Protein AF-A0A812ISH4-F1 (afdb_monomer_lite)

Structure (mmCIF, N/CA/C/O backbone):
data_AF-A0A812ISH4-F1
#
_entry.id   AF-A0A812ISH4-F1
#
loop_
_atom_site.group_PDB
_atom_site.id
_atom_site.type_symbol
_atom_site.label_atom_id
_atom_site.label_alt_id
_atom_site.label_comp_id
_atom_site.label_asym_id
_atom_site.label_entity_id
_atom_site.label_seq_id
_atom_site.pdbx_PDB_ins_code
_atom_site.Cartn_x
_atom_site.Cartn_y
_atom_site.Cartn_z
_atom_site.occupancy
_atom_site.B_iso_or_equiv
_atom_site.auth_seq_id
_atom_site.auth_comp_id
_atom_site.auth_asym_id
_atom_site.auth_atom_id
_atom_site.pdbx_PDB_model_num
ATOM 1 N N . MET A 1 1 ? -38.908 -12.352 -0.208 1.00 70.19 1 MET A N 1
ATOM 2 C CA . MET A 1 1 ? -39.431 -11.485 0.867 1.00 70.19 1 MET A CA 1
ATOM 3 C C . MET A 1 1 ? -39.712 -12.285 2.130 1.00 70.19 1 MET A C 1
ATOM 5 O O . MET A 1 1 ? -39.219 -11.888 3.171 1.00 70.19 1 MET A O 1
ATOM 9 N N . ASP A 1 2 ? -40.358 -13.449 2.044 1.00 84.75 2 ASP A N 1
ATOM 10 C CA . ASP A 1 2 ? -40.706 -14.278 3.217 1.00 84.75 2 ASP A CA 1
ATOM 11 C C . ASP A 1 2 ? -39.523 -14.641 4.129 1.00 84.75 2 ASP A C 1
ATOM 13 O O . ASP A 1 2 ? -39.636 -14.555 5.345 1.00 84.75 2 ASP A O 1
ATOM 17 N N . TYR A 1 3 ? -38.356 -14.968 3.561 1.00 87.12 3 TYR A N 1
ATOM 18 C CA . TYR A 1 3 ? -37.147 -15.206 4.359 1.00 87.12 3 TYR A CA 1
ATOM 19 C C . TYR A 1 3 ? -36.672 -13.967 5.126 1.00 87.12 3 TYR A C 1
ATOM 21 O O . TYR A 1 3 ? -36.190 -14.094 6.243 1.00 87.12 3 TYR A O 1
ATOM 29 N N . ALA A 1 4 ? -36.808 -12.778 4.535 1.00 86.12 4 ALA A N 1
ATOM 30 C CA . ALA A 1 4 ? -36.408 -11.531 5.174 1.00 86.12 4 ALA A CA 1
ATOM 31 C C . ALA A 1 4 ? -37.375 -11.179 6.317 1.00 86.12 4 ALA A C 1
ATOM 33 O O . ALA A 1 4 ? -36.918 -10.831 7.400 1.00 86.12 4 ALA A O 1
ATOM 34 N N . LEU A 1 5 ? -38.685 -11.398 6.123 1.00 87.31 5 LEU A N 1
ATOM 35 C CA . LEU A 1 5 ? -39.696 -11.296 7.187 1.00 87.31 5 LEU A CA 1
ATOM 36 C C . LEU A 1 5 ? -39.401 -12.268 8.343 1.00 87.31 5 LEU A C 1
ATOM 38 O O . LEU A 1 5 ? -39.458 -11.888 9.507 1.00 87.31 5 LEU A O 1
ATOM 42 N N . ALA A 1 6 ? -39.042 -13.518 8.033 1.00 89.06 6 ALA A N 1
ATOM 43 C CA . ALA A 1 6 ? -38.718 -14.530 9.042 1.00 89.06 6 ALA A CA 1
ATOM 44 C C . ALA A 1 6 ? -37.464 -14.194 9.873 1.00 89.06 6 ALA A C 1
ATOM 46 O O . ALA A 1 6 ? -37.307 -14.709 10.977 1.00 89.06 6 ALA A O 1
ATOM 47 N N . LEU A 1 7 ? -36.583 -13.342 9.343 1.00 88.56 7 LEU A N 1
ATOM 48 C CA . LEU A 1 7 ? -35.367 -12.859 10.000 1.00 88.56 7 LEU A CA 1
ATOM 49 C C . LEU A 1 7 ? -35.536 -11.455 10.610 1.00 88.56 7 LEU A C 1
ATOM 51 O O . LEU A 1 7 ? -34.552 -10.874 11.057 1.00 88.56 7 LEU A O 1
ATOM 55 N N . ASP A 1 8 ? -36.758 -10.904 10.613 1.00 88.06 8 ASP A N 1
ATOM 56 C CA . ASP A 1 8 ? -37.062 -9.531 11.050 1.00 88.06 8 ASP A CA 1
ATOM 57 C C . ASP A 1 8 ? -36.256 -8.448 10.290 1.00 88.06 8 ASP A C 1
ATOM 59 O O . ASP A 1 8 ? -35.988 -7.353 10.784 1.00 88.06 8 ASP A O 1
ATOM 63 N N . CYS A 1 9 ? -35.888 -8.750 9.042 1.00 90.62 9 CYS A N 1
ATOM 64 C CA . CYS A 1 9 ? -35.295 -7.841 8.061 1.00 90.62 9 CYS A CA 1
ATOM 65 C C . CYS A 1 9 ? -36.368 -7.393 7.056 1.00 90.62 9 CYS A C 1
ATOM 67 O O . CYS A 1 9 ? -36.231 -7.606 5.849 1.00 90.62 9 CYS A O 1
ATOM 69 N N . ASP A 1 10 ? -37.473 -6.831 7.547 1.00 89.88 10 ASP A N 1
ATOM 70 C CA . ASP A 1 10 ? -38.578 -6.383 6.699 1.00 89.88 10 ASP A CA 1
ATOM 71 C C . ASP A 1 10 ? -38.098 -5.456 5.574 1.00 89.88 10 ASP A C 1
ATOM 73 O O . ASP A 1 10 ? -37.384 -4.483 5.819 1.00 89.88 10 ASP A O 1
ATOM 77 N N . LEU A 1 11 ? -38.563 -5.713 4.351 1.00 92.19 11 LEU A N 1
ATOM 78 C CA . LEU A 1 11 ? -38.274 -4.872 3.193 1.00 92.19 11 LEU A CA 1
ATOM 79 C C . LEU A 1 11 ? -39.463 -3.956 2.880 1.00 92.19 11 LEU A C 1
ATOM 81 O O . LEU A 1 11 ? -40.605 -4.413 2.809 1.00 92.19 11 LEU A O 1
ATOM 85 N N . GLU A 1 12 ? -39.192 -2.671 2.666 1.00 90.38 12 GLU A N 1
ATOM 86 C CA . GLU A 1 12 ? -40.113 -1.710 2.043 1.00 90.38 12 GLU A CA 1
ATOM 87 C C . GLU A 1 12 ? -40.184 -1.911 0.529 1.00 90.38 12 GLU A C 1
ATOM 89 O O . GLU A 1 12 ? -41.236 -1.718 -0.080 1.00 90.38 12 GLU A O 1
ATOM 94 N N . GLY A 1 13 ? -39.077 -2.345 -0.074 1.00 90.06 13 GLY A N 1
ATOM 95 C CA . GLY A 1 13 ? -38.970 -2.575 -1.506 1.00 90.06 13 GLY A CA 1
ATOM 96 C C . GLY A 1 13 ? -37.834 -3.530 -1.852 1.00 90.06 13 GLY A C 1
ATOM 97 O O . GLY A 1 13 ? -36.856 -3.657 -1.118 1.00 90.06 13 GLY A O 1
ATOM 98 N N . LEU A 1 14 ? -37.992 -4.216 -2.982 1.00 91.19 14 LEU A N 1
ATOM 99 C CA . LEU A 1 14 ? -36.947 -5.005 -3.622 1.00 91.19 14 LEU A CA 1
ATOM 100 C C . LEU A 1 14 ? -37.067 -4.793 -5.130 1.00 91.19 14 LEU A C 1
ATOM 102 O O . LEU A 1 14 ? -38.088 -5.167 -5.713 1.00 91.19 14 LEU A O 1
ATOM 106 N N . HIS A 1 15 ? -36.059 -4.196 -5.756 1.00 90.25 15 HIS A N 1
ATOM 107 C CA . HIS A 1 15 ? -36.064 -3.931 -7.195 1.00 90.25 15 HIS A CA 1
ATOM 108 C C . HIS A 1 15 ? -34.671 -4.076 -7.805 1.00 90.25 15 HIS A C 1
ATOM 110 O O . HIS A 1 15 ? -33.660 -4.061 -7.104 1.00 90.25 15 HIS A O 1
ATOM 116 N N . CYS A 1 16 ? -34.628 -4.236 -9.127 1.00 89.56 16 CYS A N 1
ATOM 117 C CA . CYS A 1 16 ? -33.382 -4.136 -9.873 1.00 89.56 16 CYS A CA 1
ATOM 118 C C . CYS A 1 16 ? -32.899 -2.685 -9.881 1.00 89.56 16 CYS A C 1
ATOM 120 O O . CYS A 1 16 ? -33.706 -1.751 -9.856 1.00 89.56 16 CYS A O 1
ATOM 122 N N . GLU A 1 17 ? -31.589 -2.518 -9.954 1.00 85.25 17 GLU A N 1
ATOM 123 C CA . GLU A 1 17 ? -30.930 -1.219 -10.011 1.00 85.25 17 GLU A CA 1
ATOM 124 C C . GLU A 1 17 ? -30.167 -1.033 -11.329 1.00 85.25 17 GLU A C 1
ATOM 126 O O . GLU A 1 17 ? -30.232 -1.859 -12.246 1.00 85.25 17 GLU A O 1
ATOM 131 N N . THR A 1 18 ? -29.483 0.100 -11.452 1.00 74.56 18 THR A N 1
ATOM 132 C CA . THR A 1 18 ? -28.705 0.473 -12.637 1.00 74.56 18 THR A CA 1
ATOM 133 C C . THR A 1 18 ? -27.489 -0.444 -12.846 1.00 74.56 18 THR A C 1
ATOM 135 O O . THR A 1 18 ? -26.385 -0.182 -12.386 1.00 74.56 18 THR A O 1
ATOM 138 N N . GLY A 1 19 ? -27.694 -1.543 -13.574 1.00 73.50 19 GLY A N 1
ATOM 139 C CA . GLY A 1 19 ? -26.637 -2.456 -14.018 1.00 73.50 19 GLY A CA 1
ATOM 140 C C . GLY A 1 19 ? -27.094 -3.921 -14.038 1.00 73.50 19 GLY A C 1
ATOM 141 O O . GLY A 1 19 ? -27.955 -4.311 -13.244 1.00 73.50 19 GLY A O 1
ATOM 142 N N . PRO A 1 20 ? -26.543 -4.773 -14.920 1.00 80.25 20 PRO A N 1
ATOM 143 C CA . PRO A 1 20 ? -26.855 -6.197 -14.930 1.00 80.25 20 PRO A CA 1
ATOM 144 C C . PRO A 1 20 ? -26.544 -6.849 -13.578 1.00 80.25 20 PRO A C 1
ATOM 146 O O . PRO A 1 20 ? -25.428 -6.762 -13.076 1.00 80.25 20 PRO A O 1
ATOM 149 N N . GLY A 1 21 ? -27.543 -7.511 -12.991 1.00 84.75 21 GLY A N 1
ATOM 150 C CA . GLY A 1 21 ? -27.385 -8.250 -11.735 1.00 84.75 21 GLY A CA 1
ATOM 151 C C . GLY A 1 21 ? -27.406 -7.405 -10.455 1.00 84.75 21 GLY A C 1
ATOM 152 O O . GLY A 1 21 ? -27.272 -7.984 -9.377 1.00 84.75 21 GLY A O 1
ATOM 153 N N . VAL A 1 22 ? -27.615 -6.084 -10.532 1.00 89.19 22 VAL A N 1
ATOM 154 C CA . VAL A 1 22 ? -27.708 -5.213 -9.347 1.00 89.19 22 VAL A CA 1
ATOM 155 C C . VAL A 1 22 ? -29.133 -5.222 -8.785 1.00 89.19 22 VAL A C 1
ATOM 157 O O . VAL A 1 22 ? -30.101 -5.000 -9.514 1.00 89.19 22 VAL A O 1
ATOM 160 N N . TRP A 1 23 ? -29.255 -5.462 -7.479 1.00 91.38 23 TRP A N 1
ATOM 161 C CA . TRP A 1 23 ? -30.519 -5.462 -6.740 1.00 91.38 23 TRP A CA 1
ATOM 162 C C . TRP A 1 23 ? -30.419 -4.567 -5.509 1.00 91.38 23 TRP A C 1
ATOM 164 O O . TRP A 1 23 ? -29.436 -4.640 -4.771 1.00 91.38 23 TRP A O 1
ATOM 174 N N . GLU A 1 24 ? -31.467 -3.788 -5.254 1.00 92.25 24 GLU A N 1
ATOM 175 C CA . GLU A 1 24 ? -31.625 -2.994 -4.038 1.00 92.25 24 GLU A CA 1
ATOM 176 C C . GLU A 1 24 ? -32.735 -3.586 -3.169 1.00 92.25 24 GLU A C 1
ATOM 178 O O . GLU A 1 24 ? -33.855 -3.808 -3.635 1.00 92.25 24 GLU A O 1
ATOM 183 N N . GLY A 1 25 ? -32.414 -3.840 -1.899 1.00 92.56 25 GLY A N 1
ATOM 184 C CA . GLY A 1 25 ? -33.380 -4.173 -0.857 1.00 92.56 25 GLY A CA 1
ATOM 185 C C . GLY A 1 25 ? -33.468 -3.036 0.154 1.00 92.56 25 GLY A C 1
ATOM 186 O O . GLY A 1 25 ? -32.564 -2.877 0.973 1.00 92.56 25 GLY A O 1
ATOM 187 N N . ALA A 1 26 ? -34.558 -2.273 0.118 1.00 93.69 26 ALA A N 1
ATOM 188 C CA . ALA A 1 26 ? -34.806 -1.195 1.069 1.00 93.69 26 ALA A CA 1
ATOM 189 C C . ALA A 1 26 ? -35.372 -1.783 2.366 1.00 93.69 26 ALA A C 1
ATOM 191 O O . ALA A 1 26 ? -36.490 -2.298 2.372 1.00 93.69 26 ALA A O 1
ATOM 192 N N . LEU A 1 27 ? -34.605 -1.738 3.454 1.00 94.31 27 LEU A N 1
ATOM 193 C CA . LEU A 1 27 ? -35.039 -2.216 4.769 1.00 94.31 27 LEU A CA 1
ATOM 194 C C . LEU A 1 27 ? -35.957 -1.192 5.445 1.00 94.31 27 LEU A C 1
ATOM 196 O O . LEU A 1 27 ? -35.718 0.013 5.360 1.00 94.31 27 LEU A O 1
ATOM 200 N N . LYS A 1 28 ? -36.977 -1.668 6.167 1.00 93.25 28 LYS A N 1
ATOM 201 C CA . LYS A 1 28 ? -37.798 -0.805 7.028 1.00 93.25 28 LYS A CA 1
ATOM 202 C C . LYS A 1 28 ? -36.953 -0.172 8.127 1.00 93.25 28 LYS A C 1
ATOM 204 O O . LYS A 1 28 ? -36.081 -0.817 8.709 1.00 93.25 28 LYS A O 1
ATOM 209 N N . SER A 1 29 ? -37.275 1.073 8.471 1.00 92.12 29 SER A N 1
ATOM 210 C CA . SER A 1 29 ? -36.623 1.780 9.576 1.00 92.12 29 SER A CA 1
ATOM 211 C C . SER A 1 29 ? -36.840 1.072 10.920 1.00 92.12 29 SER A C 1
ATOM 213 O O . SER A 1 29 ? -37.962 0.666 11.234 1.00 92.12 29 SER A O 1
ATOM 215 N N . LYS A 1 30 ? -35.790 1.010 11.743 1.00 93.44 30 LYS A N 1
ATOM 216 C CA . LYS A 1 30 ? -35.813 0.505 13.125 1.00 93.44 30 LYS A CA 1
ATOM 217 C C . LYS A 1 30 ? -35.207 1.539 14.080 1.00 93.44 30 LYS A C 1
ATOM 219 O O . LYS A 1 30 ? -34.561 2.488 13.640 1.00 93.44 30 LYS A O 1
ATOM 224 N N . LEU A 1 31 ? -35.448 1.377 15.381 1.00 91.19 31 LEU A N 1
ATOM 225 C CA . LEU A 1 31 ? -34.980 2.315 16.402 1.00 91.19 31 LEU A CA 1
ATOM 226 C C . LEU A 1 31 ? -33.543 1.986 16.835 1.00 91.19 31 LEU A C 1
ATOM 228 O O . LEU A 1 31 ? -33.242 0.856 17.208 1.00 91.19 31 LEU A O 1
ATOM 232 N N . GLY A 1 32 ? -32.673 2.998 16.847 1.00 90.81 32 GLY A N 1
ATOM 233 C CA . GLY A 1 32 ? -31.313 2.881 17.375 1.00 90.81 32 GLY A CA 1
ATOM 234 C C . GLY A 1 32 ? -30.460 1.840 16.644 1.00 90.81 32 GLY A C 1
ATOM 235 O O . GLY A 1 32 ? -30.475 1.754 15.417 1.00 90.81 32 GLY A O 1
ATOM 236 N N . VAL A 1 33 ? -29.706 1.052 17.415 1.00 95.50 33 VAL A N 1
ATOM 237 C CA . VAL A 1 33 ? -28.732 0.071 16.902 1.00 95.50 33 VAL A CA 1
ATOM 238 C C . VAL A 1 33 ? -29.372 -1.076 16.109 1.00 95.50 33 VAL A C 1
ATOM 240 O O . VAL A 1 33 ? -28.730 -1.636 15.222 1.00 95.50 33 VAL A O 1
ATOM 243 N N . GLU A 1 34 ? -30.661 -1.367 16.334 1.00 95.25 34 GLU A N 1
ATOM 244 C CA . GLU A 1 34 ? -31.373 -2.456 15.649 1.00 95.25 34 GLU A CA 1
ATOM 245 C C . GLU A 1 34 ? -31.363 -2.272 14.121 1.00 95.25 34 GLU A C 1
ATOM 247 O O . GLU A 1 34 ? -31.295 -3.248 13.375 1.00 95.25 34 GLU A O 1
ATOM 252 N N . ALA A 1 35 ? -31.363 -1.027 13.629 1.00 94.12 35 ALA A N 1
ATOM 253 C CA . ALA A 1 35 ? -31.258 -0.756 12.195 1.00 94.12 35 ALA A CA 1
ATOM 254 C C . ALA A 1 35 ? -29.943 -1.298 11.599 1.00 94.12 35 ALA A C 1
ATOM 256 O O . ALA A 1 35 ? -29.950 -1.905 10.525 1.00 94.12 35 ALA A O 1
ATOM 257 N N . ALA A 1 36 ? -28.826 -1.133 12.313 1.00 95.62 36 ALA A N 1
ATOM 258 C CA . ALA A 1 36 ? -27.525 -1.641 11.893 1.00 95.62 36 ALA A CA 1
ATOM 259 C C . ALA A 1 36 ? -27.430 -3.172 12.035 1.00 95.62 36 ALA A C 1
ATOM 261 O O . ALA A 1 36 ? -26.902 -3.828 11.131 1.00 95.62 36 ALA A O 1
ATOM 262 N N . ASP A 1 37 ? -28.021 -3.753 13.090 1.00 96.00 37 ASP A N 1
ATOM 263 C CA . ASP A 1 37 ? -28.128 -5.213 13.258 1.00 96.00 37 ASP A CA 1
ATOM 264 C C . ASP A 1 37 ? -28.833 -5.859 12.061 1.00 96.00 37 ASP A C 1
ATOM 266 O O . ASP A 1 37 ? -28.333 -6.817 11.465 1.00 96.00 37 ASP A O 1
ATOM 270 N N . ARG A 1 38 ? -29.999 -5.320 11.675 1.00 95.00 38 ARG A N 1
ATOM 271 C CA . ARG A 1 38 ? -30.792 -5.855 10.559 1.00 95.00 38 ARG A CA 1
ATOM 272 C C . ARG A 1 38 ? -30.108 -5.652 9.214 1.00 95.00 38 ARG A C 1
ATOM 274 O O . ARG A 1 38 ? -30.203 -6.538 8.368 1.00 95.00 38 ARG A O 1
ATOM 281 N N . ALA A 1 39 ? -29.383 -4.550 9.020 1.00 94.62 39 ALA A N 1
ATOM 282 C CA . ALA A 1 39 ? -28.589 -4.340 7.813 1.00 94.62 39 ALA A CA 1
ATOM 283 C C . ALA A 1 39 ? -27.466 -5.381 7.677 1.00 94.62 39 ALA A C 1
ATOM 285 O O . ALA A 1 39 ? -27.297 -5.972 6.607 1.00 94.62 39 ALA A O 1
ATOM 286 N N . ASN A 1 40 ? -26.738 -5.670 8.760 1.00 94.94 40 ASN A N 1
ATOM 287 C CA . ASN A 1 40 ? -25.705 -6.709 8.753 1.00 94.94 40 ASN A CA 1
ATOM 288 C C . ASN A 1 40 ? -26.288 -8.111 8.563 1.00 94.94 40 ASN A C 1
ATOM 290 O O . ASN A 1 40 ? -25.788 -8.878 7.735 1.00 94.94 40 ASN A O 1
ATOM 294 N N . LEU A 1 41 ? -27.383 -8.429 9.258 1.00 95.31 41 LEU A N 1
ATOM 295 C CA . LEU A 1 41 ? -28.081 -9.700 9.086 1.00 95.31 41 LEU A CA 1
ATOM 296 C C . LEU A 1 41 ? -28.567 -9.878 7.642 1.00 95.31 41 LEU A C 1
ATOM 298 O O . LEU A 1 41 ? -28.379 -10.948 7.065 1.00 95.31 41 LEU A O 1
ATOM 302 N N . PHE A 1 42 ? -29.109 -8.824 7.025 1.00 94.81 42 PHE A N 1
ATOM 303 C CA . PHE A 1 42 ? -29.539 -8.838 5.628 1.00 94.81 42 PHE A CA 1
ATOM 304 C C . PHE A 1 42 ? -28.375 -9.087 4.658 1.00 94.81 42 PHE A C 1
ATOM 306 O O . PHE A 1 42 ? -28.515 -9.908 3.745 1.00 94.81 42 PHE A O 1
ATOM 313 N N . LYS A 1 43 ? -27.212 -8.447 4.864 1.00 95.06 43 LYS A N 1
ATOM 314 C CA . LYS A 1 43 ? -26.006 -8.693 4.049 1.00 95.06 43 LYS A CA 1
ATOM 315 C C . LYS A 1 43 ? -25.570 -10.156 4.127 1.00 95.06 43 LYS A C 1
ATOM 317 O O . LYS A 1 43 ? -25.384 -10.802 3.093 1.00 95.06 43 LYS A O 1
ATOM 322 N N . THR A 1 44 ? -25.457 -10.696 5.339 1.00 94.62 44 THR A N 1
ATOM 323 C CA . THR A 1 44 ? -25.063 -12.094 5.577 1.00 94.62 44 THR A CA 1
ATOM 324 C C . THR A 1 44 ? -26.075 -13.069 4.982 1.00 94.62 44 THR A C 1
ATOM 326 O O . THR A 1 44 ? -25.701 -13.969 4.227 1.00 94.62 44 THR A O 1
ATOM 329 N N . PHE A 1 45 ? -27.367 -12.852 5.241 1.00 94.31 45 PHE A N 1
ATOM 330 C CA . PHE A 1 45 ? -28.452 -13.644 4.667 1.00 94.31 45 PHE A CA 1
ATOM 331 C C . PHE A 1 45 ? -28.395 -13.655 3.137 1.00 94.31 45 PHE A C 1
ATOM 333 O O . PHE A 1 45 ? -28.471 -14.724 2.534 1.00 94.31 45 PHE A O 1
ATOM 340 N N . THR A 1 46 ? -28.215 -12.493 2.506 1.00 94.00 46 THR A N 1
ATOM 341 C CA . THR A 1 46 ? -28.179 -12.362 1.043 1.00 94.00 46 THR A CA 1
ATOM 342 C C . THR A 1 46 ? -27.024 -13.157 0.436 1.00 94.00 46 THR A C 1
ATOM 344 O O . THR A 1 46 ? -27.240 -13.909 -0.518 1.00 94.00 46 THR A O 1
ATOM 347 N N . LYS A 1 47 ? -25.819 -13.068 1.023 1.00 95.38 47 LYS A N 1
ATOM 348 C CA . LYS A 1 47 ? -24.650 -13.853 0.584 1.00 95.38 47 LYS A CA 1
ATOM 349 C C . LYS A 1 47 ? -24.930 -15.356 0.653 1.00 95.38 47 LYS A C 1
ATOM 351 O O . LYS A 1 47 ? -24.763 -16.054 -0.344 1.00 95.38 47 LYS A O 1
ATOM 356 N N . VAL A 1 48 ? -25.438 -15.841 1.789 1.00 94.56 48 VAL A N 1
ATOM 357 C CA . VAL A 1 48 ? -25.758 -17.268 1.991 1.00 94.56 48 VAL A CA 1
ATOM 358 C C . VAL A 1 48 ? -26.887 -17.731 1.063 1.00 94.56 48 VAL A C 1
ATOM 360 O O . VAL A 1 48 ? -26.835 -18.826 0.499 1.00 94.56 48 VAL A O 1
ATOM 363 N N . TYR A 1 49 ? -27.918 -16.906 0.878 1.00 93.06 49 TYR A N 1
ATOM 364 C CA . TYR A 1 49 ? -29.061 -17.213 0.019 1.00 93.06 49 TYR A CA 1
ATOM 365 C C . TYR A 1 49 ? -28.649 -17.405 -1.448 1.00 93.06 49 TYR A C 1
ATOM 367 O O . TYR A 1 49 ? -29.146 -18.329 -2.105 1.00 93.06 49 TYR A O 1
ATOM 375 N N . LEU A 1 50 ? -27.750 -16.551 -1.947 1.00 94.25 50 LEU A N 1
ATOM 376 C CA . LEU A 1 50 ? -27.204 -16.628 -3.303 1.00 94.25 50 LEU A CA 1
ATOM 377 C C . LEU A 1 50 ? -26.210 -17.786 -3.447 1.00 94.25 50 LEU A C 1
ATOM 379 O O . LEU A 1 50 ? -26.319 -18.552 -4.405 1.00 94.25 50 LEU A O 1
ATOM 383 N N . GLN A 1 51 ? -25.341 -18.001 -2.454 1.00 96.44 51 GLN A N 1
ATOM 384 C CA . GLN A 1 51 ? -24.384 -19.113 -2.448 1.00 96.44 51 GLN A CA 1
ATOM 385 C C . GLN A 1 51 ? -25.086 -20.473 -2.569 1.00 96.44 51 GLN A C 1
ATOM 387 O O . GLN A 1 51 ? -24.686 -21.309 -3.377 1.00 96.44 51 GLN A O 1
ATOM 392 N N . LYS A 1 52 ? -26.206 -20.674 -1.856 1.00 95.56 52 LYS A N 1
ATOM 393 C CA . LYS A 1 52 ? -27.033 -21.897 -1.955 1.00 95.56 52 LYS A CA 1
ATOM 394 C C . LYS A 1 52 ? -27.636 -22.144 -3.345 1.00 95.56 52 LYS A C 1
ATOM 396 O O . LYS A 1 52 ? -28.214 -23.203 -3.573 1.00 95.56 52 LYS A O 1
ATOM 401 N N . ARG A 1 53 ? -27.535 -21.179 -4.261 1.00 96.06 53 ARG A N 1
ATOM 402 C CA . ARG A 1 53 ? -28.012 -21.253 -5.650 1.00 96.06 53 ARG A CA 1
ATOM 403 C C . ARG A 1 53 ? -26.870 -21.242 -6.668 1.00 96.06 53 ARG A C 1
ATOM 405 O O . ARG A 1 53 ? -27.133 -21.068 -7.851 1.00 96.06 53 ARG A O 1
ATOM 412 N N . GLY A 1 54 ? -25.623 -21.412 -6.221 1.00 96.56 54 GLY A N 1
ATOM 413 C CA . GLY A 1 54 ? -24.449 -21.349 -7.093 1.00 96.56 54 GLY A CA 1
ATOM 414 C C . GLY A 1 54 ? -24.146 -19.939 -7.608 1.00 96.56 54 GLY A C 1
ATOM 415 O O . GLY A 1 54 ? -23.487 -19.800 -8.631 1.00 96.56 54 GLY A O 1
ATOM 416 N N . LEU A 1 55 ? -24.642 -18.900 -6.928 1.00 95.81 55 LEU A N 1
ATOM 417 C CA . LEU A 1 55 ? -24.400 -17.496 -7.262 1.00 95.81 55 LEU A CA 1
ATOM 418 C C . LEU A 1 55 ? -23.510 -16.843 -6.199 1.00 95.81 55 LEU A C 1
ATOM 420 O O . LEU A 1 55 ? -23.560 -17.209 -5.025 1.00 95.81 55 LEU A O 1
ATOM 424 N N . MET A 1 56 ? -22.741 -15.828 -6.592 1.00 93.56 56 MET A N 1
ATOM 425 C CA . MET A 1 56 ? -21.932 -15.027 -5.673 1.00 93.56 56 MET A CA 1
ATOM 426 C C . MET A 1 56 ? -22.580 -13.657 -5.464 1.00 93.56 56 MET A C 1
ATOM 428 O O . MET A 1 56 ? -22.643 -12.843 -6.380 1.00 93.56 56 MET A O 1
ATOM 432 N N . GLY A 1 57 ? -23.078 -13.406 -4.252 1.00 92.75 57 GLY A N 1
ATOM 433 C CA . GLY A 1 57 ? -23.544 -12.080 -3.850 1.00 92.75 57 GLY A CA 1
ATOM 434 C C . GLY A 1 57 ? -22.391 -11.219 -3.351 1.00 92.75 57 GLY A C 1
ATOM 435 O O . GLY A 1 57 ? -21.707 -11.617 -2.408 1.00 92.75 57 GLY A O 1
ATOM 436 N N . THR A 1 58 ? -22.211 -10.033 -3.931 1.00 93.56 58 THR A N 1
ATOM 437 C CA . THR A 1 58 ? -21.204 -9.059 -3.493 1.00 93.56 58 THR A CA 1
ATOM 438 C C . THR A 1 58 ? -21.842 -7.735 -3.077 1.00 93.56 58 THR A C 1
ATOM 440 O O . THR A 1 58 ? -22.879 -7.328 -3.600 1.00 93.56 58 THR A O 1
ATOM 443 N N . PHE A 1 59 ? -21.210 -7.098 -2.095 1.00 95.06 59 PHE A N 1
ATOM 444 C CA . PHE A 1 59 ? -21.548 -5.771 -1.581 1.00 95.06 59 PHE A CA 1
ATOM 445 C C . PHE A 1 59 ? -20.358 -4.813 -1.742 1.00 95.06 59 PHE A C 1
ATOM 447 O O . PHE A 1 59 ? -20.264 -3.835 -1.016 1.00 95.06 59 PHE A O 1
ATOM 454 N N . MET A 1 60 ? -19.413 -5.111 -2.638 1.00 94.88 60 MET A N 1
ATOM 455 C CA . MET A 1 60 ? -18.325 -4.183 -2.958 1.00 94.88 60 MET A CA 1
ATOM 456 C C . MET A 1 60 ? -18.899 -2.845 -3.435 1.00 94.88 60 MET A C 1
ATOM 458 O O . MET A 1 60 ? -19.892 -2.820 -4.157 1.00 94.88 60 MET A O 1
ATOM 462 N N . ALA A 1 61 ? -18.275 -1.720 -3.082 1.00 93.44 61 ALA A N 1
ATOM 463 C CA . ALA A 1 61 ? -18.729 -0.417 -3.570 1.00 93.44 61 ALA A CA 1
ATOM 464 C C . ALA A 1 61 ? -18.712 -0.338 -5.102 1.00 93.44 61 ALA A C 1
ATOM 466 O O . ALA A 1 61 ? -19.561 0.321 -5.704 1.00 93.44 61 ALA A O 1
ATOM 467 N N . LYS A 1 62 ? -17.756 -1.017 -5.740 1.00 91.44 62 LYS A N 1
ATOM 468 C CA . LYS A 1 62 ? -17.595 -1.068 -7.190 1.00 91.44 62 LYS A CA 1
ATOM 469 C C . LYS A 1 62 ? -17.041 -2.431 -7.596 1.00 91.44 62 LYS A C 1
ATOM 471 O O . LYS A 1 62 ? -15.885 -2.743 -7.335 1.00 91.44 62 LYS A O 1
ATOM 476 N N . TRP A 1 63 ? -17.861 -3.250 -8.244 1.00 88.12 63 TRP A N 1
ATOM 477 C CA . TRP A 1 63 ? -17.439 -4.583 -8.693 1.00 88.12 63 TRP A CA 1
ATOM 478 C C . TRP A 1 63 ? -17.028 -4.618 -10.177 1.00 88.12 63 TRP A C 1
ATOM 480 O O . TRP A 1 63 ? -16.316 -5.526 -10.590 1.00 88.12 63 TRP A O 1
ATOM 490 N N . SER A 1 64 ? -17.470 -3.640 -10.977 1.00 85.25 64 SER A N 1
ATOM 491 C CA . SER A 1 64 ? -17.168 -3.520 -12.407 1.00 85.25 64 SER A CA 1
ATOM 492 C C . SER A 1 64 ? -16.943 -2.059 -12.786 1.00 85.25 64 SER A C 1
ATOM 494 O O . SER A 1 64 ? -17.624 -1.164 -12.275 1.00 85.25 64 SER A O 1
ATOM 496 N N . MET A 1 65 ? -15.998 -1.823 -13.697 1.00 82.00 65 MET A N 1
ATOM 497 C CA . MET A 1 65 ? -15.745 -0.497 -14.266 1.00 82.00 65 MET A CA 1
ATOM 498 C C . MET A 1 65 ? -16.817 -0.083 -15.282 1.00 82.00 65 MET A C 1
ATOM 500 O O . MET A 1 65 ? -17.087 1.109 -15.409 1.00 82.00 65 MET A O 1
ATOM 504 N N . ASP A 1 66 ? -17.496 -1.050 -15.905 1.00 81.06 66 ASP A N 1
ATOM 505 C CA . ASP A 1 66 ? -18.515 -0.818 -16.938 1.00 81.06 66 ASP A CA 1
ATOM 506 C C . ASP A 1 66 ? -19.877 -0.402 -16.360 1.00 81.06 66 ASP A C 1
ATOM 508 O O . ASP A 1 66 ? -20.695 0.207 -17.051 1.00 81.06 66 ASP A O 1
ATOM 512 N N . TYR A 1 67 ? -20.142 -0.725 -15.088 1.00 82.69 67 TYR A N 1
ATOM 513 C CA . TYR A 1 67 ? -21.452 -0.530 -14.455 1.00 82.69 67 TYR A CA 1
ATOM 514 C C . TYR A 1 67 ? -21.384 0.373 -13.219 1.00 82.69 67 TYR A C 1
ATOM 516 O O . TYR A 1 67 ? -20.348 0.416 -12.558 1.00 82.69 67 TYR A O 1
ATOM 524 N N . PRO A 1 68 ? -22.463 1.097 -12.862 1.00 82.31 68 PRO A N 1
ATOM 525 C CA . PRO A 1 68 ? -22.534 1.900 -11.639 1.00 82.31 68 PRO A CA 1
ATOM 526 C C . PRO A 1 68 ? -22.148 1.141 -10.358 1.00 82.31 68 PRO A C 1
ATOM 528 O O . PRO A 1 68 ? -22.253 -0.082 -10.270 1.00 82.31 68 PRO A O 1
ATOM 531 N N . GLY A 1 69 ? -21.667 1.884 -9.357 1.00 87.19 69 GLY A N 1
ATOM 532 C CA . GLY A 1 69 ? -21.289 1.316 -8.059 1.00 87.19 69 GLY A CA 1
ATOM 533 C C . GLY A 1 69 ? -22.497 0.944 -7.192 1.00 87.19 69 GLY A C 1
ATOM 534 O O . GLY A 1 69 ? -23.592 1.472 -7.372 1.00 87.19 69 GLY A O 1
ATOM 535 N N . GLN A 1 70 ? -22.285 0.071 -6.208 1.00 91.06 70 GLN A N 1
ATOM 536 C CA . GLN A 1 70 ? -23.306 -0.365 -5.256 1.00 91.06 70 GLN A CA 1
ATOM 537 C C . GLN A 1 70 ? -23.341 0.587 -4.051 1.00 91.06 70 GLN A C 1
ATOM 539 O O . GLN A 1 70 ? -22.335 0.789 -3.363 1.00 91.06 70 GLN A O 1
ATOM 544 N N . SER A 1 71 ? -24.498 1.194 -3.792 1.00 89.44 71 SER A N 1
ATOM 545 C CA . SER A 1 71 ? -24.688 2.149 -2.701 1.00 89.44 71 SER A CA 1
ATOM 546 C C . SER A 1 71 ? -25.210 1.498 -1.415 1.00 89.44 71 SER A C 1
ATOM 548 O O . SER A 1 71 ? -25.788 0.413 -1.424 1.00 89.44 71 SER A O 1
ATOM 550 N N . GLY A 1 72 ? -24.995 2.182 -0.291 1.00 92.69 72 GLY A N 1
ATOM 551 C CA . GLY A 1 72 ? -25.544 1.840 1.019 1.00 92.69 72 GLY A CA 1
ATOM 552 C C . GLY A 1 72 ? -26.078 3.096 1.701 1.00 92.69 72 GLY A C 1
ATOM 553 O O . GLY A 1 72 ? -25.477 3.582 2.655 1.00 92.69 72 GLY A O 1
ATOM 554 N N . HIS A 1 73 ? -27.162 3.672 1.168 1.00 95.25 73 HIS A N 1
ATOM 555 C CA . HIS A 1 73 ? -27.703 4.932 1.685 1.00 95.25 73 HIS A CA 1
ATOM 556 C C . HIS A 1 73 ? -28.262 4.757 3.098 1.00 95.25 73 HIS A C 1
ATOM 558 O O . HIS A 1 73 ? -29.009 3.819 3.379 1.00 95.25 73 HIS A O 1
ATOM 564 N N . PHE A 1 74 ? -27.934 5.699 3.981 1.00 97.00 74 PHE A N 1
ATOM 565 C CA . PHE A 1 74 ? -28.405 5.689 5.359 1.00 97.00 74 PHE A CA 1
ATOM 566 C C . PHE A 1 74 ? -29.481 6.754 5.558 1.00 97.00 74 PHE A C 1
ATOM 568 O O . PHE A 1 74 ? -29.219 7.953 5.443 1.00 97.00 74 PHE A O 1
ATOM 575 N N . HIS A 1 75 ? -30.699 6.309 5.856 1.00 96.94 75 HIS A N 1
ATOM 576 C CA . HIS A 1 75 ? -31.825 7.181 6.170 1.00 96.94 75 HIS A CA 1
ATOM 577 C C . HIS A 1 75 ? -32.029 7.248 7.680 1.00 96.94 75 HIS A C 1
ATOM 579 O O . HIS A 1 75 ? -32.117 6.209 8.332 1.00 96.94 75 HIS A O 1
ATOM 585 N N . PHE A 1 76 ? -32.184 8.453 8.229 1.00 97.38 76 PHE A N 1
ATOM 586 C CA . PHE A 1 76 ? -32.487 8.615 9.648 1.00 97.38 76 PHE A CA 1
ATOM 587 C C . PHE A 1 76 ? -33.432 9.783 9.936 1.00 97.38 76 PHE A C 1
ATOM 589 O O . PHE A 1 76 ? -33.510 10.781 9.214 1.00 97.38 76 PHE A O 1
ATOM 596 N N . SER A 1 77 ? -34.146 9.632 11.044 1.00 96.19 77 SER A N 1
ATOM 597 C CA . SER A 1 77 ? -34.952 10.649 11.710 1.00 96.19 77 SER A CA 1
ATOM 598 C C . SER A 1 77 ? -34.782 10.479 13.215 1.00 96.19 77 SER A C 1
ATOM 600 O O . SER A 1 77 ? -34.363 9.417 13.676 1.00 96.19 77 SER A O 1
ATOM 602 N N . VAL A 1 78 ? -35.156 11.489 13.986 1.00 94.31 78 VAL A N 1
ATOM 603 C CA . VAL A 1 78 ? -35.140 11.432 15.453 1.00 94.31 78 VAL A CA 1
ATOM 604 C C . VAL A 1 78 ? -36.561 11.349 16.000 1.00 94.31 78 VAL A C 1
ATOM 606 O O . VAL A 1 78 ? -37.519 11.712 15.318 1.00 94.31 78 VAL A O 1
ATOM 609 N N . GLN A 1 79 ? -36.700 10.866 17.233 1.00 93.38 79 GLN A N 1
ATOM 610 C CA . GLN A 1 79 ? -37.961 10.882 17.970 1.00 93.38 79 GLN A CA 1
ATOM 611 C C . GLN A 1 79 ? -37.750 11.509 19.346 1.00 93.38 79 GLN A C 1
ATOM 613 O O . GLN A 1 79 ? -36.731 11.266 19.995 1.00 93.38 79 GLN A O 1
ATOM 618 N N . ASP A 1 80 ? -38.707 12.323 19.786 1.00 93.00 80 ASP A N 1
ATOM 619 C CA . ASP A 1 80 ? -38.759 12.793 21.168 1.00 93.00 80 ASP A CA 1
ATOM 620 C C . ASP A 1 80 ? -39.268 11.684 22.114 1.00 93.00 80 ASP A C 1
ATOM 622 O O . ASP A 1 80 ? -39.659 10.591 21.697 1.00 93.00 80 ASP A O 1
ATOM 626 N N . LYS A 1 81 ? -39.293 11.965 23.422 1.00 92.94 81 LYS A N 1
ATOM 627 C CA . LYS A 1 81 ? -39.778 11.007 24.435 1.00 92.94 81 LYS A CA 1
ATOM 628 C C . LYS A 1 81 ? -41.272 10.678 24.299 1.00 92.94 81 LYS A C 1
ATOM 630 O O . LYS A 1 81 ? -41.744 9.745 24.944 1.00 92.94 81 LYS A O 1
ATOM 635 N N . GLN A 1 82 ? -42.016 11.454 23.517 1.00 92.38 82 GLN A N 1
ATOM 636 C CA . GLN A 1 82 ? -43.435 11.274 23.229 1.00 92.38 82 GLN A CA 1
ATOM 637 C C . GLN A 1 82 ? -43.665 10.544 21.891 1.00 92.38 82 GLN A C 1
ATOM 639 O O . GLN A 1 82 ? -44.812 10.254 21.552 1.00 92.38 82 GLN A O 1
ATOM 644 N N . GLY A 1 83 ? -42.597 10.213 21.155 1.00 90.31 83 GLY A N 1
ATOM 645 C CA . GLY A 1 83 ? -42.649 9.547 19.855 1.00 90.31 83 GLY A CA 1
ATOM 646 C C . GLY A 1 83 ? -42.944 10.479 18.674 1.00 90.31 83 GLY A C 1
ATOM 647 O O . GLY A 1 83 ? -43.218 9.988 17.577 1.00 90.31 83 GLY A O 1
ATOM 648 N N . ASN A 1 84 ? -42.906 11.804 18.858 1.00 94.25 84 ASN A N 1
ATOM 649 C CA . ASN A 1 84 ? -43.019 12.752 17.745 1.00 94.25 84 ASN A CA 1
ATOM 650 C C . ASN A 1 84 ? -41.666 12.907 17.048 1.00 94.25 84 ASN A C 1
ATOM 652 O O . ASN A 1 84 ? -40.624 12.745 17.674 1.00 94.25 84 ASN A O 1
ATOM 656 N N . ASN A 1 85 ? -41.678 13.270 15.765 1.00 96.19 85 ASN A N 1
ATOM 657 C CA . ASN A 1 85 ? -40.466 13.539 14.997 1.00 96.19 85 ASN A CA 1
ATOM 658 C C . ASN A 1 85 ? -40.128 15.043 15.023 1.00 96.19 85 ASN A C 1
ATOM 660 O O . ASN A 1 85 ? -40.744 15.806 14.273 1.00 96.19 85 ASN A O 1
ATOM 664 N N . PRO A 1 86 ? -39.155 15.495 15.838 1.00 96.56 86 PRO A N 1
ATOM 665 C CA . PRO A 1 86 ? -38.822 16.911 15.943 1.00 96.56 86 PRO A CA 1
ATOM 666 C C . PRO A 1 86 ? -38.068 17.466 14.726 1.00 96.56 86 PRO A C 1
ATOM 668 O O . PRO A 1 86 ? -37.772 18.657 14.711 1.00 96.56 86 PRO A O 1
ATOM 671 N N . PHE A 1 87 ? -37.758 16.664 13.699 1.00 97.69 87 PHE A N 1
ATOM 672 C CA . PHE A 1 87 ? -37.278 17.203 12.420 1.00 97.69 87 PHE A CA 1
ATOM 673 C C . PHE A 1 87 ? -38.383 17.870 11.595 1.00 97.69 87 PHE A C 1
ATOM 675 O O . PHE A 1 87 ? -38.066 18.668 10.719 1.00 97.69 87 PHE A O 1
ATOM 682 N N . TYR A 1 88 ? -39.658 17.576 11.864 1.00 97.75 88 TYR A N 1
ATOM 683 C CA . TYR A 1 88 ? -40.776 18.151 11.119 1.00 97.75 88 TYR A CA 1
ATOM 684 C C . TYR A 1 88 ? -41.269 19.468 11.731 1.00 97.75 88 TYR A C 1
ATOM 686 O O . TYR A 1 88 ? -41.609 19.520 12.913 1.00 97.75 88 TYR A O 1
ATOM 694 N N . ASP A 1 89 ? -41.402 20.497 10.896 1.00 96.44 89 ASP A N 1
ATOM 695 C CA . ASP A 1 89 ? -42.141 21.726 11.196 1.00 96.44 89 ASP A CA 1
ATOM 696 C C . ASP A 1 89 ? -43.044 22.087 10.010 1.00 96.44 89 ASP A C 1
ATOM 698 O O . ASP A 1 89 ? -42.571 22.290 8.895 1.00 96.44 89 ASP A O 1
ATOM 702 N N . SER A 1 90 ? -44.354 22.207 10.243 1.00 95.12 90 SER A N 1
ATOM 703 C CA . SER A 1 90 ? -45.321 22.563 9.196 1.00 95.12 90 SER A CA 1
ATOM 704 C C . SER A 1 90 ? -45.146 23.976 8.632 1.00 95.12 90 SER A C 1
ATOM 706 O O . SER A 1 90 ? -45.723 24.274 7.589 1.00 95.12 90 SER A O 1
ATOM 708 N N . HIS A 1 91 ? -44.418 24.850 9.331 1.00 94.25 91 HIS A N 1
ATOM 709 C CA . HIS A 1 91 ? -44.140 26.224 8.899 1.00 94.25 91 HIS A CA 1
ATOM 710 C C . HIS A 1 91 ? -42.725 26.391 8.332 1.00 94.25 91 HIS A C 1
ATOM 712 O O . HIS A 1 91 ? -42.417 27.451 7.790 1.00 94.25 91 HIS A O 1
ATOM 718 N N . GLY A 1 92 ? -41.878 25.365 8.457 1.00 90.75 92 GLY A N 1
ATOM 719 C CA . GLY A 1 92 ? -40.523 25.362 7.925 1.00 90.75 92 GLY A CA 1
ATOM 720 C C . GLY A 1 92 ? -40.501 25.151 6.415 1.00 90.75 92 GLY A C 1
ATOM 721 O O . GLY A 1 92 ? -41.326 24.422 5.852 1.00 90.75 92 GLY A O 1
ATOM 722 N N . GLU A 1 93 ? -39.532 25.764 5.740 1.00 90.31 93 GLU A N 1
ATOM 723 C CA . GLU A 1 93 ? -39.290 25.492 4.326 1.00 90.31 93 GLU A CA 1
ATOM 724 C C . GLU A 1 93 ? -38.967 24.002 4.130 1.00 90.31 93 GLU A C 1
ATOM 726 O O . GLU A 1 93 ? -38.240 23.400 4.919 1.00 90.31 93 GLU A O 1
ATOM 731 N N . ALA A 1 94 ? -39.586 23.373 3.124 1.00 91.50 94 ALA A N 1
ATOM 732 C CA . ALA A 1 94 ? -39.510 21.925 2.897 1.00 91.50 94 ALA A CA 1
ATOM 733 C C . ALA A 1 94 ? -39.894 21.052 4.124 1.00 91.50 94 ALA A C 1
ATOM 735 O O . ALA A 1 94 ? -39.498 19.886 4.218 1.00 91.50 94 ALA A O 1
ATOM 736 N N . GLY A 1 95 ? -40.677 21.602 5.062 1.00 94.38 95 GLY A N 1
ATOM 737 C CA . GLY A 1 95 ? -41.094 20.924 6.292 1.00 94.38 95 GLY A CA 1
ATOM 738 C C . GLY A 1 95 ? -39.987 20.781 7.343 1.00 94.38 95 GLY A C 1
ATOM 739 O O . GLY A 1 95 ? -40.145 19.989 8.274 1.00 94.38 95 GLY A O 1
ATOM 740 N N . MET A 1 96 ? -38.858 21.479 7.178 1.00 96.88 96 MET A N 1
ATOM 741 C CA . MET A 1 96 ? -37.683 21.353 8.042 1.00 96.88 96 MET A CA 1
ATOM 742 C C . MET A 1 96 ? -37.822 22.196 9.309 1.00 96.88 96 MET A C 1
ATOM 744 O O . MET A 1 96 ? -38.023 23.407 9.245 1.00 96.88 96 MET A O 1
ATOM 748 N N . SER A 1 97 ? -37.642 21.572 10.471 1.00 97.38 97 SER A N 1
ATOM 749 C CA . SER A 1 97 ? -37.438 22.307 11.719 1.00 97.38 97 SER A CA 1
ATOM 750 C C . SER A 1 97 ? -36.004 22.839 11.829 1.00 97.38 97 SER A C 1
ATOM 752 O O . SER A 1 97 ? -35.086 22.336 11.176 1.00 97.38 97 SER A O 1
ATOM 754 N N . ALA A 1 98 ? -35.774 23.789 12.743 1.00 97.25 98 ALA A N 1
ATOM 755 C CA . ALA A 1 98 ? -34.423 24.259 13.073 1.00 97.25 98 ALA A CA 1
ATOM 756 C C . ALA A 1 98 ? -33.480 23.107 13.476 1.00 97.25 98 ALA A C 1
ATOM 758 O O . ALA A 1 98 ? -32.308 23.092 13.109 1.00 97.25 98 ALA A O 1
ATOM 759 N N . LEU A 1 99 ? -34.008 22.091 14.170 1.00 98.00 99 LEU A N 1
ATOM 760 C CA . LEU A 1 99 ? -33.238 20.911 14.558 1.00 98.00 99 LEU A CA 1
ATOM 761 C C . LEU A 1 99 ? -32.742 20.128 13.332 1.00 98.00 99 LEU A C 1
ATOM 763 O O . LEU A 1 99 ? -31.597 19.678 13.312 1.00 98.00 99 LEU A O 1
ATOM 767 N N . GLN A 1 100 ? -33.583 19.980 12.303 1.00 98.25 100 GLN A N 1
ATOM 768 C CA . GLN A 1 100 ? -33.183 19.313 11.065 1.00 98.25 100 GLN A CA 1
ATOM 769 C C . GLN A 1 100 ? -32.165 20.147 10.279 1.00 98.25 100 GLN A C 1
ATOM 771 O O . GLN A 1 100 ? -31.217 19.577 9.740 1.00 98.25 100 GLN A O 1
ATOM 776 N N . CYS A 1 101 ? -32.316 21.477 10.246 1.00 98.12 101 CYS A N 1
ATOM 777 C CA . CYS A 1 101 ? -31.339 22.376 9.623 1.00 98.12 101 CYS A CA 1
ATOM 778 C C . CYS A 1 101 ? -29.947 22.205 10.244 1.00 98.12 101 CYS A C 1
ATOM 780 O O . CYS A 1 101 ? -28.975 21.986 9.518 1.00 98.12 101 CYS A O 1
ATOM 782 N N . HIS A 1 102 ? -29.861 22.203 11.577 1.00 98.69 102 HIS A N 1
ATOM 783 C CA . HIS A 1 102 ? -28.599 22.007 12.288 1.00 98.69 102 HIS A CA 1
ATOM 784 C C . HIS A 1 102 ? -27.982 20.623 12.044 1.00 98.69 102 HIS A C 1
ATOM 786 O O . HIS A 1 102 ? -26.773 20.512 11.834 1.00 98.69 102 HIS A O 1
ATOM 792 N N . ALA A 1 103 ? -28.806 19.571 11.982 1.00 98.62 103 ALA A N 1
ATOM 793 C CA . ALA A 1 103 ? -28.342 18.230 11.631 1.00 98.62 103 ALA A CA 1
ATOM 794 C C . ALA A 1 103 ? -27.735 18.180 10.216 1.00 98.62 103 ALA A C 1
ATOM 796 O O . ALA A 1 103 ? -26.644 17.644 10.024 1.00 98.62 103 ALA A O 1
ATOM 797 N N . VAL A 1 104 ? -28.408 18.775 9.224 1.00 98.50 104 VAL A N 1
ATOM 798 C CA . VAL A 1 104 ? -27.911 18.857 7.838 1.00 98.50 104 VAL A CA 1
ATOM 799 C C . VAL A 1 104 ? -26.605 19.650 7.765 1.00 98.50 104 VAL A C 1
ATOM 801 O O . VAL A 1 104 ? -25.681 19.252 7.052 1.00 98.50 104 VAL A O 1
ATOM 804 N N . ALA A 1 105 ? -26.498 20.739 8.525 1.00 98.38 105 ALA A N 1
ATOM 805 C CA . ALA A 1 105 ? -25.294 21.558 8.589 1.00 98.38 105 ALA A CA 1
ATOM 806 C C . ALA A 1 105 ? -24.098 20.791 9.172 1.00 98.38 105 ALA A C 1
ATOM 808 O O . ALA A 1 105 ? -22.997 20.861 8.623 1.00 98.38 105 ALA A O 1
ATOM 809 N N . GLY A 1 106 ? -24.331 20.008 10.230 1.00 98.25 106 GLY A N 1
ATOM 810 C CA . GLY A 1 106 ? -23.334 19.111 10.810 1.00 98.25 106 GLY A CA 1
ATOM 811 C C . GLY A 1 106 ? -22.822 18.083 9.806 1.00 98.25 106 GLY A C 1
ATOM 812 O O . GLY A 1 106 ? -21.616 17.969 9.602 1.00 98.25 106 GLY A O 1
ATOM 813 N N . LEU A 1 107 ? -23.725 17.415 9.082 1.00 98.31 107 LEU A N 1
ATOM 814 C CA . LEU A 1 107 ? -23.350 16.474 8.019 1.00 98.31 107 LEU A CA 1
ATOM 815 C C . LEU A 1 107 ? -22.501 17.138 6.928 1.00 98.31 107 LEU A C 1
ATOM 817 O O . LEU A 1 107 ? -21.462 16.612 6.538 1.00 98.31 107 LEU A O 1
ATOM 821 N N . LYS A 1 108 ? -22.909 18.318 6.455 1.00 96.69 108 LYS A N 1
ATOM 822 C CA . LYS A 1 108 ? -22.172 19.070 5.431 1.00 96.69 108 LYS A CA 1
ATOM 823 C C . LYS A 1 108 ? -20.748 19.429 5.881 1.00 96.69 108 LYS A C 1
ATOM 825 O O . LYS A 1 108 ? -19.835 19.411 5.063 1.00 96.69 108 LYS A O 1
ATOM 830 N N . LYS A 1 109 ? -20.562 19.765 7.161 1.00 97.12 109 LYS A N 1
ATOM 831 C CA . LYS A 1 109 ? -19.262 20.155 7.726 1.00 97.12 109 LYS A CA 1
ATOM 832 C C . LYS A 1 109 ? -18.353 18.954 7.986 1.00 97.12 109 LYS A C 1
ATOM 834 O O . LYS A 1 109 ? -17.177 19.012 7.659 1.00 97.12 109 LYS A O 1
ATOM 839 N N . TYR A 1 110 ? -18.903 17.884 8.555 1.00 98.12 110 TYR A N 1
ATOM 840 C CA . TYR A 1 110 ? -18.113 16.846 9.217 1.00 98.12 110 TYR A CA 1
ATOM 841 C C . TYR A 1 110 ? -17.999 15.523 8.452 1.00 98.12 110 TYR A C 1
ATOM 843 O O . TYR A 1 110 ? -17.107 14.726 8.738 1.00 98.12 110 TYR A O 1
ATOM 851 N N . LEU A 1 111 ? -18.843 15.275 7.442 1.00 97.56 111 LEU A N 1
ATOM 852 C CA . LEU A 1 111 ? -18.703 14.077 6.602 1.00 97.56 111 LEU A CA 1
ATOM 853 C C . LEU A 1 111 ? -17.328 13.953 5.907 1.00 97.56 111 LEU A C 1
ATOM 855 O O . LEU A 1 111 ? -16.858 12.822 5.803 1.00 97.56 111 LEU A O 1
ATOM 859 N N . PRO A 1 112 ? -16.660 15.036 5.446 1.00 96.81 112 PRO A N 1
ATOM 860 C CA . PRO A 1 112 ? -15.307 14.939 4.887 1.00 96.81 112 PRO A CA 1
ATOM 861 C C . PRO A 1 112 ? -14.251 14.416 5.867 1.00 96.81 112 PRO A C 1
ATOM 863 O O . PRO A 1 112 ? -13.324 13.728 5.443 1.00 96.81 112 PRO A O 1
ATOM 866 N N . GLU A 1 113 ? -14.398 14.716 7.160 1.00 97.44 113 GLU A N 1
ATOM 867 C CA . GLU A 1 113 ? -13.501 14.243 8.223 1.00 97.44 113 GLU A CA 1
ATOM 868 C C . GLU A 1 113 ? -13.774 12.777 8.583 1.00 97.44 113 GLU A C 1
ATOM 870 O O . GLU A 1 113 ? -12.852 11.994 8.784 1.00 97.44 113 GLU A O 1
ATOM 875 N N . LEU A 1 114 ? -15.051 12.380 8.610 1.00 98.12 114 LEU A N 1
ATOM 876 C CA . LEU A 1 114 ? -15.475 11.029 8.992 1.00 98.12 114 LEU A CA 1
ATOM 877 C C . LEU A 1 114 ? -15.563 10.047 7.813 1.00 98.12 114 LEU A C 1
ATOM 879 O O . LEU A 1 114 ? -16.059 8.928 7.975 1.00 98.12 114 LEU A O 1
ATOM 883 N N . LEU A 1 115 ? -15.114 10.442 6.617 1.00 97.88 115 LEU A N 1
ATOM 884 C CA . LEU A 1 115 ? -15.353 9.681 5.390 1.00 97.88 115 LEU A CA 1
ATOM 885 C C . LEU A 1 115 ? -14.797 8.254 5.461 1.00 97.88 115 LEU A C 1
ATOM 887 O O . LEU A 1 115 ? -15.462 7.337 4.988 1.00 97.88 115 LEU A O 1
ATOM 891 N N . ALA A 1 116 ? -13.646 8.037 6.103 1.00 97.75 116 ALA A N 1
ATOM 892 C CA . ALA A 1 116 ? -13.041 6.708 6.234 1.00 97.75 116 ALA A CA 1
ATOM 893 C C . ALA A 1 116 ? -13.916 5.700 7.010 1.00 97.75 116 ALA A C 1
ATOM 895 O O . ALA A 1 116 ? -13.790 4.496 6.805 1.00 97.75 116 ALA A O 1
ATOM 896 N N . LEU A 1 117 ? -14.840 6.163 7.862 1.00 98.12 117 LEU A N 1
ATOM 897 C CA . LEU A 1 117 ? -15.812 5.297 8.549 1.00 98.12 117 LEU A CA 1
ATOM 898 C C . LEU A 1 117 ? -16.998 4.913 7.644 1.00 98.12 117 LEU A C 1
ATOM 900 O O . LEU A 1 117 ? -17.669 3.908 7.882 1.00 98.12 117 LEU A O 1
ATOM 904 N N . ILE A 1 118 ? -17.258 5.716 6.608 1.00 97.31 118 ILE A N 1
ATOM 905 C CA . ILE A 1 118 ? -18.404 5.596 5.694 1.00 97.31 118 ILE A CA 1
ATOM 906 C C . ILE A 1 118 ? -18.011 4.892 4.383 1.00 97.31 118 ILE A C 1
ATOM 908 O O . ILE A 1 118 ? -18.803 4.132 3.823 1.00 97.31 118 ILE A O 1
ATOM 912 N N . ALA A 1 119 ? -16.788 5.138 3.914 1.00 96.75 119 ALA A N 1
ATOM 913 C CA . ALA A 1 119 ? -16.146 4.596 2.721 1.00 96.75 119 ALA A CA 1
ATOM 914 C C . ALA A 1 119 ? -14.808 3.940 3.136 1.00 96.75 119 ALA A C 1
ATOM 916 O O . ALA A 1 119 ? -13.749 4.567 3.026 1.00 96.75 119 ALA A O 1
ATOM 917 N N . PRO A 1 120 ? -14.855 2.717 3.702 1.00 96.12 120 PRO A N 1
ATOM 918 C CA . PRO A 1 120 ? -13.745 2.180 4.483 1.00 96.12 120 PRO A CA 1
ATOM 919 C C . PRO A 1 120 ? -12.710 1.394 3.678 1.00 96.12 120 PRO A C 1
ATOM 921 O O . PRO A 1 120 ? -11.750 0.927 4.278 1.00 96.12 120 PRO A O 1
ATOM 924 N N . THR A 1 121 ? -12.889 1.208 2.369 1.00 96.62 121 THR A N 1
ATOM 925 C CA . THR A 1 121 ? -11.973 0.403 1.544 1.00 96.62 121 THR A CA 1
ATOM 926 C C . THR A 1 121 ? -11.415 1.214 0.387 1.00 96.62 121 THR A C 1
ATOM 928 O O . THR A 1 121 ? -12.018 2.200 -0.041 1.00 96.62 121 THR A O 1
ATOM 931 N N . ILE A 1 122 ? -10.302 0.768 -0.195 1.00 95.38 122 ILE A N 1
ATOM 932 C CA . ILE A 1 122 ? -9.764 1.366 -1.434 1.00 95.38 122 ILE A CA 1
ATOM 933 C C . ILE A 1 122 ? -10.810 1.319 -2.557 1.00 95.38 122 ILE A C 1
ATOM 935 O O . ILE A 1 122 ? -10.994 2.285 -3.302 1.00 95.38 122 ILE A O 1
ATOM 939 N N . ASN A 1 123 ? -11.576 0.225 -2.622 1.00 94.44 123 ASN A N 1
ATOM 940 C CA . ASN A 1 123 ? -12.655 0.055 -3.586 1.00 94.44 123 ASN A CA 1
ATOM 941 C C . ASN A 1 123 ? -13.767 1.108 -3.426 1.00 94.44 123 ASN A C 1
ATOM 943 O O . ASN A 1 123 ? -14.326 1.540 -4.437 1.00 94.44 123 ASN A O 1
ATOM 947 N N . SER A 1 124 ? -14.045 1.593 -2.208 1.00 95.31 124 SER A N 1
ATOM 948 C CA . SER A 1 124 ? -15.049 2.641 -1.969 1.00 95.31 124 SER A CA 1
ATOM 949 C C . SER A 1 124 ? -14.807 3.891 -2.823 1.00 95.31 124 SER A C 1
ATOM 951 O O . SER A 1 124 ? -15.750 4.470 -3.365 1.00 95.31 124 SER A O 1
ATOM 953 N N . TYR A 1 125 ? -13.545 4.279 -3.015 1.00 93.44 125 TYR A N 1
ATOM 954 C CA . TYR A 1 125 ? -13.166 5.509 -3.720 1.00 93.44 125 TYR A CA 1
ATOM 955 C C . TYR A 1 125 ? -13.262 5.379 -5.242 1.00 93.44 125 TYR A C 1
ATOM 957 O O . TYR A 1 125 ? -13.480 6.372 -5.928 1.00 93.44 125 TYR A O 1
ATOM 965 N N . THR A 1 126 ? -13.245 4.156 -5.779 1.00 89.75 126 THR A N 1
ATOM 966 C CA . THR A 1 126 ? -13.545 3.917 -7.205 1.00 89.75 126 THR A CA 1
ATOM 967 C C . THR A 1 126 ? -15.026 4.138 -7.547 1.00 89.75 126 THR A C 1
ATOM 969 O O . THR A 1 126 ? -15.376 4.345 -8.711 1.00 89.75 126 THR A O 1
ATOM 972 N N . ARG A 1 127 ? -15.913 4.142 -6.536 1.00 89.31 127 ARG A N 1
ATOM 973 C CA . ARG A 1 127 ? -17.314 4.576 -6.669 1.00 89.31 127 ARG A CA 1
ATOM 974 C C . ARG A 1 127 ? -17.457 6.097 -6.541 1.00 89.31 127 ARG A C 1
ATOM 976 O O . ARG A 1 127 ? -18.312 6.662 -7.218 1.00 89.31 127 ARG A O 1
ATOM 983 N N . LEU A 1 128 ? -16.660 6.755 -5.695 1.00 86.12 128 LEU A N 1
ATOM 984 C CA . LEU A 1 128 ? -16.727 8.202 -5.423 1.00 86.12 128 LEU A CA 1
ATOM 985 C C . LEU A 1 128 ? -16.060 9.037 -6.533 1.00 86.12 128 LEU A C 1
ATOM 987 O O . LEU A 1 128 ? -15.173 9.850 -6.285 1.00 86.12 128 LEU A O 1
ATOM 991 N N . VAL A 1 129 ? -16.511 8.851 -7.773 1.00 75.62 129 VAL A N 1
ATOM 992 C CA . VAL A 1 129 ? -16.038 9.578 -8.958 1.00 75.62 129 VAL A CA 1
ATOM 993 C C . VAL A 1 129 ? -17.191 10.321 -9.633 1.00 75.62 129 VAL A C 1
ATOM 995 O O . VAL A 1 129 ? -18.355 9.916 -9.551 1.00 75.62 129 VAL A O 1
ATOM 998 N N . LYS A 1 130 ? -16.881 11.434 -10.309 1.00 68.44 130 LYS A N 1
ATOM 999 C CA . LYS A 1 130 ? -17.892 12.237 -11.014 1.00 68.44 130 LYS A CA 1
ATOM 1000 C C . LYS A 1 130 ? -18.645 11.382 -12.041 1.00 68.44 130 LYS A C 1
ATOM 1002 O O . LYS A 1 130 ? -18.053 10.556 -12.727 1.00 68.44 130 LYS A O 1
ATOM 1007 N N . GLY A 1 131 ? -19.956 11.599 -12.156 1.00 62.28 131 GLY A N 1
ATOM 1008 C CA . GLY A 1 131 ? -20.803 10.915 -13.144 1.00 62.28 131 GLY A CA 1
ATOM 1009 C C . GLY A 1 131 ? -21.245 9.493 -12.770 1.00 62.28 131 GLY A C 1
ATOM 1010 O O . GLY A 1 131 ? -22.043 8.909 -13.497 1.00 62.28 131 GLY A O 1
ATOM 1011 N N . ALA A 1 132 ? -20.812 8.948 -11.627 1.00 61.03 132 ALA A N 1
ATOM 1012 C CA . ALA A 1 132 ? -21.180 7.602 -11.170 1.00 61.03 132 ALA A CA 1
ATOM 1013 C C . ALA A 1 132 ? -22.386 7.564 -10.202 1.00 61.03 132 ALA A C 1
ATOM 1015 O O . ALA A 1 132 ? -22.526 6.610 -9.438 1.00 61.03 132 ALA A O 1
ATOM 1016 N N . TRP A 1 133 ? -23.236 8.603 -10.191 1.00 65.81 133 TRP A N 1
ATOM 1017 C CA . TRP A 1 133 ? -24.374 8.777 -9.261 1.00 65.81 133 TRP A CA 1
ATOM 1018 C C . TRP A 1 133 ? -24.019 8.738 -7.759 1.00 65.81 133 TRP A C 1
ATOM 1020 O O . TRP A 1 133 ? -24.910 8.710 -6.907 1.00 65.81 133 TRP A O 1
ATOM 1030 N N . ALA A 1 134 ? -22.726 8.781 -7.425 1.00 77.69 134 ALA A N 1
ATOM 1031 C CA . ALA A 1 134 ? -22.204 8.900 -6.072 1.00 77.69 134 ALA A CA 1
ATOM 1032 C C . ALA A 1 134 ? -21.758 10.346 -5.791 1.00 77.69 134 ALA A C 1
ATOM 1034 O O . ALA A 1 134 ? -21.233 11.007 -6.694 1.00 77.69 134 ALA A O 1
ATOM 1035 N N . PRO A 1 135 ? -21.967 10.864 -4.573 1.00 81.94 135 PRO A N 1
ATOM 1036 C CA . PRO A 1 135 ? -21.571 12.221 -4.232 1.00 81.94 135 PRO A CA 1
ATOM 1037 C C . PRO A 1 135 ? -20.055 12.318 -4.025 1.00 81.94 135 PRO A C 1
ATOM 1039 O O . PRO A 1 135 ? -19.456 11.493 -3.345 1.00 81.94 135 PRO A O 1
ATOM 1042 N N . THR A 1 136 ? -19.449 13.365 -4.572 1.00 85.81 136 THR A N 1
ATOM 1043 C CA . THR A 1 136 ? -17.998 13.631 -4.539 1.00 85.81 136 THR A CA 1
ATOM 1044 C C . THR A 1 136 ? -17.631 14.849 -3.682 1.00 85.81 136 THR A C 1
ATOM 1046 O O . THR A 1 136 ? -16.457 15.142 -3.473 1.00 85.81 136 THR A O 1
ATOM 1049 N N . ALA A 1 137 ? -18.636 15.549 -3.155 1.00 91.31 137 ALA A N 1
ATOM 1050 C CA . ALA A 1 137 ? -18.482 16.671 -2.240 1.00 91.31 137 ALA A CA 1
ATOM 1051 C C . ALA A 1 137 ? -19.632 16.706 -1.228 1.00 91.31 137 ALA A C 1
ATOM 1053 O O . ALA A 1 137 ? -20.761 16.307 -1.542 1.00 91.31 137 ALA A O 1
ATOM 1054 N N . ALA A 1 138 ? -19.356 17.236 -0.038 1.00 94.06 138 ALA A N 1
ATOM 1055 C CA . ALA A 1 138 ? -20.299 17.423 1.058 1.00 94.06 138 ALA A CA 1
ATOM 1056 C C . ALA A 1 138 ? -21.301 18.545 0.739 1.00 94.06 138 ALA A C 1
ATOM 1058 O O . ALA A 1 138 ? -21.222 19.678 1.212 1.00 94.06 138 ALA A O 1
ATOM 1059 N N . THR A 1 139 ? -22.258 18.214 -0.120 1.00 95.38 139 THR A N 1
ATOM 1060 C CA . THR A 1 139 ? -23.353 19.079 -0.565 1.00 95.38 139 THR A CA 1
ATOM 1061 C C . THR A 1 139 ? -24.678 18.592 -0.004 1.00 95.38 139 THR A C 1
ATOM 1063 O O . THR A 1 139 ? -24.839 17.406 0.294 1.00 95.38 139 THR A O 1
ATOM 1066 N N . TRP A 1 140 ? -25.655 19.491 0.098 1.00 97.00 140 TRP A N 1
ATOM 1067 C CA . TRP A 1 140 ? -27.000 19.135 0.528 1.00 97.00 140 TRP A CA 1
ATOM 1068 C C . TRP A 1 140 ? -28.064 19.737 -0.388 1.00 97.00 140 TRP A C 1
ATOM 1070 O O . TRP A 1 140 ? -27.828 20.766 -1.019 1.00 97.00 140 TRP A O 1
ATOM 1080 N N . GLY A 1 141 ? -29.233 19.107 -0.455 1.00 96.25 141 GLY A N 1
ATOM 1081 C CA . GLY A 1 141 ? -30.373 19.632 -1.199 1.00 96.25 141 GLY A CA 1
ATOM 1082 C C . GLY A 1 141 ? -31.686 18.945 -0.836 1.00 96.25 141 GLY A C 1
ATOM 1083 O O . GLY A 1 141 ? -31.709 17.841 -0.284 1.00 96.25 141 GLY A O 1
ATOM 1084 N N . VAL A 1 142 ? -32.796 19.604 -1.161 1.00 96.62 142 VAL A N 1
ATOM 1085 C CA . VAL A 1 142 ? -34.149 19.065 -0.978 1.00 96.62 142 VAL A CA 1
ATOM 1086 C C . VAL A 1 142 ? -34.499 18.204 -2.185 1.00 96.62 142 VAL A C 1
ATOM 1088 O O . VAL A 1 142 ? -34.431 18.673 -3.317 1.00 96.62 142 VAL A O 1
ATOM 1091 N N . GLU A 1 143 ? -34.829 16.930 -1.958 1.00 94.38 143 GLU A N 1
ATOM 1092 C CA . GLU A 1 143 ? -35.111 15.951 -3.020 1.00 94.38 143 GLU A CA 1
ATOM 1093 C C . GLU A 1 143 ? -33.998 15.803 -4.085 1.00 94.38 143 GLU A C 1
ATOM 1095 O O . GLU A 1 143 ? -34.212 15.224 -5.152 1.00 94.38 143 GLU A O 1
ATOM 1100 N N . ASN A 1 144 ? -32.775 16.260 -3.793 1.00 92.12 144 ASN A N 1
ATOM 1101 C CA . ASN A 1 144 ? -31.677 16.269 -4.755 1.00 92.12 144 ASN A CA 1
ATOM 1102 C C . ASN A 1 144 ? -30.829 14.990 -4.667 1.00 92.12 144 ASN A C 1
ATOM 1104 O O . ASN A 1 144 ? -30.065 14.790 -3.724 1.00 92.12 144 ASN A O 1
ATOM 1108 N N . ARG A 1 145 ? -30.940 14.118 -5.677 1.00 89.06 145 ARG A N 1
ATOM 1109 C CA . ARG A 1 145 ? -30.211 12.834 -5.745 1.00 89.06 145 ARG A CA 1
ATOM 1110 C C . ARG A 1 145 ? -28.728 12.969 -6.116 1.00 89.06 145 ARG A C 1
ATOM 1112 O O . ARG A 1 145 ? -28.000 11.983 -6.013 1.00 89.06 145 ARG A O 1
ATOM 1119 N N . THR A 1 146 ? -28.288 14.151 -6.546 1.00 88.94 146 THR A N 1
ATOM 1120 C CA . THR A 1 146 ? -26.875 14.430 -6.863 1.00 88.94 146 THR A CA 1
ATOM 1121 C C . THR A 1 146 ? -26.093 14.944 -5.651 1.00 88.94 146 THR A C 1
ATOM 1123 O O . THR A 1 146 ? -24.866 14.910 -5.655 1.00 88.94 146 THR A O 1
ATOM 1126 N N . SER A 1 147 ? -26.787 15.377 -4.591 1.00 93.31 147 SER A N 1
ATOM 1127 C CA . SER A 1 147 ? -26.174 15.851 -3.347 1.00 93.31 147 SER A CA 1
ATOM 1128 C C . SER A 1 147 ? -25.766 14.703 -2.417 1.00 93.31 147 SER A C 1
ATOM 1130 O O . SER A 1 147 ? -26.359 13.624 -2.445 1.00 93.31 147 SER A O 1
ATOM 1132 N N . ALA A 1 148 ? -24.780 14.945 -1.547 1.00 95.19 148 ALA A N 1
ATOM 1133 C CA . ALA A 1 148 ? -24.367 13.977 -0.523 1.00 95.19 148 ALA A CA 1
ATOM 1134 C C . ALA A 1 148 ? -25.442 13.757 0.547 1.00 95.19 148 ALA A C 1
ATOM 1136 O O . ALA A 1 148 ? -25.698 12.623 0.959 1.00 95.19 148 ALA A O 1
ATOM 1137 N N . VAL A 1 149 ? -26.071 14.852 0.971 1.00 97.81 149 VAL A N 1
ATOM 1138 C CA . VAL A 1 149 ? -27.135 14.880 1.972 1.00 97.81 149 VAL A CA 1
ATOM 1139 C C . VAL A 1 149 ? -28.436 15.280 1.285 1.00 97.81 149 VAL A C 1
ATOM 1141 O O . VAL A 1 149 ? -28.586 16.405 0.809 1.00 97.81 149 VAL A O 1
ATOM 1144 N N . ARG A 1 150 ? -29.397 14.362 1.233 1.00 97.38 150 ARG A N 1
ATOM 1145 C CA . ARG A 1 150 ? -30.718 14.618 0.657 1.00 97.38 150 ARG A CA 1
ATOM 1146 C C . ARG A 1 150 ? -31.748 14.733 1.770 1.00 97.38 150 ARG A C 1
ATOM 1148 O O . ARG A 1 150 ? -31.972 13.793 2.529 1.00 97.38 150 ARG A O 1
ATOM 1155 N N . VAL A 1 151 ? -32.394 15.890 1.856 1.00 97.81 151 VAL A N 1
ATOM 1156 C CA . VAL A 1 151 ? -33.577 16.064 2.705 1.00 97.81 151 VAL A CA 1
ATOM 1157 C C . VAL A 1 151 ? -34.787 15.554 1.933 1.00 97.81 151 VAL A C 1
ATOM 1159 O O . VAL A 1 151 ? -34.967 15.923 0.771 1.00 97.81 151 VAL A O 1
ATOM 1162 N N . ILE A 1 152 ? -35.593 14.704 2.573 1.00 96.56 152 ILE A N 1
ATOM 1163 C CA . ILE A 1 152 ? -36.814 14.129 1.995 1.00 96.56 152 ILE A CA 1
ATOM 1164 C C . ILE A 1 152 ? -38.017 14.712 2.744 1.00 96.56 152 ILE A C 1
ATOM 1166 O O . ILE A 1 152 ? -38.326 14.232 3.845 1.00 96.56 152 ILE A O 1
ATOM 1170 N N . PRO A 1 153 ? -38.683 15.741 2.183 1.00 92.75 153 PRO A N 1
ATOM 1171 C CA . PRO A 1 153 ? -39.865 16.342 2.774 1.00 92.75 153 PRO A CA 1
ATOM 1172 C C . PRO A 1 153 ? -41.001 15.334 2.855 1.00 92.75 153 PRO A C 1
ATOM 1174 O O . PRO A 1 153 ? -41.381 14.701 1.867 1.00 92.75 153 PRO A O 1
ATOM 1177 N N . ALA A 1 154 ? -41.577 15.200 4.036 1.00 90.81 154 ALA A N 1
ATOM 1178 C CA . ALA A 1 154 ? -42.751 14.382 4.256 1.00 90.81 154 ALA A CA 1
ATOM 1179 C C . ALA A 1 154 ? -43.560 14.922 5.440 1.00 90.81 154 ALA A C 1
ATOM 1181 O O . ALA A 1 154 ? -43.255 15.958 6.021 1.00 90.81 154 ALA A O 1
ATOM 1182 N N . GLY A 1 155 ? -44.633 14.218 5.795 1.00 91.69 155 GLY A N 1
ATOM 1183 C CA . GLY A 1 155 ? -45.434 14.566 6.964 1.00 91.69 155 GLY A CA 1
ATOM 1184 C C . GLY A 1 155 ? -44.722 14.285 8.299 1.00 91.69 155 GLY A C 1
ATOM 1185 O O . GLY A 1 155 ? -43.636 13.696 8.327 1.00 91.69 155 GLY A O 1
ATOM 1186 N N . PRO A 1 156 ? -45.393 14.570 9.430 1.00 91.94 156 PRO A N 1
ATOM 1187 C CA . PRO A 1 156 ? -44.828 14.487 10.784 1.00 91.94 156 PRO A CA 1
ATOM 1188 C C . PRO A 1 156 ? -44.312 13.101 11.198 1.00 91.94 156 PRO A C 1
ATOM 1190 O O . PRO A 1 156 ? -43.650 12.979 12.219 1.00 91.94 156 PRO A O 1
ATOM 1193 N N . LYS A 1 157 ? -44.607 12.041 10.436 1.00 90.31 157 LYS A N 1
ATOM 1194 C CA . LYS A 1 157 ? -44.110 10.681 10.697 1.00 90.31 157 LYS A CA 1
ATOM 1195 C C . LYS A 1 157 ? -42.908 10.268 9.843 1.00 90.31 157 LYS A C 1
ATOM 1197 O O . LYS A 1 157 ? -42.276 9.278 10.177 1.00 90.31 157 LYS A O 1
ATOM 1202 N N . ALA A 1 158 ? -42.617 10.970 8.747 1.00 92.81 158 ALA A N 1
ATOM 1203 C CA . ALA A 1 158 ? -41.687 10.488 7.717 1.00 92.81 158 ALA A CA 1
ATOM 1204 C C . ALA A 1 158 ? -40.609 11.506 7.297 1.00 92.81 158 ALA A C 1
ATOM 1206 O O . ALA A 1 158 ? -39.786 11.177 6.436 1.00 92.81 158 ALA A O 1
ATOM 1207 N N . GLN A 1 159 ? -40.605 12.713 7.885 1.00 96.94 159 GLN A N 1
ATOM 1208 C CA . GLN A 1 159 ? -39.558 13.718 7.671 1.00 96.94 159 GLN A CA 1
ATOM 1209 C C . GLN A 1 159 ? -38.192 13.140 8.057 1.00 96.94 159 GLN A C 1
ATOM 1211 O O . GLN A 1 159 ? -38.001 12.704 9.195 1.00 96.94 159 GLN A O 1
ATOM 1216 N N . ARG A 1 160 ? -37.248 13.098 7.114 1.00 97.38 160 ARG A N 1
ATOM 1217 C CA . ARG A 1 160 ? -35.964 12.410 7.322 1.00 97.38 160 ARG A CA 1
ATOM 1218 C C . ARG A 1 160 ? -34.843 12.968 6.459 1.00 97.38 160 ARG A C 1
ATOM 1220 O O . ARG A 1 160 ? -35.078 13.712 5.505 1.00 97.38 160 ARG A O 1
ATOM 1227 N N . ILE A 1 161 ? -33.627 12.569 6.808 1.00 98.44 161 ILE A N 1
ATOM 1228 C CA . ILE A 1 161 ? -32.402 12.854 6.064 1.00 98.44 161 ILE A CA 1
ATOM 1229 C C . ILE A 1 161 ? -31.891 11.542 5.458 1.00 98.44 161 ILE A C 1
ATOM 1231 O O . ILE A 1 161 ? -31.928 10.500 6.111 1.00 98.44 161 ILE A O 1
ATOM 1235 N N . GLU A 1 162 ? -31.429 11.593 4.212 1.00 98.06 162 GLU A N 1
ATOM 1236 C CA . GLU A 1 162 ? -30.719 10.521 3.510 1.00 98.06 162 GLU A CA 1
ATOM 1237 C C . GLU A 1 162 ? -29.247 10.926 3.323 1.00 98.06 162 GLU A C 1
ATOM 1239 O O . GLU A 1 162 ? -28.948 11.911 2.645 1.00 98.06 162 GLU A O 1
ATOM 1244 N N . CYS A 1 163 ? -28.321 10.154 3.894 1.00 97.69 163 CYS A N 1
ATOM 1245 C CA . CYS A 1 163 ? -26.892 10.242 3.597 1.00 97.69 163 CYS A CA 1
ATOM 1246 C C . CYS A 1 163 ? -26.539 9.250 2.479 1.00 97.69 163 CYS A C 1
ATOM 1248 O O . CYS A 1 163 ? -26.648 8.035 2.656 1.00 97.69 163 CYS A O 1
ATOM 1250 N N . ARG A 1 164 ? -26.112 9.771 1.322 1.00 95.12 164 ARG A N 1
ATOM 1251 C CA . ARG A 1 164 ? -25.893 9.006 0.073 1.00 95.12 164 ARG A CA 1
ATOM 1252 C C . ARG A 1 164 ? -24.434 8.590 -0.149 1.00 95.12 164 ARG A C 1
ATOM 1254 O O . ARG A 1 164 ? -24.099 7.946 -1.145 1.00 95.12 164 ARG A O 1
ATOM 1261 N N . VAL A 1 165 ? -23.555 8.989 0.770 1.00 93.88 165 VAL A N 1
ATOM 1262 C CA . VAL A 1 165 ? -22.099 8.846 0.638 1.00 93.88 165 VAL A CA 1
ATOM 1263 C C . VAL A 1 165 ? -21.671 7.381 0.720 1.00 93.88 165 VAL A C 1
ATOM 1265 O O . VAL A 1 165 ? -20.903 6.932 -0.128 1.00 93.88 165 VAL A O 1
ATOM 1268 N N . GLY A 1 166 ? -22.214 6.624 1.679 1.00 90.12 166 GLY A N 1
ATOM 1269 C CA . GLY A 1 166 ? -21.832 5.235 1.946 1.00 90.12 166 GLY A CA 1
ATOM 1270 C C . GLY A 1 166 ? -22.029 4.286 0.763 1.00 90.12 166 GLY A C 1
ATOM 1271 O O . GLY A 1 166 ? -23.036 4.341 0.046 1.00 90.12 166 GLY A O 1
ATOM 1272 N N . GLY A 1 167 ? -21.047 3.407 0.563 1.00 92.81 167 GLY A N 1
ATOM 1273 C CA . GLY A 1 167 ? -21.151 2.254 -0.326 1.00 92.81 167 GLY A CA 1
ATOM 1274 C C . GLY A 1 167 ? -21.790 1.053 0.373 1.00 92.81 167 GLY A C 1
ATOM 1275 O O . GLY A 1 167 ? -21.957 1.020 1.595 1.00 92.81 167 GLY A O 1
ATOM 1276 N N . ALA A 1 168 ? -22.148 0.039 -0.413 1.00 93.56 168 ALA A N 1
ATOM 1277 C CA . ALA A 1 168 ? -22.662 -1.226 0.110 1.00 93.56 168 ALA A CA 1
ATOM 1278 C C . ALA A 1 168 ? -21.628 -1.993 0.967 1.00 93.56 168 ALA A C 1
ATOM 1280 O O . ALA A 1 168 ? -21.995 -2.887 1.731 1.00 93.56 168 ALA A O 1
ATOM 1281 N N . ASP A 1 169 ? -20.354 -1.622 0.886 1.00 95.31 169 ASP A N 1
ATOM 1282 C CA . ASP A 1 169 ? -19.206 -2.197 1.587 1.00 95.31 169 ASP A CA 1
ATOM 1283 C C . ASP A 1 169 ? -19.034 -1.654 3.012 1.00 95.31 169 ASP A C 1
ATOM 1285 O O . ASP A 1 169 ? -18.409 -2.307 3.845 1.00 95.31 169 ASP A O 1
ATOM 1289 N N . GLY A 1 170 ? -19.646 -0.507 3.324 1.00 95.50 170 GLY A N 1
ATOM 1290 C CA . GLY A 1 170 ? -19.582 0.112 4.646 1.00 95.50 170 GLY A CA 1
ATOM 1291 C C . GLY A 1 170 ? -20.130 -0.786 5.761 1.00 95.50 170 GLY A C 1
ATOM 1292 O O . GLY A 1 170 ? -21.139 -1.482 5.587 1.00 95.50 170 GLY A O 1
ATOM 1293 N N . ASN A 1 171 ? -19.495 -0.749 6.935 1.00 97.00 171 ASN A N 1
ATOM 1294 C CA . ASN A 1 171 ? -20.037 -1.380 8.138 1.00 97.00 171 ASN A CA 1
ATOM 1295 C C . ASN A 1 171 ? -21.251 -0.560 8.628 1.00 97.00 171 ASN A C 1
ATOM 1297 O O . ASN A 1 171 ? -21.061 0.596 9.008 1.00 97.00 171 ASN A O 1
ATOM 1301 N N . PRO A 1 172 ? -22.479 -1.119 8.658 1.00 96.56 172 PRO A N 1
ATOM 1302 C CA . PRO A 1 172 ? -23.683 -0.384 9.047 1.00 96.56 172 PRO A CA 1
ATOM 1303 C C . PRO A 1 172 ? -23.599 0.306 10.411 1.00 96.56 172 PRO A C 1
ATOM 1305 O O . PRO A 1 172 ? -24.167 1.385 10.561 1.00 96.56 172 PRO A O 1
ATOM 1308 N N . TYR A 1 173 ? -22.877 -0.267 11.383 1.00 97.94 173 TYR A N 1
ATOM 1309 C CA . TYR A 1 173 ? -22.679 0.370 12.689 1.00 97.94 173 TYR A CA 1
ATOM 1310 C C . TYR A 1 173 ? -21.824 1.629 12.563 1.00 97.94 173 TYR A C 1
ATOM 1312 O O . TYR A 1 173 ? -22.208 2.681 13.057 1.00 97.94 173 TYR A O 1
ATOM 1320 N N . LEU A 1 174 ? -20.693 1.541 11.858 1.00 97.69 174 LEU A N 1
ATOM 1321 C CA . LEU A 1 174 ? -19.775 2.670 11.691 1.00 97.69 174 LEU A CA 1
ATOM 1322 C C . LEU A 1 174 ? -20.387 3.775 10.829 1.00 97.69 174 LEU A C 1
ATOM 1324 O O . LEU A 1 174 ? -20.272 4.946 11.177 1.00 97.69 174 LEU A O 1
ATOM 1328 N N . VAL A 1 175 ? -21.103 3.408 9.761 1.00 97.75 175 VAL A N 1
ATOM 1329 C CA . VAL A 1 175 ? -21.843 4.361 8.921 1.00 97.75 175 VAL A CA 1
ATOM 1330 C C . VAL A 1 175 ? -22.893 5.097 9.754 1.00 97.75 175 VAL A C 1
ATOM 1332 O O . VAL A 1 175 ? -22.938 6.326 9.725 1.00 97.75 175 VAL A O 1
ATOM 1335 N N . ALA A 1 176 ? -23.716 4.369 10.517 1.00 97.38 176 ALA A N 1
ATOM 1336 C CA . ALA A 1 176 ? -24.738 4.980 11.362 1.00 97.38 176 ALA A CA 1
ATOM 1337 C C . ALA A 1 176 ? -24.110 5.903 12.415 1.00 97.38 176 ALA A C 1
ATOM 1339 O O . ALA A 1 176 ? -24.523 7.054 12.531 1.00 97.38 176 ALA A O 1
ATOM 1340 N N . SER A 1 177 ? -23.080 5.439 13.128 1.00 97.50 177 SER A N 1
ATOM 1341 C CA . SER A 1 177 ? -22.395 6.234 14.150 1.00 97.50 177 SER A CA 1
ATOM 1342 C C . SER A 1 177 ? -21.741 7.490 13.570 1.00 97.50 177 SER A C 1
ATOM 1344 O O . SER A 1 177 ? -21.922 8.563 14.131 1.00 97.50 177 SER A O 1
ATOM 1346 N N . ALA A 1 178 ? -21.051 7.405 12.427 1.00 98.06 178 ALA A N 1
ATOM 1347 C CA . ALA A 1 178 ? -20.413 8.557 11.778 1.00 98.06 178 ALA A CA 1
ATOM 1348 C C . ALA A 1 178 ? -21.428 9.612 11.330 1.00 98.06 178 ALA A C 1
ATOM 1350 O O . ALA A 1 178 ? -21.265 10.802 11.604 1.00 98.06 178 ALA A O 1
ATOM 1351 N N . VAL A 1 179 ? -22.512 9.179 10.683 1.00 98.25 179 VAL A N 1
ATOM 1352 C CA . VAL A 1 179 ? -23.568 10.088 10.224 1.00 98.25 179 VAL A CA 1
ATOM 1353 C C . VAL A 1 179 ? -24.286 10.731 11.413 1.00 98.25 179 VAL A C 1
ATOM 1355 O O . VAL A 1 179 ? -24.523 11.939 11.409 1.00 98.25 179 VAL A O 1
ATOM 1358 N N . LEU A 1 180 ? -24.608 9.955 12.450 1.00 97.75 180 LEU A N 1
ATOM 1359 C CA . LEU A 1 180 ? -25.289 10.475 13.635 1.00 97.75 180 LEU A CA 1
ATOM 1360 C C . LEU A 1 180 ? -24.389 11.392 14.473 1.00 97.75 180 LEU A C 1
ATOM 1362 O O . LEU A 1 180 ? -24.886 12.411 14.940 1.00 97.75 180 LEU A O 1
ATOM 1366 N N . ALA A 1 181 ? -23.092 11.098 14.609 1.00 98.25 181 ALA A N 1
ATOM 1367 C CA . ALA A 1 181 ? -22.128 11.964 15.294 1.00 98.25 181 ALA A CA 1
ATOM 1368 C C . ALA A 1 181 ? -22.001 13.324 14.592 1.00 98.25 181 ALA A C 1
ATOM 1370 O O . ALA A 1 181 ? -22.144 14.366 15.227 1.00 98.25 181 ALA A O 1
ATOM 1371 N N . ALA A 1 182 ? -21.843 13.329 13.263 1.00 98.44 182 ALA A N 1
ATOM 1372 C CA . ALA A 1 182 ? -21.806 14.564 12.481 1.00 98.44 182 ALA A CA 1
ATOM 1373 C C . ALA A 1 182 ? -23.108 15.377 12.609 1.00 98.44 182 ALA A C 1
ATOM 1375 O O . ALA A 1 182 ? -23.066 16.597 12.780 1.00 98.44 182 ALA A O 1
ATOM 1376 N N . ALA A 1 183 ? -24.269 14.715 12.559 1.00 98.44 183 ALA A N 1
ATOM 1377 C CA . ALA A 1 183 ? -25.563 15.372 12.737 1.00 98.44 183 ALA A CA 1
ATOM 1378 C C . ALA A 1 183 ? -25.739 15.943 14.156 1.00 98.44 183 ALA A C 1
ATOM 1380 O O . ALA A 1 183 ? -26.198 17.076 14.308 1.00 98.44 183 ALA A O 1
ATOM 1381 N N . LEU A 1 184 ? -25.358 15.179 15.184 1.00 98.19 184 LEU A N 1
ATOM 1382 C CA . LEU A 1 184 ? -25.419 15.594 16.585 1.00 98.19 184 LEU A CA 1
ATOM 1383 C C . LEU A 1 184 ? -24.523 16.807 16.837 1.00 98.19 184 LEU A C 1
ATOM 1385 O O . LEU A 1 184 ? -24.994 17.798 17.387 1.00 98.19 184 LEU A O 1
ATOM 1389 N N . GLN A 1 185 ? -23.283 16.774 16.349 1.00 98.44 185 GLN A N 1
ATOM 1390 C CA . GLN A 1 185 ? -22.350 17.889 16.485 1.00 98.44 185 GLN A CA 1
ATOM 1391 C C . GLN A 1 185 ? -22.911 19.174 15.856 1.00 98.44 185 GLN A C 1
ATOM 1393 O O . GLN A 1 185 ? -22.810 20.255 16.433 1.00 98.44 185 GLN A O 1
ATOM 1398 N N . GLY A 1 186 ? -23.567 19.064 14.695 1.00 98.38 186 GLY A N 1
ATOM 1399 C CA . GLY A 1 186 ? -24.245 20.199 14.065 1.00 98.38 186 GLY A CA 1
ATOM 1400 C C . GLY A 1 186 ? -25.391 20.767 14.902 1.00 98.38 186 GLY A C 1
ATOM 1401 O O . GLY A 1 186 ? -25.527 21.987 14.991 1.00 98.38 186 GLY A O 1
ATOM 1402 N N . ILE A 1 187 ? -26.182 19.896 15.542 1.00 98.44 187 ILE A N 1
ATOM 1403 C CA . ILE A 1 187 ? -27.257 20.272 16.476 1.00 98.44 187 ILE A CA 1
ATOM 1404 C C . ILE A 1 187 ? -26.697 21.007 17.698 1.00 98.44 187 ILE A C 1
ATOM 1406 O O . ILE A 1 187 ? -27.238 22.045 18.084 1.00 98.44 187 ILE A O 1
ATOM 1410 N N . GLU A 1 188 ? -25.625 20.493 18.296 1.00 97.94 188 GLU A N 1
ATOM 1411 C CA . GLU A 1 188 ? -25.005 21.070 19.493 1.00 97.94 188 GLU A CA 1
ATOM 1412 C C . GLU A 1 188 ? -24.374 22.439 19.211 1.00 97.94 188 GLU A C 1
ATOM 1414 O O . GLU A 1 188 ? -24.571 23.388 19.974 1.00 97.94 188 GLU A O 1
ATOM 1419 N N . GLU A 1 189 ? -23.693 22.570 18.071 1.00 98.25 189 GLU A N 1
ATOM 1420 C CA . GLU A 1 189 ? -23.094 23.826 17.605 1.00 98.25 189 GLU A CA 1
ATOM 1421 C C . GLU A 1 189 ? -24.109 24.802 16.989 1.00 98.25 189 GLU A C 1
ATOM 1423 O O . GLU A 1 189 ? -23.764 25.957 16.735 1.00 98.25 189 GLU A O 1
ATOM 1428 N N . LYS A 1 190 ? -25.354 24.360 16.756 1.00 98.25 190 LYS A N 1
ATOM 1429 C CA . LYS A 1 190 ? -26.414 25.124 16.072 1.00 98.25 190 LYS A CA 1
ATOM 1430 C C . LYS A 1 190 ? -25.960 25.665 14.714 1.00 98.25 190 LYS A C 1
ATOM 1432 O O . LYS A 1 190 ? -26.132 26.844 14.405 1.00 98.25 190 LYS A O 1
ATOM 1437 N N . LEU A 1 191 ? -25.341 24.800 13.913 1.00 98.25 191 LEU A N 1
ATOM 1438 C CA . LEU A 1 191 ? -24.793 25.175 12.610 1.00 98.25 191 LEU A CA 1
ATOM 1439 C C . LEU A 1 191 ? -25.892 25.449 11.581 1.00 98.25 191 LEU A C 1
ATOM 1441 O O . LEU A 1 191 ? -26.940 24.813 11.591 1.00 98.25 191 LEU A O 1
ATOM 1445 N N . GLU A 1 192 ? -25.620 26.338 10.631 1.00 97.38 192 GLU A N 1
ATOM 1446 C CA . GLU A 1 192 ? -26.530 26.617 9.517 1.00 97.38 192 GLU A CA 1
ATOM 1447 C C . GLU A 1 192 ? -26.027 25.957 8.221 1.00 97.38 192 GLU A C 1
ATOM 1449 O O . GLU A 1 192 ? -24.843 26.083 7.889 1.00 97.38 192 GLU A O 1
ATOM 1454 N N . PRO A 1 193 ? -26.886 25.253 7.456 1.00 94.44 193 PRO A N 1
ATOM 1455 C CA . PRO A 1 193 ? -26.443 24.468 6.300 1.00 94.44 193 PRO A CA 1
ATOM 1456 C C . PRO A 1 193 ? -26.114 25.337 5.068 1.00 94.44 193 PRO A C 1
ATOM 1458 O O . PRO A 1 193 ? -25.472 24.863 4.118 1.00 94.44 193 PRO A O 1
ATOM 1461 N N . GLY A 1 194 ? -26.484 26.623 5.093 1.00 92.56 194 GLY A N 1
ATOM 1462 C CA . GLY A 1 194 ? -26.422 27.535 3.946 1.00 92.56 194 GLY A CA 1
ATOM 1463 C C . GLY A 1 194 ? -27.461 27.174 2.885 1.00 92.56 194 GLY A C 1
ATOM 1464 O O . GLY A 1 194 ? -28.367 26.406 3.168 1.00 92.56 194 GLY A O 1
ATOM 1465 N N . GLU A 1 195 ? -27.324 27.687 1.665 1.00 92.94 195 GLU A N 1
ATOM 1466 C CA . GLU A 1 195 ? -28.290 27.419 0.589 1.00 92.94 195 GLU A CA 1
ATOM 1467 C C . GLU A 1 195 ? -28.259 25.951 0.112 1.00 92.94 195 GLU A C 1
ATOM 1469 O O . GLU A 1 195 ? -27.169 25.369 -0.004 1.00 92.94 195 GLU A O 1
ATOM 1474 N N . PRO A 1 196 ? -29.424 25.342 -0.195 1.00 94.94 196 PRO A N 1
ATOM 1475 C CA . PRO A 1 196 ? -29.488 24.021 -0.805 1.00 94.94 196 PRO A CA 1
ATOM 1476 C C . PRO A 1 196 ? -29.012 24.059 -2.258 1.00 94.94 196 PRO A C 1
ATOM 1478 O O . PRO A 1 196 ? -29.256 25.008 -3.006 1.00 94.94 196 PRO A O 1
ATOM 1481 N N . VAL A 1 197 ? -28.397 22.968 -2.705 1.00 94.12 197 VAL A N 1
ATOM 1482 C CA . VAL A 1 197 ? -28.050 22.790 -4.114 1.00 94.12 197 VAL A CA 1
ATOM 1483 C C . VAL A 1 197 ? -29.315 22.622 -4.955 1.00 94.12 197 VAL A C 1
ATOM 1485 O O . VAL A 1 197 ? -30.066 21.653 -4.792 1.00 94.12 197 VAL A O 1
ATOM 1488 N N . THR A 1 198 ? -29.503 23.533 -5.909 1.00 90.69 198 THR A N 1
ATOM 1489 C CA . THR A 1 198 ? -30.508 23.430 -6.972 1.00 90.69 198 THR A CA 1
ATOM 1490 C C . THR A 1 198 ? -29.852 22.913 -8.256 1.00 90.69 198 THR A C 1
ATOM 1492 O O . THR A 1 198 ? -28.721 23.269 -8.572 1.00 90.69 198 THR A O 1
ATOM 1495 N N . GLY A 1 199 ? -30.532 22.024 -8.986 1.00 87.69 199 GLY A N 1
ATOM 1496 C CA . GLY A 1 199 ? -29.958 21.388 -10.176 1.00 87.69 199 GLY A CA 1
ATOM 1497 C C . GLY A 1 199 ? -28.915 20.311 -9.847 1.00 87.69 199 GLY A C 1
ATOM 1498 O O . GLY A 1 199 ? -29.106 19.510 -8.929 1.00 87.69 199 GLY A O 1
ATOM 1499 N N . ASN A 1 200 ? -27.840 20.257 -10.633 1.00 86.75 200 ASN A N 1
ATOM 1500 C CA . ASN A 1 200 ? -26.842 19.192 -10.587 1.00 86.75 200 ASN A CA 1
ATOM 1501 C C . ASN A 1 200 ? -25.644 19.564 -9.694 1.00 86.75 200 ASN A C 1
ATOM 1503 O O . ASN A 1 200 ? -24.850 20.441 -10.030 1.00 86.75 200 ASN A O 1
ATOM 1507 N N . ALA A 1 201 ? -25.460 18.853 -8.581 1.00 86.56 201 ALA A N 1
ATOM 1508 C CA . ALA A 1 201 ? -24.361 19.106 -7.648 1.00 86.56 201 ALA A CA 1
ATOM 1509 C C . ALA A 1 201 ? -22.967 18.895 -8.266 1.00 86.56 201 ALA A C 1
ATOM 1511 O O . ALA A 1 201 ? -22.013 19.537 -7.825 1.00 86.56 201 ALA A O 1
ATOM 1512 N N . TYR A 1 202 ? -22.841 18.056 -9.303 1.00 82.44 202 TYR A N 1
ATOM 1513 C CA . TYR A 1 202 ? -21.560 17.823 -9.980 1.00 82.44 202 TYR A CA 1
ATOM 1514 C C . TYR A 1 202 ? -21.040 19.066 -10.710 1.00 82.44 202 TYR A C 1
ATOM 1516 O O . TYR A 1 202 ? -19.830 19.257 -10.790 1.00 82.44 202 TYR A O 1
ATOM 1524 N N . GLU A 1 203 ? -21.934 19.925 -11.206 1.00 85.62 203 GLU A N 1
ATOM 1525 C CA . GLU A 1 203 ? -21.571 21.145 -11.945 1.00 85.62 203 GLU A CA 1
ATOM 1526 C C . GLU A 1 203 ? -21.021 22.236 -11.026 1.00 85.62 203 GLU A C 1
ATOM 1528 O O . GLU A 1 203 ? -20.239 23.080 -11.455 1.00 85.62 203 GLU A O 1
ATOM 1533 N N . MET A 1 204 ? -21.395 22.205 -9.745 1.00 83.88 204 MET A N 1
ATOM 1534 C CA . MET A 1 204 ? -20.923 23.179 -8.762 1.00 83.88 204 MET A CA 1
ATOM 1535 C C . MET A 1 204 ? -19.699 22.693 -7.990 1.00 83.88 204 MET A C 1
ATOM 1537 O O . MET A 1 204 ? -19.042 23.507 -7.344 1.00 83.88 204 MET A O 1
ATOM 1541 N N . GLN A 1 205 ? -19.372 21.396 -8.058 1.00 81.50 205 GLN A N 1
ATOM 1542 C CA . GLN A 1 205 ? -18.306 20.790 -7.262 1.00 81.50 205 GLN A CA 1
ATOM 1543 C C . GLN A 1 205 ? -16.978 21.540 -7.394 1.00 81.50 205 GLN A C 1
ATOM 1545 O O . GLN A 1 205 ? -16.357 21.831 -6.379 1.00 81.50 205 GLN A O 1
ATOM 1550 N N . ASP A 1 206 ? -16.557 21.885 -8.611 1.00 83.06 206 ASP A N 1
ATOM 1551 C CA . ASP A 1 206 ? -15.247 22.514 -8.854 1.00 83.06 206 ASP A CA 1
ATOM 1552 C C . ASP A 1 206 ? -15.140 23.936 -8.280 1.00 83.06 206 ASP A C 1
ATOM 1554 O O . ASP A 1 206 ? -14.043 24.465 -8.123 1.00 83.06 206 ASP A O 1
ATOM 1558 N N . SER A 1 207 ? -16.275 24.545 -7.927 1.00 85.38 207 SER A N 1
ATOM 1559 C CA . SER A 1 207 ? -16.338 25.855 -7.271 1.00 85.38 207 SER A CA 1
ATOM 1560 C C . SER A 1 207 ? -16.386 25.781 -5.739 1.00 85.38 207 SER A C 1
ATOM 1562 O O . SER A 1 207 ? -16.279 26.811 -5.071 1.00 85.38 207 SER A O 1
ATOM 1564 N N . LEU A 1 208 ? -16.558 24.584 -5.165 1.00 87.44 208 LEU A N 1
ATOM 1565 C CA . LEU A 1 208 ? -16.643 24.398 -3.718 1.00 87.44 208 LEU A CA 1
ATOM 1566 C C . LEU A 1 208 ? -15.251 24.446 -3.066 1.00 87.44 208 LEU A C 1
ATOM 1568 O O . LEU A 1 208 ? -14.278 23.960 -3.648 1.00 87.44 208 LEU A O 1
ATOM 1572 N N . PRO A 1 209 ? -15.144 24.968 -1.830 1.00 89.12 209 PRO A N 1
ATOM 1573 C CA . PRO A 1 209 ? -13.879 25.003 -1.104 1.00 89.12 209 PRO A CA 1
ATOM 1574 C C . PRO A 1 209 ? -13.349 23.590 -0.833 1.00 89.12 209 PRO A C 1
ATOM 1576 O O . PRO A 1 209 ? -14.126 22.645 -0.706 1.00 89.12 209 PRO A O 1
ATOM 1579 N N . ALA A 1 210 ? -12.031 23.461 -0.657 1.00 86.00 210 ALA A N 1
ATOM 1580 C CA . ALA A 1 210 ? -11.373 22.178 -0.389 1.00 86.00 210 ALA A CA 1
ATOM 1581 C C . ALA A 1 210 ? -11.987 21.423 0.806 1.00 86.00 210 ALA A C 1
ATOM 1583 O O . ALA A 1 210 ? -12.182 20.218 0.727 1.00 86.00 210 ALA A O 1
ATOM 1584 N N . ALA A 1 211 ? -12.387 22.139 1.863 1.00 88.00 211 ALA A N 1
ATOM 1585 C CA . ALA A 1 211 ? -13.035 21.557 3.042 1.00 88.00 211 ALA A CA 1
ATOM 1586 C C . ALA A 1 211 ? -14.397 20.893 2.754 1.00 88.00 211 ALA A C 1
ATOM 1588 O O . ALA A 1 211 ? -14.869 20.100 3.558 1.00 88.00 211 ALA A O 1
ATOM 1589 N N . ALA A 1 212 ? -15.043 21.218 1.630 1.00 89.69 212 ALA A N 1
ATOM 1590 C CA . ALA A 1 212 ? -16.291 20.589 1.204 1.00 89.69 212 ALA A CA 1
ATOM 1591 C C . ALA A 1 212 ? -16.066 19.430 0.216 1.00 89.69 212 ALA A C 1
ATOM 1593 O O . ALA A 1 212 ? -17.024 18.741 -0.129 1.00 89.69 212 ALA A O 1
ATOM 1594 N N . GLN A 1 213 ? -14.838 19.207 -0.262 1.00 92.19 213 GLN A N 1
ATOM 1595 C CA . GLN A 1 213 ? -14.521 18.087 -1.149 1.00 92.19 213 GLN A CA 1
ATOM 1596 C C . GLN A 1 213 ? -14.342 16.815 -0.324 1.00 92.19 213 GLN A C 1
ATOM 1598 O O . GLN A 1 213 ? -13.710 16.836 0.732 1.00 92.19 213 GLN A O 1
ATOM 1603 N N . PHE A 1 214 ? -14.868 15.693 -0.814 1.00 95.00 214 PHE A N 1
ATOM 1604 C CA . PHE A 1 214 ? -14.521 14.410 -0.219 1.00 95.00 214 PHE A CA 1
ATOM 1605 C C . PHE A 1 214 ? -13.100 14.005 -0.631 1.00 95.00 214 PHE A C 1
ATOM 1607 O O . PHE A 1 214 ? -12.732 14.204 -1.793 1.00 95.00 214 PHE A O 1
ATOM 1614 N N . PRO A 1 215 ? -12.305 13.424 0.287 1.00 93.12 215 PRO A N 1
ATOM 1615 C CA . PRO A 1 215 ? -11.065 12.745 -0.067 1.00 93.12 215 PRO A CA 1
ATOM 1616 C C . PRO A 1 215 ? -11.243 11.805 -1.263 1.00 93.12 215 PRO A C 1
ATOM 1618 O O . PRO A 1 215 ? -12.202 11.037 -1.329 1.00 93.12 215 PRO A O 1
ATOM 1621 N N . SER A 1 216 ? -10.304 11.859 -2.207 1.00 90.56 216 SER A N 1
ATOM 1622 C CA . SER A 1 216 ? -10.349 11.070 -3.445 1.00 90.56 216 SER A CA 1
ATOM 1623 C C . SER A 1 216 ? -9.796 9.651 -3.295 1.00 90.56 216 SER A C 1
ATOM 1625 O O . SER A 1 216 ? -9.873 8.864 -4.234 1.00 90.56 216 SER A O 1
ATOM 1627 N N . ASN A 1 217 ? -9.222 9.319 -2.138 1.00 94.69 217 ASN A N 1
ATOM 1628 C CA . ASN A 1 217 ? -8.632 8.019 -1.845 1.00 94.69 217 ASN A CA 1
ATOM 1629 C C . ASN A 1 217 ? -8.694 7.713 -0.337 1.00 94.69 217 ASN A C 1
ATOM 1631 O O . ASN A 1 217 ? -8.884 8.616 0.486 1.00 94.69 217 ASN A O 1
ATOM 1635 N N . LEU A 1 218 ? -8.499 6.436 0.010 1.00 97.38 218 LEU A N 1
ATOM 1636 C CA . LEU A 1 218 ? -8.589 5.950 1.387 1.00 97.38 218 LEU A CA 1
ATOM 1637 C C . LEU A 1 218 ? -7.512 6.539 2.305 1.00 97.38 218 LEU A C 1
ATOM 1639 O O . LEU A 1 218 ? -7.813 6.850 3.455 1.00 97.38 218 LEU A O 1
ATOM 1643 N N . ARG A 1 219 ? -6.287 6.732 1.802 1.00 97.56 219 ARG A N 1
ATOM 1644 C CA . ARG A 1 219 ? -5.160 7.266 2.580 1.00 97.56 219 ARG A CA 1
ATOM 1645 C C . ARG A 1 219 ? -5.478 8.660 3.117 1.00 97.56 219 ARG A C 1
ATOM 1647 O O . ARG A 1 219 ? -5.462 8.863 4.326 1.00 97.56 219 ARG A O 1
ATOM 1654 N N . THR A 1 220 ? -5.887 9.576 2.241 1.00 96.81 220 THR A N 1
ATOM 1655 C CA . THR A 1 220 ? -6.277 10.939 2.631 1.00 96.81 220 THR A CA 1
ATOM 1656 C C . THR A 1 220 ? -7.500 10.946 3.552 1.00 96.81 220 THR A C 1
ATOM 1658 O O . THR A 1 220 ? -7.575 11.750 4.475 1.00 96.81 220 THR A O 1
ATOM 1661 N N . ALA A 1 221 ? -8.466 10.044 3.348 1.00 97.88 221 ALA A N 1
ATOM 1662 C CA . ALA A 1 221 ? -9.608 9.937 4.255 1.00 97.88 221 ALA A CA 1
ATOM 1663 C C . ALA A 1 221 ? -9.207 9.459 5.660 1.00 97.88 221 ALA A C 1
ATOM 1665 O O . ALA A 1 221 ? -9.758 9.944 6.647 1.00 97.88 221 ALA A O 1
ATOM 1666 N N . ALA A 1 222 ? -8.257 8.525 5.758 1.00 98.19 222 ALA A N 1
ATOM 1667 C CA . ALA A 1 222 ? -7.727 8.046 7.030 1.00 98.19 222 ALA A CA 1
ATOM 1668 C C . ALA A 1 222 ? -6.905 9.131 7.746 1.00 98.19 222 ALA A C 1
ATOM 1670 O O . ALA A 1 222 ? -7.068 9.320 8.946 1.00 98.19 222 ALA A O 1
ATOM 1671 N N . GLU A 1 223 ? -6.090 9.893 7.015 1.00 97.44 223 GLU A N 1
ATOM 1672 C CA . GLU A 1 223 ? -5.344 11.044 7.551 1.00 97.44 223 GLU A CA 1
ATOM 1673 C C . GLU A 1 223 ? -6.285 12.139 8.076 1.00 97.44 223 GLU A C 1
ATOM 1675 O O . GLU A 1 223 ? -6.082 12.664 9.172 1.00 97.44 223 GLU A O 1
ATOM 1680 N N . ASN A 1 224 ? -7.365 12.435 7.345 1.00 97.62 224 ASN A N 1
ATOM 1681 C CA . ASN A 1 224 ? -8.398 13.363 7.807 1.00 97.62 224 ASN A CA 1
ATOM 1682 C C . ASN A 1 224 ? -9.088 12.868 9.084 1.00 97.62 224 ASN A C 1
ATOM 1684 O O . ASN A 1 224 ? -9.327 13.665 9.989 1.00 97.62 224 ASN A O 1
ATOM 1688 N N . LEU A 1 225 ? -9.390 11.567 9.168 1.00 98.38 225 LEU A N 1
ATOM 1689 C CA . LEU A 1 225 ? -9.981 10.966 10.363 1.00 98.38 225 LEU A CA 1
ATOM 1690 C C . LEU A 1 225 ? -9.025 11.067 11.562 1.00 98.38 225 LEU A C 1
ATOM 1692 O O . LEU A 1 225 ? -9.466 11.405 12.657 1.00 98.38 225 LEU A O 1
ATOM 1696 N N . ALA A 1 226 ? -7.725 10.839 11.348 1.00 97.81 226 ALA A N 1
ATOM 1697 C CA . ALA A 1 226 ? -6.692 10.958 12.378 1.00 97.81 226 ALA A CA 1
ATOM 1698 C C . ALA A 1 226 ? -6.575 12.386 12.932 1.00 97.81 226 ALA A C 1
ATOM 1700 O O . ALA A 1 226 ? -6.389 12.582 14.129 1.00 97.81 226 ALA A O 1
ATOM 1701 N N . ALA A 1 227 ? -6.717 13.392 12.065 1.00 97.25 227 ALA A N 1
ATOM 1702 C CA . ALA A 1 227 ? -6.683 14.802 12.447 1.00 97.25 227 ALA A CA 1
ATOM 1703 C C . ALA A 1 227 ? -8.025 15.326 13.001 1.00 97.25 227 ALA A C 1
ATOM 1705 O O . ALA A 1 227 ? -8.112 16.484 13.422 1.00 97.25 227 ALA A O 1
ATOM 1706 N N . SER A 1 228 ? -9.086 14.513 12.982 1.00 97.50 228 SER A N 1
ATOM 1707 C CA . SER A 1 228 ? -10.436 14.963 13.304 1.00 97.50 228 SER A CA 1
ATOM 1708 C C . SER A 1 228 ? -10.695 14.975 14.806 1.00 97.50 228 SER A C 1
ATOM 1710 O O . SER A 1 228 ? -10.822 13.938 15.462 1.00 97.50 228 SER A O 1
ATOM 1712 N N . LYS A 1 229 ? -10.891 16.179 15.352 1.00 96.94 229 LYS A N 1
ATOM 1713 C CA . LYS A 1 229 ? -11.289 16.347 16.754 1.00 96.94 229 LYS A CA 1
ATOM 1714 C C . LYS A 1 229 ? -12.628 15.670 17.057 1.00 96.94 229 LYS A C 1
ATOM 1716 O O . LYS A 1 229 ? -12.767 15.040 18.101 1.00 96.94 229 LYS A O 1
ATOM 1721 N N . ILE A 1 230 ? -13.604 15.779 16.155 1.00 97.25 230 ILE A N 1
ATOM 1722 C CA . ILE A 1 230 ? -14.920 15.177 16.385 1.00 97.25 230 ILE A CA 1
ATOM 1723 C C . ILE A 1 230 ? -14.861 13.645 16.353 1.00 97.25 230 ILE A C 1
ATOM 1725 O O . ILE A 1 230 ? -15.655 12.994 17.027 1.00 97.25 230 ILE A O 1
ATOM 1729 N N . ALA A 1 231 ? -13.918 13.059 15.606 1.00 97.56 231 ALA A N 1
ATOM 1730 C CA . ALA A 1 231 ? -13.716 11.619 15.613 1.00 97.56 231 ALA A CA 1
ATOM 1731 C C . ALA A 1 231 ? -13.248 11.167 17.002 1.00 97.56 231 ALA A C 1
ATOM 1733 O O . ALA A 1 231 ? -13.825 10.248 17.577 1.00 97.56 231 ALA A O 1
ATOM 1734 N N . VAL A 1 232 ? -12.274 11.866 17.588 1.00 97.44 232 VAL A N 1
ATOM 1735 C CA . VAL A 1 232 ? -11.795 11.574 18.947 1.00 97.44 232 VAL A CA 1
ATOM 1736 C C . VAL A 1 232 ? -12.897 11.791 19.987 1.00 97.44 232 VAL A C 1
ATOM 1738 O O . VAL A 1 232 ? -13.115 10.919 20.826 1.00 97.44 232 VAL A O 1
ATOM 1741 N N . ASP A 1 233 ? -13.633 12.903 19.906 1.00 97.25 233 ASP A N 1
ATOM 1742 C CA . ASP A 1 233 ? -14.667 13.252 20.889 1.00 97.25 233 ASP A CA 1
ATOM 1743 C C . ASP A 1 233 ? -15.842 12.247 20.902 1.00 97.25 233 ASP A C 1
ATOM 1745 O O . ASP A 1 233 ? -16.372 11.942 21.971 1.00 97.25 233 ASP A O 1
ATOM 1749 N N . HIS A 1 234 ? -16.248 11.711 19.739 1.00 97.44 234 HIS A N 1
ATOM 1750 C CA . HIS A 1 234 ? -17.408 10.805 19.630 1.00 97.44 234 HIS A CA 1
ATOM 1751 C C . HIS A 1 234 ? -17.055 9.312 19.629 1.00 97.44 234 HIS A C 1
ATOM 1753 O O . HIS A 1 234 ? -17.890 8.499 20.028 1.00 97.44 234 HIS A O 1
ATOM 1759 N N . PHE A 1 235 ? -15.856 8.931 19.179 1.00 97.38 235 PHE A N 1
ATOM 1760 C CA . PHE A 1 235 ? -15.460 7.522 19.030 1.00 97.38 235 PHE A CA 1
ATOM 1761 C C . PHE A 1 235 ? -14.347 7.089 19.989 1.00 97.38 235 PHE A C 1
ATOM 1763 O O . PHE A 1 235 ? -14.174 5.890 20.210 1.00 97.38 235 PHE A O 1
ATOM 1770 N N . GLY A 1 236 ? -13.629 8.041 20.587 1.00 97.69 236 GLY A N 1
ATOM 1771 C CA . GLY A 1 236 ? -12.485 7.789 21.454 1.00 97.69 236 GLY A CA 1
ATOM 1772 C C . GLY A 1 236 ? -11.175 7.630 20.680 1.00 97.69 236 GLY A C 1
ATOM 1773 O O . GLY A 1 236 ? -11.124 7.019 19.614 1.00 97.69 236 GLY A O 1
ATOM 1774 N N . GLU A 1 237 ? -10.100 8.162 21.259 1.00 97.12 237 GLU A N 1
ATOM 1775 C CA . GLU A 1 237 ? -8.750 8.188 20.678 1.00 97.12 237 GLU A CA 1
ATOM 1776 C C . GLU A 1 237 ? -8.259 6.791 20.278 1.00 97.12 237 GLU A C 1
ATOM 1778 O O . GLU A 1 237 ? -7.920 6.571 19.120 1.00 97.12 237 GLU A O 1
ATOM 1783 N N . VAL A 1 238 ? -8.364 5.814 21.185 1.00 97.81 238 VAL A N 1
ATOM 1784 C CA . VAL A 1 238 ? -7.925 4.425 20.954 1.00 97.81 238 VAL A CA 1
ATOM 1785 C C . VAL A 1 238 ? -8.588 3.801 19.722 1.00 97.81 238 VAL A C 1
ATOM 1787 O O . VAL A 1 238 ? -7.938 3.113 18.935 1.00 97.81 238 VAL A O 1
ATOM 1790 N N . PHE A 1 239 ? -9.892 4.033 19.532 1.00 98.31 239 PHE A N 1
ATOM 1791 C CA . PHE A 1 239 ? -10.596 3.514 18.362 1.00 98.31 239 PHE A CA 1
ATOM 1792 C C . PHE A 1 239 ? -10.130 4.213 17.084 1.00 98.31 239 PHE A C 1
ATOM 1794 O O . PHE A 1 239 ? -9.884 3.540 16.082 1.00 98.31 239 PHE A O 1
ATOM 1801 N N . VAL A 1 240 ? -10.026 5.546 17.112 1.00 98.38 240 VAL A N 1
ATOM 1802 C CA . VAL A 1 240 ? -9.620 6.342 15.947 1.00 98.38 240 VAL A CA 1
ATOM 1803 C C . VAL A 1 240 ? -8.218 5.946 15.499 1.00 98.38 240 VAL A C 1
ATOM 1805 O O . VAL A 1 240 ? -8.041 5.629 14.324 1.00 98.38 240 VAL A O 1
ATOM 1808 N N . GLU A 1 241 ? -7.258 5.876 16.420 1.00 97.50 241 GLU A N 1
ATOM 1809 C CA . GLU A 1 241 ? -5.883 5.460 16.132 1.00 97.50 241 GLU A CA 1
ATOM 1810 C C . GLU A 1 241 ? -5.842 4.070 15.492 1.00 97.50 241 GLU A C 1
ATOM 1812 O O . GLU A 1 241 ? -5.309 3.904 14.392 1.00 97.50 241 GLU A O 1
ATOM 1817 N N . HIS A 1 242 ? -6.478 3.078 16.122 1.00 98.00 242 HIS A N 1
ATOM 1818 C CA . HIS A 1 242 ? -6.470 1.709 15.613 1.00 98.00 242 HIS A CA 1
ATOM 1819 C C . HIS A 1 242 ? -7.156 1.592 14.242 1.00 98.00 242 HIS A C 1
ATOM 1821 O O . HIS A 1 242 ? -6.656 0.921 13.332 1.00 98.00 242 HIS A O 1
ATOM 1827 N N . PHE A 1 243 ? -8.293 2.269 14.058 1.00 98.25 243 PHE A N 1
ATOM 1828 C CA . PHE A 1 243 ? -9.002 2.253 12.783 1.00 98.25 243 PHE A CA 1
ATOM 1829 C C . PHE A 1 243 ? -8.165 2.907 11.677 1.00 98.25 243 PHE A C 1
ATOM 1831 O O . PHE A 1 243 ? -8.033 2.321 10.600 1.00 98.25 243 PHE A O 1
ATOM 1838 N N . VAL A 1 244 ? -7.553 4.066 11.941 1.00 98.44 244 VAL A N 1
ATOM 1839 C CA . VAL A 1 244 ? -6.654 4.753 10.999 1.00 98.44 244 VAL A CA 1
ATOM 1840 C C . VAL A 1 244 ? -5.476 3.859 10.623 1.00 98.44 244 VAL A C 1
ATOM 1842 O O . VAL A 1 244 ? -5.222 3.682 9.430 1.00 98.44 244 VAL A O 1
ATOM 1845 N N . MET A 1 245 ? -4.812 3.232 11.601 1.00 98.00 245 MET A N 1
ATOM 1846 C CA . MET A 1 245 ? -3.708 2.298 11.346 1.00 98.00 245 MET A CA 1
ATOM 1847 C C . MET A 1 245 ? -4.123 1.182 10.382 1.00 98.00 245 MET A C 1
ATOM 1849 O O . MET A 1 245 ? -3.418 0.918 9.408 1.00 98.00 245 MET A O 1
ATOM 1853 N N . SER A 1 246 ? -5.300 0.581 10.586 1.00 97.56 246 SER A N 1
ATOM 1854 C CA . SER A 1 246 ? -5.798 -0.487 9.707 1.00 97.56 246 SER A CA 1
ATOM 1855 C C . SER A 1 246 ? -6.029 -0.026 8.258 1.00 97.56 246 SER A C 1
ATOM 1857 O O . SER A 1 246 ? -5.793 -0.785 7.318 1.00 97.56 246 SER A O 1
ATOM 1859 N N . ARG A 1 247 ? -6.459 1.228 8.056 1.00 98.12 247 ARG A N 1
ATOM 1860 C CA . ARG A 1 247 ? -6.701 1.804 6.722 1.00 98.12 247 ARG A CA 1
ATOM 1861 C C . ARG A 1 247 ? -5.406 2.205 6.026 1.00 98.12 247 ARG A C 1
ATOM 1863 O O . ARG A 1 247 ? -5.270 1.983 4.824 1.00 98.12 247 ARG A O 1
ATOM 1870 N N . LEU A 1 248 ? -4.447 2.757 6.768 1.00 96.56 248 LEU A N 1
ATOM 1871 C CA . LEU A 1 248 ? -3.120 3.072 6.239 1.00 96.56 248 LEU A CA 1
ATOM 1872 C C . LEU A 1 248 ? -2.348 1.802 5.861 1.00 96.56 248 LEU A C 1
ATOM 1874 O O . LEU A 1 248 ? -1.668 1.807 4.835 1.00 96.56 248 LEU A O 1
ATOM 1878 N N . TRP A 1 249 ? -2.504 0.718 6.629 1.00 97.31 249 TRP A N 1
ATOM 1879 C CA . TRP A 1 249 ? -1.957 -0.595 6.282 1.00 97.31 249 TRP A CA 1
ATOM 1880 C C . TRP A 1 249 ? -2.555 -1.138 4.976 1.00 97.31 249 TRP A C 1
ATOM 1882 O O . TRP A 1 249 ? -1.803 -1.507 4.081 1.00 97.31 249 TRP A O 1
ATOM 1892 N N . GLU A 1 250 ? -3.883 -1.091 4.804 1.00 96.00 250 GLU A N 1
ATOM 1893 C CA . GLU A 1 250 ? -4.536 -1.503 3.547 1.00 96.00 250 GLU A CA 1
ATOM 1894 C C . GLU A 1 250 ? -4.007 -0.707 2.342 1.00 96.00 250 GLU A C 1
ATOM 1896 O O . GLU A 1 250 ? -3.742 -1.278 1.284 1.00 96.00 250 GLU A O 1
ATOM 1901 N N . CYS A 1 251 ? -3.796 0.603 2.511 1.00 94.06 251 CYS A N 1
ATOM 1902 C CA . CYS A 1 251 ? -3.194 1.440 1.473 1.00 94.06 251 CYS A CA 1
ATOM 1903 C C . CYS A 1 251 ? -1.753 1.015 1.162 1.00 94.06 251 CYS A C 1
ATOM 1905 O O . CYS A 1 251 ? -1.397 0.907 -0.005 1.00 94.06 251 CYS A O 1
ATOM 1907 N N . ALA A 1 252 ? -0.936 0.751 2.187 1.00 91.19 252 ALA A N 1
ATOM 1908 C CA . ALA A 1 252 ? 0.442 0.296 2.002 1.00 91.19 252 ALA A CA 1
ATOM 1909 C C . ALA A 1 252 ? 0.515 -1.052 1.268 1.00 91.19 252 ALA A C 1
ATOM 1911 O O . ALA A 1 252 ? 1.374 -1.229 0.407 1.00 91.19 252 ALA A O 1
ATOM 1912 N N . GLU A 1 253 ? -0.401 -1.975 1.559 1.00 91.88 253 GLU A N 1
ATOM 1913 C CA . GLU A 1 253 ? -0.481 -3.249 0.846 1.00 91.88 253 GLU A CA 1
ATOM 1914 C C . GLU A 1 253 ? -0.924 -3.066 -0.608 1.00 91.88 253 GLU A C 1
ATOM 1916 O O . GLU A 1 253 ? -0.318 -3.639 -1.510 1.00 91.88 253 GLU A O 1
ATOM 1921 N N . TYR A 1 254 ? -1.920 -2.222 -0.881 1.00 89.25 254 TYR A N 1
ATOM 1922 C CA . TYR A 1 254 ? -2.320 -1.924 -2.259 1.00 89.25 254 TYR A CA 1
ATOM 1923 C C . TYR A 1 254 ? -1.201 -1.272 -3.075 1.00 89.25 254 TYR A C 1
ATOM 1925 O O . TYR A 1 254 ? -0.978 -1.673 -4.215 1.00 89.25 254 TYR A O 1
ATOM 1933 N N . ASP A 1 255 ? -0.461 -0.330 -2.486 1.00 83.31 255 ASP A N 1
ATOM 1934 C CA . ASP A 1 255 ? 0.631 0.384 -3.159 1.00 83.31 255 ASP A CA 1
ATOM 1935 C C . ASP A 1 255 ? 1.790 -0.554 -3.564 1.00 83.31 255 ASP A C 1
ATOM 1937 O O . ASP A 1 255 ? 2.526 -0.261 -4.505 1.00 83.31 255 ASP A O 1
ATOM 1941 N N . ARG A 1 256 ? 1.935 -1.711 -2.899 1.00 80.94 256 ARG A N 1
ATOM 1942 C CA . ARG A 1 256 ? 2.933 -2.751 -3.224 1.00 80.94 256 ARG A CA 1
ATOM 1943 C C . ARG A 1 256 ? 2.514 -3.680 -4.368 1.00 80.94 256 ARG A C 1
ATOM 1945 O O . ARG A 1 256 ? 3.323 -4.493 -4.813 1.00 80.94 256 ARG A O 1
ATOM 1952 N N . ASN A 1 257 ? 1.266 -3.601 -4.829 1.00 74.38 257 ASN A N 1
ATOM 1953 C CA . ASN A 1 257 ? 0.721 -4.491 -5.850 1.00 74.38 257 ASN A CA 1
ATOM 1954 C C . ASN A 1 257 ? 0.650 -3.806 -7.222 1.00 74.38 257 ASN A C 1
ATOM 1956 O O . ASN A 1 257 ? 0.263 -2.646 -7.342 1.00 74.38 257 ASN A O 1
ATOM 1960 N N . ILE A 1 258 ? 0.970 -4.559 -8.279 1.00 74.19 258 ILE A N 1
ATOM 1961 C CA . ILE A 1 258 ? 0.793 -4.124 -9.672 1.00 74.19 258 ILE A CA 1
ATOM 1962 C C . ILE A 1 258 ? -0.537 -4.677 -10.187 1.00 74.19 258 ILE A C 1
ATOM 1964 O O . ILE A 1 258 ? -0.762 -5.889 -10.161 1.00 74.19 258 ILE A O 1
ATOM 1968 N N . ASN A 1 259 ? -1.418 -3.803 -10.673 1.00 75.81 259 ASN A N 1
ATOM 1969 C CA . ASN A 1 259 ? -2.692 -4.202 -11.271 1.00 75.81 259 ASN A CA 1
ATOM 1970 C C . ASN A 1 259 ? -2.601 -4.364 -12.801 1.00 75.81 259 ASN A C 1
ATOM 1972 O O . ASN A 1 259 ? -1.665 -3.894 -13.444 1.00 75.81 259 ASN A O 1
ATOM 1976 N N . SER A 1 260 ? -3.589 -5.039 -13.396 1.00 69.62 260 SER A N 1
ATOM 1977 C CA . SER A 1 260 ? -3.622 -5.308 -14.842 1.00 69.62 260 SER A CA 1
ATOM 1978 C C . SER A 1 260 ? -3.565 -4.040 -15.689 1.00 69.62 260 SER A C 1
ATOM 1980 O O . SER A 1 260 ? -2.843 -4.013 -16.675 1.00 69.62 260 SER A O 1
ATOM 1982 N N . TRP A 1 261 ? -4.236 -2.965 -15.266 1.00 71.38 261 TRP A N 1
ATOM 1983 C CA . TRP A 1 261 ? -4.168 -1.687 -15.973 1.00 71.38 261 TRP A CA 1
ATOM 1984 C C . TRP A 1 261 ? -2.734 -1.151 -16.051 1.00 71.38 261 TRP A C 1
ATOM 1986 O O . TRP A 1 261 ? -2.337 -0.674 -17.104 1.00 71.38 261 TRP A O 1
ATOM 1996 N N . GLN A 1 262 ? -1.939 -1.272 -14.981 1.00 61.91 262 GLN A N 1
ATOM 1997 C CA . GLN A 1 262 ? -0.524 -0.882 -14.988 1.00 61.91 262 GLN A CA 1
ATOM 1998 C C . GLN A 1 262 ? 0.334 -1.778 -15.892 1.00 61.91 262 GLN A C 1
ATOM 2000 O O . GLN A 1 262 ? 1.298 -1.293 -16.478 1.00 61.91 262 GLN A O 1
ATOM 2005 N N . LEU A 1 263 ? -0.006 -3.065 -16.015 1.00 59.00 263 LEU A N 1
ATOM 2006 C CA . LEU A 1 263 ? 0.682 -3.998 -16.917 1.00 59.00 263 LEU A CA 1
ATOM 2007 C C . LEU A 1 263 ? 0.373 -3.704 -18.391 1.00 59.00 263 LEU A C 1
ATOM 2009 O O . LEU A 1 263 ? 1.264 -3.802 -19.233 1.00 59.00 263 LEU A O 1
ATOM 2013 N N . ASP A 1 264 ? -0.856 -3.279 -18.681 1.00 55.28 264 ASP A N 1
ATOM 2014 C CA . ASP A 1 264 ? -1.320 -2.924 -20.025 1.00 55.28 264 ASP A CA 1
ATOM 2015 C C . ASP A 1 264 ? -0.756 -1.574 -20.524 1.00 55.28 264 ASP A C 1
ATOM 2017 O O . ASP A 1 264 ? -0.996 -1.186 -21.667 1.00 55.28 264 ASP A O 1
ATOM 2021 N N . LEU A 1 265 ? 0.011 -0.844 -19.701 1.00 59.88 265 LEU A N 1
ATOM 2022 C CA . LEU A 1 265 ? 0.657 0.418 -20.095 1.00 59.88 265 LEU A CA 1
ATOM 2023 C C . LEU A 1 265 ? 1.916 0.234 -20.965 1.00 59.88 265 LEU A C 1
ATOM 2025 O O . LEU A 1 265 ? 2.405 1.221 -21.518 1.00 59.88 265 LEU A O 1
ATOM 2029 N N . ASN A 1 266 ? 2.453 -0.982 -21.106 1.00 67.12 266 ASN A N 1
ATOM 2030 C CA . ASN A 1 266 ? 3.661 -1.222 -21.903 1.00 67.12 266 ASN A CA 1
ATOM 2031 C C . ASN A 1 266 ? 3.330 -1.327 -23.401 1.00 67.12 266 ASN A C 1
ATOM 2033 O O . ASN A 1 266 ? 2.859 -2.359 -23.872 1.00 67.12 266 ASN A O 1
ATOM 2037 N N . VAL A 1 267 ? 3.615 -0.263 -24.158 1.00 76.50 267 VAL A N 1
ATOM 2038 C CA . VAL A 1 267 ? 3.415 -0.218 -25.616 1.00 76.50 267 VAL A CA 1
ATOM 2039 C C . VAL A 1 267 ? 4.436 -1.109 -26.323 1.00 76.50 267 VAL A C 1
ATOM 2041 O O . VAL A 1 267 ? 5.647 -0.899 -26.193 1.00 76.50 267 VAL A O 1
ATOM 2044 N N . ARG A 1 268 ? 3.948 -2.053 -27.138 1.00 89.56 268 ARG A N 1
ATOM 2045 C CA . ARG A 1 268 ? 4.793 -2.923 -27.964 1.00 89.56 268 ARG A CA 1
ATOM 2046 C C . ARG A 1 268 ? 4.818 -2.475 -29.424 1.00 89.56 268 ARG A C 1
ATOM 2048 O O . ARG A 1 268 ? 3.773 -2.421 -30.076 1.00 89.56 268 ARG A O 1
ATOM 2055 N N . ILE A 1 269 ? 6.007 -2.220 -29.974 1.00 93.81 269 ILE A N 1
ATOM 2056 C CA . ILE A 1 269 ? 6.192 -1.790 -31.372 1.00 93.81 269 ILE A CA 1
ATOM 2057 C C . ILE A 1 269 ? 6.950 -2.856 -32.172 1.00 93.81 269 ILE A C 1
ATOM 2059 O O . ILE A 1 269 ? 8.053 -3.265 -31.807 1.00 93.81 269 ILE A O 1
ATOM 2063 N N . GLY A 1 270 ? 6.368 -3.279 -33.295 1.00 96.31 270 GLY A N 1
ATOM 2064 C CA . GLY A 1 270 ? 7.007 -4.176 -34.257 1.00 96.31 270 GLY A CA 1
ATOM 2065 C C . GLY A 1 270 ? 7.755 -3.412 -35.350 1.00 96.31 270 GLY A C 1
ATOM 2066 O O . GLY A 1 270 ? 7.129 -2.733 -36.159 1.00 96.31 270 GLY A O 1
ATOM 2067 N N . ILE A 1 271 ? 9.078 -3.538 -35.418 1.00 97.12 271 ILE A N 1
ATOM 2068 C CA . ILE A 1 271 ? 9.911 -2.975 -36.489 1.00 97.12 271 ILE A CA 1
ATOM 2069 C C . ILE A 1 271 ? 9.968 -3.986 -37.639 1.00 97.12 271 ILE A C 1
ATOM 2071 O O . ILE A 1 271 ? 10.594 -5.035 -37.523 1.00 97.12 271 ILE A O 1
ATOM 2075 N N . LEU A 1 272 ? 9.300 -3.672 -38.744 1.00 97.38 272 LEU A N 1
ATOM 2076 C CA . LEU A 1 272 ? 9.292 -4.432 -39.990 1.00 97.38 272 LEU A CA 1
ATOM 2077 C C . LEU A 1 272 ? 10.503 -4.009 -40.831 1.00 97.38 272 LEU A C 1
ATOM 2079 O O . LEU A 1 272 ? 10.478 -2.978 -41.510 1.00 97.38 272 LEU A O 1
ATOM 2083 N N . LEU A 1 273 ? 11.572 -4.794 -40.732 1.00 95.94 273 LEU A N 1
ATOM 2084 C CA . LEU A 1 273 ? 12.856 -4.566 -41.379 1.00 95.94 273 LEU A CA 1
ATOM 2085 C C . LEU A 1 273 ? 12.783 -4.978 -42.856 1.00 95.94 273 LEU A C 1
ATOM 2087 O O . LEU A 1 273 ? 12.652 -6.158 -43.175 1.00 95.94 273 LEU A O 1
ATOM 2091 N N . THR A 1 274 ? 12.824 -3.989 -43.746 1.00 94.56 274 THR A N 1
ATOM 2092 C CA . THR A 1 274 ? 12.621 -4.143 -45.199 1.00 94.56 274 THR A CA 1
ATOM 2093 C C . THR A 1 274 ? 13.913 -4.195 -46.008 1.00 94.56 274 THR A C 1
ATOM 2095 O O . THR A 1 274 ? 13.854 -4.449 -47.210 1.00 94.56 274 THR A O 1
ATOM 2098 N N . ASP A 1 275 ? 15.068 -3.952 -45.388 1.00 91.88 275 ASP A N 1
ATOM 2099 C CA . ASP A 1 275 ? 16.411 -4.116 -45.955 1.00 91.88 275 ASP A CA 1
ATOM 2100 C C . ASP A 1 275 ? 17.450 -4.127 -44.831 1.00 91.88 275 ASP A C 1
ATOM 2102 O O . ASP A 1 275 ? 17.128 -3.822 -43.683 1.00 91.88 275 ASP A O 1
ATOM 2106 N N . HIS A 1 276 ? 18.693 -4.458 -45.171 1.00 89.94 276 HIS A N 1
ATOM 2107 C CA . HIS A 1 276 ? 19.802 -4.500 -44.221 1.00 89.94 276 HIS A CA 1
ATOM 2108 C C . HIS A 1 276 ? 20.903 -3.517 -44.595 1.00 89.94 276 HIS A C 1
ATOM 2110 O O . HIS A 1 276 ? 21.230 -3.313 -45.774 1.00 89.94 276 HIS A O 1
ATOM 2116 N N . VAL A 1 277 ? 21.568 -2.980 -43.576 1.00 87.38 277 VAL A N 1
ATOM 2117 C CA . VAL A 1 277 ? 22.837 -2.278 -43.754 1.00 87.38 277 VAL A CA 1
ATOM 2118 C C . VAL A 1 277 ? 23.848 -3.228 -44.407 1.00 87.38 277 VAL A C 1
ATOM 2120 O O . VAL A 1 277 ? 23.959 -4.406 -44.065 1.00 87.38 277 VAL A O 1
ATOM 2123 N N . ARG A 1 278 ? 24.618 -2.728 -45.384 1.00 81.50 278 ARG A N 1
ATOM 2124 C CA . ARG A 1 278 ? 25.645 -3.550 -46.044 1.00 81.50 278 ARG A CA 1
ATOM 2125 C C . ARG A 1 278 ? 26.639 -4.075 -45.013 1.00 81.50 278 ARG A C 1
ATOM 2127 O O . ARG A 1 278 ? 27.134 -3.306 -44.197 1.00 81.50 278 ARG A O 1
ATOM 2134 N N . THR A 1 279 ? 27.008 -5.349 -45.128 1.00 79.31 279 THR A N 1
ATOM 2135 C CA . THR A 1 279 ? 27.876 -6.077 -44.181 1.00 79.31 279 THR A CA 1
ATOM 2136 C C . THR A 1 279 ? 29.141 -5.324 -43.758 1.00 79.31 279 THR A C 1
ATOM 2138 O O . THR A 1 279 ? 29.524 -5.381 -42.595 1.00 79.31 279 THR A O 1
ATOM 2141 N N . GLN A 1 280 ? 29.761 -4.571 -44.669 1.00 80.88 280 GLN A N 1
ATOM 2142 C CA . GLN A 1 280 ? 30.949 -3.750 -44.398 1.00 80.88 280 GLN A CA 1
ATOM 2143 C C . GLN A 1 280 ? 30.722 -2.575 -43.423 1.00 80.88 280 GLN A C 1
ATOM 2145 O O . GLN A 1 280 ? 31.684 -2.080 -42.847 1.00 80.88 280 GLN A O 1
ATOM 2150 N N . PHE A 1 281 ? 29.477 -2.132 -43.237 1.00 82.12 281 PHE A N 1
ATOM 2151 C CA . PHE A 1 281 ? 29.093 -1.001 -42.386 1.00 82.12 281 PHE A CA 1
ATOM 2152 C C . PHE A 1 281 ? 28.370 -1.428 -41.099 1.00 82.12 281 PHE A C 1
ATOM 2154 O O . PHE A 1 281 ? 28.330 -0.649 -40.149 1.00 82.12 281 PHE A O 1
ATOM 2161 N N . VAL A 1 282 ? 27.863 -2.667 -41.026 1.00 76.94 282 VAL A N 1
ATOM 2162 C CA . VAL A 1 282 ? 27.127 -3.191 -39.855 1.00 76.94 282 VAL A CA 1
ATOM 2163 C C . VAL A 1 282 ? 27.967 -3.114 -38.578 1.00 76.94 282 VAL A C 1
ATOM 2165 O O . VAL A 1 282 ? 27.471 -2.692 -37.541 1.00 76.94 282 VAL A O 1
ATOM 2168 N N . ALA A 1 283 ? 29.258 -3.453 -38.648 1.00 73.25 283 ALA A N 1
ATOM 2169 C CA . ALA A 1 283 ? 30.141 -3.424 -37.479 1.00 73.25 283 ALA A CA 1
ATOM 2170 C C . ALA A 1 283 ? 30.334 -2.014 -36.887 1.00 73.25 283 ALA A C 1
ATOM 2172 O O . ALA A 1 283 ? 30.641 -1.887 -35.706 1.00 73.25 283 ALA A O 1
ATOM 2173 N N . GLN A 1 284 ? 30.179 -0.968 -37.705 1.00 73.50 284 GLN A N 1
ATOM 2174 C CA . GLN A 1 284 ? 30.390 0.421 -37.300 1.00 73.50 284 GLN A CA 1
ATOM 2175 C C . GLN A 1 284 ? 29.085 1.121 -36.909 1.00 73.50 284 GLN A C 1
ATOM 2177 O O . GLN A 1 284 ? 29.095 1.946 -36.000 1.00 73.50 284 GLN A O 1
ATOM 2182 N N . HIS A 1 285 ? 27.979 0.808 -37.589 1.00 79.31 285 HIS A N 1
ATOM 2183 C CA . HIS A 1 285 ? 26.731 1.574 -37.483 1.00 79.31 285 HIS A CA 1
ATOM 2184 C C . HIS A 1 285 ? 25.529 0.762 -36.975 1.00 79.31 285 HIS A C 1
ATOM 2186 O O . HIS A 1 285 ? 24.491 1.353 -36.691 1.00 79.31 285 HIS A O 1
ATOM 2192 N N . GLY A 1 286 ? 25.658 -0.561 -36.831 1.00 85.56 286 GLY A N 1
ATOM 2193 C CA . GLY A 1 286 ? 24.526 -1.462 -36.587 1.00 85.56 286 GLY A CA 1
ATOM 2194 C C . GLY A 1 286 ? 23.664 -1.671 -37.836 1.00 85.56 286 GLY A C 1
ATOM 2195 O O . GLY A 1 286 ? 23.990 -1.175 -38.920 1.00 85.56 286 GLY A O 1
ATOM 2196 N N . ASP A 1 287 ? 22.578 -2.430 -37.694 1.00 87.50 287 ASP A N 1
ATOM 2197 C CA . ASP A 1 287 ? 21.555 -2.577 -38.737 1.00 87.50 287 ASP A CA 1
ATOM 2198 C C . ASP A 1 287 ? 20.399 -1.573 -38.540 1.00 87.50 287 ASP A C 1
ATOM 2200 O O . ASP A 1 287 ? 20.298 -0.930 -37.492 1.00 87.50 287 ASP A O 1
ATOM 2204 N N . TYR A 1 288 ? 19.486 -1.423 -39.508 1.00 84.94 288 TYR A N 1
ATOM 2205 C CA . TYR A 1 288 ? 18.382 -0.451 -39.388 1.00 84.94 288 TYR A CA 1
ATOM 2206 C C . TYR A 1 288 ? 17.498 -0.713 -38.161 1.00 84.94 288 TYR A C 1
ATOM 2208 O O . TYR A 1 288 ? 17.066 0.231 -37.498 1.00 84.94 288 TYR A O 1
ATOM 2216 N N . GLY A 1 289 ? 17.276 -1.984 -37.808 1.00 87.75 289 GLY A N 1
ATOM 2217 C CA . GLY A 1 289 ? 16.562 -2.355 -36.585 1.00 87.75 289 GLY A CA 1
ATOM 2218 C C . GLY A 1 289 ? 17.245 -1.840 -35.312 1.00 87.75 289 GLY A C 1
ATOM 2219 O O . GLY A 1 289 ? 16.563 -1.349 -34.408 1.00 87.75 289 GLY A O 1
ATOM 2220 N N . ASP A 1 290 ? 18.580 -1.867 -35.262 1.00 86.88 290 ASP A N 1
ATOM 2221 C CA . ASP A 1 290 ? 19.360 -1.335 -34.139 1.00 86.88 290 ASP A CA 1
ATOM 2222 C C . ASP A 1 290 ? 19.270 0.191 -34.079 1.00 86.88 290 ASP A C 1
ATOM 2224 O O . ASP A 1 290 ? 19.067 0.755 -33.003 1.00 86.88 290 ASP A O 1
ATOM 2228 N N . MET A 1 291 ? 19.361 0.863 -35.233 1.00 88.62 291 MET A N 1
ATOM 2229 C CA . MET A 1 291 ? 19.257 2.324 -35.326 1.00 88.62 291 MET A CA 1
ATOM 2230 C C . MET A 1 291 ? 17.895 2.823 -34.821 1.00 88.62 291 MET A C 1
ATOM 2232 O O . MET A 1 291 ? 17.835 3.737 -33.996 1.00 88.62 291 MET A O 1
ATOM 2236 N N . PHE A 1 292 ? 16.793 2.184 -35.235 1.00 89.00 292 PHE A N 1
ATOM 2237 C CA . PHE A 1 292 ? 15.457 2.512 -34.724 1.00 89.00 292 PHE A CA 1
ATOM 2238 C C . PHE A 1 292 ? 15.280 2.146 -33.253 1.00 89.00 292 PHE A C 1
ATOM 2240 O O . PHE A 1 292 ? 14.675 2.915 -32.506 1.00 89.00 292 PHE A O 1
ATOM 2247 N N . THR A 1 293 ? 15.834 1.014 -32.812 1.00 86.06 293 THR A N 1
ATOM 2248 C CA . THR A 1 293 ? 15.822 0.630 -31.394 1.00 86.06 293 THR A CA 1
ATOM 2249 C C . THR A 1 293 ? 16.504 1.695 -30.544 1.00 86.06 293 THR A C 1
ATOM 2251 O O . THR A 1 293 ? 15.947 2.122 -29.534 1.00 86.06 293 THR A O 1
ATOM 2254 N N . GLN A 1 294 ? 17.672 2.179 -30.967 1.00 84.00 294 GLN A N 1
ATOM 2255 C CA . GLN A 1 294 ? 18.388 3.257 -30.287 1.00 84.00 294 GLN A CA 1
ATOM 2256 C C . GLN A 1 294 ? 17.595 4.568 -30.306 1.00 84.00 294 GLN A C 1
ATOM 2258 O O . GLN A 1 294 ? 17.452 5.200 -29.260 1.00 84.00 294 GLN A O 1
ATOM 2263 N 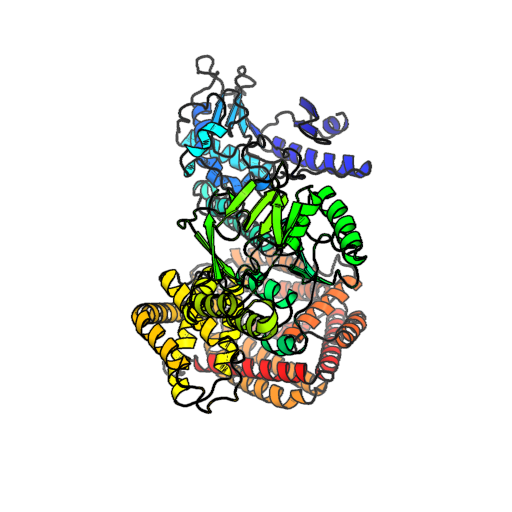N . LEU A 1 295 ? 17.041 4.958 -31.460 1.00 83.44 295 LEU A N 1
ATOM 2264 C CA . LEU A 1 295 ? 16.244 6.180 -31.610 1.00 83.44 295 LEU A CA 1
ATOM 2265 C C . LEU A 1 295 ? 15.022 6.186 -30.679 1.00 83.44 295 LEU A C 1
ATOM 2267 O O . LEU A 1 295 ? 14.795 7.165 -29.966 1.00 83.44 295 LEU A O 1
ATOM 2271 N N . LEU A 1 296 ? 14.248 5.098 -30.675 1.00 81.56 296 LEU A N 1
ATOM 2272 C CA . LEU A 1 296 ? 13.022 4.978 -29.886 1.00 81.56 296 LEU A CA 1
ATOM 2273 C C . LEU A 1 296 ? 13.334 4.844 -28.391 1.00 81.56 296 LEU A C 1
ATOM 2275 O O . LEU A 1 296 ? 12.764 5.583 -27.588 1.00 81.56 296 LEU A O 1
ATOM 2279 N N . LYS A 1 297 ? 14.312 4.008 -28.011 1.00 80.38 297 LYS A N 1
ATOM 2280 C CA . LYS A 1 297 ? 14.721 3.856 -26.602 1.00 80.38 297 LYS A CA 1
ATOM 2281 C C . LYS A 1 297 ? 15.408 5.088 -26.020 1.00 80.38 297 LYS A C 1
ATOM 2283 O O . LYS A 1 297 ? 15.412 5.272 -24.804 1.00 80.38 297 LYS A O 1
ATOM 2288 N N . ALA A 1 298 ? 15.968 5.960 -26.860 1.00 73.12 298 ALA A N 1
ATOM 2289 C CA . ALA A 1 298 ? 16.461 7.260 -26.415 1.00 73.12 298 ALA A CA 1
ATOM 2290 C C . ALA A 1 298 ? 15.325 8.187 -25.946 1.00 73.12 298 ALA A C 1
ATOM 2292 O O . ALA A 1 298 ? 15.556 9.027 -25.073 1.00 73.12 298 ALA A O 1
ATOM 2293 N N . GLN A 1 299 ? 14.115 8.033 -26.497 1.00 72.25 299 GLN A N 1
ATOM 2294 C CA . GLN A 1 299 ? 12.931 8.776 -26.056 1.00 72.25 299 GLN A CA 1
ATOM 2295 C C . GLN A 1 299 ? 12.242 8.083 -24.878 1.00 72.25 299 GLN A C 1
ATOM 2297 O O . GLN A 1 299 ? 11.931 8.740 -23.877 1.00 72.25 299 GLN A O 1
ATOM 2302 N N . ASP A 1 300 ? 12.071 6.765 -24.978 1.00 70.50 300 ASP A N 1
ATOM 2303 C CA . ASP A 1 300 ? 11.443 5.936 -23.955 1.00 70.50 300 ASP A CA 1
ATOM 2304 C C . ASP A 1 300 ? 12.163 4.577 -23.802 1.00 70.50 300 ASP A C 1
ATOM 2306 O O . ASP A 1 300 ? 11.979 3.676 -24.626 1.00 70.50 300 ASP A O 1
ATOM 2310 N N . PRO A 1 301 ? 13.001 4.416 -22.756 1.00 73.75 301 PRO A N 1
ATOM 2311 C CA . PRO A 1 301 ? 13.759 3.188 -22.514 1.00 73.75 301 PRO A CA 1
ATOM 2312 C C . PRO A 1 301 ? 12.901 1.950 -22.239 1.00 73.75 301 PRO A C 1
ATOM 2314 O O . PRO A 1 301 ? 13.401 0.837 -22.419 1.00 73.75 301 PRO A O 1
ATOM 2317 N N . ASP A 1 302 ? 11.657 2.149 -21.791 1.00 74.94 302 ASP A N 1
ATOM 2318 C CA . ASP A 1 302 ? 10.760 1.092 -21.320 1.00 74.94 302 ASP A CA 1
ATOM 2319 C C . ASP A 1 302 ? 9.896 0.510 -22.471 1.00 74.94 302 ASP A C 1
ATOM 2321 O O . ASP A 1 302 ? 9.149 -0.442 -22.258 1.00 74.94 302 ASP A O 1
ATOM 2325 N N . LEU A 1 303 ? 10.041 1.014 -23.711 1.00 77.25 303 LEU A N 1
ATOM 2326 C CA . LEU A 1 303 ? 9.372 0.462 -24.900 1.00 77.25 303 LEU A CA 1
ATOM 2327 C C . LEU A 1 303 ? 9.781 -0.992 -25.182 1.00 77.25 303 LEU A C 1
ATOM 2329 O O . LEU A 1 303 ? 10.972 -1.305 -25.336 1.00 77.25 303 LEU A O 1
ATOM 2333 N N . ASP A 1 304 ? 8.777 -1.857 -25.358 1.00 87.00 304 ASP A N 1
ATOM 2334 C CA . ASP A 1 304 ? 8.968 -3.215 -25.868 1.00 87.00 304 ASP A CA 1
ATOM 2335 C C . ASP A 1 304 ? 9.057 -3.176 -27.400 1.00 87.00 304 ASP A C 1
ATOM 2337 O O . ASP A 1 304 ? 8.098 -2.841 -28.100 1.00 87.00 304 ASP A O 1
ATOM 2341 N N . LEU A 1 305 ? 10.238 -3.488 -27.933 1.00 91.75 305 LEU A N 1
ATOM 2342 C CA . LEU A 1 305 ? 10.530 -3.435 -29.362 1.00 91.75 305 LEU A CA 1
ATOM 2343 C C . LEU A 1 305 ? 10.865 -4.836 -29.862 1.00 91.75 305 LEU A C 1
ATOM 2345 O O . LEU A 1 305 ? 11.746 -5.505 -29.322 1.00 91.75 305 LEU A O 1
ATOM 2349 N N . VAL A 1 306 ? 10.196 -5.257 -30.930 1.00 94.19 306 VAL A N 1
ATOM 2350 C CA . VAL A 1 306 ? 10.461 -6.530 -31.608 1.00 94.19 306 VAL A CA 1
ATOM 2351 C C . VAL A 1 306 ? 10.758 -6.273 -33.079 1.00 94.19 306 VAL A C 1
ATOM 2353 O O . VAL A 1 306 ? 10.054 -5.508 -33.731 1.00 94.19 306 VAL A O 1
ATOM 2356 N N . ILE A 1 307 ? 11.813 -6.893 -33.603 1.00 94.81 307 ILE A N 1
ATOM 2357 C CA . ILE A 1 307 ? 12.242 -6.730 -34.996 1.00 94.81 307 ILE A CA 1
ATOM 2358 C C . ILE A 1 307 ? 11.795 -7.956 -35.793 1.00 94.81 307 ILE A C 1
ATOM 2360 O O . ILE A 1 307 ? 12.056 -9.090 -35.391 1.00 94.81 307 ILE A O 1
ATOM 2364 N N . TYR A 1 308 ? 11.149 -7.718 -36.930 1.00 95.31 308 TYR A N 1
ATOM 2365 C CA . TYR A 1 308 ? 10.742 -8.732 -37.893 1.00 95.31 308 TYR A CA 1
ATOM 2366 C C . TYR A 1 308 ? 11.418 -8.451 -39.231 1.00 95.31 308 TYR A C 1
ATOM 2368 O O . TYR A 1 308 ? 11.153 -7.424 -39.853 1.00 95.31 308 TYR A O 1
ATOM 2376 N N . ASP A 1 309 ? 12.273 -9.365 -39.678 1.00 95.19 309 ASP A N 1
ATOM 2377 C CA . ASP A 1 309 ? 12.849 -9.330 -41.021 1.00 95.19 309 ASP A CA 1
ATOM 2378 C C . ASP A 1 309 ? 11.807 -9.799 -42.042 1.00 95.19 309 ASP A C 1
ATOM 2380 O O . ASP A 1 309 ? 11.570 -10.997 -42.225 1.00 95.19 309 ASP A O 1
ATOM 2384 N N . VAL A 1 310 ? 11.160 -8.832 -42.695 1.00 94.69 310 VAL A N 1
ATOM 2385 C CA . VAL A 1 310 ? 10.059 -9.111 -43.622 1.00 94.69 310 VAL A CA 1
ATOM 2386 C C . VAL A 1 310 ? 10.536 -9.542 -45.005 1.00 94.69 310 VAL A C 1
ATOM 2388 O O . VAL A 1 310 ? 9.703 -9.979 -45.796 1.00 94.69 310 VAL A O 1
ATOM 2391 N N . GLN A 1 311 ? 11.843 -9.479 -45.300 1.00 91.38 311 GLN A N 1
ATOM 2392 C CA . GLN A 1 311 ? 12.390 -10.142 -46.489 1.00 91.38 311 GLN A CA 1
ATOM 2393 C C . GLN A 1 311 ? 12.445 -11.662 -46.309 1.00 91.38 311 GLN A C 1
ATOM 2395 O O . GLN A 1 311 ? 12.380 -12.397 -47.297 1.00 91.38 311 GLN A O 1
ATOM 2400 N N . VAL A 1 312 ? 12.555 -12.129 -45.061 1.00 92.00 312 VAL A N 1
ATOM 2401 C CA . VAL A 1 312 ? 12.522 -13.554 -44.717 1.00 92.00 312 VAL A CA 1
ATOM 2402 C C . VAL A 1 312 ? 11.087 -14.030 -44.511 1.00 92.00 312 VAL A C 1
ATOM 2404 O O . VAL A 1 312 ? 10.673 -14.986 -45.166 1.00 92.00 312 VAL A O 1
ATOM 2407 N N . ALA A 1 313 ? 10.342 -13.396 -43.600 1.00 90.94 313 ALA A N 1
ATOM 2408 C CA . ALA A 1 313 ? 8.944 -13.730 -43.332 1.00 90.94 313 ALA A CA 1
ATOM 2409 C C . ALA A 1 313 ? 8.216 -12.601 -42.585 1.00 90.94 313 ALA A C 1
ATOM 2411 O O . ALA A 1 313 ? 8.722 -12.039 -41.613 1.00 90.94 313 ALA A O 1
ATOM 2412 N N . CYS A 1 314 ? 6.975 -12.318 -42.986 1.00 91.25 314 CYS A N 1
ATOM 2413 C CA . CYS A 1 314 ? 6.093 -11.445 -42.210 1.00 91.25 314 CYS A CA 1
ATOM 2414 C C . CYS A 1 314 ? 5.540 -12.150 -40.954 1.00 91.25 314 CYS A C 1
ATOM 2416 O O . CYS A 1 314 ? 5.385 -13.373 -40.957 1.00 91.25 314 CYS A O 1
ATOM 2418 N N . PRO A 1 315 ? 5.158 -11.401 -39.899 1.00 92.69 315 PRO A N 1
ATOM 2419 C CA . PRO A 1 315 ? 4.540 -11.984 -38.710 1.00 92.69 315 PRO A CA 1
ATOM 2420 C C . PRO A 1 315 ? 3.234 -12.729 -39.023 1.00 92.69 315 PRO A C 1
ATOM 2422 O O . PRO A 1 315 ? 2.353 -12.232 -39.738 1.00 92.69 315 PRO A O 1
ATOM 2425 N N . GLU A 1 316 ? 3.072 -13.914 -38.434 1.00 88.19 316 GLU A N 1
ATOM 2426 C CA . GLU A 1 316 ? 1.838 -14.695 -38.563 1.00 88.19 316 GLU A CA 1
ATOM 2427 C C . GLU A 1 316 ? 0.682 -14.046 -37.788 1.00 88.19 316 GLU A C 1
ATOM 2429 O O . GLU A 1 316 ? -0.427 -13.933 -38.316 1.00 88.19 316 GLU A O 1
ATOM 2434 N N . GLU A 1 317 ? 0.952 -13.526 -36.588 1.00 88.94 317 GLU A N 1
ATOM 2435 C CA . GLU A 1 317 ? -0.031 -12.921 -35.681 1.00 88.94 317 GLU A CA 1
ATOM 2436 C C . GLU A 1 317 ? 0.217 -11.422 -35.446 1.00 88.94 317 GLU A C 1
ATOM 2438 O O . GLU A 1 317 ? 1.336 -10.921 -35.570 1.00 88.94 317 GLU A O 1
ATOM 2443 N N . ILE A 1 318 ? -0.846 -10.697 -35.084 1.00 93.62 318 ILE A N 1
ATOM 2444 C CA . ILE A 1 318 ? -0.782 -9.276 -34.717 1.00 93.62 318 ILE A CA 1
ATOM 2445 C C . ILE A 1 318 ? -0.604 -9.183 -33.200 1.00 93.62 318 ILE A C 1
ATOM 2447 O O . ILE A 1 318 ? -1.578 -9.229 -32.452 1.00 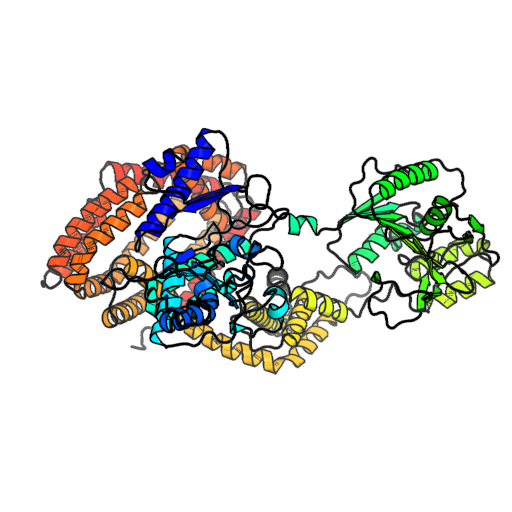93.62 318 ILE A O 1
ATOM 2451 N N . THR A 1 319 ? 0.645 -9.075 -32.756 1.00 89.25 319 THR A N 1
ATOM 2452 C CA . THR A 1 319 ? 1.034 -9.074 -31.333 1.00 89.25 319 THR A CA 1
ATOM 2453 C C . THR A 1 319 ? 1.509 -7.712 -30.824 1.00 89.25 319 THR A C 1
ATOM 2455 O O . THR A 1 319 ? 1.802 -7.579 -29.639 1.00 89.25 319 THR A O 1
ATOM 2458 N N . CYS A 1 320 ? 1.607 -6.710 -31.703 1.00 93.12 320 CYS A N 1
ATOM 2459 C CA . CYS A 1 320 ? 2.085 -5.367 -31.373 1.00 93.12 320 CYS A CA 1
ATOM 2460 C C . CYS A 1 320 ? 0.949 -4.333 -31.434 1.00 93.12 320 CYS A C 1
ATOM 2462 O O . CYS A 1 320 ? -0.053 -4.510 -32.138 1.00 93.12 320 CYS A O 1
ATOM 2464 N N . ASP A 1 321 ? 1.130 -3.223 -30.723 1.00 91.19 321 ASP A N 1
ATOM 2465 C CA . ASP A 1 321 ? 0.205 -2.084 -30.703 1.00 91.19 321 ASP A CA 1
ATOM 2466 C C . ASP A 1 321 ? 0.415 -1.154 -31.902 1.00 91.19 321 ASP A C 1
ATOM 2468 O O . ASP A 1 321 ? -0.534 -0.551 -32.414 1.00 91.19 321 ASP A O 1
ATOM 2472 N N . ALA A 1 322 ? 1.655 -1.090 -32.390 1.00 94.50 322 ALA A N 1
ATOM 2473 C CA . ALA A 1 322 ? 2.038 -0.357 -33.586 1.00 94.50 322 ALA A CA 1
ATOM 2474 C C . ALA A 1 322 ? 3.120 -1.097 -34.384 1.00 94.5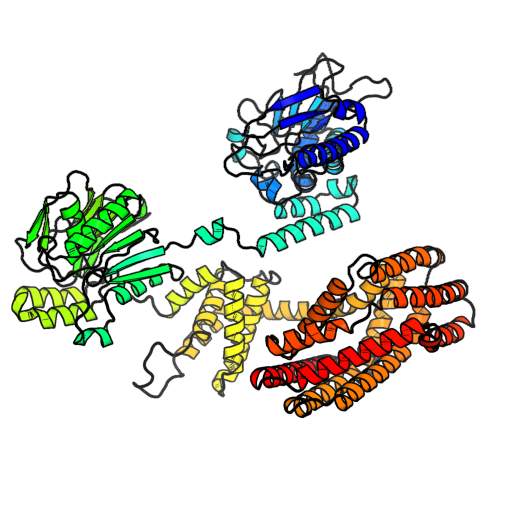0 322 ALA A C 1
ATOM 2476 O O . ALA A 1 322 ? 3.873 -1.905 -33.837 1.00 94.50 322 ALA A O 1
ATOM 2477 N N . TYR A 1 323 ? 3.222 -0.783 -35.676 1.00 97.25 323 TYR A N 1
ATOM 2478 C CA . TYR A 1 323 ? 4.250 -1.314 -36.569 1.00 97.25 323 TYR A CA 1
ATOM 2479 C C . TYR A 1 323 ? 5.002 -0.191 -37.286 1.00 97.25 323 TYR A C 1
ATOM 2481 O O . TYR A 1 323 ? 4.384 0.724 -37.825 1.00 97.25 323 TYR A O 1
ATOM 2489 N N . LEU A 1 324 ? 6.332 -0.271 -37.316 1.00 97.50 324 LEU A N 1
ATOM 2490 C CA . LEU A 1 324 ? 7.213 0.653 -38.033 1.00 97.50 324 LEU A CA 1
ATOM 2491 C C . LEU A 1 324 ? 7.832 -0.060 -39.233 1.00 97.50 324 LEU A C 1
ATOM 2493 O O . LEU A 1 324 ? 8.441 -1.107 -39.067 1.00 97.50 324 LEU A O 1
ATOM 2497 N N . ILE A 1 325 ? 7.712 0.510 -40.427 1.00 97.81 325 ILE A N 1
ATOM 2498 C CA . ILE A 1 325 ? 8.268 -0.025 -41.673 1.00 97.81 325 ILE A CA 1
ATOM 2499 C C . ILE A 1 325 ? 9.530 0.764 -42.023 1.00 97.81 325 ILE A C 1
ATOM 2501 O O . ILE A 1 325 ? 9.458 1.984 -42.204 1.00 97.81 325 ILE A O 1
ATOM 2505 N N . THR A 1 326 ? 10.671 0.080 -42.127 1.00 96.00 326 THR A N 1
ATOM 2506 C CA . THR A 1 326 ? 11.964 0.719 -42.425 1.00 96.00 326 THR A CA 1
ATOM 2507 C C . THR A 1 326 ? 12.126 1.062 -43.913 1.00 96.00 326 THR A C 1
ATOM 2509 O O . THR A 1 326 ? 11.311 0.681 -44.761 1.00 96.00 326 THR A O 1
ATOM 2512 N N . GLY A 1 327 ? 13.213 1.769 -44.241 1.00 92.00 327 GLY A N 1
ATOM 2513 C CA . GLY A 1 327 ? 13.631 2.025 -45.619 1.00 92.00 327 GLY A CA 1
ATOM 2514 C C . GLY A 1 327 ? 14.203 0.790 -46.328 1.00 92.00 327 GLY A C 1
ATOM 2515 O O . GLY A 1 327 ? 14.725 -0.109 -45.676 1.00 92.00 327 GLY A O 1
ATOM 2516 N N . SER A 1 328 ? 14.148 0.788 -47.663 1.00 92.12 328 SER A N 1
ATOM 2517 C CA . SER A 1 328 ? 14.695 -0.262 -48.530 1.00 92.12 328 SER A CA 1
ATOM 2518 C C . SER A 1 328 ? 15.347 0.333 -49.778 1.00 92.12 328 SER A C 1
ATOM 2520 O O . SER A 1 328 ? 15.024 1.451 -50.187 1.00 92.12 328 SER A O 1
ATOM 2522 N N . LYS A 1 329 ? 16.291 -0.404 -50.374 1.00 89.25 329 LYS A N 1
ATOM 2523 C CA . LYS A 1 329 ? 16.869 -0.096 -51.692 1.00 89.25 329 LYS A CA 1
ATOM 2524 C C . LYS A 1 329 ? 15.930 -0.408 -52.864 1.00 89.25 329 LYS A C 1
ATOM 2526 O O . LYS A 1 329 ? 16.176 0.117 -53.949 1.00 89.25 329 LYS A O 1
ATOM 2531 N N . ASP A 1 330 ? 14.949 -1.285 -52.658 1.00 91.69 330 ASP A N 1
ATOM 2532 C CA . ASP A 1 330 ? 13.986 -1.698 -53.679 1.00 91.69 330 ASP A CA 1
ATOM 2533 C C . ASP A 1 330 ? 12.870 -0.650 -53.808 1.00 91.69 330 ASP A C 1
ATOM 2535 O O . ASP A 1 330 ? 12.593 0.108 -52.873 1.00 91.69 330 ASP A O 1
ATOM 2539 N N . SER A 1 331 ? 12.214 -0.598 -54.962 1.00 92.56 331 SER A N 1
ATOM 2540 C CA . SER A 1 331 ? 11.073 0.287 -55.189 1.00 92.56 331 SER A CA 1
ATOM 2541 C C . SER A 1 331 ? 9.769 -0.400 -54.781 1.00 92.56 331 SER A C 1
ATOM 2543 O O . SER A 1 331 ? 9.576 -1.597 -54.972 1.00 92.56 331 SER A O 1
ATOM 2545 N N . VAL A 1 332 ? 8.806 0.366 -54.262 1.00 92.38 332 VAL A N 1
ATOM 2546 C CA . VAL A 1 332 ? 7.502 -0.173 -53.803 1.00 92.38 332 VAL A CA 1
ATOM 2547 C C . VAL A 1 332 ? 6.656 -0.798 -54.916 1.00 92.38 332 VAL A C 1
ATOM 2549 O O . VAL A 1 332 ? 5.722 -1.543 -54.642 1.00 92.38 332 VAL A O 1
ATOM 2552 N N . TYR A 1 333 ? 6.973 -0.470 -56.166 1.00 90.19 333 TYR A N 1
ATOM 2553 C CA . TYR A 1 333 ? 6.348 -1.006 -57.372 1.00 90.19 333 TYR A CA 1
ATOM 2554 C C . TYR A 1 333 ? 7.169 -2.138 -58.013 1.00 90.19 333 TYR A C 1
ATOM 2556 O O . TYR A 1 333 ? 6.807 -2.623 -59.089 1.00 90.19 333 TYR A O 1
ATOM 2564 N N . ASP A 1 334 ? 8.251 -2.583 -57.368 1.00 88.38 334 ASP A N 1
ATOM 2565 C CA . ASP A 1 334 ? 8.937 -3.809 -57.756 1.00 88.38 334 ASP A CA 1
ATOM 2566 C C . ASP A 1 334 ? 8.063 -5.010 -57.381 1.00 88.38 334 ASP A C 1
ATOM 2568 O O . ASP A 1 334 ? 7.560 -5.132 -56.265 1.00 88.38 334 ASP A O 1
ATOM 2572 N N . ASN A 1 335 ? 7.864 -5.932 -58.323 1.00 84.81 335 ASN A N 1
ATOM 2573 C CA . ASN A 1 335 ? 7.015 -7.104 -58.105 1.00 84.81 335 ASN A CA 1
ATOM 2574 C C . ASN A 1 335 ? 7.771 -8.216 -57.351 1.00 84.81 335 ASN A C 1
ATOM 2576 O O . ASN A 1 335 ? 7.989 -9.307 -57.887 1.00 84.81 335 ASN A O 1
ATOM 2580 N N . LEU A 1 336 ? 8.221 -7.918 -56.130 1.00 92.62 336 LEU A N 1
ATOM 2581 C CA . LEU A 1 336 ? 8.953 -8.848 -55.270 1.00 92.62 336 LEU A CA 1
ATOM 2582 C C . LEU A 1 336 ? 7.990 -9.612 -54.338 1.00 92.62 336 LEU A C 1
ATOM 2584 O O . LEU A 1 336 ? 7.069 -9.009 -53.782 1.00 92.62 336 LEU A O 1
ATOM 2588 N N . PRO A 1 337 ? 8.188 -10.929 -54.121 1.00 92.06 337 PRO A N 1
ATOM 2589 C CA . PRO A 1 337 ? 7.306 -11.731 -53.267 1.00 92.06 337 PRO A CA 1
ATOM 2590 C C . PRO A 1 337 ? 7.131 -11.179 -51.846 1.00 92.06 337 PRO A C 1
ATOM 2592 O O . PRO A 1 337 ? 6.002 -11.078 -51.372 1.00 92.06 337 PRO A O 1
ATOM 2595 N N . TRP A 1 338 ? 8.219 -10.742 -51.207 1.00 93.81 338 TRP A N 1
ATOM 2596 C CA . TRP A 1 338 ? 8.193 -10.231 -49.833 1.00 93.81 338 TRP A CA 1
ATOM 2597 C C . TRP A 1 338 ? 7.389 -8.925 -49.695 1.00 93.81 338 TRP A C 1
ATOM 2599 O O . TRP A 1 338 ? 6.722 -8.716 -48.684 1.00 93.81 338 TRP A O 1
ATOM 2609 N N . ILE A 1 339 ? 7.366 -8.076 -50.733 1.00 94.62 339 ILE A N 1
ATOM 2610 C CA . ILE A 1 339 ? 6.551 -6.849 -50.756 1.00 94.62 339 ILE A CA 1
ATOM 2611 C C . ILE A 1 339 ? 5.063 -7.213 -50.772 1.00 94.62 339 ILE A C 1
ATOM 2613 O O . ILE A 1 339 ? 4.268 -6.634 -50.031 1.00 94.62 339 ILE A O 1
ATOM 2617 N N . ASN A 1 340 ? 4.679 -8.207 -51.578 1.00 92.25 340 ASN A N 1
ATOM 2618 C CA . ASN A 1 340 ? 3.296 -8.682 -51.640 1.00 92.25 340 ASN A CA 1
ATOM 2619 C C . ASN A 1 340 ? 2.837 -9.285 -50.299 1.00 92.25 340 ASN A C 1
ATOM 2621 O O . ASN A 1 340 ? 1.705 -9.043 -49.870 1.00 92.25 340 ASN A O 1
ATOM 2625 N N . GLU A 1 341 ? 3.711 -10.030 -49.617 1.00 93.69 341 GLU A N 1
ATOM 2626 C CA . GLU A 1 341 ? 3.443 -10.566 -48.276 1.00 93.69 341 GLU A CA 1
ATOM 2627 C C . GLU A 1 341 ? 3.313 -9.459 -47.224 1.00 93.69 341 GLU A C 1
ATOM 2629 O O . GLU A 1 341 ? 2.361 -9.468 -46.438 1.00 93.69 341 GLU A O 1
ATOM 2634 N N . LEU A 1 342 ? 4.195 -8.456 -47.265 1.00 96.12 342 LEU A N 1
ATOM 2635 C CA . LEU A 1 342 ? 4.121 -7.283 -46.398 1.00 96.12 342 LEU A CA 1
ATOM 2636 C C . LEU A 1 342 ? 2.806 -6.519 -46.598 1.00 96.12 342 LEU A C 1
ATOM 2638 O O . LEU A 1 342 ? 2.127 -6.197 -45.626 1.00 96.12 342 LEU A O 1
ATOM 2642 N N . VAL A 1 343 ? 2.382 -6.294 -47.844 1.00 95.44 343 VAL A N 1
ATOM 2643 C CA . VAL A 1 343 ? 1.082 -5.671 -48.154 1.00 95.44 343 VAL A CA 1
ATOM 2644 C C . VAL A 1 343 ? -0.078 -6.500 -47.594 1.00 95.44 343 VAL A C 1
ATOM 2646 O O . VAL A 1 343 ? -1.022 -5.937 -47.032 1.00 95.44 343 VAL A O 1
ATOM 2649 N N . ALA A 1 344 ? -0.028 -7.830 -47.711 1.00 94.25 344 ALA A N 1
ATOM 2650 C CA . ALA A 1 344 ? -1.050 -8.710 -47.143 1.00 94.25 344 ALA A CA 1
ATOM 2651 C C . ALA A 1 344 ? -1.087 -8.640 -45.605 1.00 94.25 344 ALA A C 1
ATOM 2653 O O . ALA A 1 344 ? -2.172 -8.620 -45.019 1.00 94.25 344 ALA A O 1
ATOM 2654 N N . PHE A 1 345 ? 0.073 -8.550 -44.949 1.00 96.75 345 PHE A N 1
ATOM 2655 C CA . PHE A 1 345 ? 0.173 -8.332 -43.507 1.00 96.75 345 PHE A CA 1
ATOM 2656 C C . PHE A 1 345 ? -0.409 -6.973 -43.095 1.00 96.75 345 PHE A C 1
ATOM 2658 O O . PHE A 1 345 ? -1.275 -6.924 -42.222 1.00 96.75 345 PHE A O 1
ATOM 2665 N N . LEU A 1 346 ? -0.030 -5.887 -43.776 1.00 96.25 346 LEU A N 1
ATOM 2666 C CA . LEU A 1 346 ? -0.510 -4.533 -43.476 1.00 96.25 346 LEU A CA 1
ATOM 2667 C C . LEU A 1 346 ? -2.031 -4.400 -43.620 1.00 96.25 346 LEU A C 1
ATOM 2669 O O . LEU A 1 346 ? -2.660 -3.736 -42.799 1.00 96.25 346 LEU A O 1
ATOM 2673 N N . ARG A 1 347 ? -2.656 -5.099 -44.583 1.00 95.62 347 ARG A N 1
ATOM 2674 C CA . ARG A 1 347 ? -4.130 -5.178 -44.663 1.00 95.62 347 ARG A CA 1
ATOM 2675 C C . ARG A 1 347 ? -4.748 -5.707 -43.368 1.00 95.62 347 ARG A C 1
ATOM 2677 O O . ARG A 1 347 ? -5.780 -5.193 -42.948 1.00 95.62 347 ARG A O 1
ATOM 2684 N N . ARG A 1 348 ? -4.132 -6.713 -42.735 1.00 96.50 348 ARG A N 1
ATOM 2685 C CA . ARG A 1 348 ? -4.608 -7.270 -41.457 1.00 96.50 348 ARG A CA 1
ATOM 2686 C C . ARG A 1 348 ? -4.352 -6.311 -40.294 1.00 96.50 348 ARG A C 1
ATOM 2688 O O . ARG A 1 348 ? -5.244 -6.123 -39.476 1.00 96.50 348 ARG A O 1
ATOM 2695 N N . VAL A 1 349 ? -3.174 -5.686 -40.250 1.00 96.31 349 VAL A N 1
ATOM 2696 C CA . VAL A 1 349 ? -2.786 -4.704 -39.219 1.00 96.31 349 VAL A CA 1
ATOM 2697 C C . VAL A 1 349 ? -3.757 -3.520 -39.182 1.00 96.31 349 VAL A C 1
ATOM 2699 O O . VAL A 1 349 ? -4.303 -3.210 -38.126 1.00 96.31 349 VAL A O 1
ATOM 2702 N N . LEU A 1 350 ? -4.039 -2.914 -40.338 1.00 93.25 350 LEU A N 1
ATOM 2703 C CA . LEU A 1 350 ? -4.957 -1.774 -40.444 1.00 93.25 350 LEU A CA 1
ATOM 2704 C C . LEU A 1 350 ? -6.409 -2.180 -40.133 1.00 93.25 350 LEU A C 1
ATOM 2706 O O . LEU A 1 350 ? -7.129 -1.447 -39.457 1.00 93.25 350 LEU A O 1
ATOM 2710 N N . ALA A 1 351 ? -6.836 -3.378 -40.559 1.00 93.38 351 ALA A N 1
ATOM 2711 C CA . ALA A 1 351 ? -8.158 -3.917 -40.223 1.00 93.38 351 ALA A CA 1
ATOM 2712 C C . ALA A 1 351 ? -8.334 -4.207 -38.719 1.00 93.38 351 ALA A C 1
ATOM 2714 O O . ALA A 1 351 ? -9.458 -4.183 -38.224 1.00 93.38 351 ALA A O 1
ATOM 2715 N N . ALA A 1 352 ? -7.239 -4.461 -37.996 1.00 91.62 352 ALA A N 1
ATOM 2716 C CA . ALA A 1 352 ? -7.210 -4.643 -36.544 1.00 91.62 352 ALA A CA 1
ATOM 2717 C C . ALA A 1 352 ? -7.041 -3.322 -35.761 1.00 91.62 352 ALA A C 1
ATOM 2719 O O . ALA A 1 352 ? -6.737 -3.352 -34.569 1.00 91.62 352 ALA A O 1
ATOM 2720 N N . ASP A 1 353 ? -7.205 -2.180 -36.432 1.00 91.44 353 ASP A N 1
ATOM 2721 C CA . ASP A 1 353 ? -7.053 -0.825 -35.890 1.00 91.44 353 ASP A CA 1
ATOM 2722 C C . ASP A 1 353 ? -5.682 -0.522 -35.249 1.00 91.44 353 ASP A C 1
ATOM 2724 O O . ASP A 1 353 ? -5.554 0.277 -34.319 1.00 91.44 353 ASP A O 1
ATOM 2728 N N . LYS A 1 354 ? -4.620 -1.171 -35.743 1.00 94.00 354 LYS A N 1
ATOM 2729 C CA . LYS A 1 354 ? -3.248 -0.944 -35.267 1.00 94.00 354 LYS A CA 1
ATOM 2730 C C . LYS A 1 354 ? -2.583 0.216 -36.000 1.00 94.00 354 LYS A C 1
ATOM 2732 O O . LYS A 1 354 ? -2.871 0.481 -37.166 1.00 94.00 354 LYS A O 1
ATOM 2737 N N . LYS A 1 355 ? -1.671 0.908 -35.313 1.00 94.81 355 LYS A N 1
ATOM 2738 C CA . LYS A 1 355 ? -0.970 2.080 -35.861 1.00 94.81 355 LYS A CA 1
ATOM 2739 C C . LYS A 1 355 ? 0.200 1.666 -36.751 1.00 94.81 355 LYS A C 1
ATOM 2741 O O . LYS A 1 355 ? 0.884 0.687 -36.456 1.00 94.81 355 LYS A O 1
ATOM 2746 N N . VAL A 1 356 ? 0.453 2.430 -37.813 1.00 96.88 356 VAL A N 1
ATOM 2747 C CA . VAL A 1 356 ? 1.547 2.167 -38.758 1.00 96.88 356 VAL A CA 1
ATOM 2748 C C . VAL A 1 356 ? 2.401 3.414 -38.970 1.00 96.88 356 VAL A C 1
ATOM 2750 O O . VAL A 1 356 ? 1.882 4.496 -39.247 1.00 96.88 356 VAL A O 1
ATOM 2753 N N . ILE A 1 357 ? 3.718 3.248 -38.868 1.00 96.81 357 ILE A N 1
ATOM 2754 C CA . ILE A 1 357 ? 4.718 4.276 -39.158 1.00 96.81 357 ILE A CA 1
ATOM 2755 C C . ILE A 1 357 ? 5.512 3.848 -40.393 1.00 96.81 357 ILE A C 1
ATOM 2757 O O . ILE A 1 357 ? 6.108 2.777 -40.395 1.00 96.81 357 ILE A O 1
ATOM 2761 N N . GLY A 1 358 ? 5.539 4.667 -41.442 1.00 96.44 358 GLY A N 1
ATOM 2762 C CA . GLY A 1 358 ? 6.304 4.386 -42.661 1.00 96.44 358 GLY A CA 1
ATOM 2763 C C . GLY A 1 358 ? 7.517 5.300 -42.810 1.00 96.44 358 GLY A C 1
ATOM 2764 O O . GLY A 1 358 ? 7.336 6.514 -42.870 1.00 96.44 358 GLY A O 1
ATOM 2765 N N . ILE A 1 359 ? 8.725 4.738 -42.930 1.00 96.25 359 ILE A N 1
ATOM 2766 C CA . ILE A 1 359 ? 9.967 5.501 -43.141 1.00 96.25 359 ILE A CA 1
ATOM 2767 C C . ILE A 1 359 ? 10.566 5.208 -44.519 1.00 96.25 359 ILE A C 1
ATOM 2769 O O . ILE A 1 359 ? 10.787 4.049 -44.864 1.00 96.25 359 ILE A O 1
ATOM 2773 N N . CYS A 1 360 ? 10.849 6.251 -45.305 1.00 95.44 360 CYS A N 1
ATOM 2774 C CA . CYS A 1 360 ? 11.429 6.168 -46.651 1.00 95.44 360 CYS A CA 1
ATOM 2775 C C . CYS A 1 360 ? 10.649 5.202 -47.571 1.00 95.44 360 CYS A C 1
ATOM 2777 O O . CYS A 1 360 ? 9.571 5.564 -48.041 1.00 95.44 360 CYS A O 1
ATOM 2779 N N . PHE A 1 361 ? 11.116 3.964 -47.779 1.00 96.56 361 PHE A N 1
ATOM 2780 C CA . PHE A 1 361 ? 10.342 2.917 -48.465 1.00 96.56 361 PHE A CA 1
ATOM 2781 C C . PHE A 1 361 ? 8.988 2.677 -47.791 1.00 96.56 361 PHE A C 1
ATOM 2783 O O . PHE A 1 361 ? 7.977 2.586 -48.475 1.00 96.56 361 PHE A O 1
ATOM 2790 N N . GLY A 1 362 ? 8.927 2.638 -46.456 1.00 96.44 362 GLY A N 1
ATOM 2791 C CA . GLY A 1 362 ? 7.668 2.519 -45.724 1.00 96.44 362 GLY A CA 1
ATOM 2792 C C . GLY A 1 362 ? 6.708 3.675 -46.013 1.00 96.44 362 GLY A C 1
ATOM 2793 O O . GLY A 1 362 ? 5.516 3.453 -46.195 1.00 96.44 362 GLY A O 1
ATOM 2794 N N . HIS A 1 363 ? 7.214 4.905 -46.125 1.00 96.75 363 HIS A N 1
ATOM 2795 C CA . HIS A 1 363 ? 6.408 6.072 -46.498 1.00 96.75 363 HIS A CA 1
ATOM 2796 C C . HIS A 1 363 ? 5.844 5.940 -47.919 1.00 96.75 363 HIS A C 1
ATOM 2798 O O . HIS A 1 363 ? 4.645 6.121 -48.142 1.00 96.75 363 HIS A O 1
ATOM 2804 N N . GLN A 1 364 ? 6.693 5.534 -48.862 1.00 96.56 364 GLN A N 1
ATOM 2805 C CA . GLN A 1 364 ? 6.301 5.252 -50.240 1.00 96.56 364 GLN A CA 1
ATOM 2806 C C . GLN A 1 364 ? 5.287 4.101 -50.313 1.00 96.56 364 GLN A C 1
ATOM 2808 O O . GLN A 1 364 ? 4.329 4.167 -51.082 1.00 96.56 364 GLN A O 1
ATOM 2813 N N . LEU A 1 365 ? 5.464 3.061 -49.494 1.00 96.31 365 LEU A N 1
ATOM 2814 C CA . LEU A 1 365 ? 4.609 1.881 -49.484 1.00 96.31 365 LEU A CA 1
ATOM 2815 C C . LEU A 1 365 ? 3.222 2.244 -48.978 1.00 96.31 365 LEU A C 1
ATOM 2817 O O . LEU A 1 365 ? 2.244 1.841 -49.596 1.00 96.31 365 LEU A O 1
ATOM 2821 N N . MET A 1 366 ? 3.123 3.039 -47.909 1.00 96.25 366 MET A N 1
ATOM 2822 C CA . MET A 1 366 ? 1.828 3.512 -47.423 1.00 96.25 366 MET A CA 1
ATOM 2823 C C . MET A 1 366 ? 1.122 4.372 -48.475 1.00 96.25 366 MET A C 1
ATOM 2825 O O . MET A 1 366 ? -0.065 4.173 -48.718 1.00 96.25 366 MET A O 1
ATOM 2829 N N . ALA A 1 367 ? 1.839 5.260 -49.170 1.00 95.44 367 ALA A N 1
ATOM 2830 C CA . ALA A 1 367 ? 1.244 6.035 -50.257 1.00 95.44 367 ALA A CA 1
ATOM 2831 C C . ALA A 1 367 ? 0.734 5.126 -51.388 1.00 95.44 367 ALA A C 1
ATOM 2833 O O . ALA A 1 367 ? -0.412 5.253 -51.814 1.00 95.44 367 ALA A O 1
ATOM 2834 N N . HIS A 1 368 ? 1.549 4.167 -51.834 1.00 93.88 368 HIS A N 1
ATOM 2835 C CA . HIS A 1 368 ? 1.172 3.224 -52.886 1.00 93.88 368 HIS A CA 1
ATOM 2836 C C . HIS A 1 368 ? -0.005 2.324 -52.476 1.00 93.88 368 HIS A C 1
ATOM 2838 O O . HIS A 1 368 ? -0.933 2.107 -53.254 1.00 93.88 368 HIS A O 1
ATOM 2844 N N . PHE A 1 369 ? -0.004 1.846 -51.229 1.00 93.88 369 PHE A N 1
ATOM 2845 C CA . PHE A 1 369 ? -1.040 0.992 -50.652 1.00 93.88 369 PHE A CA 1
ATOM 2846 C C . PHE A 1 369 ? -2.424 1.651 -50.679 1.00 93.88 369 PHE A C 1
ATOM 2848 O O . PHE A 1 369 ? -3.414 0.984 -50.981 1.00 93.88 369 PHE A O 1
ATOM 2855 N N . PHE A 1 370 ? -2.485 2.957 -50.403 1.00 94.06 370 PHE A N 1
ATOM 2856 C CA . PHE A 1 370 ? -3.718 3.750 -50.413 1.00 94.06 370 PHE A CA 1
ATOM 2857 C C . PHE A 1 370 ? -4.032 4.393 -51.776 1.00 94.06 370 PHE A C 1
ATOM 2859 O O . PHE A 1 370 ? -4.884 5.273 -51.864 1.00 94.06 370 PHE A O 1
ATOM 2866 N N . GLY A 1 371 ? -3.388 3.940 -52.856 1.00 92.75 371 GLY A N 1
ATOM 2867 C CA . GLY A 1 371 ? -3.716 4.356 -54.224 1.00 92.75 371 GLY A CA 1
ATOM 2868 C C . GLY A 1 371 ? -3.005 5.619 -54.715 1.00 92.75 371 GLY A C 1
ATOM 2869 O O . GLY A 1 371 ? -3.326 6.104 -55.798 1.00 92.75 371 GLY A O 1
ATOM 2870 N N . GLY A 1 372 ? -2.029 6.135 -53.965 1.00 94.38 372 GLY A N 1
ATOM 2871 C CA . GLY A 1 372 ? -1.104 7.160 -54.442 1.00 94.38 372 GLY A CA 1
ATOM 2872 C C . GLY A 1 372 ? -0.087 6.611 -55.451 1.00 94.38 372 GLY A C 1
ATOM 2873 O O . GLY A 1 372 ? 0.096 5.396 -55.606 1.00 94.38 372 GLY A O 1
ATOM 2874 N N . ARG A 1 373 ? 0.623 7.515 -56.132 1.00 95.19 373 ARG A N 1
ATOM 2875 C CA . ARG A 1 373 ? 1.666 7.163 -57.108 1.00 95.19 373 ARG A CA 1
ATOM 2876 C C . ARG A 1 373 ? 3.048 7.498 -56.566 1.00 95.19 373 ARG A C 1
ATOM 2878 O O . ARG A 1 373 ? 3.313 8.632 -56.173 1.00 95.19 373 ARG A O 1
ATOM 2885 N N . VAL A 1 374 ? 3.944 6.515 -56.624 1.00 95.44 374 VAL A N 1
ATOM 2886 C CA . VAL A 1 374 ? 5.371 6.654 -56.306 1.00 95.44 374 VAL A CA 1
ATOM 2887 C C . VAL A 1 374 ? 6.173 6.508 -57.593 1.00 95.44 374 VAL A C 1
ATOM 2889 O O . VAL A 1 374 ? 5.889 5.628 -58.405 1.00 95.44 374 VAL A O 1
ATOM 2892 N N . ALA A 1 375 ? 7.140 7.394 -57.808 1.00 94.19 375 ALA A N 1
ATOM 2893 C CA . ALA A 1 375 ? 8.021 7.372 -58.973 1.00 94.19 375 ALA A CA 1
ATOM 2894 C C . ALA A 1 375 ? 9.358 8.067 -58.652 1.00 94.19 375 ALA A C 1
ATOM 2896 O O . ALA A 1 375 ? 9.428 8.807 -57.666 1.00 94.19 375 ALA A O 1
ATOM 2897 N N . PRO A 1 376 ? 10.400 7.901 -59.487 1.00 92.75 376 PRO A N 1
ATOM 2898 C CA . PRO A 1 376 ? 11.630 8.673 -59.356 1.00 92.75 376 PRO A CA 1
ATOM 2899 C C . PRO A 1 376 ? 11.350 10.180 -59.377 1.00 92.75 376 PRO A C 1
ATOM 2901 O O . PRO A 1 376 ? 10.654 10.672 -60.271 1.00 92.75 376 PRO A O 1
ATOM 2904 N N . GLY A 1 377 ? 11.911 10.915 -58.414 1.00 86.38 377 GLY A N 1
ATOM 2905 C CA . GLY A 1 377 ? 11.786 12.369 -58.347 1.00 86.38 377 GLY A CA 1
ATOM 2906 C C . GLY A 1 377 ? 12.424 13.043 -59.573 1.00 86.38 377 GLY A C 1
ATOM 2907 O O . GLY A 1 377 ? 13.499 12.617 -60.014 1.00 86.38 377 GLY A O 1
ATOM 2908 N N . PRO A 1 378 ? 11.815 14.101 -60.140 1.00 81.81 378 PRO A N 1
ATOM 2909 C CA . PRO A 1 378 ? 12.352 14.784 -61.320 1.00 81.81 378 PRO A CA 1
ATOM 2910 C C . PRO A 1 378 ? 13.724 15.440 -61.074 1.00 81.81 378 PRO A C 1
ATOM 2912 O O . PRO A 1 378 ? 14.461 15.685 -62.027 1.00 81.81 378 PRO A O 1
ATOM 2915 N N . GLN A 1 379 ? 14.080 15.695 -59.811 1.00 84.81 379 GLN A N 1
ATOM 2916 C CA . GLN A 1 379 ? 15.354 16.273 -59.376 1.00 84.81 379 GLN A CA 1
ATOM 2917 C C . GLN A 1 379 ? 16.471 15.228 -59.185 1.00 84.81 379 GLN A C 1
ATOM 2919 O O . GLN A 1 379 ? 17.632 15.601 -59.023 1.00 84.81 379 GLN A O 1
ATOM 2924 N N . GLY A 1 380 ? 16.157 13.928 -59.220 1.00 88.19 380 GLY A N 1
ATOM 2925 C CA . GLY A 1 380 ? 17.124 12.852 -58.991 1.00 88.19 380 GLY A CA 1
ATOM 2926 C C . GLY A 1 380 ? 17.279 12.468 -57.514 1.00 88.19 380 GLY A C 1
ATOM 2927 O O . GLY A 1 380 ? 16.295 12.359 -56.789 1.00 88.19 380 GLY A O 1
ATOM 2928 N N . TRP A 1 381 ? 18.509 12.175 -57.087 1.00 92.06 381 TRP A N 1
ATOM 2929 C CA . TRP A 1 381 ? 18.803 11.659 -55.744 1.00 92.06 381 TRP A CA 1
ATOM 2930 C C . TRP A 1 381 ? 18.707 12.737 -54.657 1.00 92.06 381 TRP A C 1
ATOM 2932 O O . TRP A 1 381 ? 19.374 13.766 -54.748 1.00 92.06 381 TRP A O 1
ATOM 2942 N N . ALA A 1 382 ? 17.956 12.450 -53.591 1.00 91.31 382 ALA A N 1
ATOM 2943 C CA . ALA A 1 382 ? 18.002 13.176 -52.325 1.00 91.31 382 ALA A CA 1
ATOM 2944 C C . ALA A 1 382 ? 19.016 12.495 -51.400 1.00 91.31 382 ALA A C 1
ATOM 2946 O O . ALA A 1 382 ? 18.783 11.376 -50.935 1.00 91.31 382 ALA A O 1
ATOM 2947 N N . VAL A 1 383 ? 20.140 13.164 -51.137 1.00 92.56 383 VAL A N 1
ATOM 2948 C CA . VAL A 1 383 ? 21.146 12.725 -50.159 1.00 92.56 383 VAL A CA 1
ATOM 2949 C C . VAL A 1 383 ? 21.561 13.866 -49.237 1.00 92.56 383 VAL A C 1
ATOM 2951 O O . VAL A 1 383 ? 21.469 15.031 -49.625 1.00 92.56 383 VAL A O 1
ATOM 2954 N N . GLY A 1 384 ? 22.020 13.530 -48.030 1.00 91.62 384 GLY A N 1
ATOM 2955 C CA . GLY A 1 384 ? 22.410 14.512 -47.016 1.00 91.62 384 GLY A CA 1
ATOM 2956 C C . GLY A 1 384 ? 21.228 15.000 -46.175 1.00 91.62 384 GLY A C 1
ATOM 2957 O O . GLY A 1 384 ? 20.202 14.326 -46.096 1.00 91.62 384 GLY A O 1
ATOM 2958 N N . VAL A 1 385 ? 21.379 16.141 -45.508 1.00 93.19 385 VAL A N 1
ATOM 2959 C CA . VAL A 1 385 ? 20.350 16.740 -44.648 1.00 93.19 385 VAL A CA 1
ATOM 2960 C C . VAL A 1 385 ? 19.415 17.610 -45.484 1.00 93.19 385 VAL A C 1
ATOM 2962 O O . VAL A 1 385 ? 19.860 18.524 -46.176 1.00 93.19 385 VAL A O 1
ATOM 2965 N N . HIS A 1 386 ? 18.112 17.341 -45.391 1.00 92.69 386 HIS A N 1
ATOM 2966 C CA . HIS A 1 386 ? 17.053 18.117 -46.040 1.00 92.69 386 HIS A CA 1
ATOM 2967 C C . HIS A 1 386 ? 16.137 18.721 -44.980 1.00 92.69 386 HIS A C 1
ATOM 2969 O O . HIS A 1 386 ? 15.613 18.009 -44.121 1.00 92.69 386 HIS A O 1
ATOM 2975 N N . THR A 1 387 ? 15.939 20.036 -45.049 1.00 92.06 387 THR A N 1
ATOM 2976 C CA . THR A 1 387 ? 15.045 20.776 -44.152 1.00 92.06 387 THR A CA 1
ATOM 2977 C C . THR A 1 387 ? 13.673 20.926 -44.794 1.00 92.06 387 THR A C 1
ATOM 2979 O O . THR A 1 387 ? 13.558 21.405 -45.918 1.00 92.06 387 THR A O 1
ATOM 2982 N N . SER A 1 388 ? 12.642 20.504 -44.070 1.00 92.44 388 SER A N 1
ATOM 2983 C CA . SER A 1 388 ? 11.236 20.573 -44.459 1.00 92.44 388 SER A CA 1
ATOM 2984 C C . SER A 1 388 ? 10.470 21.534 -43.569 1.00 92.44 388 SER A C 1
ATOM 2986 O O . SER A 1 388 ? 10.723 21.607 -42.365 1.00 92.44 388 SER A O 1
ATOM 2988 N N . HIS A 1 389 ? 9.522 22.250 -44.161 1.00 92.44 389 HIS A N 1
ATOM 2989 C CA . HIS A 1 389 ? 8.590 23.104 -43.443 1.00 92.44 389 HIS A CA 1
ATOM 2990 C C . HIS A 1 389 ? 7.473 22.260 -42.831 1.00 92.44 389 HIS A C 1
ATOM 2992 O O . HIS A 1 389 ? 7.048 21.262 -43.413 1.00 92.44 389 HIS A O 1
ATOM 2998 N N . ILE A 1 390 ? 7.014 22.654 -41.643 1.00 88.69 390 ILE A N 1
ATOM 2999 C CA . ILE A 1 390 ? 5.829 22.075 -41.009 1.00 88.69 390 ILE A CA 1
ATOM 3000 C C . ILE A 1 390 ? 4.608 22.816 -41.552 1.00 88.69 390 ILE A C 1
ATOM 3002 O O . ILE A 1 390 ? 4.300 23.924 -41.110 1.00 88.69 390 ILE A O 1
ATOM 3006 N N . ASP A 1 391 ? 3.916 22.198 -42.505 1.00 86.25 391 ASP A N 1
ATOM 3007 C CA . ASP A 1 391 ? 2.754 22.796 -43.177 1.00 86.25 391 ASP A CA 1
ATOM 3008 C C . ASP A 1 391 ? 1.488 22.723 -42.319 1.00 86.25 391 ASP A C 1
ATOM 3010 O O . ASP A 1 391 ? 0.597 23.571 -42.415 1.00 86.25 391 ASP A O 1
ATOM 3014 N N . LYS A 1 392 ? 1.415 21.709 -41.449 1.00 83.94 392 LYS A N 1
ATOM 3015 C CA . LYS A 1 392 ? 0.282 21.449 -40.561 1.00 83.94 392 LYS A CA 1
ATOM 3016 C C . LYS A 1 392 ? 0.785 20.958 -39.207 1.00 83.94 392 LYS A C 1
ATOM 3018 O O . LYS A 1 392 ? 1.528 19.985 -39.127 1.00 83.94 392 LYS A O 1
ATOM 3023 N N . VAL A 1 393 ? 0.361 21.628 -38.135 1.00 79.50 393 VAL A N 1
ATOM 3024 C CA . VAL A 1 393 ? 0.637 21.191 -36.760 1.00 79.50 393 VAL A CA 1
ATOM 3025 C C . VAL A 1 393 ? -0.486 20.268 -36.312 1.00 79.50 393 VAL A C 1
ATOM 3027 O O . VAL A 1 393 ? -1.634 20.693 -36.187 1.00 79.50 393 VAL A O 1
ATOM 3030 N N . GLU A 1 394 ? -0.155 19.006 -36.069 1.00 73.81 394 GLU A N 1
ATOM 3031 C CA . GLU A 1 394 ? -1.110 18.012 -35.585 1.00 73.81 394 GLU A CA 1
ATOM 3032 C C . GLU A 1 394 ? -1.159 17.977 -34.046 1.00 73.81 394 GLU A C 1
ATOM 3034 O O . GLU A 1 394 ? -0.158 18.271 -33.392 1.00 73.81 394 GLU A O 1
ATOM 3039 N N . PRO A 1 395 ? -2.274 17.558 -33.418 1.00 69.62 395 PRO A N 1
ATOM 3040 C CA . PRO A 1 395 ? -2.394 17.520 -31.956 1.00 69.62 395 PRO A CA 1
ATOM 3041 C C . PRO A 1 395 ? -1.297 16.710 -31.246 1.00 69.62 395 PRO A C 1
ATOM 3043 O O . PRO A 1 395 ? -0.861 17.077 -30.156 1.00 69.62 395 PRO A O 1
ATOM 3046 N N . TRP A 1 396 ? -0.811 15.633 -31.876 1.00 72.81 396 TRP A N 1
ATOM 3047 C CA . TRP A 1 396 ? 0.264 14.784 -31.344 1.00 72.81 396 TRP A CA 1
ATOM 3048 C C . TRP A 1 396 ? 1.638 15.465 -31.344 1.00 72.81 396 TRP A C 1
ATOM 3050 O O . TRP A 1 396 ? 2.552 15.017 -30.656 1.00 72.81 396 TRP A O 1
ATOM 3060 N N . MET A 1 397 ? 1.787 16.559 -32.088 1.00 69.00 397 MET A N 1
ATOM 3061 C CA . MET A 1 397 ? 3.010 17.349 -32.152 1.00 69.00 397 MET A CA 1
ATOM 3062 C C . MET A 1 397 ? 3.164 18.264 -30.912 1.00 69.00 397 MET A C 1
ATOM 3064 O O . MET A 1 397 ? 4.264 18.718 -30.594 1.00 69.00 397 MET A O 1
ATOM 3068 N N . GLY A 1 398 ? 2.090 18.490 -30.145 1.00 64.94 398 GLY A N 1
ATOM 3069 C CA . GLY A 1 398 ? 2.116 19.292 -28.919 1.00 64.94 398 GLY A CA 1
ATOM 3070 C C . GLY A 1 398 ? 2.452 20.771 -29.158 1.00 64.94 398 GLY A C 1
ATOM 3071 O O . GLY A 1 398 ? 2.186 21.326 -30.222 1.00 64.94 398 GLY A O 1
ATOM 3072 N N . ASN A 1 399 ? 3.050 21.433 -28.160 1.00 57.34 399 ASN A N 1
ATOM 3073 C CA . ASN A 1 399 ? 3.418 22.857 -28.227 1.00 57.34 399 ASN A CA 1
ATOM 3074 C C . ASN A 1 399 ? 4.758 23.073 -28.958 1.00 57.34 399 ASN A C 1
ATOM 3076 O O . ASN A 1 399 ? 5.713 23.601 -28.379 1.00 57.34 399 ASN A O 1
ATOM 3080 N N . LEU A 1 400 ? 4.866 22.640 -30.216 1.00 65.94 400 LEU A N 1
ATOM 3081 C CA . LEU A 1 400 ? 6.048 22.947 -31.024 1.00 65.94 400 LEU A CA 1
ATOM 3082 C C . LEU A 1 400 ? 6.141 24.444 -31.304 1.00 65.94 400 LEU A C 1
ATOM 3084 O O . LEU A 1 400 ? 5.217 25.072 -31.807 1.00 65.94 400 LEU A O 1
ATOM 3088 N N . THR A 1 401 ? 7.310 25.002 -31.008 1.00 57.81 401 THR A N 1
ATOM 3089 C CA . THR A 1 401 ? 7.663 26.399 -31.284 1.00 57.81 401 THR A CA 1
ATOM 3090 C C . THR A 1 401 ? 8.450 26.573 -32.584 1.00 57.81 401 THR A C 1
ATOM 3092 O O . THR A 1 401 ? 8.821 27.693 -32.926 1.00 57.81 401 THR A O 1
ATOM 3095 N N . ARG A 1 402 ? 8.740 25.476 -33.295 1.00 68.81 402 ARG A N 1
ATOM 3096 C CA . ARG A 1 402 ? 9.555 25.462 -34.518 1.00 68.81 402 ARG A CA 1
ATOM 3097 C C . ARG A 1 402 ? 8.672 25.309 -35.754 1.00 68.81 402 ARG A C 1
ATOM 3099 O O . ARG A 1 402 ? 7.655 24.629 -35.688 1.00 68.81 402 ARG A O 1
ATOM 3106 N N . SER A 1 403 ? 9.104 25.896 -36.864 1.00 82.38 403 SER A N 1
ATOM 3107 C CA . SER A 1 403 ? 8.426 25.834 -38.165 1.00 82.38 403 SER A CA 1
ATOM 3108 C C . SER A 1 403 ? 9.063 24.846 -39.149 1.00 82.38 403 SER A C 1
ATOM 3110 O O . SER A 1 403 ? 8.550 24.683 -40.250 1.00 82.38 403 SER A O 1
ATOM 3112 N N . GLU A 1 404 ? 10.183 24.211 -38.784 1.00 86.56 404 GLU A N 1
ATOM 3113 C CA . GLU A 1 404 ? 10.999 23.393 -39.691 1.00 86.56 404 GLU A CA 1
ATOM 3114 C C . GLU A 1 404 ? 11.583 22.143 -39.008 1.00 86.56 404 GLU A C 1
ATOM 3116 O O . GLU A 1 404 ? 11.805 22.124 -37.788 1.00 86.56 404 GLU A O 1
ATOM 3121 N N . VAL A 1 405 ? 11.849 21.111 -39.816 1.00 86.19 405 VAL A N 1
ATOM 3122 C CA . VAL A 1 405 ? 12.480 19.836 -39.438 1.00 86.19 405 VAL A CA 1
ATOM 3123 C C . VAL A 1 405 ? 13.510 19.421 -40.499 1.00 86.19 405 VAL A C 1
ATOM 3125 O O . VAL A 1 405 ? 13.186 19.279 -41.670 1.00 86.19 405 VAL A O 1
ATOM 3128 N N . SER A 1 406 ? 14.744 19.180 -40.077 1.00 90.06 406 SER A N 1
ATOM 3129 C CA . SER A 1 406 ? 15.907 18.713 -40.836 1.00 90.06 406 SER A CA 1
ATOM 3130 C C . SER A 1 406 ? 16.194 17.223 -40.593 1.00 90.06 406 SER A C 1
ATOM 3132 O O . SER A 1 406 ? 16.646 16.820 -39.517 1.00 90.06 406 SER A O 1
ATOM 3134 N N . LEU A 1 407 ? 15.975 16.394 -41.615 1.00 90.56 407 LEU A N 1
ATOM 3135 C CA . LEU A 1 407 ? 16.227 14.948 -41.571 1.00 90.56 407 LEU A CA 1
ATOM 3136 C C . LEU A 1 407 ? 17.249 14.534 -42.628 1.00 90.56 407 LEU A C 1
ATOM 3138 O O . LEU A 1 407 ? 17.354 15.146 -43.693 1.00 90.56 407 LEU A O 1
ATOM 3142 N N . LEU A 1 408 ? 17.980 13.454 -42.352 1.00 92.88 408 LEU A N 1
ATOM 3143 C CA . LEU A 1 408 ? 18.830 12.822 -43.356 1.00 92.88 408 LEU A CA 1
ATOM 3144 C C . LEU A 1 408 ? 17.967 12.143 -44.415 1.00 92.88 408 LEU A C 1
ATOM 3146 O O . LEU A 1 408 ? 16.956 11.527 -44.104 1.00 92.88 408 LEU A O 1
ATOM 3150 N N . SER A 1 409 ? 18.365 12.242 -45.674 1.00 91.25 409 SER A N 1
ATOM 3151 C CA . SER A 1 409 ? 17.667 11.627 -46.802 1.00 91.25 409 SER A CA 1
ATOM 3152 C C . SER A 1 409 ? 18.624 10.729 -47.583 1.00 91.25 409 SER A C 1
ATOM 3154 O O . SER A 1 409 ? 19.822 11.004 -47.668 1.00 91.25 409 SER A O 1
ATOM 3156 N N . SER A 1 410 ? 18.112 9.623 -48.127 1.00 91.12 410 SER A N 1
ATOM 3157 C CA . SER A 1 410 ? 18.853 8.753 -49.050 1.00 91.12 410 SER A CA 1
ATOM 3158 C C . SER A 1 410 ? 17.898 7.989 -49.966 1.00 91.12 410 SER A C 1
ATOM 3160 O O . SER A 1 410 ? 17.761 6.770 -49.883 1.00 91.12 410 SER A O 1
ATOM 3162 N N . HIS A 1 411 ? 17.206 8.716 -50.840 1.00 89.94 411 HIS A N 1
ATOM 3163 C CA . HIS A 1 411 ? 16.204 8.138 -51.734 1.00 89.94 411 HIS A CA 1
ATOM 3164 C C . HIS A 1 411 ? 16.222 8.803 -53.110 1.00 89.94 411 HIS A C 1
ATOM 3166 O O . HIS A 1 411 ? 16.721 9.914 -53.293 1.00 89.94 411 HIS A O 1
ATOM 3172 N N . LYS A 1 412 ? 15.673 8.095 -54.094 1.00 91.75 412 LYS A N 1
ATOM 3173 C CA . LYS A 1 412 ? 15.437 8.607 -55.449 1.00 91.75 412 LYS A CA 1
ATOM 3174 C C . LYS A 1 412 ? 13.946 8.701 -55.748 1.00 91.75 412 LYS A C 1
ATOM 3176 O O . LYS A 1 412 ? 13.499 9.658 -56.375 1.00 91.75 412 LYS A O 1
ATOM 3181 N N . ASP A 1 413 ? 13.189 7.717 -55.284 1.00 94.25 413 ASP A N 1
ATOM 3182 C CA . ASP A 1 413 ? 11.743 7.691 -55.429 1.00 94.25 413 ASP A CA 1
ATOM 3183 C C . ASP A 1 413 ? 11.077 8.635 -54.429 1.00 94.25 413 ASP A C 1
ATOM 3185 O O . ASP A 1 413 ? 11.583 8.869 -53.326 1.00 94.25 413 ASP A O 1
ATOM 3189 N N . GLN A 1 414 ? 9.952 9.207 -54.847 1.00 95.12 414 GLN A N 1
ATOM 3190 C CA . GLN A 1 414 ? 9.123 10.107 -54.057 1.00 95.12 414 GLN A CA 1
ATOM 3191 C C . GLN A 1 414 ? 7.644 9.829 -54.331 1.00 95.12 414 GLN A C 1
ATOM 3193 O O . GLN A 1 414 ? 7.275 9.309 -55.391 1.00 95.12 414 GLN A O 1
ATOM 3198 N N . VAL A 1 415 ? 6.787 10.219 -53.390 1.00 95.69 415 VAL A N 1
ATOM 3199 C CA . VAL A 1 415 ? 5.341 10.282 -53.618 1.00 95.69 415 VAL A CA 1
ATOM 3200 C C . VAL A 1 415 ? 5.053 11.463 -54.545 1.00 95.69 415 VAL A C 1
ATOM 3202 O O . VAL A 1 415 ? 5.268 12.618 -54.185 1.00 95.69 415 VAL A O 1
ATOM 3205 N N . VAL A 1 416 ? 4.601 11.165 -55.763 1.00 93.25 416 VAL A N 1
ATOM 3206 C CA . VAL A 1 416 ? 4.313 12.164 -56.809 1.00 93.25 416 VAL A CA 1
ATOM 3207 C C . VAL A 1 416 ? 2.821 12.449 -56.951 1.00 93.25 416 VAL A C 1
ATOM 3209 O O . VAL A 1 416 ? 2.449 13.522 -57.418 1.00 93.25 416 VAL A O 1
ATOM 3212 N N . GLU A 1 417 ? 1.970 11.509 -56.537 1.00 93.75 417 GLU A N 1
ATOM 3213 C CA . GLU A 1 417 ? 0.532 11.723 -56.356 1.00 93.75 417 GLU A CA 1
ATOM 3214 C C . GLU A 1 417 ? 0.136 11.189 -54.983 1.00 93.75 417 GLU A C 1
ATOM 3216 O O . GLU A 1 417 ? 0.370 10.018 -54.669 1.00 93.75 417 GLU A O 1
ATOM 3221 N N . LEU A 1 418 ? -0.431 12.070 -54.166 1.00 92.94 418 LEU A N 1
ATOM 3222 C CA . LEU A 1 418 ? -0.852 11.770 -52.808 1.00 92.94 418 LEU A CA 1
ATOM 3223 C C . LEU A 1 418 ? -2.172 10.967 -52.816 1.00 92.94 418 LEU A C 1
ATOM 3225 O O . LEU A 1 418 ? -3.026 11.242 -53.663 1.00 92.94 418 LEU A O 1
ATOM 3229 N N . PRO A 1 419 ? -2.375 10.008 -51.893 1.00 92.19 419 PRO A N 1
ATOM 3230 C CA . PRO A 1 419 ? -3.685 9.390 -51.684 1.00 92.19 419 PRO A CA 1
ATOM 3231 C C . PRO A 1 419 ? -4.770 10.428 -51.350 1.00 92.19 419 PRO A C 1
ATOM 3233 O O . PRO A 1 419 ? -4.488 11.413 -50.672 1.00 92.19 419 PRO A O 1
ATOM 3236 N N . GLU A 1 420 ? -6.014 10.187 -51.777 1.00 87.81 420 GLU A N 1
ATOM 3237 C CA . GLU A 1 420 ? -7.131 11.147 -51.651 1.00 87.81 420 GLU A CA 1
ATOM 3238 C C . GLU A 1 420 ? -7.431 11.560 -50.197 1.00 87.81 420 GLU A C 1
ATOM 3240 O O . GLU A 1 420 ? -7.812 12.699 -49.946 1.00 87.81 420 GLU A O 1
ATOM 3245 N N . GLU A 1 421 ? -7.222 10.657 -49.237 1.00 86.06 421 GLU A N 1
ATOM 3246 C CA . GLU A 1 421 ? -7.529 10.875 -47.816 1.00 86.06 421 GLU A CA 1
ATOM 3247 C C . GLU A 1 421 ? -6.321 11.341 -46.981 1.00 86.06 421 GLU A C 1
ATOM 3249 O O . GLU A 1 421 ? -6.433 11.460 -45.759 1.00 86.06 421 GLU A O 1
ATOM 3254 N N . ALA A 1 422 ? -5.150 11.546 -47.597 1.00 92.25 422 ALA A N 1
ATOM 3255 C CA . ALA A 1 422 ? -3.929 11.856 -46.859 1.00 92.25 422 ALA A CA 1
ATOM 3256 C C . ALA A 1 422 ? -3.745 13.363 -46.638 1.00 92.25 422 ALA A C 1
ATOM 3258 O O . ALA A 1 422 ? -3.954 14.174 -47.539 1.00 92.25 422 ALA A O 1
ATOM 3259 N N . ASP A 1 423 ? -3.246 13.718 -45.456 1.00 91.81 423 ASP A N 1
ATOM 3260 C CA . ASP A 1 423 ? -2.889 15.085 -45.088 1.00 91.81 423 ASP A CA 1
ATOM 3261 C C . ASP A 1 423 ? -1.363 15.236 -45.057 1.00 91.81 423 ASP A C 1
ATOM 3263 O O . ASP A 1 423 ? -0.677 14.588 -44.264 1.00 91.81 423 ASP A O 1
ATOM 3267 N N . VAL A 1 424 ? -0.811 16.110 -45.901 1.00 94.31 424 VAL A N 1
ATOM 3268 C CA . VAL A 1 424 ? 0.618 16.465 -45.855 1.00 94.31 424 VAL A CA 1
ATOM 3269 C C . VAL A 1 424 ? 0.870 17.397 -44.674 1.00 94.31 424 VAL A C 1
ATOM 3271 O O . VAL A 1 424 ? 0.156 18.383 -44.490 1.00 94.31 424 VAL A O 1
ATOM 3274 N N . PHE A 1 425 ? 1.901 17.096 -43.886 1.00 91.06 425 PHE A N 1
ATOM 3275 C CA . PHE A 1 425 ? 2.326 17.934 -42.761 1.00 91.06 425 PHE A CA 1
ATOM 3276 C C . PHE A 1 425 ? 3.800 18.354 -42.835 1.00 91.06 425 PHE A C 1
ATOM 3278 O O . PHE A 1 425 ? 4.197 19.263 -42.106 1.00 91.06 425 PHE A O 1
ATOM 3285 N N . LEU A 1 426 ? 4.600 17.722 -43.702 1.00 91.94 426 LEU A N 1
ATOM 3286 C CA . LEU A 1 426 ? 5.965 18.140 -44.021 1.00 91.94 426 LEU A CA 1
ATOM 3287 C C . LEU A 1 426 ? 6.163 18.213 -45.534 1.00 91.94 426 LEU A C 1
ATOM 3289 O O . LEU A 1 426 ? 5.912 17.230 -46.239 1.00 91.94 426 LEU A O 1
ATOM 3293 N N . SER A 1 427 ? 6.721 19.323 -46.009 1.00 93.44 427 SER A N 1
ATOM 3294 C CA . SER A 1 427 ? 7.129 19.494 -47.405 1.00 93.44 427 SER A CA 1
ATOM 3295 C C . SER A 1 427 ? 8.397 20.339 -47.542 1.00 93.44 427 SER A C 1
ATOM 3297 O O . SER A 1 427 ? 8.788 21.084 -46.640 1.00 93.44 427 SER A O 1
ATOM 3299 N N . ASN A 1 428 ? 9.075 20.199 -48.680 1.00 91.75 428 ASN A N 1
ATOM 3300 C CA . ASN A 1 428 ? 10.114 21.120 -49.132 1.00 91.75 428 ASN A CA 1
ATOM 3301 C C . ASN A 1 428 ? 10.189 21.146 -50.667 1.00 91.75 428 ASN A C 1
ATOM 3303 O O . ASN A 1 428 ? 9.561 20.333 -51.347 1.00 91.75 428 ASN A O 1
ATOM 3307 N N . ASP A 1 429 ? 10.998 22.056 -51.213 1.00 89.50 429 ASP A N 1
ATOM 3308 C CA . ASP A 1 429 ? 11.154 22.239 -52.663 1.00 89.50 429 ASP A CA 1
ATOM 3309 C C . ASP A 1 429 ? 11.691 20.990 -53.393 1.00 89.50 429 ASP A C 1
ATOM 3311 O O . ASP A 1 429 ? 11.414 20.789 -54.579 1.00 89.50 429 ASP A O 1
ATOM 3315 N N . PHE A 1 430 ? 12.469 20.146 -52.706 1.00 90.94 430 PHE A N 1
ATOM 3316 C CA . PHE A 1 430 ? 13.016 18.908 -53.266 1.00 90.94 430 PHE A CA 1
ATOM 3317 C C . PHE A 1 430 ? 12.012 17.749 -53.199 1.00 90.94 430 PHE A C 1
ATOM 3319 O O . PHE A 1 430 ? 11.924 16.955 -54.137 1.00 90.94 430 PHE A O 1
ATOM 3326 N N . CYS A 1 431 ? 11.267 17.653 -52.097 1.00 91.94 431 CYS A N 1
ATOM 3327 C CA . CYS A 1 431 ? 10.272 16.628 -51.820 1.00 91.94 431 CYS A CA 1
ATOM 3328 C C . CYS A 1 431 ? 8.973 17.272 -51.303 1.00 91.94 431 CYS A C 1
ATOM 3330 O O . CYS A 1 431 ? 8.829 17.508 -50.098 1.00 91.94 431 CYS A O 1
ATOM 3332 N N . PRO A 1 432 ? 8.004 17.544 -52.201 1.00 92.50 432 PRO A N 1
ATOM 3333 C CA . PRO A 1 432 ? 6.738 18.184 -51.837 1.00 92.50 432 PRO A CA 1
ATOM 3334 C C . PRO A 1 432 ? 5.872 17.376 -50.860 1.00 92.50 432 PRO A C 1
ATOM 3336 O O . PRO A 1 432 ? 4.979 17.932 -50.233 1.00 92.50 432 PRO A O 1
ATOM 3339 N N . VAL A 1 433 ? 6.125 16.071 -50.731 1.00 94.06 433 VAL A N 1
ATOM 3340 C CA . VAL A 1 433 ? 5.447 15.171 -49.790 1.00 94.06 433 VAL A CA 1
ATOM 3341 C C . VAL A 1 433 ? 6.511 14.524 -48.900 1.00 94.06 433 VAL A C 1
ATOM 3343 O O . VAL A 1 433 ? 6.814 13.343 -49.023 1.00 94.06 433 VAL A O 1
ATOM 3346 N N . ALA A 1 434 ? 7.131 15.315 -48.024 1.00 92.94 434 ALA A N 1
ATOM 3347 C CA . ALA A 1 434 ? 8.174 14.829 -47.116 1.00 92.94 434 ALA A CA 1
ATOM 3348 C C . ALA A 1 434 ? 7.595 14.087 -45.894 1.00 92.94 434 ALA A C 1
ATOM 3350 O O . ALA A 1 434 ? 8.282 13.263 -45.284 1.00 92.94 434 ALA A O 1
ATOM 3351 N N . GLY A 1 435 ? 6.326 14.332 -45.553 1.00 94.56 435 GLY A N 1
ATOM 3352 C CA . GLY A 1 435 ? 5.588 13.584 -44.538 1.00 94.56 435 GLY A CA 1
ATOM 3353 C C . GLY A 1 435 ? 4.079 13.792 -44.643 1.00 94.56 435 GLY A C 1
ATOM 3354 O O . GLY A 1 435 ? 3.614 14.915 -44.843 1.00 94.56 435 GLY A O 1
ATOM 3355 N N . PHE A 1 436 ? 3.316 12.707 -44.501 1.00 95.12 436 PHE A N 1
ATOM 3356 C CA . PHE A 1 436 ? 1.850 12.739 -44.499 1.00 95.12 436 PHE A CA 1
ATOM 3357 C C . PHE A 1 436 ? 1.256 11.801 -43.442 1.00 95.12 436 PHE A C 1
ATOM 3359 O O . PHE A 1 436 ? 1.890 10.821 -43.030 1.00 95.12 436 PHE A O 1
ATOM 3366 N N . THR A 1 437 ? 0.021 12.085 -43.039 1.00 93.94 437 THR A N 1
ATOM 3367 C CA . THR A 1 437 ? -0.821 11.226 -42.201 1.00 93.94 437 THR A CA 1
ATOM 3368 C C . THR A 1 437 ? -2.036 10.729 -42.984 1.00 93.94 437 THR A C 1
ATOM 3370 O O . THR A 1 437 ? -2.469 11.356 -43.949 1.00 93.94 437 THR A O 1
ATOM 3373 N N . LEU A 1 438 ? -2.587 9.583 -42.581 1.00 90.56 438 LEU A N 1
ATOM 3374 C CA . LEU A 1 438 ? -3.906 9.110 -43.020 1.00 90.56 438 LEU A CA 1
ATOM 3375 C C . LEU A 1 438 ? -4.739 8.801 -41.778 1.00 90.56 438 LEU A C 1
ATOM 3377 O O . LEU A 1 438 ? -4.443 7.862 -41.024 1.00 90.56 438 LEU A O 1
ATOM 3381 N N . GLY A 1 439 ? -5.759 9.630 -41.547 1.00 85.62 439 GLY A N 1
ATOM 3382 C CA . GLY A 1 439 ? -6.564 9.591 -40.330 1.00 85.62 439 GLY A CA 1
ATOM 3383 C C . GLY A 1 439 ? -5.702 9.625 -39.063 1.00 85.62 439 GLY A C 1
ATOM 3384 O O . GLY A 1 439 ? -4.681 10.305 -38.994 1.00 85.62 439 GLY A O 1
ATOM 3385 N N . SER A 1 440 ? -6.098 8.856 -38.047 1.00 83.44 440 SER A N 1
ATOM 3386 C CA . SER A 1 440 ? -5.327 8.703 -36.805 1.00 83.44 440 SER A CA 1
ATOM 3387 C C . SER A 1 440 ? -4.423 7.466 -36.800 1.00 83.44 440 SER A C 1
ATOM 3389 O O . SER A 1 440 ? -3.870 7.124 -35.753 1.00 83.44 440 SER A O 1
ATOM 3391 N N . GLN A 1 441 ? -4.344 6.728 -37.913 1.00 89.94 441 GLN A N 1
ATOM 3392 C CA . GLN A 1 441 ? -3.801 5.366 -37.938 1.00 89.94 441 GLN A CA 1
ATOM 3393 C C . GLN A 1 441 ? -2.418 5.277 -38.597 1.00 89.94 441 GLN A C 1
ATOM 3395 O O . GLN A 1 441 ? -1.621 4.431 -38.195 1.00 89.94 441 GLN A O 1
ATOM 3400 N N . VAL A 1 442 ? -2.108 6.163 -39.551 1.00 94.00 442 VAL A N 1
ATOM 3401 C CA . VAL A 1 442 ? -0.840 6.140 -40.295 1.00 94.00 442 VAL A CA 1
ATOM 3402 C C . VAL A 1 442 ? -0.086 7.454 -40.144 1.00 94.00 442 VAL A C 1
ATOM 3404 O O . VAL A 1 442 ? -0.646 8.529 -40.361 1.00 94.00 442 VAL A O 1
ATOM 3407 N N . LEU A 1 443 ? 1.208 7.343 -39.848 1.00 94.62 443 LEU A N 1
ATOM 3408 C CA . LEU A 1 443 ? 2.188 8.425 -39.895 1.00 94.62 443 LEU A CA 1
ATOM 3409 C C . LEU A 1 443 ? 3.312 8.025 -40.853 1.00 94.62 443 LEU A C 1
ATOM 3411 O O . LEU A 1 443 ? 3.825 6.913 -40.775 1.00 94.62 443 LEU A O 1
ATOM 3415 N N . SER A 1 444 ? 3.728 8.909 -41.753 1.00 94.50 444 SER A N 1
ATOM 3416 C CA . SER A 1 444 ? 4.792 8.585 -42.703 1.00 94.50 444 SER A CA 1
ATOM 3417 C C . SER A 1 444 ? 5.791 9.723 -42.883 1.00 94.50 444 SER A C 1
ATOM 3419 O O . SER A 1 444 ? 5.417 10.896 -42.850 1.00 94.50 444 SER A O 1
ATOM 3421 N N . LEU A 1 445 ? 7.058 9.363 -43.095 1.00 94.81 445 LEU A N 1
ATOM 3422 C CA . LEU A 1 445 ? 8.180 10.281 -43.279 1.00 94.81 445 LEU A CA 1
ATOM 3423 C C . LEU A 1 445 ? 9.101 9.775 -44.394 1.00 94.81 445 LEU A C 1
ATOM 3425 O O . LEU A 1 445 ? 9.530 8.622 -44.384 1.00 94.81 445 LEU A O 1
ATOM 3429 N N . GLN A 1 446 ? 9.438 10.644 -45.343 1.00 95.00 446 GLN A N 1
ATOM 3430 C CA . GLN A 1 446 ? 10.335 10.307 -46.451 1.00 95.00 446 GLN A CA 1
ATOM 3431 C C . GLN A 1 446 ? 11.817 10.301 -46.024 1.00 95.00 446 GLN A C 1
ATOM 3433 O O . GLN A 1 446 ? 12.611 9.536 -46.576 1.00 95.00 446 GLN A O 1
ATOM 3438 N N . GLY A 1 447 ? 12.184 11.134 -45.045 1.00 91.00 447 GLY A N 1
ATOM 3439 C CA . GLY A 1 447 ? 13.524 11.177 -44.452 1.00 91.00 447 GLY A CA 1
ATOM 3440 C C . GLY A 1 447 ? 13.781 10.041 -43.455 1.00 91.00 447 GLY A C 1
ATOM 3441 O O . GLY A 1 447 ? 12.852 9.394 -42.984 1.00 91.00 447 GLY A O 1
ATOM 3442 N N . HIS A 1 448 ? 15.051 9.842 -43.113 1.00 92.88 448 HIS A N 1
ATOM 3443 C CA . HIS A 1 448 ? 15.576 8.819 -42.211 1.00 92.88 448 HIS A CA 1
ATOM 3444 C C . HIS A 1 448 ? 15.931 9.420 -40.839 1.00 92.88 448 HIS A C 1
ATOM 3446 O O . HIS A 1 448 ? 17.058 9.896 -40.650 1.00 92.88 448 HIS A O 1
ATOM 3452 N N . PRO A 1 449 ? 14.997 9.442 -39.871 1.00 88.19 449 PRO A N 1
ATOM 3453 C CA . PRO A 1 449 ? 15.291 9.877 -38.506 1.00 88.19 449 PRO A CA 1
ATOM 3454 C C . PRO A 1 449 ? 16.279 8.948 -37.776 1.00 88.19 449 PRO A C 1
ATOM 3456 O O . PRO A 1 449 ? 16.909 9.350 -36.804 1.00 88.19 449 PRO A O 1
ATOM 3459 N N . GLU A 1 450 ? 16.427 7.707 -38.225 1.00 88.62 450 GLU A N 1
ATOM 3460 C CA . GLU A 1 450 ? 17.332 6.710 -37.656 1.00 88.62 450 GLU A CA 1
ATOM 3461 C C . GLU A 1 450 ? 18.790 6.886 -38.101 1.00 88.62 450 GLU A C 1
ATOM 3463 O O . GLU A 1 450 ? 19.698 6.382 -37.442 1.00 88.62 450 GLU A O 1
ATOM 3468 N N . PHE A 1 451 ? 19.044 7.609 -39.198 1.00 88.62 451 PHE A N 1
ATOM 3469 C CA . PHE A 1 451 ? 20.409 7.820 -39.674 1.00 88.62 451 PHE A CA 1
ATOM 3470 C C . PHE A 1 451 ? 21.153 8.836 -38.807 1.00 88.62 451 PHE A C 1
ATOM 3472 O O . PHE A 1 451 ? 20.600 9.824 -38.328 1.00 88.62 451 PHE A O 1
ATOM 3479 N N . VAL A 1 452 ? 22.462 8.618 -38.697 1.00 84.88 452 VAL A N 1
ATOM 3480 C CA . VAL A 1 452 ? 23.427 9.591 -38.177 1.00 84.88 452 VAL A CA 1
ATOM 3481 C C . VAL A 1 452 ? 24.317 10.095 -39.309 1.00 84.88 452 VAL A C 1
ATOM 3483 O O . VAL A 1 452 ? 24.522 9.400 -40.308 1.00 84.88 452 VAL A O 1
ATOM 3486 N N . ALA A 1 453 ? 24.890 11.291 -39.148 1.00 85.62 453 ALA A N 1
ATOM 3487 C CA . ALA A 1 453 ? 25.718 11.923 -40.178 1.00 85.62 453 ALA A CA 1
ATOM 3488 C C . ALA A 1 453 ? 26.879 11.025 -40.651 1.00 85.62 453 ALA A C 1
ATOM 3490 O O . ALA A 1 453 ? 27.178 10.987 -41.843 1.00 85.62 453 ALA A O 1
ATOM 3491 N N . ALA A 1 454 ? 27.484 10.251 -39.741 1.00 86.56 454 ALA A N 1
ATOM 3492 C CA . ALA A 1 454 ? 28.553 9.308 -40.070 1.00 86.56 454 ALA A CA 1
ATOM 3493 C C . ALA A 1 454 ? 28.085 8.194 -41.027 1.00 86.56 454 ALA A C 1
ATOM 3495 O O . ALA A 1 454 ? 28.725 7.949 -42.045 1.00 86.56 454 ALA A O 1
ATOM 3496 N N . TYR A 1 455 ? 26.937 7.570 -40.755 1.00 87.81 455 TYR A N 1
ATOM 3497 C CA . TYR A 1 455 ? 26.386 6.534 -41.630 1.00 87.81 455 TYR A CA 1
ATOM 3498 C C . TYR A 1 455 ? 25.964 7.104 -42.990 1.00 87.81 455 TYR A C 1
ATOM 3500 O O . TYR A 1 455 ? 26.276 6.535 -44.036 1.00 87.81 455 TYR A O 1
ATOM 3508 N N . ALA A 1 456 ? 25.306 8.269 -42.996 1.00 88.94 456 ALA A N 1
ATOM 3509 C CA . ALA A 1 456 ? 24.929 8.943 -44.236 1.00 88.94 456 ALA A CA 1
ATOM 3510 C C . ALA A 1 456 ? 26.157 9.321 -45.084 1.00 88.94 456 ALA A C 1
ATOM 3512 O O . ALA A 1 456 ? 26.121 9.189 -46.308 1.00 88.94 456 ALA A O 1
ATOM 3513 N N . SER A 1 457 ? 27.251 9.744 -44.441 1.00 90.81 457 SER A N 1
ATOM 3514 C CA . SER A 1 457 ? 28.545 9.996 -45.079 1.00 90.81 457 SER A CA 1
ATOM 3515 C C . SER A 1 457 ? 29.065 8.753 -45.806 1.00 90.81 457 SER A C 1
ATOM 3517 O O . SER A 1 457 ? 29.332 8.840 -47.007 1.00 90.81 457 SER A O 1
ATOM 3519 N N . ASP A 1 458 ? 29.148 7.611 -45.122 1.00 90.31 458 ASP A N 1
ATOM 3520 C CA . ASP A 1 458 ? 29.678 6.363 -45.692 1.00 90.31 458 ASP A CA 1
ATOM 3521 C C . ASP A 1 458 ? 28.779 5.812 -46.814 1.00 90.31 458 ASP A C 1
ATOM 3523 O O . ASP A 1 458 ? 29.252 5.301 -47.836 1.00 90.31 458 ASP A O 1
ATOM 3527 N N . LEU A 1 459 ? 27.458 5.965 -46.664 1.00 88.88 459 LEU A N 1
ATOM 3528 C CA . LEU A 1 459 ? 26.480 5.581 -47.680 1.00 88.88 459 LEU A CA 1
ATOM 3529 C C . LEU A 1 459 ? 26.616 6.429 -48.955 1.00 88.88 459 LEU A C 1
ATOM 3531 O O . LEU A 1 459 ? 26.480 5.895 -50.059 1.00 88.88 459 LEU A O 1
ATOM 3535 N N . MET A 1 460 ? 26.900 7.729 -48.812 1.00 91.88 460 MET A N 1
ATOM 3536 C CA . MET A 1 460 ? 27.170 8.629 -49.938 1.00 91.88 460 MET A CA 1
ATOM 3537 C C . MET A 1 460 ? 28.488 8.295 -50.640 1.00 91.88 460 MET A C 1
ATOM 3539 O O . MET A 1 460 ? 28.506 8.280 -51.869 1.00 91.88 460 MET A O 1
ATOM 3543 N N . ASP A 1 461 ? 29.553 7.968 -49.898 1.00 91.56 461 ASP A N 1
ATOM 3544 C CA . ASP A 1 461 ? 30.849 7.572 -50.479 1.00 91.56 461 ASP A CA 1
ATOM 3545 C C . ASP A 1 461 ? 30.708 6.339 -51.368 1.00 91.56 461 ASP A C 1
ATOM 3547 O O . ASP A 1 461 ? 31.196 6.303 -52.496 1.00 91.56 461 ASP A O 1
ATOM 3551 N N . MET A 1 462 ? 29.963 5.343 -50.892 1.00 88.31 462 MET A N 1
ATOM 3552 C CA . MET A 1 462 ? 29.719 4.112 -51.643 1.00 88.31 462 MET A CA 1
ATOM 3553 C C . MET A 1 462 ? 28.864 4.333 -52.900 1.00 88.31 462 MET A C 1
ATOM 3555 O O . MET A 1 462 ? 28.991 3.585 -53.867 1.00 88.31 462 MET A O 1
ATOM 3559 N N . ARG A 1 463 ? 27.991 5.347 -52.904 1.00 88.75 463 ARG A N 1
ATOM 3560 C CA . ARG A 1 463 ? 27.057 5.637 -54.005 1.00 88.75 463 ARG A CA 1
ATOM 3561 C C . ARG A 1 463 ? 27.507 6.801 -54.899 1.00 88.75 463 ARG A C 1
ATOM 3563 O O . ARG A 1 463 ? 26.728 7.206 -55.764 1.00 88.75 463 ARG A O 1
ATOM 3570 N N . ALA A 1 464 ? 28.725 7.322 -54.727 1.00 87.88 464 ALA A N 1
ATOM 3571 C CA . ALA A 1 464 ? 29.217 8.513 -55.427 1.00 87.88 464 ALA A CA 1
ATOM 3572 C C . ALA A 1 464 ? 29.028 8.430 -56.956 1.00 87.88 464 ALA A C 1
ATOM 3574 O O . ALA A 1 464 ? 28.468 9.350 -57.556 1.00 87.88 464 ALA A O 1
ATOM 3575 N N . ASP A 1 465 ? 29.353 7.278 -57.553 1.00 85.56 465 ASP A N 1
ATOM 3576 C CA . ASP A 1 465 ? 29.230 7.025 -58.998 1.00 85.56 465 ASP A CA 1
ATOM 3577 C C . ASP A 1 465 ? 27.784 7.105 -59.529 1.00 85.56 465 ASP A C 1
ATOM 3579 O O . ASP A 1 465 ? 27.562 7.337 -60.717 1.00 85.56 465 ASP A O 1
ATOM 3583 N N . ILE A 1 466 ? 26.785 6.894 -58.664 1.00 86.38 466 ILE A N 1
ATOM 3584 C CA . ILE A 1 466 ? 25.361 6.815 -59.032 1.00 86.38 466 ILE A CA 1
ATOM 3585 C C . ILE A 1 466 ? 24.614 8.110 -58.668 1.00 86.38 466 ILE A C 1
ATOM 3587 O O . ILE A 1 466 ? 23.623 8.454 -59.317 1.00 86.38 466 ILE A O 1
ATOM 3591 N N . ILE A 1 467 ? 25.075 8.826 -57.638 1.00 88.25 467 ILE A N 1
ATOM 3592 C CA . ILE A 1 467 ? 24.479 10.086 -57.166 1.00 88.25 467 ILE A CA 1
ATOM 3593 C C . ILE A 1 467 ? 24.938 11.274 -58.029 1.00 88.25 467 ILE A C 1
ATOM 3595 O O . ILE A 1 467 ? 24.154 12.191 -58.279 1.00 88.25 467 ILE A O 1
ATOM 3599 N N . GLY A 1 468 ? 26.179 11.234 -58.526 1.00 87.56 468 GLY A N 1
ATOM 3600 C CA . GLY A 1 468 ? 26.793 12.294 -59.326 1.00 87.56 468 GLY A CA 1
ATOM 3601 C C . GLY A 1 468 ? 27.495 13.363 -58.479 1.00 87.56 468 GLY A C 1
ATOM 3602 O O . GLY A 1 468 ? 27.007 13.764 -57.420 1.00 87.56 468 GLY A O 1
ATOM 3603 N N . ASP A 1 469 ? 28.635 13.856 -58.974 1.00 87.69 469 ASP A N 1
ATOM 3604 C CA . ASP A 1 469 ? 29.586 14.689 -58.216 1.00 87.69 469 ASP A CA 1
ATOM 3605 C C . ASP A 1 469 ? 28.957 15.916 -57.546 1.00 87.69 469 ASP A C 1
ATOM 3607 O O . ASP A 1 469 ? 29.226 16.196 -56.379 1.00 87.69 469 ASP A O 1
ATOM 3611 N N . ALA A 1 470 ? 28.100 16.649 -58.262 1.00 87.69 470 ALA A N 1
ATOM 3612 C CA . ALA A 1 470 ? 27.487 17.869 -57.737 1.00 87.69 470 ALA A CA 1
ATOM 3613 C C . ALA A 1 470 ? 26.562 17.589 -56.539 1.00 87.69 470 ALA A C 1
ATOM 3615 O O . ALA A 1 470 ? 26.590 18.317 -55.548 1.00 87.69 470 ALA A O 1
ATOM 3616 N N . VAL A 1 471 ? 25.772 16.515 -56.618 1.00 90.06 471 VAL A N 1
ATOM 3617 C CA . VAL A 1 471 ? 24.822 16.118 -55.570 1.00 90.06 471 VAL A CA 1
ATOM 3618 C C . VAL A 1 471 ? 25.564 15.488 -54.388 1.00 90.06 471 VAL A C 1
ATOM 3620 O O . VAL A 1 471 ? 25.235 15.772 -53.240 1.00 90.06 471 VAL A O 1
ATOM 3623 N N . TYR A 1 472 ? 26.615 14.707 -54.652 1.00 92.12 472 TYR A N 1
ATOM 3624 C CA . TYR A 1 472 ? 27.485 14.142 -53.619 1.00 92.12 472 TYR A CA 1
ATOM 3625 C C . TYR A 1 472 ? 28.158 15.233 -52.767 1.00 92.12 472 TYR A C 1
ATOM 3627 O O . TYR A 1 472 ? 28.091 15.181 -51.539 1.00 92.12 472 TYR A O 1
ATOM 3635 N N . GLN A 1 473 ? 28.755 16.253 -53.398 1.00 90.44 473 GLN A N 1
ATOM 3636 C CA . GLN A 1 473 ? 29.415 17.344 -52.669 1.00 90.44 473 GLN A CA 1
ATOM 3637 C C . GLN A 1 473 ? 28.418 18.165 -51.839 1.00 90.44 473 GLN A C 1
ATOM 3639 O O . GLN A 1 473 ? 28.682 18.448 -50.670 1.00 90.44 473 GLN A O 1
ATOM 3644 N N . ALA A 1 474 ? 27.251 18.490 -52.407 1.00 90.75 474 ALA A N 1
ATOM 3645 C CA . ALA A 1 474 ? 26.188 19.186 -51.680 1.00 90.75 474 ALA A CA 1
ATOM 3646 C C . ALA A 1 474 ? 25.672 18.357 -50.488 1.00 90.75 474 ALA A C 1
ATOM 3648 O O . ALA A 1 474 ? 25.509 18.883 -49.386 1.00 90.75 474 ALA A O 1
ATOM 3649 N N . GLY A 1 475 ? 25.490 17.046 -50.684 1.00 91.06 475 GLY A N 1
ATOM 3650 C CA . GLY A 1 475 ? 25.095 16.110 -49.634 1.00 91.06 475 GLY A CA 1
ATOM 3651 C C . GLY A 1 475 ? 26.106 16.055 -48.489 1.00 91.06 475 GLY A C 1
ATOM 3652 O O . GLY A 1 475 ? 25.718 16.209 -47.333 1.00 91.06 475 GLY A O 1
ATOM 3653 N N . LYS A 1 476 ? 27.406 15.928 -48.787 1.00 90.94 476 LYS A N 1
ATOM 3654 C CA . LYS A 1 476 ? 28.474 15.963 -47.771 1.00 90.94 476 LYS A CA 1
ATOM 3655 C C . LYS A 1 476 ? 28.497 17.279 -46.998 1.00 90.94 476 LYS A C 1
ATOM 3657 O O . LYS A 1 476 ? 28.598 17.247 -45.777 1.00 90.94 476 LYS A O 1
ATOM 3662 N N . GLN A 1 477 ? 28.359 18.413 -47.687 1.00 91.38 477 GLN A N 1
ATOM 3663 C CA . GLN A 1 477 ? 28.336 19.728 -47.045 1.00 91.38 477 GLN A CA 1
ATOM 3664 C C . GLN A 1 477 ? 27.131 19.889 -46.106 1.00 91.38 477 GLN A C 1
ATOM 3666 O O . GLN A 1 477 ? 27.253 20.461 -45.026 1.00 91.38 477 GLN A O 1
ATOM 3671 N N . SER A 1 478 ? 25.970 19.347 -46.482 1.00 91.62 478 SER A N 1
ATOM 3672 C CA . SER A 1 478 ? 24.757 19.437 -45.662 1.00 91.62 478 SER A CA 1
ATOM 3673 C C . SER A 1 478 ? 24.838 18.672 -44.334 1.00 91.62 478 SER A C 1
ATOM 3675 O O . SER A 1 478 ? 24.057 18.961 -43.436 1.00 91.62 478 SER A O 1
ATOM 3677 N N . LEU A 1 479 ? 25.786 17.738 -44.165 1.00 88.81 479 LEU A N 1
ATOM 3678 C CA . LEU A 1 479 ? 25.949 16.969 -42.921 1.00 88.81 479 LEU A CA 1
ATOM 3679 C C . LEU A 1 479 ? 26.366 17.824 -41.713 1.00 88.81 479 LEU A C 1
ATOM 3681 O O . LEU A 1 479 ? 26.277 17.353 -40.583 1.00 88.81 479 LEU A O 1
ATOM 3685 N N . GLU A 1 480 ? 26.813 19.063 -41.936 1.00 85.25 480 GLU A N 1
ATOM 3686 C CA . GLU A 1 480 ? 27.085 20.035 -40.868 1.00 85.25 480 GLU A CA 1
ATOM 3687 C C . GLU A 1 480 ? 25.800 20.634 -40.270 1.00 85.25 480 GLU A C 1
ATOM 3689 O O . GLU A 1 480 ? 25.839 21.229 -39.192 1.00 85.25 480 GLU A O 1
ATOM 3694 N N . ILE A 1 481 ? 24.660 20.497 -40.958 1.00 84.31 481 ILE A N 1
ATOM 3695 C CA . ILE A 1 481 ? 23.368 20.997 -40.488 1.00 84.31 481 ILE A CA 1
ATOM 3696 C C . ILE A 1 481 ? 22.884 20.094 -39.346 1.00 84.31 481 ILE A C 1
ATOM 3698 O O . ILE A 1 481 ? 22.719 18.889 -39.559 1.00 84.31 481 ILE A O 1
ATOM 3702 N N . PRO A 1 482 ? 22.600 20.647 -38.151 1.00 78.19 482 PRO A N 1
ATOM 3703 C CA . PRO A 1 482 ? 22.056 19.866 -37.051 1.00 78.19 482 PRO A CA 1
ATOM 3704 C C . PRO A 1 482 ? 20.723 19.231 -37.442 1.00 78.19 482 PRO A C 1
ATOM 3706 O O . PRO A 1 482 ? 19.763 19.914 -37.808 1.00 78.19 482 PRO A O 1
ATOM 3709 N N . THR A 1 483 ? 20.657 17.913 -37.336 1.00 79.56 483 THR A N 1
ATOM 3710 C CA . THR A 1 483 ? 19.431 17.145 -37.523 1.00 79.56 483 THR A CA 1
ATOM 3711 C C . THR A 1 483 ? 18.659 17.072 -36.213 1.00 79.56 483 THR A C 1
ATOM 3713 O O . THR A 1 483 ? 19.230 17.104 -35.120 1.00 79.56 483 THR A O 1
ATOM 3716 N N . GLN A 1 484 ? 17.337 16.909 -36.282 1.00 67.50 484 GLN A N 1
ATOM 3717 C CA . GLN A 1 484 ? 16.525 16.659 -35.076 1.00 67.50 484 GLN A CA 1
ATOM 3718 C C . GLN A 1 484 ? 16.728 15.243 -34.516 1.00 67.50 484 GLN A C 1
ATOM 3720 O O . GLN A 1 484 ? 16.101 14.864 -33.528 1.00 67.50 484 GLN A O 1
ATOM 3725 N N . THR A 1 485 ? 17.650 14.498 -35.114 1.00 58.41 485 THR A N 1
ATOM 3726 C CA . THR A 1 485 ? 18.104 13.178 -34.716 1.00 58.41 485 THR A CA 1
ATOM 3727 C C . THR A 1 485 ? 19.634 13.188 -34.697 1.00 58.41 485 THR A C 1
ATOM 3729 O O . THR A 1 485 ? 20.265 13.094 -35.743 1.00 58.41 485 THR A O 1
ATOM 3732 N N . GLY A 1 486 ? 20.261 13.366 -33.524 1.00 42.34 486 GLY A N 1
ATOM 3733 C CA . GLY A 1 486 ? 21.716 13.158 -33.409 1.00 42.34 486 GLY A CA 1
ATOM 3734 C C . GLY A 1 486 ? 22.577 14.143 -32.611 1.00 42.34 486 GLY A C 1
ATOM 3735 O O . GLY A 1 486 ? 23.794 14.006 -32.677 1.00 42.34 486 GLY A O 1
ATOM 3736 N N . GLU A 1 487 ? 22.045 15.069 -31.807 1.00 31.86 487 GLU A N 1
ATOM 3737 C CA . GLU A 1 487 ? 22.860 15.660 -30.730 1.00 31.86 487 GLU A CA 1
ATOM 3738 C C . GLU A 1 487 ? 22.719 14.809 -29.469 1.00 31.86 487 GLU A C 1
ATOM 3740 O O . GLU A 1 487 ? 21.687 14.848 -28.799 1.00 31.86 487 GLU A O 1
ATOM 3745 N N . ALA A 1 488 ? 23.758 14.045 -29.119 1.00 34.53 488 ALA A N 1
ATOM 3746 C CA . ALA A 1 488 ? 23.898 13.517 -27.768 1.00 34.53 488 ALA A CA 1
ATOM 3747 C C . ALA A 1 488 ? 23.912 14.718 -26.803 1.00 34.53 488 ALA A C 1
ATOM 3749 O O . ALA A 1 488 ? 24.853 15.515 -26.864 1.00 34.53 488 ALA A O 1
ATOM 3750 N N . PRO A 1 489 ? 22.912 14.895 -25.912 1.00 32.81 489 PRO A N 1
ATOM 3751 C CA . PRO A 1 489 ? 22.950 16.009 -24.972 1.00 32.81 489 PRO A CA 1
ATOM 3752 C C . PRO A 1 489 ? 24.230 15.898 -24.140 1.00 32.81 489 PRO A C 1
ATOM 3754 O O . PRO A 1 489 ? 24.641 14.781 -23.817 1.00 32.81 489 PRO A O 1
ATOM 3757 N N . THR A 1 490 ? 24.874 17.024 -23.819 1.00 41.75 490 THR A N 1
ATOM 3758 C CA . THR A 1 490 ? 26.076 17.089 -22.966 1.00 41.75 490 THR A CA 1
ATOM 3759 C C . THR A 1 490 ? 26.004 16.043 -21.853 1.00 41.75 490 THR A C 1
ATOM 3761 O O . THR A 1 490 ? 24.967 15.943 -21.198 1.00 41.75 490 THR A O 1
ATOM 3764 N N . ARG A 1 491 ? 27.063 15.232 -21.664 1.00 46.78 491 ARG A N 1
ATOM 3765 C CA . ARG A 1 491 ? 27.036 14.022 -20.809 1.00 46.78 491 ARG A CA 1
ATOM 3766 C C . ARG A 1 491 ? 26.258 14.243 -19.502 1.00 46.78 491 ARG A C 1
ATOM 3768 O O . ARG A 1 491 ? 25.371 13.460 -19.208 1.00 46.78 491 ARG A O 1
ATOM 3775 N N . PHE A 1 492 ? 26.463 15.364 -18.801 1.00 41.41 492 PHE A N 1
ATOM 3776 C CA . PHE A 1 492 ? 25.746 15.705 -17.559 1.00 41.41 492 PHE A CA 1
ATOM 3777 C C . PHE A 1 492 ? 24.272 16.150 -17.723 1.00 41.41 492 PHE A C 1
ATOM 3779 O O . PHE A 1 492 ? 23.442 15.888 -16.854 1.00 41.41 492 PHE A O 1
ATOM 3786 N N . GLY A 1 493 ? 23.900 16.786 -18.837 1.00 44.88 493 GLY A N 1
ATOM 3787 C CA . GLY A 1 493 ? 22.519 17.183 -19.138 1.00 44.88 493 GLY A CA 1
ATOM 3788 C C . GLY A 1 493 ? 21.572 15.995 -19.347 1.00 44.88 493 GLY A C 1
ATOM 3789 O O . GLY A 1 493 ? 20.402 16.076 -18.965 1.00 44.88 493 GLY A O 1
ATOM 3790 N N . GLN A 1 494 ? 22.080 14.872 -19.872 1.00 52.03 494 GLN A N 1
ATOM 3791 C CA . GLN A 1 494 ? 21.336 13.604 -19.939 1.00 52.03 494 GLN A CA 1
ATOM 3792 C C . GLN A 1 494 ? 21.076 13.037 -18.540 1.00 52.03 494 GLN A C 1
ATOM 3794 O O . GLN A 1 494 ? 19.952 12.636 -18.240 1.00 52.03 494 GLN A O 1
ATOM 3799 N N . PHE A 1 495 ? 22.087 13.064 -17.664 1.00 55.78 495 PHE A N 1
ATOM 3800 C CA . PHE A 1 495 ? 21.944 12.619 -16.278 1.00 55.78 495 PHE A CA 1
ATOM 3801 C C . PHE A 1 495 ? 21.006 13.509 -15.478 1.00 55.78 495 PHE A C 1
ATOM 3803 O O . PHE A 1 495 ? 20.240 12.983 -14.682 1.00 55.78 495 PHE A O 1
ATOM 3810 N N . ARG A 1 496 ? 20.974 14.823 -15.735 1.00 56.38 496 ARG A N 1
ATOM 3811 C CA . ARG A 1 496 ? 20.003 15.720 -15.093 1.00 56.38 496 ARG A CA 1
ATOM 3812 C C . ARG A 1 496 ? 18.567 15.410 -15.511 1.00 56.38 496 ARG A C 1
ATOM 3814 O O . ARG A 1 496 ? 17.716 15.287 -14.645 1.00 56.38 496 ARG A O 1
ATOM 3821 N N . ARG A 1 497 ? 18.301 15.200 -16.806 1.00 55.97 497 ARG A N 1
ATOM 3822 C CA . ARG A 1 497 ? 16.960 14.804 -17.287 1.00 55.97 497 ARG A CA 1
ATOM 3823 C C . ARG A 1 497 ? 16.546 13.414 -16.789 1.00 55.97 497 ARG A C 1
ATOM 3825 O O . ARG A 1 497 ? 15.381 13.201 -16.469 1.00 55.97 497 ARG A O 1
ATOM 3832 N N . ARG A 1 498 ? 17.492 12.470 -16.698 1.00 60.28 498 ARG A N 1
ATOM 3833 C CA . ARG A 1 498 ? 17.261 11.150 -16.085 1.00 60.28 498 ARG A CA 1
ATOM 3834 C C . ARG A 1 498 ? 17.009 11.265 -14.584 1.00 60.28 498 ARG A C 1
ATOM 3836 O O . ARG A 1 498 ? 16.095 10.617 -14.100 1.00 60.28 498 ARG A O 1
ATOM 3843 N N . ALA A 1 499 ? 17.747 12.118 -13.877 1.00 66.25 499 ALA A N 1
ATOM 3844 C CA . ALA A 1 499 ? 17.546 12.401 -12.461 1.00 66.25 499 ALA A CA 1
ATOM 3845 C C . ALA A 1 499 ? 16.196 13.076 -12.197 1.00 66.25 499 ALA A C 1
ATOM 3847 O O . ALA A 1 499 ? 15.516 12.685 -11.264 1.00 66.25 499 ALA A O 1
ATOM 3848 N N . GLU A 1 500 ? 15.758 14.017 -13.040 1.00 70.56 500 GLU A N 1
ATOM 3849 C CA . GLU A 1 500 ? 14.428 14.645 -12.950 1.00 70.56 500 GLU A CA 1
ATOM 3850 C C . GLU A 1 500 ? 13.302 13.595 -13.023 1.00 70.56 500 GLU A C 1
ATOM 3852 O O . GLU A 1 500 ? 12.345 13.684 -12.259 1.00 70.56 500 GLU A O 1
ATOM 3857 N N . LYS A 1 501 ? 13.453 12.563 -13.869 1.00 66.12 501 LYS A N 1
ATOM 3858 C CA . LYS A 1 501 ? 12.529 11.413 -13.949 1.00 66.12 501 LYS A CA 1
ATOM 3859 C C . LYS A 1 501 ? 12.733 10.374 -12.834 1.00 66.12 501 LYS A C 1
ATOM 3861 O O . LYS A 1 501 ? 11.782 9.706 -12.439 1.00 66.12 501 LYS A O 1
ATOM 3866 N N . LEU A 1 502 ? 13.962 10.194 -12.343 1.00 69.25 502 LEU A N 1
ATOM 3867 C CA . LEU A 1 502 ? 14.259 9.265 -11.248 1.00 69.25 502 LEU A CA 1
ATOM 3868 C C . LEU A 1 502 ? 13.702 9.788 -9.927 1.00 69.25 502 LEU A C 1
ATOM 3870 O O . LEU A 1 502 ? 13.093 9.035 -9.190 1.00 69.25 502 LEU A O 1
ATOM 3874 N N . VAL A 1 503 ? 13.860 11.082 -9.651 1.00 76.12 503 VAL A N 1
ATOM 3875 C CA . VAL A 1 503 ? 13.425 11.740 -8.408 1.00 76.12 503 VAL A CA 1
ATOM 3876 C C . VAL A 1 503 ? 11.903 11.672 -8.217 1.00 76.12 503 VAL A C 1
ATOM 3878 O O . VAL A 1 503 ? 11.433 11.734 -7.086 1.00 76.12 503 VAL A O 1
ATOM 3881 N N . SER A 1 504 ? 11.128 11.475 -9.289 1.00 70.00 504 SER A N 1
ATOM 3882 C CA . SER A 1 504 ? 9.687 11.194 -9.214 1.00 70.00 504 SER A CA 1
ATOM 3883 C C . SER A 1 504 ? 9.330 9.731 -8.897 1.00 70.00 504 SER A C 1
ATOM 3885 O O . SER A 1 504 ? 8.149 9.423 -8.777 1.00 70.00 504 SER A O 1
ATOM 3887 N N . ASN A 1 505 ? 10.313 8.832 -8.776 1.00 69.94 505 ASN A N 1
ATOM 3888 C CA . ASN A 1 505 ? 10.136 7.410 -8.469 1.00 69.94 505 ASN A CA 1
ATOM 3889 C C . ASN A 1 505 ? 11.116 6.968 -7.349 1.00 69.94 505 ASN A C 1
ATOM 3891 O O . ASN A 1 505 ? 12.282 6.674 -7.634 1.00 69.94 505 ASN A O 1
ATOM 3895 N N . PRO A 1 506 ? 10.655 6.915 -6.084 1.00 68.62 506 PRO A N 1
ATOM 3896 C CA . PRO A 1 506 ? 11.462 6.544 -4.916 1.00 68.62 506 PRO A CA 1
ATOM 3897 C C . PRO A 1 506 ? 12.250 5.231 -5.061 1.00 68.62 506 PRO A C 1
ATOM 3899 O O . PRO A 1 506 ? 13.436 5.197 -4.728 1.00 68.62 506 PRO A O 1
ATOM 3902 N N . ASP A 1 507 ? 11.648 4.192 -5.644 1.00 64.50 507 ASP A N 1
ATOM 3903 C CA . ASP A 1 507 ? 12.264 2.863 -5.774 1.00 64.50 507 ASP A CA 1
ATOM 3904 C C . ASP A 1 507 ? 13.453 2.868 -6.744 1.00 64.50 507 ASP A C 1
ATOM 3906 O O . ASP A 1 507 ? 14.494 2.252 -6.494 1.00 64.50 507 ASP A O 1
ATOM 3910 N N . ARG A 1 508 ? 13.346 3.626 -7.845 1.00 68.56 508 ARG A N 1
ATOM 3911 C CA . ARG A 1 508 ? 14.454 3.798 -8.802 1.00 68.56 508 ARG A CA 1
ATOM 3912 C C . ARG A 1 508 ? 15.610 4.599 -8.196 1.00 68.56 508 ARG A C 1
ATOM 3914 O O . ARG A 1 508 ? 16.769 4.322 -8.507 1.00 68.56 508 ARG A O 1
ATOM 3921 N N . VAL A 1 509 ? 15.319 5.565 -7.322 1.00 72.81 509 VAL A N 1
ATOM 3922 C CA . VAL A 1 509 ? 16.355 6.274 -6.549 1.00 72.81 509 VAL A CA 1
ATOM 3923 C C . VAL A 1 509 ? 17.017 5.321 -5.555 1.00 72.81 509 VAL A C 1
ATOM 3925 O O . VAL A 1 509 ? 18.237 5.343 -5.429 1.00 72.81 509 VAL A O 1
ATOM 3928 N N . GLN A 1 510 ? 16.258 4.436 -4.911 1.00 73.25 510 GLN A N 1
ATOM 3929 C CA . GLN A 1 510 ? 16.796 3.461 -3.962 1.00 73.25 510 GLN A CA 1
ATOM 3930 C C . GLN A 1 510 ? 17.721 2.432 -4.627 1.00 73.25 510 GLN A C 1
ATOM 3932 O O . GLN A 1 510 ? 18.813 2.189 -4.116 1.00 73.25 510 GLN A O 1
ATOM 3937 N N . ALA A 1 511 ? 17.362 1.924 -5.811 1.00 71.06 511 ALA A N 1
ATOM 3938 C CA . ALA A 1 511 ? 18.237 1.056 -6.607 1.00 71.06 511 ALA A CA 1
ATOM 3939 C C . ALA A 1 511 ? 19.562 1.746 -6.988 1.00 71.06 511 ALA A C 1
ATOM 3941 O O . ALA A 1 511 ? 20.639 1.166 -6.840 1.00 71.06 511 ALA A O 1
ATOM 3942 N N . LEU A 1 512 ? 19.498 3.016 -7.404 1.00 76.38 512 LEU A N 1
ATOM 3943 C CA . LEU A 1 512 ? 20.686 3.825 -7.680 1.00 76.38 512 LEU A CA 1
ATOM 3944 C C . LEU A 1 512 ? 21.571 4.001 -6.438 1.00 76.38 512 LEU A C 1
ATOM 3946 O O . LEU A 1 512 ? 22.795 3.952 -6.548 1.00 76.38 512 LEU A O 1
ATOM 3950 N N . LEU A 1 513 ? 20.967 4.234 -5.270 1.00 75.31 513 LEU A N 1
ATOM 3951 C CA . LEU A 1 513 ? 21.697 4.397 -4.013 1.00 75.31 513 LEU A CA 1
ATOM 3952 C C . LEU A 1 513 ? 22.438 3.109 -3.636 1.00 75.31 513 LEU A C 1
ATOM 3954 O O . LEU A 1 513 ? 23.609 3.180 -3.273 1.00 75.31 513 LEU A O 1
ATOM 3958 N N . SER A 1 514 ? 21.809 1.943 -3.809 1.00 70.69 514 SER A N 1
ATOM 3959 C CA . SER A 1 514 ? 22.455 0.640 -3.599 1.00 70.69 514 SER A CA 1
ATOM 3960 C C . SER A 1 514 ? 23.632 0.404 -4.552 1.00 70.69 514 SER A C 1
ATOM 3962 O O . SER A 1 514 ? 24.680 -0.100 -4.142 1.00 70.69 514 SER A O 1
ATOM 3964 N N . ASP A 1 515 ? 23.503 0.805 -5.818 1.00 68.44 515 ASP A N 1
ATOM 3965 C CA . ASP A 1 515 ? 24.603 0.713 -6.779 1.00 68.44 515 ASP A CA 1
ATOM 3966 C C . ASP A 1 515 ? 25.740 1.706 -6.481 1.00 68.44 515 ASP A C 1
ATOM 3968 O O . ASP A 1 515 ? 26.918 1.373 -6.662 1.00 68.44 515 ASP A O 1
ATOM 3972 N N . ALA A 1 516 ? 25.410 2.904 -5.987 1.00 70.75 516 ALA A N 1
ATOM 3973 C CA . ALA A 1 516 ? 26.381 3.903 -5.539 1.00 70.75 516 ALA A CA 1
ATOM 3974 C C . ALA A 1 516 ? 27.168 3.419 -4.319 1.00 70.75 516 ALA A C 1
ATOM 3976 O O . ALA A 1 516 ? 28.398 3.505 -4.335 1.00 70.75 516 ALA A O 1
ATOM 3977 N N . ASP A 1 517 ? 26.484 2.839 -3.329 1.00 68.81 517 ASP A N 1
ATOM 3978 C CA . ASP A 1 517 ? 27.097 2.234 -2.141 1.00 68.81 517 ASP A CA 1
ATOM 3979 C C . ASP A 1 517 ? 28.084 1.123 -2.545 1.00 68.81 517 ASP A C 1
ATOM 3981 O O . ASP A 1 517 ? 29.255 1.135 -2.148 1.00 68.81 517 ASP A O 1
ATOM 3985 N N . ARG A 1 518 ? 27.662 0.216 -3.439 1.00 68.69 518 ARG A N 1
ATOM 3986 C CA . ARG A 1 518 ? 28.505 -0.873 -3.964 1.00 68.69 518 ARG A CA 1
ATOM 3987 C C . ARG A 1 518 ? 29.745 -0.358 -4.702 1.00 68.69 518 ARG A C 1
ATOM 3989 O O . ARG A 1 518 ? 30.838 -0.901 -4.537 1.00 68.69 518 ARG A O 1
ATOM 3996 N N . LYS A 1 519 ? 29.606 0.681 -5.530 1.00 64.50 519 LYS A N 1
ATOM 3997 C CA . LYS A 1 519 ? 30.730 1.241 -6.302 1.00 64.50 519 LYS A CA 1
ATOM 3998 C C . LYS A 1 519 ? 31.698 2.040 -5.426 1.00 64.50 519 LYS A C 1
ATOM 4000 O O . LYS A 1 519 ? 32.907 1.977 -5.640 1.00 64.50 519 LYS A O 1
ATOM 4005 N N . GLN A 1 520 ? 31.186 2.742 -4.417 1.00 66.69 520 GLN A N 1
ATOM 4006 C CA . GLN A 1 520 ? 31.985 3.469 -3.430 1.00 66.69 520 GLN A CA 1
ATOM 4007 C C . GLN A 1 520 ? 32.818 2.529 -2.546 1.00 66.69 520 GLN A C 1
ATOM 4009 O O . GLN A 1 520 ? 33.958 2.866 -2.219 1.00 66.69 520 GLN A O 1
ATOM 4014 N N . ALA A 1 521 ? 32.284 1.358 -2.183 1.00 63.97 521 ALA A N 1
ATOM 4015 C CA . ALA A 1 521 ? 33.004 0.346 -1.408 1.00 63.97 521 ALA A CA 1
ATOM 4016 C C . ALA A 1 521 ? 34.217 -0.234 -2.163 1.00 63.97 521 ALA A C 1
ATOM 4018 O O . ALA A 1 521 ? 35.256 -0.484 -1.554 1.00 63.97 521 ALA A O 1
ATOM 4019 N N . ASN A 1 522 ? 34.109 -0.364 -3.491 1.00 57.09 522 ASN A N 1
ATOM 4020 C CA . ASN A 1 522 ? 35.110 -1.006 -4.352 1.00 57.09 522 ASN A CA 1
ATOM 4021 C C . ASN A 1 522 ? 36.175 -0.057 -4.942 1.00 57.09 522 ASN A C 1
ATOM 4023 O O . ASN A 1 522 ? 37.123 -0.516 -5.578 1.00 57.09 522 ASN A O 1
ATOM 4027 N N . ALA A 1 523 ? 36.043 1.260 -4.768 1.00 57.34 523 ALA A N 1
ATOM 4028 C CA . ALA A 1 523 ? 36.944 2.244 -5.369 1.00 57.34 523 ALA A CA 1
ATOM 4029 C C . ALA A 1 523 ? 38.111 2.636 -4.430 1.00 57.34 523 ALA A C 1
ATOM 4031 O O . ALA A 1 523 ? 37.909 3.018 -3.275 1.00 57.34 523 ALA A O 1
ATOM 4032 N N . GLY A 1 524 ? 39.353 2.556 -4.934 1.00 54.09 524 GLY A N 1
ATOM 4033 C CA . GLY A 1 524 ? 40.594 2.821 -4.188 1.00 54.09 524 GLY A CA 1
ATOM 4034 C C . GLY A 1 524 ? 41.475 3.922 -4.801 1.00 54.09 524 GLY A C 1
ATOM 4035 O O . GLY A 1 524 ? 41.441 4.160 -6.004 1.00 54.09 524 GLY A O 1
ATOM 4036 N N . GLY A 1 525 ? 42.277 4.604 -3.970 1.00 58.69 525 GLY A N 1
ATOM 4037 C CA . GLY A 1 525 ? 43.227 5.655 -4.379 1.00 58.69 525 GLY A CA 1
ATOM 4038 C C . GLY A 1 525 ? 43.307 6.831 -3.392 1.00 58.69 525 GLY A C 1
ATOM 4039 O O . GLY A 1 525 ? 42.336 7.139 -2.704 1.00 58.69 525 GLY A O 1
ATOM 4040 N N . GLU A 1 526 ? 44.458 7.509 -3.308 1.00 50.22 526 GLU A N 1
ATOM 4041 C CA . GLU A 1 526 ? 44.713 8.563 -2.303 1.00 50.22 526 GLU A CA 1
ATOM 4042 C C . GLU A 1 526 ? 43.812 9.803 -2.493 1.00 50.22 526 GLU A C 1
ATOM 4044 O O . GLU A 1 526 ? 43.221 10.283 -1.531 1.00 50.22 526 GLU A O 1
ATOM 4049 N N . LYS A 1 527 ? 43.587 10.240 -3.745 1.00 50.44 527 LYS A N 1
ATOM 4050 C CA . LYS A 1 527 ? 42.636 11.322 -4.095 1.00 50.44 527 LYS A CA 1
ATOM 4051 C C . LYS A 1 527 ? 41.157 10.922 -3.981 1.00 50.44 527 LYS A C 1
ATOM 4053 O O . LYS A 1 527 ? 40.302 11.783 -3.811 1.00 50.44 527 LYS A O 1
ATOM 4058 N N . PHE A 1 528 ? 40.839 9.627 -4.055 1.00 59.41 528 PHE A N 1
ATOM 4059 C CA . PHE A 1 528 ? 39.464 9.129 -3.914 1.00 59.41 528 PHE A CA 1
ATOM 4060 C C . PHE A 1 528 ? 38.986 9.170 -2.451 1.00 59.41 528 PHE A C 1
ATOM 4062 O O . PHE A 1 528 ? 37.790 9.257 -2.179 1.00 59.41 528 PHE A O 1
ATOM 4069 N N . ARG A 1 529 ? 39.928 9.169 -1.498 1.00 59.59 529 ARG A N 1
ATOM 4070 C CA . ARG A 1 529 ? 39.656 9.152 -0.056 1.00 59.59 529 ARG A CA 1
ATOM 4071 C C . ARG A 1 529 ? 38.928 10.418 0.427 1.00 59.59 529 ARG A C 1
ATOM 4073 O O . ARG A 1 529 ? 38.013 10.301 1.234 1.00 59.59 529 ARG A O 1
ATOM 4080 N N . GLU A 1 530 ? 39.258 11.594 -0.117 1.00 58.53 530 GLU A N 1
ATOM 4081 C CA . GLU A 1 530 ? 38.552 12.860 0.174 1.00 58.53 530 GLU A CA 1
ATOM 4082 C C . GLU A 1 530 ? 37.143 12.906 -0.449 1.00 58.53 530 GLU A C 1
ATOM 4084 O O . GLU A 1 530 ? 36.193 13.379 0.174 1.00 58.53 530 GLU A O 1
ATOM 4089 N N . MET A 1 531 ? 36.977 12.353 -1.655 1.00 64.06 531 MET A N 1
ATOM 4090 C CA . MET A 1 531 ? 35.698 12.333 -2.379 1.00 64.06 531 MET A CA 1
ATOM 4091 C C . MET A 1 531 ? 34.692 11.330 -1.785 1.00 64.06 531 MET A C 1
ATOM 4093 O O . MET A 1 531 ? 33.483 11.567 -1.812 1.00 64.06 531 MET A O 1
ATOM 4097 N N . ARG A 1 532 ? 35.182 10.235 -1.183 1.00 71.25 532 ARG A N 1
ATOM 4098 C CA . ARG A 1 532 ? 34.364 9.191 -0.540 1.00 71.25 532 ARG A CA 1
ATOM 4099 C C . ARG A 1 532 ? 33.470 9.749 0.572 1.00 71.25 532 ARG A C 1
ATOM 4101 O O . ARG A 1 532 ? 32.329 9.316 0.695 1.00 71.25 532 ARG A O 1
ATOM 4108 N N . ALA A 1 533 ? 33.951 10.722 1.345 1.00 70.38 533 ALA A N 1
ATOM 4109 C CA . ALA A 1 533 ? 33.156 11.348 2.401 1.00 70.38 533 ALA A CA 1
ATOM 4110 C C . ALA A 1 533 ? 31.972 12.152 1.831 1.00 70.38 533 ALA A C 1
ATOM 4112 O O . ALA A 1 533 ? 30.855 12.050 2.331 1.00 70.38 533 ALA A O 1
ATOM 4113 N N . GLN A 1 534 ? 32.190 12.902 0.747 1.00 73.38 534 GLN A N 1
ATOM 4114 C CA . GLN A 1 534 ? 31.155 13.736 0.123 1.00 73.38 534 GLN A CA 1
ATOM 4115 C C . GLN A 1 534 ? 30.075 12.898 -0.575 1.00 73.38 534 GLN A C 1
ATOM 4117 O O . GLN A 1 534 ? 28.887 13.192 -0.442 1.00 73.38 534 GLN A O 1
ATOM 4122 N N . ILE A 1 535 ? 30.472 11.809 -1.244 1.00 76.56 535 ILE A N 1
ATOM 4123 C CA . ILE A 1 535 ? 29.540 10.847 -1.854 1.00 76.56 535 ILE A CA 1
ATOM 4124 C C . ILE A 1 535 ? 28.680 10.173 -0.776 1.00 76.56 535 ILE A C 1
ATOM 4126 O O . ILE A 1 535 ? 27.460 10.118 -0.921 1.00 76.56 535 ILE A O 1
ATOM 4130 N N . GLY A 1 536 ? 29.282 9.747 0.340 1.00 77.50 536 GLY A N 1
ATOM 4131 C CA . GLY A 1 536 ? 28.540 9.135 1.448 1.00 77.50 536 GLY A CA 1
ATOM 4132 C C . GLY A 1 536 ? 27.495 10.070 2.067 1.00 77.50 536 GLY A C 1
ATOM 4133 O O . GLY A 1 536 ? 26.386 9.643 2.385 1.00 77.50 536 GLY A O 1
ATOM 4134 N N . VAL A 1 537 ? 27.803 11.366 2.188 1.00 81.12 537 VAL A N 1
ATOM 4135 C CA . VAL A 1 537 ? 26.837 12.354 2.694 1.00 81.12 537 VAL A CA 1
ATOM 4136 C C . VAL A 1 537 ? 25.712 12.611 1.688 1.00 81.12 537 VAL A C 1
ATOM 4138 O O . VAL A 1 537 ? 24.561 12.719 2.099 1.00 81.12 537 VAL A O 1
ATOM 4141 N N . ALA A 1 538 ? 26.004 12.642 0.383 1.00 82.88 538 ALA A N 1
ATOM 4142 C CA . ALA A 1 538 ? 24.976 12.758 -0.654 1.00 82.88 538 ALA A CA 1
ATOM 4143 C C . ALA A 1 538 ? 24.005 11.575 -0.657 1.00 82.88 538 ALA A C 1
ATOM 4145 O O . ALA A 1 538 ? 22.796 11.780 -0.749 1.00 82.88 538 ALA A O 1
ATOM 4146 N N . ILE A 1 539 ? 24.525 10.353 -0.520 1.00 82.19 539 ILE A N 1
ATOM 4147 C CA . ILE A 1 539 ? 23.714 9.135 -0.420 1.00 82.19 539 ILE A CA 1
ATOM 4148 C C . ILE A 1 539 ? 22.817 9.205 0.817 1.00 82.19 539 ILE A C 1
ATOM 4150 O O . ILE A 1 539 ? 21.613 8.993 0.704 1.00 82.19 539 ILE A O 1
ATOM 4154 N N . ALA A 1 540 ? 23.371 9.557 1.982 1.00 80.25 540 ALA A N 1
ATOM 4155 C CA . ALA A 1 540 ? 22.600 9.687 3.218 1.00 80.25 540 ALA A CA 1
ATOM 4156 C C . ALA A 1 540 ? 21.510 10.770 3.121 1.00 80.25 540 ALA A C 1
ATOM 4158 O O . ALA A 1 540 ? 20.389 10.552 3.573 1.00 80.25 540 ALA A O 1
ATOM 4159 N N . LEU A 1 541 ? 21.814 11.906 2.487 1.00 85.94 541 LEU A N 1
ATOM 4160 C CA . LEU A 1 541 ? 20.864 13.000 2.279 1.00 85.94 541 LEU A CA 1
ATOM 4161 C C . LEU A 1 541 ? 19.725 12.572 1.354 1.00 85.94 541 LEU A C 1
ATOM 4163 O O . LEU A 1 541 ? 18.559 12.797 1.671 1.00 85.94 541 LEU A O 1
ATOM 4167 N N . ILE A 1 542 ? 20.041 11.921 0.231 1.00 85.50 542 ILE A N 1
ATOM 4168 C CA . ILE A 1 542 ? 19.017 11.421 -0.692 1.00 85.50 542 ILE A CA 1
ATOM 4169 C C . ILE A 1 542 ? 18.180 10.326 -0.017 1.00 85.50 542 ILE A C 1
ATOM 4171 O O . ILE A 1 542 ? 16.964 10.359 -0.164 1.00 85.50 542 ILE A O 1
ATOM 4175 N N . LYS A 1 543 ? 18.780 9.418 0.770 1.00 79.50 543 LYS A N 1
ATOM 4176 C CA . LYS A 1 543 ? 18.045 8.409 1.561 1.00 79.50 543 LYS A CA 1
ATOM 4177 C C . LYS A 1 543 ? 17.042 9.064 2.517 1.00 79.50 543 LYS A C 1
ATOM 4179 O O . LYS A 1 543 ? 15.867 8.727 2.450 1.00 79.50 543 LYS A O 1
ATOM 4184 N N . ALA A 1 544 ? 17.479 10.049 3.304 1.00 78.81 544 ALA A N 1
ATOM 4185 C CA . ALA A 1 544 ? 16.618 10.789 4.233 1.00 78.81 544 ALA A CA 1
ATOM 4186 C C . ALA A 1 544 ? 15.531 11.623 3.523 1.00 78.81 544 ALA A C 1
ATOM 4188 O O . ALA A 1 544 ? 14.438 11.834 4.044 1.00 78.81 544 ALA A O 1
ATOM 4189 N N . TRP A 1 545 ? 15.805 12.112 2.311 1.00 86.06 545 TRP A N 1
ATOM 4190 C CA . TRP A 1 545 ? 14.799 12.797 1.498 1.00 86.06 545 TRP A CA 1
ATOM 4191 C C . TRP A 1 545 ? 13.780 11.822 0.889 1.00 86.06 545 TRP A C 1
ATOM 4193 O O . TRP A 1 545 ? 12.597 12.156 0.801 1.00 86.06 545 TRP A O 1
ATOM 4203 N N . VAL A 1 546 ? 14.213 10.624 0.482 1.00 75.44 546 VAL A N 1
ATOM 4204 C CA . VAL A 1 546 ? 13.340 9.563 -0.045 1.00 75.44 546 VAL A CA 1
ATOM 4205 C C . VAL A 1 546 ? 12.409 9.030 1.046 1.00 75.44 546 VAL A C 1
ATOM 4207 O O . VAL A 1 546 ? 11.207 8.946 0.801 1.00 75.44 546 VAL A O 1
ATOM 4210 N N . SER A 1 547 ? 12.927 8.752 2.247 1.00 70.62 547 SER A N 1
ATOM 4211 C CA . SER A 1 547 ? 12.127 8.314 3.404 1.00 70.62 547 SER A CA 1
ATOM 4212 C C . SER A 1 547 ? 11.195 9.403 3.941 1.00 70.62 547 SER A C 1
ATOM 4214 O O . SER A 1 547 ? 10.172 9.105 4.546 1.00 70.62 547 SER A O 1
ATOM 4216 N N . GLY A 1 548 ? 11.501 10.670 3.653 1.00 71.69 548 GLY A N 1
ATOM 4217 C CA . GLY A 1 548 ? 10.717 11.823 4.091 1.00 71.69 548 GLY A CA 1
ATOM 4218 C C . GLY A 1 548 ? 11.204 12.453 5.393 1.00 71.69 548 GLY A C 1
ATOM 4219 O O . GLY A 1 548 ? 10.703 13.521 5.745 1.00 71.69 548 GLY A O 1
ATOM 4220 N N . ASP A 1 549 ? 12.218 11.869 6.029 1.00 72.06 549 ASP A N 1
ATOM 4221 C CA . ASP A 1 549 ? 12.801 12.323 7.295 1.00 72.06 549 ASP A CA 1
ATOM 4222 C C . ASP A 1 549 ? 13.463 13.707 7.167 1.00 72.06 549 ASP A C 1
ATOM 4224 O O . ASP A 1 549 ? 13.454 14.504 8.105 1.00 72.06 549 ASP A O 1
ATOM 4228 N N . TYR A 1 550 ? 13.985 14.047 5.978 1.00 81.75 550 TYR A N 1
ATOM 4229 C CA . TYR A 1 550 ? 14.630 15.336 5.715 1.00 81.75 550 TYR A CA 1
ATOM 4230 C C . TYR A 1 550 ? 14.112 16.027 4.442 1.00 81.75 550 TYR A C 1
ATOM 4232 O O . TYR A 1 550 ? 14.470 15.684 3.314 1.00 81.75 550 TYR A O 1
ATOM 4240 N N . ARG A 1 551 ? 13.287 17.073 4.614 1.00 81.50 551 ARG A N 1
ATOM 4241 C CA . ARG A 1 551 ? 12.697 17.873 3.512 1.00 81.50 551 ARG A CA 1
ATOM 4242 C C . ARG A 1 551 ? 13.263 19.291 3.370 1.00 81.50 551 ARG A C 1
ATOM 4244 O O . ARG A 1 551 ? 12.855 20.015 2.466 1.00 81.50 551 ARG A O 1
ATOM 4251 N N . GLN A 1 552 ? 14.220 19.697 4.208 1.00 82.81 552 GLN A N 1
ATOM 4252 C CA . GLN A 1 552 ? 14.827 21.042 4.189 1.00 82.81 552 GLN A CA 1
ATOM 4253 C C . GLN A 1 552 ? 15.886 21.212 3.078 1.00 82.81 552 GLN A C 1
ATOM 4255 O O . GLN A 1 552 ? 16.904 21.875 3.250 1.00 82.81 552 GLN A O 1
ATOM 4260 N N . VAL A 1 553 ? 15.644 20.607 1.914 1.00 81.88 553 VAL A N 1
ATOM 4261 C CA . VAL A 1 553 ? 16.514 20.630 0.736 1.00 81.88 553 VAL A CA 1
ATOM 4262 C C . VAL A 1 553 ? 15.660 20.822 -0.515 1.00 81.88 553 VAL A C 1
ATOM 4264 O O . VAL A 1 553 ? 14.579 20.250 -0.643 1.00 81.88 553 VAL A O 1
ATOM 4267 N N . SER A 1 554 ? 16.115 21.660 -1.450 1.00 82.12 554 SER A N 1
ATOM 4268 C CA . SER A 1 554 ? 15.324 21.962 -2.646 1.00 82.12 554 SER A CA 1
ATOM 4269 C C . SER A 1 554 ? 15.255 20.766 -3.606 1.00 82.12 554 SER A C 1
ATOM 4271 O O . SER A 1 554 ? 16.237 20.044 -3.786 1.00 82.12 554 SER A O 1
ATOM 4273 N N . ASN A 1 555 ? 14.135 20.608 -4.320 1.00 77.31 555 ASN A N 1
ATOM 4274 C CA . ASN A 1 555 ? 13.997 19.574 -5.360 1.00 77.31 555 ASN A CA 1
ATOM 4275 C C . ASN A 1 555 ? 15.076 19.701 -6.448 1.00 77.31 555 ASN A C 1
ATOM 4277 O O . ASN A 1 555 ? 15.560 18.703 -6.973 1.00 77.31 555 ASN A O 1
ATOM 4281 N N . LYS A 1 556 ? 15.507 20.933 -6.748 1.00 76.00 556 LYS A N 1
ATOM 4282 C CA . LYS A 1 556 ? 16.607 21.199 -7.680 1.00 76.00 556 LYS A CA 1
ATOM 4283 C C . LYS A 1 556 ? 17.931 20.624 -7.164 1.00 76.00 556 LYS A C 1
ATOM 4285 O O . LYS A 1 556 ? 18.684 20.054 -7.946 1.00 76.00 556 LYS A O 1
ATOM 4290 N N . THR A 1 557 ? 18.196 20.745 -5.866 1.00 79.75 557 THR A N 1
ATOM 4291 C CA . THR A 1 557 ? 19.388 20.192 -5.207 1.00 79.75 557 THR A CA 1
ATOM 4292 C C . THR A 1 557 ? 19.372 18.663 -5.229 1.00 79.75 557 THR A C 1
ATOM 4294 O O . THR A 1 557 ? 20.376 18.056 -5.591 1.00 79.75 557 THR A O 1
ATOM 4297 N N . ILE A 1 558 ? 18.225 18.036 -4.953 1.00 84.19 558 ILE A N 1
ATOM 4298 C CA . ILE A 1 558 ? 18.065 16.573 -5.027 1.00 84.19 558 ILE A CA 1
ATOM 4299 C C . ILE A 1 558 ? 18.279 16.050 -6.448 1.00 84.19 558 ILE A C 1
ATOM 4301 O O . ILE A 1 558 ? 19.036 15.104 -6.643 1.00 84.19 558 ILE A O 1
ATOM 4305 N N . VAL A 1 559 ? 17.703 16.706 -7.458 1.00 79.00 559 VAL A N 1
ATOM 4306 C CA . VAL A 1 559 ? 17.932 16.366 -8.872 1.00 79.00 559 VAL A CA 1
ATOM 4307 C C . VAL A 1 559 ? 19.415 16.453 -9.241 1.00 79.00 559 VAL A C 1
ATOM 4309 O O . VAL A 1 559 ? 19.921 15.591 -9.956 1.00 79.00 559 VAL A O 1
ATOM 4312 N N . ILE A 1 560 ? 20.133 17.466 -8.748 1.00 75.38 560 ILE A N 1
ATOM 4313 C CA . ILE A 1 560 ? 21.571 17.625 -9.004 1.00 75.38 560 ILE A CA 1
ATOM 4314 C C . ILE A 1 560 ? 22.387 16.524 -8.306 1.00 75.38 560 ILE A C 1
ATOM 4316 O O . ILE A 1 560 ? 23.290 15.965 -8.929 1.00 75.38 560 ILE A O 1
ATOM 4320 N N . LEU A 1 561 ? 22.059 16.173 -7.058 1.00 81.19 561 LEU A N 1
ATOM 4321 C CA . LEU A 1 561 ? 22.733 15.102 -6.313 1.00 81.19 561 LEU A CA 1
ATOM 4322 C C . LEU A 1 561 ? 22.466 13.719 -6.930 1.00 81.19 561 LEU A C 1
ATOM 4324 O O . LEU A 1 561 ? 23.399 12.941 -7.109 1.00 81.19 561 LEU A O 1
ATOM 4328 N N . VAL A 1 562 ? 21.227 13.433 -7.340 1.00 81.94 562 VAL A N 1
ATOM 4329 C CA . VAL A 1 562 ? 20.862 12.186 -8.035 1.00 81.94 562 VAL A CA 1
ATOM 4330 C C . VAL A 1 562 ? 21.525 12.115 -9.413 1.00 81.94 562 VAL A C 1
ATOM 4332 O O . VAL A 1 562 ? 22.008 11.055 -9.797 1.00 81.94 562 VAL A O 1
ATOM 4335 N N . ALA A 1 563 ? 21.638 13.232 -10.139 1.00 73.38 563 ALA A N 1
ATOM 4336 C CA . ALA A 1 563 ? 22.383 13.283 -11.400 1.00 73.38 563 ALA A CA 1
ATOM 4337 C C . ALA A 1 563 ? 23.882 13.009 -11.201 1.00 73.38 563 ALA A C 1
ATOM 4339 O O . ALA A 1 563 ? 24.484 12.296 -12.003 1.00 73.38 563 ALA A O 1
ATOM 4340 N N . ALA A 1 564 ? 24.475 13.537 -10.126 1.00 74.31 564 ALA A N 1
ATOM 4341 C CA . ALA A 1 564 ? 25.865 13.281 -9.761 1.00 74.31 564 ALA A CA 1
ATOM 4342 C C . ALA A 1 564 ? 26.101 11.817 -9.347 1.00 74.31 564 ALA A C 1
ATOM 4344 O O . ALA A 1 564 ? 27.104 11.231 -9.749 1.00 74.31 564 ALA A O 1
ATOM 4345 N N . LEU A 1 565 ? 25.164 11.195 -8.620 1.00 76.31 565 LEU A N 1
ATOM 4346 C CA . LEU A 1 565 ? 25.235 9.769 -8.284 1.00 76.31 565 LEU A CA 1
ATOM 4347 C C . LEU A 1 565 ? 24.996 8.864 -9.500 1.00 76.31 565 LEU A C 1
ATOM 4349 O O . LEU A 1 565 ? 25.718 7.888 -9.663 1.00 76.31 565 LEU A O 1
ATOM 4353 N N . LEU A 1 566 ? 24.064 9.200 -10.398 1.00 69.12 566 LEU A N 1
ATOM 4354 C CA . LEU A 1 566 ? 23.878 8.492 -11.676 1.00 69.12 566 LEU A CA 1
ATOM 4355 C C . LEU A 1 566 ? 25.149 8.523 -12.525 1.00 69.12 566 LEU A C 1
ATOM 4357 O O . LEU A 1 566 ? 25.548 7.501 -13.084 1.00 69.12 566 LEU A O 1
ATOM 4361 N N . TYR A 1 567 ? 25.790 9.692 -12.588 1.00 63.31 567 TYR A N 1
ATOM 4362 C CA . TYR A 1 567 ? 27.079 9.866 -13.247 1.00 63.31 567 TYR A CA 1
ATOM 4363 C C . TYR A 1 567 ? 28.160 8.996 -12.592 1.00 63.31 567 TYR A C 1
ATOM 4365 O O . TYR A 1 567 ? 28.912 8.315 -13.282 1.00 63.31 567 TYR A O 1
ATOM 4373 N N . PHE A 1 568 ? 28.201 8.975 -11.256 1.00 68.50 568 PHE A N 1
ATOM 4374 C CA . PHE A 1 568 ? 29.154 8.180 -10.489 1.00 68.50 568 PHE A CA 1
ATOM 4375 C C . PHE A 1 568 ? 28.946 6.672 -10.662 1.00 68.50 568 PHE A C 1
ATOM 4377 O O . PHE A 1 568 ? 29.933 5.954 -10.768 1.00 68.50 568 PHE A O 1
ATOM 4384 N N . VAL A 1 569 ? 27.706 6.179 -10.718 1.00 62.88 569 VAL A N 1
ATOM 4385 C CA . VAL A 1 569 ? 27.364 4.747 -10.703 1.00 62.88 569 VAL A CA 1
ATOM 4386 C C . VAL A 1 569 ? 27.598 4.042 -12.036 1.00 62.88 569 VAL A C 1
ATOM 4388 O O . VAL A 1 569 ? 28.086 2.911 -12.036 1.00 62.88 569 VAL A O 1
ATOM 4391 N N . MET A 1 570 ? 27.324 4.685 -13.172 1.00 51.59 570 MET A N 1
ATOM 4392 C CA . MET A 1 570 ? 27.358 3.988 -14.464 1.00 51.59 570 MET A CA 1
ATOM 4393 C C . MET A 1 570 ? 28.729 3.353 -14.799 1.00 51.59 570 MET A C 1
ATOM 4395 O O . MET A 1 570 ? 29.767 3.938 -14.474 1.00 51.59 570 MET A O 1
ATOM 4399 N N . PRO A 1 571 ? 28.769 2.168 -15.443 1.00 37.16 571 PRO A N 1
ATOM 4400 C CA . PRO A 1 571 ? 30.016 1.518 -15.847 1.00 37.16 571 PRO A CA 1
ATOM 4401 C C . PRO A 1 571 ? 30.787 2.371 -16.865 1.00 37.16 571 PRO A C 1
ATOM 4403 O O . PRO A 1 571 ? 30.206 2.885 -17.822 1.00 37.16 571 PRO A O 1
ATOM 4406 N N . LEU A 1 572 ? 32.100 2.504 -16.667 1.00 41.66 572 LEU A N 1
ATOM 4407 C CA . LEU A 1 572 ? 33.040 2.941 -17.702 1.00 41.66 572 LEU A CA 1
ATOM 4408 C C . LEU A 1 572 ? 33.080 1.847 -18.779 1.00 41.66 572 LEU A C 1
ATOM 4410 O O . LEU A 1 572 ? 33.871 0.931 -18.653 1.00 41.66 572 LEU A O 1
ATOM 4414 N N . ASP A 1 573 ? 32.180 1.886 -19.764 1.00 28.80 573 ASP A N 1
ATOM 4415 C CA . ASP A 1 573 ? 32.199 0.926 -20.891 1.00 28.80 573 ASP A CA 1
ATOM 4416 C C . ASP A 1 573 ? 31.553 1.465 -22.190 1.00 28.80 573 ASP A C 1
ATOM 4418 O O . ASP A 1 573 ? 31.219 0.716 -23.103 1.00 28.80 573 ASP A O 1
ATOM 4422 N N . VAL A 1 574 ? 31.394 2.790 -22.329 1.00 33.38 574 VAL A N 1
ATOM 4423 C CA . VAL A 1 574 ? 30.924 3.429 -23.589 1.00 33.38 574 VAL A CA 1
ATOM 4424 C C . VAL A 1 574 ? 32.045 4.222 -24.288 1.00 33.38 574 VAL A C 1
ATOM 4426 O O . VAL A 1 574 ? 31.810 5.048 -25.166 1.00 33.38 574 VAL A O 1
ATOM 4429 N N . VAL A 1 575 ? 33.305 3.966 -23.931 1.00 27.80 575 VAL A N 1
ATOM 4430 C CA . VAL A 1 575 ? 34.487 4.414 -24.682 1.00 27.80 575 VAL A CA 1
ATOM 4431 C C . VAL A 1 575 ? 35.461 3.236 -24.723 1.00 27.80 575 VAL A C 1
ATOM 4433 O O . VAL A 1 575 ? 35.790 2.726 -23.658 1.00 27.80 575 VAL A O 1
ATOM 4436 N N . PRO A 1 576 ? 35.931 2.780 -25.899 1.00 23.38 576 PRO A N 1
ATOM 4437 C CA . PRO A 1 576 ? 36.954 1.745 -25.959 1.00 23.38 576 PRO A CA 1
ATOM 4438 C C . PRO A 1 576 ? 38.220 2.194 -25.216 1.00 23.38 576 PRO A C 1
ATOM 4440 O O . PRO A 1 576 ? 38.844 3.190 -25.595 1.00 23.38 576 PRO A O 1
ATOM 4443 N N . ASP A 1 577 ? 38.632 1.422 -24.213 1.00 26.78 577 ASP A N 1
ATOM 4444 C CA . ASP A 1 577 ? 39.826 1.617 -23.372 1.00 26.78 577 ASP A CA 1
ATOM 4445 C C . ASP A 1 577 ? 41.173 1.433 -24.112 1.00 26.78 577 ASP A C 1
ATOM 4447 O O . ASP A 1 577 ? 42.188 1.060 -23.526 1.00 26.78 577 ASP A O 1
ATOM 4451 N N . PHE A 1 578 ? 41.234 1.716 -25.417 1.00 25.75 578 PHE A N 1
ATOM 4452 C CA . PHE A 1 578 ? 42.461 1.558 -26.205 1.00 25.75 578 PHE A CA 1
ATOM 4453 C C . PHE A 1 578 ? 43.098 2.865 -26.702 1.00 25.75 578 PHE A C 1
ATOM 4455 O O . PHE A 1 578 ? 44.150 2.802 -27.331 1.00 25.75 578 PHE A O 1
ATOM 4462 N N . LEU A 1 579 ? 42.540 4.057 -26.435 1.00 24.66 579 LEU A N 1
ATOM 4463 C CA . LEU A 1 579 ? 43.066 5.269 -27.090 1.00 24.66 579 LEU A CA 1
ATOM 4464 C C . LEU A 1 579 ? 44.101 6.108 -26.328 1.00 24.66 579 LEU A C 1
ATOM 4466 O O . LEU A 1 579 ? 45.063 6.492 -26.976 1.00 24.66 579 LEU A O 1
ATOM 4470 N N . PHE A 1 580 ? 44.045 6.348 -25.015 1.00 27.25 580 PHE A N 1
ATOM 4471 C CA . PHE A 1 580 ? 45.149 7.035 -24.308 1.00 27.25 580 PHE A CA 1
ATOM 4472 C C . PHE A 1 580 ? 45.131 6.694 -22.812 1.00 27.25 580 PHE A C 1
ATOM 4474 O O . PHE A 1 580 ? 44.199 7.057 -22.102 1.00 27.25 580 PHE A O 1
ATOM 4481 N N . GLY A 1 581 ? 46.157 5.999 -22.313 1.00 27.67 581 GLY A N 1
ATOM 4482 C CA . GLY A 1 581 ? 46.248 5.583 -20.911 1.00 27.67 581 GLY A CA 1
ATOM 4483 C C . GLY A 1 581 ? 46.427 6.747 -19.931 1.00 27.67 581 GLY A C 1
ATOM 4484 O O . GLY A 1 581 ? 47.557 7.032 -19.562 1.00 27.67 581 GLY A O 1
ATOM 4485 N N . LEU A 1 582 ? 45.327 7.390 -19.516 1.00 29.97 582 LEU A N 1
ATOM 4486 C CA . LEU A 1 582 ? 45.195 8.372 -18.420 1.00 29.97 582 LEU A CA 1
ATOM 4487 C C . LEU A 1 582 ? 43.694 8.524 -18.025 1.00 29.97 582 LEU A C 1
ATOM 4489 O O . LEU A 1 582 ? 43.108 9.593 -18.153 1.00 29.97 582 LEU A O 1
ATOM 4493 N N . GLY A 1 583 ? 43.028 7.456 -17.571 1.00 31.41 583 GLY A N 1
ATOM 4494 C CA . GLY A 1 583 ? 41.570 7.436 -17.334 1.00 31.41 583 GLY A CA 1
ATOM 4495 C C . GLY A 1 583 ? 41.106 7.665 -15.887 1.00 31.41 583 GLY A C 1
ATOM 4496 O O . GLY A 1 583 ? 40.433 6.796 -15.351 1.00 31.41 583 GLY A O 1
ATOM 4497 N N . LEU A 1 584 ? 41.461 8.782 -15.232 1.00 31.33 584 LEU A N 1
ATOM 4498 C CA . LEU A 1 584 ? 40.927 9.127 -13.888 1.00 31.33 584 LEU A CA 1
ATOM 4499 C C . LEU A 1 584 ? 40.764 10.639 -13.588 1.00 31.33 584 LEU A C 1
ATOM 4501 O O . LEU A 1 584 ? 40.348 10.991 -12.485 1.00 31.33 584 LEU A O 1
ATOM 4505 N N . LEU A 1 585 ? 41.104 11.557 -14.503 1.00 30.48 585 LEU A N 1
ATOM 4506 C CA . LEU A 1 585 ? 41.187 12.995 -14.174 1.00 30.48 585 LEU A CA 1
ATOM 4507 C C . LEU A 1 585 ? 39.922 13.820 -14.486 1.00 30.48 585 LEU A C 1
ATOM 4509 O O . LEU A 1 585 ? 39.672 14.790 -13.771 1.00 30.48 585 LEU A O 1
ATOM 4513 N N . ASP A 1 586 ? 39.102 13.432 -15.466 1.00 44.12 586 ASP A N 1
ATOM 4514 C CA . ASP A 1 586 ? 37.962 14.259 -15.910 1.00 44.12 586 ASP A CA 1
ATOM 4515 C C . ASP A 1 586 ? 36.687 14.082 -15.056 1.00 44.12 586 ASP A C 1
ATOM 4517 O O . ASP A 1 586 ? 35.945 15.041 -14.842 1.00 44.12 586 ASP A O 1
ATOM 4521 N N . ASP A 1 587 ? 36.454 12.899 -14.478 1.00 49.16 587 ASP A N 1
ATOM 4522 C CA . ASP A 1 587 ? 35.218 12.591 -13.736 1.00 49.16 587 ASP A CA 1
ATOM 4523 C C . ASP A 1 587 ? 35.196 13.165 -12.309 1.00 49.16 587 ASP A C 1
ATOM 4525 O O . ASP A 1 587 ? 34.154 13.593 -11.804 1.00 49.16 587 ASP A O 1
ATOM 4529 N N . ALA A 1 588 ? 36.364 13.239 -11.663 1.00 52.00 588 ALA A N 1
ATOM 4530 C CA . ALA A 1 588 ? 36.506 13.812 -10.325 1.00 52.00 588 ALA A CA 1
ATOM 4531 C C . ALA A 1 588 ? 36.271 15.332 -10.325 1.00 52.00 588 ALA A C 1
ATOM 4533 O O . ALA A 1 588 ? 35.714 15.871 -9.372 1.00 52.00 588 ALA A O 1
ATOM 4534 N N . ALA A 1 589 ? 36.641 16.028 -11.405 1.00 49.38 589 ALA A N 1
ATOM 4535 C CA . ALA A 1 589 ? 36.444 17.471 -11.531 1.00 49.38 589 ALA A CA 1
ATOM 4536 C C . ALA A 1 589 ? 34.954 17.856 -11.563 1.00 49.38 589 ALA A C 1
ATOM 4538 O O . ALA A 1 589 ? 34.569 18.866 -10.973 1.00 49.38 589 ALA A O 1
ATOM 4539 N N . VAL A 1 590 ? 34.107 17.030 -12.191 1.00 52.88 590 VAL A N 1
ATOM 4540 C CA . VAL A 1 590 ? 32.649 17.236 -12.256 1.00 52.88 590 VAL A CA 1
ATOM 4541 C C . VAL A 1 590 ? 32.008 17.050 -10.881 1.00 52.88 590 VAL A C 1
ATOM 4543 O O . VAL A 1 590 ? 31.229 17.901 -10.453 1.00 52.88 590 VAL A O 1
ATOM 4546 N N . LEU A 1 591 ? 32.366 15.983 -10.160 1.00 60.16 591 LEU A N 1
ATOM 4547 C CA . LEU A 1 591 ? 31.857 15.735 -8.808 1.00 60.16 591 LEU A CA 1
ATOM 4548 C C . LEU A 1 591 ? 32.322 16.816 -7.825 1.00 60.16 591 LEU A C 1
ATOM 4550 O O . LEU A 1 591 ? 31.496 17.375 -7.108 1.00 60.16 591 LEU A O 1
ATOM 4554 N N . VAL A 1 592 ? 33.606 17.187 -7.849 1.00 60.78 592 VAL A N 1
ATOM 4555 C CA . VAL A 1 592 ? 34.154 18.274 -7.016 1.00 60.78 592 VAL A CA 1
ATOM 4556 C C . VAL A 1 592 ? 33.455 19.602 -7.308 1.00 60.78 592 VAL A C 1
ATOM 4558 O O . VAL A 1 592 ? 33.098 20.329 -6.381 1.00 60.78 592 VAL A O 1
ATOM 4561 N N . TYR A 1 593 ? 33.199 19.911 -8.582 1.00 59.00 593 TYR A N 1
ATOM 4562 C CA . TYR A 1 593 ? 32.454 21.106 -8.963 1.00 59.00 593 TYR A CA 1
ATOM 4563 C C . TYR A 1 593 ? 31.023 21.079 -8.408 1.00 59.00 593 TYR A C 1
ATOM 4565 O O . TYR A 1 593 ? 30.621 22.036 -7.748 1.00 59.00 593 TYR A O 1
ATOM 4573 N N . VAL A 1 594 ? 30.279 19.979 -8.580 1.00 66.50 594 VAL A N 1
ATOM 4574 C CA . VAL A 1 594 ? 28.908 19.837 -8.053 1.00 66.50 594 VAL A CA 1
ATOM 4575 C C . VAL A 1 594 ? 28.876 19.958 -6.526 1.00 66.50 594 VAL A C 1
ATOM 4577 O O . VAL A 1 594 ? 28.083 20.732 -5.993 1.00 66.50 594 VAL A O 1
ATOM 4580 N N . PHE A 1 595 ? 29.773 19.269 -5.816 1.00 72.81 595 PHE A N 1
ATOM 4581 C CA . PHE A 1 595 ? 29.843 19.320 -4.354 1.00 72.81 595 PHE A CA 1
ATOM 4582 C C . PHE A 1 595 ? 30.279 20.682 -3.812 1.00 72.81 595 PHE A C 1
ATOM 4584 O O . PHE A 1 595 ? 29.840 21.075 -2.730 1.00 72.81 595 PHE A O 1
ATOM 4591 N N . SER A 1 596 ? 31.094 21.438 -4.555 1.00 67.75 596 SER A N 1
ATOM 4592 C CA . SER A 1 596 ? 31.461 22.808 -4.176 1.00 67.75 596 SER A CA 1
ATOM 4593 C C . SER A 1 596 ? 30.270 23.773 -4.206 1.00 67.75 596 SER A C 1
ATOM 4595 O O . SER A 1 596 ? 30.226 24.708 -3.412 1.00 67.75 596 SER A O 1
ATOM 4597 N N . GLN A 1 597 ? 29.289 23.531 -5.084 1.00 65.81 597 GLN A N 1
ATOM 4598 C CA . GLN A 1 597 ? 28.090 24.366 -5.223 1.00 65.81 597 GLN A CA 1
ATOM 4599 C C . GLN A 1 597 ? 26.993 24.038 -4.195 1.00 65.81 597 GLN A C 1
ATOM 4601 O O . GLN A 1 597 ? 26.033 24.794 -4.103 1.00 65.81 597 GLN A O 1
ATOM 4606 N N . LEU A 1 598 ? 27.121 22.935 -3.442 1.00 80.50 598 LEU A N 1
ATOM 4607 C CA . LEU A 1 598 ? 26.095 22.405 -2.523 1.00 80.50 598 LEU A CA 1
ATOM 4608 C C . LEU A 1 598 ? 26.550 22.339 -1.052 1.00 80.50 598 LEU A C 1
ATOM 4610 O O . LEU A 1 598 ? 25.947 21.649 -0.230 1.00 80.50 598 LEU A O 1
ATOM 4614 N N . GLN A 1 599 ? 27.648 23.018 -0.707 1.00 77.44 599 GLN A N 1
ATOM 4615 C CA . GLN A 1 599 ? 28.245 22.953 0.633 1.00 77.44 599 GLN A CA 1
ATOM 4616 C C . GLN A 1 599 ? 27.285 23.396 1.746 1.00 77.44 599 GLN A C 1
ATOM 4618 O O . GLN A 1 599 ? 27.307 22.834 2.839 1.00 77.44 599 GLN A O 1
ATOM 4623 N N . THR A 1 600 ? 26.433 24.387 1.480 1.00 79.44 600 THR A N 1
ATOM 4624 C CA . THR A 1 600 ? 25.507 24.933 2.479 1.00 79.44 600 THR A CA 1
ATOM 4625 C C . THR A 1 600 ? 24.417 23.927 2.853 1.00 79.44 600 THR A C 1
ATOM 4627 O O . THR A 1 600 ? 24.141 23.728 4.034 1.00 79.44 600 THR A O 1
ATOM 4630 N N . GLU A 1 601 ? 23.833 23.251 1.867 1.00 81.19 601 GLU A N 1
ATOM 4631 C CA . GLU A 1 601 ? 22.785 22.247 2.057 1.00 81.19 601 GLU A CA 1
ATOM 4632 C C . GLU A 1 601 ? 23.330 20.968 2.701 1.00 81.19 601 GLU A C 1
ATOM 4634 O O . GLU A 1 601 ? 22.681 20.375 3.561 1.00 81.19 601 GLU A O 1
ATOM 4639 N N . ILE A 1 602 ? 24.553 20.574 2.334 1.00 80.69 602 ILE A N 1
ATOM 4640 C CA . ILE A 1 602 ? 25.248 19.428 2.932 1.00 80.69 602 ILE A CA 1
ATOM 4641 C C . ILE A 1 602 ? 25.527 19.668 4.423 1.00 80.69 602 ILE A C 1
ATOM 4643 O O . ILE A 1 602 ? 25.266 18.786 5.241 1.00 80.69 602 ILE A O 1
ATOM 4647 N N . ALA A 1 603 ? 25.999 20.863 4.790 1.00 80.81 603 ALA A N 1
ATOM 4648 C CA . ALA A 1 603 ? 26.259 21.211 6.186 1.00 80.81 603 ALA A CA 1
ATOM 4649 C C . ALA A 1 603 ? 24.973 21.218 7.034 1.00 80.81 603 ALA A C 1
ATOM 4651 O O . ALA A 1 603 ? 24.972 20.720 8.159 1.00 80.81 603 ALA A O 1
ATOM 4652 N N . ALA A 1 604 ? 23.861 21.726 6.488 1.00 81.50 604 ALA A N 1
ATOM 4653 C CA . ALA A 1 604 ? 22.568 21.731 7.174 1.00 81.50 604 ALA A CA 1
ATOM 4654 C C . ALA A 1 604 ? 22.036 20.309 7.443 1.00 81.50 604 ALA A C 1
ATOM 4656 O O . ALA A 1 604 ? 21.520 20.037 8.528 1.00 81.50 604 ALA A O 1
ATOM 4657 N N . PHE A 1 605 ? 22.206 19.390 6.489 1.00 87.56 605 PHE A N 1
ATOM 4658 C CA . PHE A 1 605 ? 21.820 17.987 6.655 1.00 87.56 605 PHE A CA 1
ATOM 4659 C C . PHE A 1 605 ? 22.649 17.272 7.730 1.00 87.56 605 PHE A C 1
ATOM 4661 O O . PHE A 1 605 ? 22.106 16.509 8.526 1.00 87.56 605 PHE A O 1
ATOM 4668 N N . GLN A 1 606 ? 23.956 17.535 7.794 1.00 81.12 606 GLN A N 1
ATOM 4669 C CA . GLN A 1 606 ? 24.832 16.919 8.795 1.00 81.12 606 GLN A CA 1
ATOM 4670 C C . GLN A 1 606 ? 24.468 17.324 10.230 1.00 81.12 606 GLN A C 1
ATOM 4672 O O . GLN A 1 606 ? 24.503 16.478 11.119 1.00 81.12 606 GLN A O 1
ATOM 4677 N N . VAL A 1 607 ? 24.064 18.581 10.449 1.00 82.56 607 VAL A N 1
ATOM 4678 C CA . VAL A 1 607 ? 23.583 19.051 11.762 1.00 82.56 607 VAL A CA 1
ATOM 4679 C C . VAL A 1 607 ? 22.289 18.338 12.169 1.00 82.56 607 VAL A C 1
ATOM 4681 O O . VAL A 1 607 ? 22.192 17.864 13.296 1.00 82.56 607 VAL A O 1
ATOM 4684 N N . TRP A 1 608 ? 21.322 18.205 11.254 1.00 87.12 608 TRP A N 1
ATOM 4685 C CA . TRP A 1 608 ? 20.076 17.468 11.508 1.00 87.12 608 TRP A CA 1
ATOM 4686 C C . TRP A 1 608 ? 20.325 15.979 11.787 1.00 87.12 608 TRP A C 1
ATOM 4688 O O . TRP A 1 608 ? 19.763 15.417 12.721 1.00 87.12 608 TRP A O 1
ATOM 4698 N N . ARG A 1 609 ? 21.220 15.342 11.023 1.00 78.19 609 ARG A N 1
ATOM 4699 C CA . ARG A 1 609 ? 21.553 13.922 11.200 1.00 78.19 609 ARG A CA 1
ATOM 4700 C C . ARG A 1 609 ? 22.157 13.647 12.576 1.00 78.19 609 ARG A C 1
ATOM 4702 O O . ARG A 1 609 ? 21.852 12.618 13.165 1.00 78.19 609 ARG A O 1
ATOM 4709 N N . GLN A 1 610 ? 22.983 14.559 13.089 1.00 70.94 610 GLN A N 1
ATOM 4710 C CA . GLN A 1 610 ? 23.535 14.429 14.436 1.00 70.94 610 GLN A CA 1
ATOM 4711 C C . GLN A 1 610 ? 22.428 14.460 15.504 1.00 70.94 610 GLN A C 1
ATOM 4713 O O . GLN A 1 610 ? 22.477 13.672 16.435 1.00 70.94 610 GLN A O 1
ATOM 4718 N N . GLN A 1 611 ? 21.398 15.292 15.318 1.00 70.19 611 GLN A N 1
ATOM 4719 C CA . GLN A 1 611 ? 20.247 15.373 16.228 1.00 70.19 611 GLN A CA 1
ATOM 4720 C C . GLN A 1 611 ? 19.355 14.119 16.182 1.00 70.19 611 GLN A C 1
ATOM 4722 O O . GLN A 1 611 ? 18.818 13.723 17.207 1.00 70.19 611 GLN A O 1
ATOM 4727 N N . GLN A 1 612 ? 19.215 13.470 15.019 1.00 58.88 612 GLN A N 1
ATOM 4728 C CA . GLN A 1 612 ? 18.448 12.220 14.883 1.00 58.88 612 GLN A CA 1
ATOM 4729 C C . GLN A 1 612 ? 19.132 11.018 15.538 1.00 58.88 612 GLN A C 1
ATOM 4731 O O . GLN A 1 612 ? 18.458 10.169 16.106 1.00 58.88 612 GLN A O 1
ATOM 4736 N N . VAL A 1 613 ? 20.465 10.944 15.487 1.00 51.22 613 VAL A N 1
ATOM 4737 C CA . VAL A 1 613 ? 21.226 9.881 16.167 1.00 51.22 613 VAL A CA 1
ATOM 4738 C C . VAL A 1 613 ? 21.040 9.961 17.686 1.00 51.22 613 VAL A C 1
ATOM 4740 O O . VAL A 1 613 ? 20.921 8.922 18.335 1.00 51.22 613 VAL A O 1
ATOM 4743 N N . ASP A 1 614 ? 20.929 11.178 18.222 1.00 45.25 614 ASP A N 1
ATOM 4744 C CA . ASP A 1 614 ? 20.638 11.415 19.638 1.00 45.25 614 ASP A CA 1
ATOM 4745 C C . ASP A 1 614 ? 19.183 11.012 20.008 1.00 45.25 614 ASP A C 1
ATOM 4747 O O . ASP A 1 614 ? 18.930 10.603 21.138 1.00 45.25 614 ASP A O 1
ATOM 4751 N N . GLU A 1 615 ? 18.225 11.052 19.066 1.00 38.50 615 GLU A N 1
ATOM 4752 C CA . GLU A 1 615 ? 16.826 10.606 19.261 1.00 38.50 615 GLU A CA 1
ATOM 4753 C C . GLU A 1 615 ? 16.636 9.085 19.067 1.00 38.50 615 GLU A C 1
ATOM 4755 O O . GLU A 1 615 ? 15.853 8.459 19.787 1.00 38.50 615 GLU A O 1
ATOM 4760 N N . GLN A 1 616 ? 17.370 8.462 18.139 1.00 33.03 616 GLN A N 1
ATOM 4761 C CA . GLN A 1 616 ? 17.263 7.032 17.804 1.00 33.03 616 GLN A CA 1
ATOM 4762 C C . GLN A 1 616 ? 17.830 6.116 18.901 1.00 33.03 616 GLN A C 1
ATOM 4764 O O . GLN A 1 616 ? 17.376 4.982 19.058 1.00 33.03 616 GLN A O 1
ATOM 4769 N N . GLN A 1 617 ? 18.753 6.625 19.729 1.00 36.97 617 GLN A N 1
ATOM 4770 C CA . GLN A 1 617 ? 19.176 5.955 20.965 1.00 36.97 617 GLN A CA 1
ATOM 4771 C C . GLN A 1 617 ? 18.012 5.704 21.947 1.00 36.97 617 GLN A C 1
ATOM 4773 O O . GLN A 1 617 ? 18.126 4.794 22.763 1.00 36.97 617 GLN A O 1
ATOM 4778 N N . SER A 1 618 ? 16.879 6.415 21.819 1.00 40.62 618 SER A N 1
ATOM 4779 C CA . SER A 1 618 ? 15.665 6.187 22.624 1.00 40.62 618 SER A CA 1
ATOM 4780 C C . SER A 1 618 ? 14.712 5.108 22.069 1.00 40.62 618 SER A C 1
ATOM 4782 O O . SER A 1 618 ? 13.781 4.692 22.763 1.00 40.62 618 SER A O 1
ATOM 4784 N N . GLU A 1 619 ? 14.909 4.614 20.836 1.00 34.28 619 GLU A N 1
ATOM 4785 C CA . GLU A 1 619 ? 14.018 3.607 20.226 1.00 34.28 619 GLU A CA 1
ATOM 4786 C C . GLU A 1 619 ? 14.391 2.155 20.559 1.00 34.28 619 GLU A C 1
ATOM 4788 O O . GLU A 1 619 ? 13.493 1.322 20.679 1.00 34.28 619 GLU A O 1
ATOM 4793 N N . GLU A 1 620 ? 15.667 1.837 20.804 1.00 37.34 620 GLU A N 1
ATOM 4794 C CA . GLU A 1 620 ? 16.080 0.507 21.303 1.00 37.34 620 GLU A CA 1
ATOM 4795 C C . GLU A 1 620 ? 15.471 0.196 22.690 1.00 37.34 620 GLU A C 1
ATOM 4797 O O . GLU A 1 620 ? 15.270 -0.964 23.051 1.00 37.34 620 GLU A O 1
ATOM 4802 N N . GLU A 1 621 ? 15.049 1.225 23.433 1.00 43.19 621 GLU A N 1
ATOM 4803 C CA . GLU A 1 621 ? 14.303 1.101 24.691 1.00 43.19 621 GLU A CA 1
ATOM 4804 C C . GLU A 1 621 ? 12.836 0.651 24.510 1.00 43.19 621 GLU A C 1
ATOM 4806 O O . GLU A 1 621 ? 12.171 0.307 25.493 1.00 43.19 621 GLU A O 1
ATOM 4811 N N . ARG A 1 622 ? 12.286 0.650 23.282 1.00 40.38 622 ARG A N 1
ATOM 4812 C CA . ARG A 1 622 ? 10.862 0.344 23.018 1.00 40.38 622 ARG A CA 1
ATOM 4813 C C . ARG A 1 622 ? 10.525 -1.149 23.030 1.00 40.38 622 ARG A C 1
ATOM 4815 O O . ARG A 1 622 ? 9.380 -1.477 23.330 1.00 40.38 622 ARG A O 1
ATOM 4822 N N . LEU A 1 623 ? 11.470 -2.057 22.764 1.00 34.94 623 LEU A N 1
ATOM 4823 C CA . LEU A 1 623 ? 11.161 -3.491 22.603 1.00 34.94 623 LEU A CA 1
ATOM 4824 C C . LEU A 1 623 ? 10.715 -4.159 23.920 1.00 34.94 623 LEU A C 1
ATOM 4826 O O . LEU A 1 623 ? 9.744 -4.914 23.952 1.00 34.94 623 LEU A O 1
ATOM 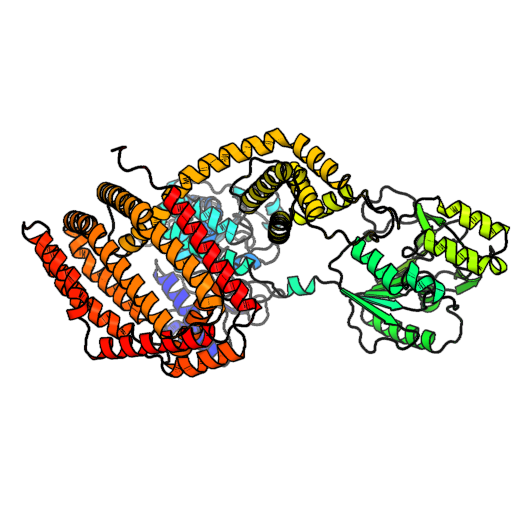4830 N N . VAL A 1 624 ? 11.380 -3.822 25.030 1.00 41.47 624 VAL A N 1
ATOM 4831 C CA . VAL A 1 624 ? 11.033 -4.316 26.376 1.00 41.47 624 VAL A CA 1
ATOM 4832 C C . VAL A 1 624 ? 9.785 -3.606 26.918 1.00 41.47 624 VAL A C 1
ATOM 4834 O O . VAL A 1 624 ? 8.937 -4.240 27.548 1.00 41.47 624 VAL A O 1
ATOM 4837 N N . LYS A 1 625 ? 9.612 -2.308 26.611 1.00 40.69 625 LYS A N 1
ATOM 4838 C CA . LYS A 1 625 ? 8.387 -1.549 26.932 1.00 40.69 625 LYS A CA 1
ATOM 4839 C C . LYS A 1 625 ? 7.157 -2.135 26.218 1.00 40.69 625 LYS A C 1
ATOM 4841 O O . LYS A 1 625 ? 6.103 -2.231 26.840 1.00 40.69 625 LYS A O 1
ATOM 4846 N N . TRP A 1 626 ? 7.302 -2.568 24.962 1.00 36.56 626 TRP A N 1
ATOM 4847 C CA . TRP A 1 626 ? 6.241 -3.192 24.162 1.00 36.56 626 TRP A CA 1
ATOM 4848 C C . TRP A 1 626 ? 5.806 -4.548 24.744 1.00 36.56 626 TRP A C 1
ATOM 4850 O O . TRP A 1 626 ? 4.639 -4.703 25.097 1.00 36.56 626 TRP A O 1
ATOM 4860 N N . GLN A 1 627 ? 6.745 -5.466 25.009 1.00 42.41 627 GLN A N 1
ATOM 4861 C CA . GLN A 1 627 ? 6.426 -6.782 25.592 1.00 42.41 627 GLN A CA 1
ATOM 4862 C C . GLN A 1 627 ? 5.824 -6.710 27.004 1.00 42.41 627 GLN A C 1
ATOM 4864 O O . GLN A 1 627 ? 5.015 -7.554 27.379 1.00 42.41 627 GLN A O 1
ATOM 4869 N N . MET A 1 628 ? 6.208 -5.718 27.815 1.00 52.16 628 MET A N 1
ATOM 4870 C CA . MET A 1 628 ? 5.607 -5.519 29.137 1.00 52.16 628 MET A CA 1
ATOM 4871 C C . MET A 1 628 ? 4.225 -4.867 29.068 1.00 52.16 628 MET A C 1
ATOM 4873 O O . MET A 1 628 ? 3.378 -5.188 29.902 1.00 52.16 628 MET A O 1
ATOM 4877 N N . SER A 1 629 ? 3.976 -4.001 28.078 1.00 48.56 629 SER A N 1
ATOM 4878 C CA . SER A 1 629 ? 2.667 -3.366 27.878 1.00 48.56 629 SER A CA 1
ATOM 4879 C C . SER A 1 629 ? 1.562 -4.353 27.492 1.00 48.56 629 SER A C 1
ATOM 4881 O O . SER A 1 629 ? 0.405 -4.129 27.841 1.00 48.56 629 SER A O 1
ATOM 4883 N N . ASP A 1 630 ? 1.923 -5.497 26.901 1.00 54.19 630 ASP A N 1
ATOM 4884 C CA . ASP A 1 630 ? 0.981 -6.584 26.603 1.00 54.19 630 ASP A CA 1
ATOM 4885 C C . ASP A 1 630 ? 0.383 -7.215 27.876 1.00 54.19 630 ASP A C 1
ATOM 4887 O O . ASP A 1 630 ? -0.745 -7.714 27.871 1.00 54.19 630 ASP A O 1
ATOM 4891 N N . TYR A 1 631 ? 1.108 -7.154 29.001 1.00 59.25 631 TYR A N 1
ATOM 4892 C CA . TYR A 1 631 ? 0.678 -7.732 30.278 1.00 59.25 631 TYR A CA 1
ATOM 4893 C C . TYR A 1 631 ? 0.346 -6.685 31.344 1.00 59.25 631 TYR A C 1
ATOM 4895 O O . TYR A 1 631 ? -0.461 -6.963 32.228 1.00 59.25 631 TYR A O 1
ATOM 4903 N N . LEU A 1 632 ? 0.929 -5.486 31.291 1.00 72.06 632 LEU A N 1
ATOM 4904 C CA . LEU A 1 632 ? 0.864 -4.496 32.369 1.00 72.06 632 LEU A CA 1
ATOM 4905 C C . LEU A 1 632 ? 0.721 -3.066 31.833 1.00 72.06 632 LEU A C 1
ATOM 4907 O O . LEU A 1 632 ? 1.584 -2.567 31.115 1.00 72.06 632 LEU A O 1
ATOM 4911 N N . ASP A 1 633 ? -0.316 -2.355 32.280 1.00 76.50 633 ASP A N 1
ATOM 4912 C CA . ASP A 1 633 ? -0.483 -0.929 31.971 1.00 76.50 633 ASP A CA 1
ATOM 4913 C C . ASP A 1 633 ? 0.375 -0.086 32.917 1.00 76.50 633 ASP A C 1
ATOM 4915 O O . ASP A 1 633 ? -0.052 0.261 34.020 1.00 76.50 633 ASP A O 1
ATOM 4919 N N . LEU A 1 634 ? 1.607 0.222 32.508 1.00 78.25 634 LEU A N 1
ATOM 4920 C CA . LEU A 1 634 ? 2.563 0.946 33.350 1.00 78.25 634 LEU A CA 1
ATOM 4921 C C . LEU A 1 634 ? 2.197 2.429 33.500 1.00 78.25 634 LEU A C 1
ATOM 4923 O O . LEU A 1 634 ? 1.989 3.135 32.502 1.00 78.25 634 LEU A O 1
ATOM 4927 N N . ASN A 1 635 ? 2.194 2.921 34.742 1.00 81.81 635 ASN A N 1
ATOM 4928 C CA . ASN A 1 635 ? 2.069 4.351 35.038 1.00 81.81 635 ASN A CA 1
ATOM 4929 C C . ASN A 1 635 ? 3.384 5.111 34.758 1.00 81.81 635 ASN A C 1
ATOM 4931 O O . ASN A 1 635 ? 4.410 4.504 34.454 1.00 81.81 635 ASN A O 1
ATOM 4935 N N . SER A 1 636 ? 3.362 6.445 34.839 1.00 73.38 636 SER A N 1
ATOM 4936 C CA . SER A 1 636 ? 4.524 7.290 34.516 1.00 73.38 636 SER A CA 1
ATOM 4937 C C . SER A 1 636 ? 5.770 6.955 35.338 1.00 73.38 636 SER A C 1
ATOM 4939 O O . SER A 1 636 ? 6.873 6.931 34.797 1.00 73.38 636 SER A O 1
ATOM 4941 N N . ASP A 1 637 ? 5.597 6.659 36.625 1.00 78.88 637 ASP A N 1
ATOM 4942 C CA . ASP A 1 637 ? 6.708 6.388 37.537 1.00 78.88 637 ASP A CA 1
ATOM 4943 C C . ASP A 1 637 ? 7.293 4.995 37.286 1.00 78.88 637 ASP A C 1
ATOM 4945 O O . ASP A 1 637 ? 8.509 4.824 37.271 1.00 78.88 637 ASP A O 1
ATOM 4949 N N . GLN A 1 638 ? 6.434 4.012 37.005 1.00 82.75 638 GLN A N 1
ATOM 4950 C CA . GLN A 1 638 ? 6.826 2.658 36.609 1.00 82.75 638 GLN A CA 1
ATOM 4951 C C . GLN A 1 638 ? 7.538 2.635 35.252 1.00 82.75 638 GLN A C 1
ATOM 4953 O O . GLN A 1 638 ? 8.510 1.903 35.097 1.00 82.75 638 GLN A O 1
ATOM 4958 N N . ARG A 1 639 ? 7.100 3.446 34.276 1.00 76.50 639 ARG A N 1
ATOM 4959 C CA . ARG A 1 639 ? 7.791 3.578 32.979 1.00 76.50 639 ARG A CA 1
ATOM 4960 C C . ARG A 1 639 ? 9.190 4.142 33.157 1.00 76.50 639 ARG A C 1
ATOM 4962 O O . ARG A 1 639 ? 10.136 3.554 32.654 1.00 76.50 639 ARG A O 1
ATOM 4969 N N . LYS A 1 640 ? 9.315 5.218 33.935 1.00 79.00 640 LYS A N 1
ATOM 4970 C CA . LYS A 1 640 ? 10.610 5.829 34.238 1.00 79.00 640 LYS A CA 1
ATOM 4971 C C . LYS A 1 640 ? 11.532 4.875 34.998 1.00 79.00 640 LYS A C 1
ATOM 4973 O O . LYS A 1 640 ? 12.722 4.799 34.717 1.00 79.00 640 LYS A O 1
ATOM 4978 N N . LEU A 1 641 ? 10.980 4.132 35.956 1.00 79.50 641 LEU A N 1
ATOM 4979 C CA . LEU A 1 641 ? 11.705 3.089 36.674 1.00 79.50 641 LEU A CA 1
ATOM 4980 C C . LEU A 1 641 ? 12.213 2.009 35.708 1.00 79.50 641 LEU A C 1
ATOM 4982 O O . LEU A 1 641 ? 13.387 1.659 35.762 1.00 79.50 641 LEU A O 1
ATOM 4986 N N . LEU A 1 642 ? 11.351 1.512 34.818 1.00 76.69 642 LEU A N 1
ATOM 4987 C CA . LEU A 1 642 ? 11.704 0.505 33.821 1.00 76.69 642 LEU A CA 1
ATOM 4988 C C . LEU A 1 642 ? 12.779 1.016 32.847 1.00 76.69 642 LEU A C 1
ATOM 4990 O O . LEU A 1 642 ? 13.728 0.290 32.577 1.00 76.69 642 LEU A O 1
ATOM 4994 N N . GLU A 1 643 ? 12.666 2.262 32.381 1.00 75.31 643 GLU A N 1
ATOM 4995 C CA . GLU A 1 643 ? 13.662 2.947 31.538 1.00 75.31 643 GLU A CA 1
ATOM 4996 C C . GLU A 1 643 ? 15.044 2.928 32.176 1.00 75.31 643 GLU A C 1
ATOM 4998 O O . GLU A 1 643 ? 15.970 2.338 31.626 1.00 75.31 643 GLU A O 1
ATOM 5003 N N . THR A 1 644 ? 15.155 3.450 33.399 1.00 81.50 644 THR A N 1
ATOM 5004 C CA . THR A 1 644 ? 16.431 3.495 34.123 1.00 81.50 644 THR A CA 1
ATOM 5005 C C . THR A 1 644 ? 17.032 2.100 34.331 1.00 81.50 644 THR A C 1
ATOM 5007 O O . THR A 1 644 ? 18.248 1.924 34.257 1.00 81.50 644 THR A O 1
ATOM 5010 N N . GLN A 1 645 ? 16.203 1.088 34.601 1.00 79.12 645 GLN A N 1
ATOM 5011 C CA . GLN A 1 645 ? 16.692 -0.279 34.785 1.00 79.12 645 GLN A CA 1
ATOM 5012 C C . GLN A 1 645 ? 17.157 -0.925 33.469 1.00 79.12 645 GLN A C 1
ATOM 5014 O O . GLN A 1 645 ? 18.185 -1.605 33.456 1.00 79.12 645 GLN A O 1
ATOM 5019 N N . ILE A 1 646 ? 16.431 -0.708 32.367 1.00 74.62 646 ILE A N 1
ATOM 5020 C CA . ILE A 1 646 ? 16.810 -1.209 31.038 1.00 74.62 646 ILE A CA 1
ATOM 5021 C C . ILE A 1 646 ? 18.093 -0.533 30.567 1.00 74.62 646 ILE A C 1
ATOM 5023 O O . ILE A 1 646 ? 18.987 -1.229 30.100 1.00 74.62 646 ILE A O 1
ATOM 5027 N N . GLU A 1 647 ? 18.217 0.786 30.722 1.00 79.06 647 GLU A N 1
ATOM 5028 C CA . GLU A 1 647 ? 19.436 1.527 30.378 1.00 79.06 647 GLU A CA 1
ATOM 5029 C C . GLU A 1 647 ? 20.661 0.932 31.086 1.00 79.06 647 GLU A C 1
ATOM 5031 O O . GLU A 1 647 ? 21.678 0.653 30.446 1.00 79.06 647 GLU A O 1
ATOM 5036 N N . GLY A 1 648 ? 20.544 0.653 32.390 1.00 81.50 648 GLY A N 1
ATOM 5037 C CA . GLY A 1 648 ? 21.606 0.016 33.170 1.00 81.50 648 GLY A CA 1
ATOM 5038 C C . GLY A 1 648 ? 21.961 -1.391 32.677 1.00 81.50 648 GLY A C 1
ATOM 5039 O O . GLY A 1 648 ? 23.143 -1.722 32.547 1.00 81.50 648 GLY A O 1
ATOM 5040 N N . LEU A 1 649 ? 20.954 -2.212 32.356 1.00 81.62 649 LEU A N 1
ATOM 5041 C CA . LEU A 1 649 ? 21.157 -3.552 31.796 1.00 81.62 649 LEU A CA 1
ATOM 5042 C C . LEU A 1 649 ? 21.817 -3.493 30.410 1.00 81.62 649 LEU A C 1
ATOM 5044 O O . LEU A 1 649 ? 22.753 -4.245 30.147 1.00 81.62 649 LEU A O 1
ATOM 5048 N N . MET A 1 650 ? 21.383 -2.573 29.547 1.00 80.62 650 MET A N 1
ATOM 5049 C CA . MET A 1 650 ? 21.937 -2.378 28.204 1.00 80.62 650 MET A CA 1
ATOM 5050 C C . MET A 1 650 ? 23.376 -1.869 28.255 1.00 80.62 650 MET A C 1
ATOM 5052 O O . MET A 1 650 ? 24.216 -2.334 27.488 1.00 80.62 650 MET A O 1
ATOM 5056 N N . ALA A 1 651 ? 23.695 -0.962 29.181 1.00 83.50 651 ALA A N 1
ATOM 5057 C CA . ALA A 1 651 ? 25.061 -0.493 29.390 1.00 83.50 651 ALA A CA 1
ATOM 5058 C C . ALA A 1 651 ? 25.995 -1.627 29.846 1.00 83.50 651 ALA A C 1
ATOM 5060 O O . ALA A 1 651 ? 27.110 -1.748 29.338 1.00 83.50 651 ALA A O 1
ATOM 5061 N N . TRP A 1 652 ? 25.537 -2.485 30.765 1.00 89.38 652 TRP A N 1
ATOM 5062 C CA . TRP A 1 652 ? 26.273 -3.691 31.153 1.00 89.38 652 TRP A CA 1
ATOM 5063 C C . TRP A 1 652 ? 26.447 -4.648 29.967 1.00 89.38 652 TRP A C 1
ATOM 5065 O O . TRP A 1 652 ? 27.566 -5.062 29.681 1.00 89.38 652 TRP A O 1
ATOM 5075 N N . HIS A 1 653 ? 25.379 -4.923 29.219 1.00 86.31 653 HIS A N 1
ATOM 5076 C CA . HIS A 1 653 ? 25.407 -5.852 28.091 1.00 86.31 653 HIS A CA 1
ATOM 5077 C C . HIS A 1 653 ? 26.354 -5.392 26.972 1.00 86.31 653 HIS A C 1
ATOM 5079 O O . HIS A 1 653 ? 27.140 -6.188 26.455 1.00 86.31 653 HIS A O 1
ATOM 5085 N N . ARG A 1 654 ? 26.337 -4.087 26.654 1.00 87.25 654 ARG A N 1
ATOM 5086 C CA . ARG A 1 654 ? 27.266 -3.452 25.703 1.00 87.25 654 ARG A CA 1
ATOM 5087 C C . ARG A 1 654 ? 28.724 -3.610 26.121 1.00 87.25 654 ARG A C 1
ATOM 5089 O O . ARG A 1 654 ? 29.583 -3.732 25.255 1.00 87.25 654 ARG A O 1
ATOM 5096 N N . ARG A 1 655 ? 29.005 -3.608 27.425 1.00 89.50 655 ARG A N 1
ATOM 5097 C CA . ARG A 1 655 ? 30.367 -3.708 27.956 1.00 89.50 655 ARG A CA 1
ATOM 5098 C C . ARG A 1 655 ? 30.862 -5.148 28.065 1.00 89.50 655 ARG A C 1
ATOM 5100 O O . ARG A 1 655 ? 32.003 -5.400 27.701 1.00 89.50 655 ARG A O 1
ATOM 5107 N N . GLU A 1 656 ? 30.037 -6.056 28.580 1.00 89.00 656 GLU A N 1
ATOM 5108 C CA . GLU A 1 656 ? 30.477 -7.418 28.905 1.00 89.00 656 GLU A CA 1
ATOM 5109 C C . GLU A 1 656 ? 30.275 -8.395 27.737 1.00 89.00 656 GLU A C 1
ATOM 5111 O O . GLU A 1 656 ? 31.201 -9.116 27.385 1.00 89.00 656 GLU A O 1
ATOM 5116 N N . HIS A 1 657 ? 29.106 -8.400 27.084 1.00 87.38 657 HIS A N 1
ATOM 5117 C CA . HIS A 1 657 ? 28.745 -9.471 26.145 1.00 87.38 657 HIS A CA 1
ATOM 5118 C C . HIS A 1 657 ? 28.858 -9.100 24.667 1.00 87.38 657 HIS A C 1
ATOM 5120 O O . HIS A 1 657 ? 29.289 -9.937 23.878 1.00 87.38 657 HIS A O 1
ATOM 5126 N N . LEU A 1 658 ? 28.545 -7.863 24.260 1.00 89.75 658 LEU A N 1
ATOM 5127 C CA . LEU A 1 658 ? 28.685 -7.482 22.844 1.00 89.75 658 LEU A CA 1
ATOM 5128 C C . LEU A 1 658 ? 30.112 -7.692 22.284 1.00 89.75 658 LEU A C 1
ATOM 5130 O O . LEU A 1 658 ? 30.229 -8.180 21.157 1.00 89.75 658 LEU A O 1
ATOM 5134 N N . PRO A 1 659 ? 31.206 -7.429 23.034 1.00 93.12 659 PRO A N 1
ATOM 5135 C CA . PRO A 1 659 ? 32.551 -7.784 22.579 1.00 93.12 659 PRO A CA 1
ATOM 5136 C C . PRO A 1 659 ? 32.745 -9.293 22.379 1.00 93.12 659 PRO A C 1
ATOM 5138 O O . PRO A 1 659 ? 33.379 -9.710 21.410 1.00 93.12 659 PRO A O 1
ATOM 5141 N N . GLU A 1 660 ? 32.189 -10.122 23.265 1.00 92.44 660 GLU A N 1
ATOM 5142 C CA . GLU A 1 660 ? 32.252 -11.582 23.141 1.00 92.44 660 GLU A CA 1
ATOM 5143 C C . GLU A 1 660 ? 31.455 -12.078 21.930 1.00 92.44 660 GLU A C 1
ATOM 5145 O O . GLU A 1 660 ? 31.893 -12.999 21.236 1.00 92.44 660 GLU A O 1
ATOM 5150 N N . TYR A 1 661 ? 30.324 -11.433 21.628 1.00 92.25 661 TYR A N 1
ATOM 5151 C CA . TYR A 1 661 ? 29.493 -11.759 20.469 1.00 92.25 661 TYR A CA 1
ATOM 5152 C C . TYR A 1 661 ? 30.251 -11.471 19.182 1.00 92.25 661 TYR A C 1
ATOM 5154 O O . TYR A 1 661 ? 30.284 -12.319 18.291 1.00 92.25 661 TYR A O 1
ATOM 5162 N N . ALA A 1 662 ? 30.926 -10.321 19.109 1.00 90.94 662 ALA A N 1
ATOM 5163 C CA . ALA A 1 662 ? 31.771 -9.977 17.974 1.00 90.94 662 ALA A CA 1
ATOM 5164 C C . ALA A 1 662 ? 32.889 -11.006 17.752 1.00 90.94 662 ALA A C 1
ATOM 5166 O O . ALA A 1 662 ? 33.049 -11.508 16.640 1.00 90.94 662 ALA A O 1
ATOM 5167 N N . ILE A 1 663 ? 33.611 -11.383 18.816 1.00 92.81 663 ILE A N 1
ATOM 5168 C CA . ILE A 1 663 ? 34.677 -12.398 18.747 1.00 92.81 663 ILE A CA 1
ATOM 5169 C C . ILE A 1 663 ? 34.120 -13.743 18.267 1.00 92.81 663 ILE A C 1
ATOM 5171 O O . ILE A 1 663 ? 34.739 -14.417 17.437 1.00 92.81 663 ILE A O 1
ATOM 5175 N N . LEU A 1 664 ? 32.949 -14.144 18.771 1.00 90.62 664 LEU A N 1
ATOM 5176 C CA . LEU A 1 664 ? 32.298 -15.371 18.332 1.00 90.62 664 LEU A CA 1
ATOM 5177 C C . LEU A 1 664 ? 31.939 -15.292 16.846 1.00 90.62 664 LEU A C 1
ATOM 5179 O O . LEU A 1 664 ? 32.307 -16.198 16.104 1.00 90.62 664 LEU A O 1
ATOM 5183 N N . MET A 1 665 ? 31.291 -14.219 16.391 1.00 93.44 665 MET A N 1
ATOM 5184 C CA . MET A 1 665 ? 30.906 -14.057 14.985 1.00 93.44 665 MET A CA 1
ATOM 5185 C C . MET A 1 665 ? 32.122 -14.064 14.039 1.00 93.44 665 MET A C 1
ATOM 5187 O O . MET A 1 665 ? 32.094 -14.771 13.032 1.00 93.44 665 MET A O 1
ATOM 5191 N N . GLU A 1 666 ? 33.226 -13.387 14.384 1.00 92.56 666 GLU A N 1
ATOM 5192 C CA . GLU A 1 666 ? 34.490 -13.433 13.619 1.00 92.56 666 GLU A CA 1
ATOM 5193 C C . GLU A 1 666 ? 35.080 -14.854 13.549 1.00 92.56 666 GLU A C 1
ATOM 5195 O O . GLU A 1 666 ? 35.554 -15.315 12.499 1.00 92.56 666 GLU A O 1
ATOM 5200 N N . SER A 1 667 ? 35.030 -15.572 14.674 1.00 90.62 667 SER A N 1
ATOM 5201 C CA . SER A 1 667 ? 35.478 -16.961 14.769 1.00 90.62 667 SER A CA 1
ATOM 5202 C C . SER A 1 667 ? 34.625 -17.880 13.889 1.00 90.62 667 SER A C 1
ATOM 5204 O O . SER A 1 667 ? 35.172 -18.661 13.104 1.00 90.62 667 SER A O 1
ATOM 5206 N N . LEU A 1 668 ? 33.295 -17.740 13.938 1.00 89.44 668 LEU A N 1
ATOM 5207 C CA . LEU A 1 668 ? 32.361 -18.497 13.101 1.00 89.44 668 LEU A CA 1
ATOM 5208 C C . LEU A 1 668 ? 32.553 -18.179 11.613 1.00 89.44 668 LEU A C 1
ATOM 5210 O O . LEU A 1 668 ? 32.639 -19.105 10.810 1.00 89.44 668 LEU A O 1
ATOM 5214 N N . ALA A 1 669 ? 32.721 -16.905 11.241 1.00 89.25 669 ALA A N 1
ATOM 5215 C CA . ALA A 1 669 ? 32.968 -16.478 9.860 1.00 89.25 669 ALA A CA 1
ATOM 5216 C C . ALA A 1 669 ? 34.207 -17.153 9.248 1.00 89.25 669 ALA A C 1
ATOM 5218 O O . ALA A 1 669 ? 34.260 -17.430 8.047 1.00 89.25 669 ALA A O 1
ATOM 5219 N N . THR A 1 670 ? 35.203 -17.449 10.086 1.00 84.88 670 THR A N 1
ATOM 5220 C CA . THR A 1 670 ? 36.399 -18.192 9.685 1.00 84.88 670 THR A CA 1
ATOM 5221 C C . THR A 1 670 ? 36.123 -19.695 9.626 1.00 84.88 670 THR A C 1
ATOM 5223 O O . THR A 1 670 ? 36.389 -20.328 8.606 1.00 84.88 670 THR A O 1
ATOM 5226 N N . GLN A 1 671 ? 35.568 -20.273 10.694 1.00 83.88 671 GLN A N 1
ATOM 5227 C CA . GLN A 1 671 ? 35.437 -21.726 10.854 1.00 83.88 671 GLN A CA 1
ATOM 5228 C C . GLN A 1 671 ? 34.353 -22.360 9.978 1.00 83.88 671 GLN A C 1
ATOM 5230 O O . GLN A 1 671 ? 34.507 -23.500 9.554 1.00 83.88 671 GLN A O 1
ATOM 5235 N N . TRP A 1 672 ? 33.247 -21.658 9.738 1.00 82.94 672 TRP A N 1
ATOM 5236 C CA . TRP A 1 672 ? 32.063 -22.220 9.079 1.00 82.94 672 TRP A CA 1
ATOM 5237 C C . TRP A 1 672 ? 32.091 -22.072 7.560 1.00 82.94 672 TRP A C 1
ATOM 5239 O O . TRP A 1 672 ? 31.311 -22.721 6.864 1.00 82.94 672 TRP A O 1
ATOM 5249 N N . SER A 1 673 ? 33.025 -21.273 7.036 1.00 66.25 673 SER A N 1
ATOM 5250 C CA . SER A 1 673 ? 33.218 -21.107 5.592 1.00 66.25 673 SER A CA 1
ATOM 5251 C C . SER A 1 673 ? 33.604 -22.414 4.871 1.00 66.25 673 SER A C 1
ATOM 5253 O O . SER A 1 673 ? 33.298 -22.560 3.685 1.00 66.25 673 SER A O 1
ATOM 5255 N N . ASP A 1 674 ? 34.154 -23.388 5.610 1.00 66.00 674 ASP A N 1
ATOM 5256 C CA . ASP A 1 674 ? 34.569 -24.716 5.129 1.00 66.00 674 ASP A CA 1
ATOM 5257 C C . ASP A 1 674 ? 33.592 -25.858 5.513 1.00 66.00 674 ASP A C 1
ATOM 5259 O O . ASP A 1 674 ? 33.897 -27.038 5.312 1.00 66.00 674 ASP A O 1
ATOM 5263 N N . GLY A 1 675 ? 32.406 -25.527 6.044 1.00 67.38 675 GLY A N 1
ATOM 5264 C CA . GLY A 1 675 ? 31.375 -26.479 6.487 1.00 67.38 675 GLY A CA 1
ATOM 5265 C C . GLY A 1 675 ? 31.222 -26.562 8.012 1.00 67.38 675 GLY A C 1
ATOM 5266 O O . GLY A 1 675 ? 32.122 -26.193 8.765 1.00 67.38 675 GLY A O 1
ATOM 5267 N N . VAL A 1 676 ? 30.059 -27.037 8.482 1.00 80.06 676 VAL A N 1
ATOM 5268 C CA . VAL A 1 676 ? 29.661 -26.956 9.902 1.00 80.06 676 VAL A CA 1
ATOM 5269 C C . VAL A 1 676 ? 29.186 -28.300 10.443 1.00 80.06 676 VAL A C 1
ATOM 5271 O O . VAL A 1 676 ? 28.173 -28.850 10.008 1.00 80.06 676 VAL A O 1
ATOM 5274 N N . SER A 1 677 ? 29.877 -28.809 11.462 1.00 79.38 677 SER A N 1
ATOM 5275 C CA . SER A 1 677 ? 29.451 -30.018 12.171 1.00 79.38 677 SER A CA 1
ATOM 5276 C C . SER A 1 677 ? 28.326 -29.745 13.173 1.00 79.38 677 SER A C 1
ATOM 5278 O O . SER A 1 677 ? 28.236 -28.669 13.765 1.00 79.38 677 SER A O 1
ATOM 5280 N N . GLU A 1 678 ? 27.507 -30.763 13.437 1.00 76.38 678 GLU A N 1
ATOM 5281 C CA . GLU A 1 678 ? 26.470 -30.722 14.477 1.00 76.38 678 GLU A CA 1
ATOM 5282 C C . GLU A 1 678 ? 27.046 -30.370 15.862 1.00 76.38 678 GLU A C 1
ATOM 5284 O O . GLU A 1 678 ? 26.435 -29.615 16.611 1.00 76.38 678 GLU A O 1
ATOM 5289 N N . ALA A 1 679 ? 28.264 -30.829 16.177 1.00 81.06 679 ALA A N 1
ATOM 5290 C CA . ALA A 1 679 ? 28.947 -30.508 17.432 1.00 81.06 679 ALA A CA 1
ATOM 5291 C C . ALA A 1 679 ? 29.304 -29.015 17.563 1.00 81.06 679 ALA A C 1
ATOM 5293 O O . ALA A 1 679 ? 29.241 -28.460 18.657 1.00 81.06 679 ALA A O 1
ATOM 5294 N N . GLN A 1 680 ? 29.657 -28.348 16.458 1.00 84.00 680 GLN A N 1
ATOM 5295 C CA . GLN A 1 680 ? 29.917 -26.903 16.463 1.00 84.00 680 GLN A CA 1
ATOM 5296 C C . GLN A 1 680 ? 28.628 -26.104 16.658 1.00 84.00 680 GLN A C 1
ATOM 5298 O O . GLN A 1 680 ? 28.627 -25.129 17.404 1.00 84.00 680 GLN A O 1
ATOM 5303 N N . ILE A 1 681 ? 27.530 -26.537 16.034 1.00 81.12 681 ILE A N 1
ATOM 5304 C CA . ILE A 1 681 ? 26.207 -25.937 16.254 1.00 81.12 681 ILE A CA 1
ATOM 5305 C C . ILE A 1 681 ? 25.789 -26.136 17.712 1.00 81.12 681 ILE A C 1
ATOM 5307 O O . ILE A 1 681 ? 25.363 -25.186 18.357 1.00 81.12 681 ILE A O 1
ATOM 5311 N N . GLN A 1 682 ? 25.982 -27.334 18.265 1.00 81.12 682 GLN A N 1
ATOM 5312 C CA . GLN A 1 682 ? 25.687 -27.615 19.668 1.00 81.12 682 GLN A CA 1
ATOM 5313 C C . GLN A 1 682 ? 26.460 -26.692 20.621 1.00 81.12 682 GLN A C 1
ATOM 5315 O O . GLN A 1 682 ? 25.858 -26.099 21.511 1.00 81.12 682 GLN A O 1
ATOM 5320 N N . SER A 1 683 ? 27.766 -26.517 20.400 1.00 84.12 683 SER A N 1
ATOM 5321 C CA . SER A 1 683 ? 28.588 -25.612 21.212 1.00 84.12 683 SER A CA 1
ATOM 5322 C C . SER A 1 683 ? 28.127 -24.153 21.120 1.00 84.12 683 SER A C 1
ATOM 5324 O O . SER A 1 683 ? 28.227 -23.430 22.108 1.00 84.12 683 SER A O 1
ATOM 5326 N N . LEU A 1 684 ? 27.621 -23.716 19.959 1.00 84.88 684 LEU A N 1
ATOM 5327 C CA . LEU A 1 684 ? 27.033 -22.385 19.800 1.00 84.88 684 LEU A CA 1
ATOM 5328 C C . LEU A 1 684 ? 25.771 -22.233 20.659 1.00 84.88 684 LEU A C 1
ATOM 5330 O O . LEU A 1 684 ? 25.653 -21.253 21.389 1.00 84.88 684 LEU A O 1
ATOM 5334 N N . PHE A 1 685 ? 24.856 -23.207 20.607 1.00 76.50 685 PHE A N 1
ATOM 5335 C CA . PHE A 1 685 ? 23.649 -23.192 21.438 1.00 76.50 685 PHE A CA 1
ATOM 5336 C C . PHE A 1 685 ? 23.995 -23.157 22.931 1.00 76.50 685 PHE A C 1
ATOM 5338 O O . PHE A 1 685 ? 23.445 -22.337 23.658 1.00 76.50 685 PHE A O 1
ATOM 5345 N N . GLU A 1 686 ? 24.940 -23.986 23.382 1.00 83.25 686 GLU A N 1
ATOM 5346 C CA . GLU A 1 686 ? 25.407 -23.998 24.777 1.00 83.25 686 GLU A CA 1
ATOM 5347 C C . GLU A 1 686 ? 25.968 -22.636 25.212 1.00 83.25 686 GLU A C 1
ATOM 5349 O O . GLU A 1 686 ? 25.623 -22.148 26.287 1.00 83.25 686 GLU A O 1
ATOM 5354 N N . GLN A 1 687 ? 26.761 -21.978 24.361 1.00 86.25 687 GLN A N 1
ATOM 5355 C CA . GLN A 1 687 ? 27.280 -20.638 24.651 1.00 86.25 687 GLN A CA 1
ATOM 5356 C C . GLN A 1 687 ? 26.164 -19.587 24.744 1.00 86.25 687 GLN A C 1
ATOM 5358 O O . GLN A 1 687 ? 26.198 -18.726 25.623 1.00 86.25 687 GLN A O 1
ATOM 5363 N N . MET A 1 688 ? 25.157 -19.666 23.869 1.00 77.88 688 MET A N 1
ATOM 5364 C CA . MET A 1 688 ? 23.993 -18.777 23.924 1.00 77.88 688 MET A CA 1
ATOM 5365 C C . MET A 1 688 ? 23.179 -18.971 25.209 1.00 77.88 688 MET A C 1
ATOM 5367 O O . MET A 1 688 ? 22.693 -17.987 25.762 1.00 77.88 688 MET A O 1
ATOM 5371 N N . PHE A 1 689 ? 23.053 -20.208 25.704 1.00 73.88 689 PHE A N 1
ATOM 5372 C CA . PHE A 1 689 ? 22.403 -20.482 26.989 1.00 73.88 689 PHE A CA 1
ATOM 5373 C C . PHE A 1 689 ? 23.155 -19.840 28.158 1.00 73.88 689 PHE A C 1
ATOM 5375 O O . PHE A 1 689 ? 22.517 -19.184 28.975 1.00 73.88 689 PHE A O 1
ATOM 5382 N N . ILE A 1 690 ? 24.489 -19.949 28.192 1.00 82.06 690 ILE A N 1
ATOM 5383 C CA . ILE A 1 690 ? 25.325 -19.319 29.231 1.00 82.06 690 ILE A CA 1
ATOM 5384 C C . ILE A 1 690 ? 25.100 -17.802 29.259 1.00 82.06 690 ILE A C 1
ATOM 5386 O O . ILE A 1 690 ? 24.799 -17.234 30.304 1.00 82.06 690 ILE A O 1
ATOM 5390 N N . TRP A 1 691 ? 25.153 -17.144 28.098 1.00 84.50 691 TRP A N 1
ATOM 5391 C CA . TRP A 1 691 ? 24.876 -15.706 28.017 1.00 84.50 691 TRP A CA 1
ATOM 5392 C C . TRP A 1 691 ? 23.439 -15.350 28.419 1.00 84.50 691 TRP A C 1
ATOM 5394 O O . TRP A 1 691 ? 23.199 -14.296 29.004 1.00 84.50 691 TRP A O 1
ATOM 5404 N N . GLY A 1 692 ? 22.473 -16.222 28.123 1.00 73.62 692 GLY A N 1
ATOM 5405 C CA . GLY A 1 692 ? 21.093 -16.065 28.573 1.00 73.62 692 GLY A CA 1
ATOM 5406 C C . GLY A 1 692 ? 20.955 -16.103 30.098 1.00 73.62 692 GLY A C 1
ATOM 5407 O O . GLY A 1 692 ? 20.208 -15.294 30.653 1.00 73.62 692 GLY A O 1
ATOM 5408 N N . GLU A 1 693 ? 21.688 -16.993 30.775 1.00 79.56 693 GLU A N 1
ATOM 5409 C CA . GLU A 1 693 ? 21.730 -17.063 32.242 1.00 79.56 693 GLU A CA 1
ATOM 5410 C C . GLU A 1 693 ? 22.329 -15.789 32.850 1.00 79.56 693 GLU A C 1
ATOM 5412 O O . GLU A 1 693 ? 21.722 -15.217 33.759 1.00 79.56 693 GLU A O 1
ATOM 5417 N N . ASP A 1 694 ? 23.436 -15.286 32.294 1.00 85.06 694 ASP A N 1
ATOM 5418 C CA . ASP A 1 694 ? 24.080 -14.046 32.751 1.00 85.06 694 ASP A CA 1
ATOM 5419 C C . ASP A 1 694 ? 23.146 -12.831 32.598 1.00 85.06 694 ASP A C 1
ATOM 5421 O O . ASP A 1 694 ? 22.969 -12.037 33.528 1.00 85.06 694 ASP A O 1
ATOM 5425 N N . ILE A 1 695 ? 22.475 -12.702 31.443 1.00 82.31 695 ILE A N 1
ATOM 5426 C CA . ILE A 1 695 ? 21.482 -11.641 31.200 1.00 82.31 695 ILE A CA 1
ATOM 5427 C C . ILE A 1 695 ? 20.311 -11.761 32.181 1.00 82.31 695 ILE A C 1
ATOM 5429 O O . ILE A 1 695 ? 19.842 -10.750 32.716 1.00 82.31 695 ILE A O 1
ATOM 5433 N N . GLN A 1 696 ? 19.826 -12.981 32.433 1.00 77.00 696 GLN A N 1
ATOM 5434 C CA . GLN A 1 696 ? 18.744 -13.219 33.385 1.00 77.00 696 GLN A CA 1
ATOM 5435 C C . GLN A 1 696 ? 19.162 -12.846 34.813 1.00 77.00 696 GLN A C 1
ATOM 5437 O O . GLN A 1 696 ? 18.373 -12.226 35.532 1.00 77.00 696 GLN A O 1
ATOM 5442 N N . GLU A 1 697 ? 20.373 -13.209 35.235 1.00 84.88 697 GLU A N 1
ATOM 5443 C CA . GLU A 1 697 ? 20.897 -12.882 36.560 1.00 84.88 697 GLU A CA 1
ATOM 5444 C C . GLU A 1 697 ? 21.050 -11.366 36.732 1.00 84.88 697 GLU A C 1
ATOM 5446 O O . GLU A 1 697 ? 20.566 -10.810 37.727 1.00 84.88 697 GLU A O 1
ATOM 5451 N N . GLN A 1 698 ? 21.615 -10.684 35.731 1.00 85.19 698 GLN A N 1
ATOM 5452 C CA . GLN A 1 698 ? 21.798 -9.234 35.751 1.00 85.19 698 GLN A CA 1
ATOM 5453 C C . GLN A 1 698 ? 20.468 -8.467 35.683 1.00 85.19 698 GLN A C 1
ATOM 5455 O O . GLN A 1 698 ? 20.321 -7.423 36.321 1.00 85.19 698 GLN A O 1
ATOM 5460 N N . GLY A 1 699 ? 19.478 -8.976 34.945 1.00 83.19 699 GLY A N 1
ATOM 5461 C CA . GLY A 1 699 ? 18.135 -8.392 34.852 1.00 83.19 699 GLY A CA 1
ATOM 5462 C C . GLY A 1 699 ? 17.240 -8.677 36.066 1.00 83.19 699 GLY A C 1
ATOM 5463 O O . GLY A 1 699 ? 16.217 -8.013 36.257 1.00 83.19 699 GLY A O 1
ATOM 5464 N N . MET A 1 700 ? 17.609 -9.638 36.918 1.00 84.25 700 MET A N 1
ATOM 5465 C CA . MET A 1 700 ? 16.786 -10.085 38.047 1.00 84.25 700 MET A CA 1
ATOM 5466 C C . MET A 1 700 ? 16.434 -8.972 39.051 1.00 84.25 700 MET A C 1
ATOM 5468 O O . MET A 1 700 ? 15.264 -8.879 39.432 1.00 84.25 700 MET A O 1
ATOM 5472 N N . PRO A 1 701 ? 17.367 -8.096 39.485 1.00 86.00 701 PRO A N 1
ATOM 5473 C CA . PRO A 1 701 ? 17.033 -7.000 40.396 1.00 86.00 701 PRO A CA 1
ATOM 5474 C C . PRO A 1 701 ? 15.977 -6.053 39.812 1.00 86.00 701 PRO A C 1
ATOM 5476 O O . PRO A 1 701 ? 15.027 -5.692 40.506 1.00 86.00 701 PRO A O 1
ATOM 5479 N N . ALA A 1 702 ? 16.099 -5.712 38.526 1.00 82.62 702 ALA A N 1
ATOM 5480 C CA . ALA A 1 702 ? 15.143 -4.863 37.823 1.00 82.62 702 ALA A CA 1
ATOM 5481 C C . ALA A 1 702 ? 13.747 -5.498 37.778 1.00 82.62 702 ALA A C 1
ATOM 5483 O O . ALA A 1 702 ? 12.753 -4.842 38.092 1.00 82.62 702 ALA A O 1
ATOM 5484 N N . ALA A 1 703 ? 13.676 -6.793 37.452 1.00 82.38 703 ALA A N 1
ATOM 5485 C CA . ALA A 1 703 ? 12.424 -7.540 37.427 1.00 82.38 703 ALA A CA 1
ATOM 5486 C C . ALA A 1 703 ? 11.745 -7.573 38.807 1.00 82.38 703 ALA A C 1
ATOM 5488 O O . ALA A 1 703 ? 10.540 -7.347 38.897 1.00 82.38 703 ALA A O 1
ATOM 5489 N N . ILE A 1 704 ? 12.501 -7.790 39.888 1.00 87.88 704 ILE A N 1
ATOM 5490 C CA . ILE A 1 704 ? 11.963 -7.808 41.259 1.00 87.88 704 ILE A CA 1
ATOM 5491 C C . ILE A 1 704 ? 11.385 -6.445 41.632 1.00 87.88 704 ILE A C 1
ATOM 5493 O O . ILE A 1 704 ? 10.226 -6.369 42.041 1.00 87.88 704 ILE A O 1
ATOM 5497 N N . VAL A 1 705 ? 12.154 -5.370 41.439 1.00 87.19 705 VAL A N 1
ATOM 5498 C CA . VAL A 1 705 ? 11.712 -4.000 41.745 1.00 87.19 705 VAL A CA 1
ATOM 5499 C C . VAL A 1 705 ? 10.454 -3.650 40.947 1.00 87.19 705 VAL A C 1
ATOM 5501 O O . VAL A 1 705 ? 9.498 -3.094 41.491 1.00 87.19 705 VAL A O 1
ATOM 5504 N N . MET A 1 706 ? 10.412 -4.049 39.677 1.00 86.81 706 MET A N 1
ATOM 5505 C CA . MET A 1 706 ? 9.249 -3.857 38.822 1.00 86.81 706 MET A CA 1
ATOM 5506 C C . MET A 1 706 ? 8.020 -4.616 39.339 1.00 86.81 706 MET A C 1
ATOM 5508 O O . MET A 1 706 ? 6.951 -4.022 39.473 1.00 86.81 706 MET A O 1
ATOM 5512 N N . MET A 1 707 ? 8.166 -5.893 39.701 1.00 88.38 707 MET A N 1
ATOM 5513 C CA . MET A 1 707 ? 7.066 -6.698 40.244 1.00 88.38 707 MET A CA 1
ATOM 5514 C C . MET A 1 707 ? 6.556 -6.156 41.581 1.00 88.38 707 MET A C 1
ATOM 5516 O O . MET A 1 707 ? 5.349 -6.144 41.808 1.00 88.38 707 MET A O 1
ATOM 5520 N N . GLN A 1 708 ? 7.440 -5.650 42.444 1.00 91.31 708 GLN A N 1
ATOM 5521 C CA . GLN A 1 708 ? 7.061 -5.008 43.709 1.00 91.31 708 GLN A CA 1
ATOM 5522 C C . GLN A 1 708 ? 6.335 -3.676 43.501 1.00 91.31 708 GLN A C 1
ATOM 5524 O O . GLN A 1 708 ? 5.467 -3.318 44.294 1.00 91.31 708 GLN A O 1
ATOM 5529 N N . SER A 1 709 ? 6.640 -2.963 42.413 1.00 90.94 709 SER A N 1
ATOM 5530 C CA . SER A 1 709 ? 5.997 -1.687 42.085 1.00 90.94 709 SER A CA 1
ATOM 5531 C C . SER A 1 709 ? 4.546 -1.820 41.606 1.00 90.94 709 SER A C 1
ATOM 5533 O O . SER A 1 709 ? 3.860 -0.804 41.480 1.00 90.94 709 SER A O 1
ATOM 5535 N N . LEU A 1 710 ? 4.070 -3.037 41.310 1.00 91.81 710 LEU A N 1
ATOM 5536 C CA . LEU A 1 710 ? 2.729 -3.257 40.767 1.00 91.81 710 LEU A CA 1
ATOM 5537 C C . LEU A 1 710 ? 1.634 -2.877 41.769 1.00 91.81 710 LEU A C 1
ATOM 5539 O O . LEU A 1 710 ? 1.700 -3.213 42.956 1.00 91.81 710 LEU A O 1
ATOM 5543 N N . THR A 1 711 ? 0.585 -2.218 41.283 1.00 92.06 711 THR A N 1
ATOM 5544 C CA . THR A 1 711 ? -0.614 -1.922 42.074 1.00 92.06 711 THR A CA 1
ATOM 5545 C C . THR A 1 711 ? -1.474 -3.176 42.239 1.00 92.06 711 THR A C 1
ATOM 5547 O O . THR A 1 711 ? -1.381 -4.122 41.457 1.00 92.06 711 THR A O 1
ATOM 5550 N N . ASP A 1 712 ? -2.339 -3.201 43.257 1.00 92.69 712 ASP A N 1
ATOM 5551 C CA . ASP A 1 712 ? -3.263 -4.330 43.448 1.00 92.69 712 ASP A CA 1
ATOM 5552 C C . ASP A 1 712 ? -4.216 -4.499 42.253 1.00 92.69 712 ASP A C 1
ATOM 5554 O O . ASP A 1 712 ? -4.546 -5.622 41.882 1.00 92.69 712 ASP A O 1
ATOM 5558 N N . GLU A 1 713 ? -4.601 -3.394 41.609 1.00 89.62 713 GLU A N 1
ATOM 5559 C CA . GLU A 1 713 ? -5.415 -3.392 40.388 1.00 89.62 713 GLU A CA 1
ATOM 5560 C C . GLU A 1 713 ? -4.676 -4.041 39.209 1.00 89.62 713 GLU A C 1
ATOM 5562 O O . GLU A 1 713 ? -5.244 -4.884 38.515 1.00 89.62 713 GLU A O 1
ATOM 5567 N N . GLN A 1 714 ? -3.391 -3.717 39.018 1.00 90.25 714 GLN A N 1
ATOM 5568 C CA . GLN A 1 714 ? -2.556 -4.332 37.981 1.00 90.25 714 GLN A CA 1
ATOM 5569 C C . GLN A 1 714 ? -2.395 -5.840 38.222 1.00 90.25 714 GLN A C 1
ATOM 5571 O O . GLN A 1 714 ? -2.557 -6.633 37.296 1.00 90.25 714 GLN A O 1
ATOM 5576 N N . VAL A 1 715 ? -2.148 -6.256 39.471 1.00 92.00 715 VAL A N 1
ATOM 5577 C CA . VAL A 1 715 ? -2.046 -7.682 39.825 1.00 92.00 715 VAL A CA 1
ATOM 5578 C C . VAL A 1 715 ? -3.381 -8.407 39.619 1.00 92.00 715 VAL A C 1
ATOM 5580 O O . VAL A 1 715 ? -3.389 -9.544 39.152 1.00 92.00 715 VAL A O 1
ATOM 5583 N N . ALA A 1 716 ? -4.514 -7.761 39.905 1.00 90.19 716 ALA A N 1
ATOM 5584 C CA . ALA A 1 716 ? -5.839 -8.341 39.686 1.00 90.19 716 ALA A CA 1
ATOM 5585 C C . ALA A 1 716 ? -6.184 -8.534 38.196 1.00 90.19 716 ALA A C 1
ATOM 5587 O O . ALA A 1 716 ? -6.926 -9.459 37.869 1.00 90.19 716 ALA A O 1
ATOM 5588 N N . ALA A 1 717 ? -5.638 -7.703 37.302 1.00 88.06 717 ALA A N 1
ATOM 5589 C CA . ALA A 1 717 ? -5.869 -7.783 35.857 1.00 88.06 717 ALA A CA 1
ATOM 5590 C C . ALA A 1 717 ? -4.963 -8.801 35.131 1.00 88.06 717 ALA A C 1
ATOM 5592 O O . ALA A 1 717 ? -5.303 -9.264 34.041 1.00 88.06 717 ALA A O 1
ATOM 5593 N N . LEU A 1 718 ? -3.821 -9.170 35.724 1.00 88.62 718 LEU A N 1
ATOM 5594 C CA . LEU A 1 718 ? -2.837 -10.072 35.113 1.00 88.62 718 LEU A CA 1
ATOM 5595 C C . LEU A 1 718 ? -3.393 -11.439 34.669 1.00 88.62 718 LEU A C 1
ATOM 5597 O O . LEU A 1 718 ? -3.041 -11.857 33.567 1.00 88.62 718 LEU A O 1
ATOM 5601 N N . PRO A 1 719 ? -4.243 -12.153 35.439 1.00 91.19 719 PRO A N 1
ATOM 5602 C CA . PRO A 1 719 ? -4.703 -13.488 35.052 1.00 91.19 719 PRO A CA 1
ATOM 5603 C C . PRO A 1 719 ? -5.407 -13.536 33.691 1.00 91.19 719 PRO A C 1
ATOM 5605 O O . PRO A 1 719 ? -5.157 -14.449 32.908 1.00 91.19 719 PRO A O 1
ATOM 5608 N N . GLU A 1 720 ? -6.255 -12.547 33.393 1.00 87.81 720 GLU A N 1
ATOM 5609 C CA . GLU A 1 720 ? -6.975 -12.472 32.116 1.00 87.81 720 GLU A CA 1
ATOM 5610 C C . GLU A 1 720 ? -6.009 -12.228 30.949 1.00 87.81 720 GLU A C 1
ATOM 5612 O O . GLU A 1 720 ? -6.086 -12.908 29.926 1.00 87.81 720 GLU A O 1
ATOM 5617 N N . ARG A 1 721 ? -5.044 -11.315 31.125 1.00 86.31 721 ARG A N 1
ATOM 5618 C CA . ARG A 1 721 ? -4.025 -11.000 30.107 1.00 86.31 721 ARG A CA 1
ATOM 5619 C C . ARG A 1 721 ? -3.082 -12.173 29.850 1.00 86.31 721 ARG A C 1
ATOM 5621 O O . ARG A 1 721 ? -2.780 -12.486 28.701 1.00 86.31 721 ARG A O 1
ATOM 5628 N N . LEU A 1 722 ? -2.653 -12.850 30.915 1.00 85.31 722 LEU A N 1
ATOM 5629 C CA . LEU A 1 722 ? -1.819 -14.049 30.836 1.00 85.31 722 LEU A CA 1
ATOM 5630 C C . LEU A 1 722 ? -2.537 -15.175 30.081 1.00 85.31 722 LEU A C 1
ATOM 5632 O O . LEU A 1 722 ? -1.933 -15.796 29.208 1.00 85.31 722 LEU A O 1
ATOM 5636 N N . GLU A 1 723 ? -3.824 -15.410 30.364 1.00 89.62 723 GLU A N 1
ATOM 5637 C CA . GLU A 1 723 ? -4.591 -16.444 29.662 1.00 89.62 723 GLU A CA 1
ATOM 5638 C C . GLU A 1 723 ? -4.850 -16.082 28.198 1.00 89.62 723 GLU A C 1
ATOM 5640 O O . GLU A 1 723 ? -4.709 -16.949 27.336 1.00 89.62 723 GLU A O 1
ATOM 5645 N N . LYS A 1 724 ? -5.136 -14.811 27.892 1.00 85.75 724 LYS A N 1
ATOM 5646 C CA . LYS A 1 724 ? -5.242 -14.337 26.506 1.00 85.75 724 LYS A CA 1
ATOM 5647 C C . LYS A 1 724 ? -3.951 -14.611 25.722 1.00 85.75 724 LYS A C 1
ATOM 5649 O O . LYS A 1 724 ? -4.007 -15.222 24.660 1.00 85.75 724 LYS A O 1
ATOM 5654 N N . SER A 1 725 ? -2.791 -14.270 26.288 1.00 84.38 725 SER A N 1
ATOM 5655 C CA . SER A 1 725 ? -1.491 -14.574 25.673 1.00 84.38 725 SER A CA 1
ATOM 5656 C C . SER A 1 725 ? -1.261 -16.080 25.483 1.00 84.38 725 SER A C 1
ATOM 5658 O O . SER A 1 725 ? -0.694 -16.500 24.475 1.00 84.38 725 SER A O 1
ATOM 5660 N N . ASN A 1 726 ? -1.668 -16.918 26.444 1.00 85.12 726 ASN A N 1
ATOM 5661 C CA . ASN A 1 726 ? -1.550 -18.374 26.304 1.00 85.12 726 ASN A CA 1
ATOM 5662 C C . ASN A 1 726 ? -2.417 -18.911 25.155 1.00 85.12 726 ASN A C 1
ATOM 5664 O O . ASN A 1 726 ? -2.007 -19.859 24.489 1.00 85.12 726 ASN A O 1
ATOM 5668 N N . GLN A 1 727 ? -3.599 -18.328 24.939 1.00 85.19 727 GLN A N 1
ATOM 5669 C CA . GLN A 1 727 ? -4.493 -18.700 23.842 1.00 85.19 727 GLN A CA 1
ATOM 5670 C C . GLN A 1 727 ? -3.916 -18.289 22.490 1.00 85.19 727 GLN A C 1
ATOM 5672 O O . GLN A 1 727 ? -3.856 -19.129 21.602 1.00 85.19 727 GLN A O 1
ATOM 5677 N N . GLU A 1 728 ? -3.424 -17.055 22.363 1.00 82.94 728 GLU A N 1
ATOM 5678 C CA . GLU A 1 728 ? -2.803 -16.550 21.129 1.00 82.94 728 GLU A CA 1
ATOM 5679 C C . GLU A 1 728 ? -1.602 -17.408 20.705 1.00 82.94 728 GLU A C 1
ATOM 5681 O O . GLU A 1 728 ? -1.510 -17.813 19.553 1.00 82.94 728 GLU A O 1
ATOM 5686 N N . ILE A 1 729 ? -0.730 -17.781 21.649 1.00 76.25 729 ILE A N 1
ATOM 5687 C CA . ILE A 1 729 ? 0.437 -18.638 21.369 1.00 76.25 729 ILE A CA 1
ATOM 5688 C C . ILE A 1 729 ? 0.043 -20.031 20.866 1.00 76.25 729 ILE A C 1
ATOM 5690 O O . ILE A 1 729 ? 0.744 -20.601 20.031 1.00 76.25 729 ILE A O 1
ATOM 5694 N N . ALA A 1 730 ? -1.050 -20.593 21.380 1.00 82.94 730 ALA A N 1
ATOM 5695 C CA . ALA A 1 730 ? -1.503 -21.928 21.003 1.00 82.94 730 ALA A CA 1
ATOM 5696 C C . ALA A 1 730 ? -2.411 -21.925 19.757 1.00 82.94 730 ALA A C 1
ATOM 5698 O O . ALA A 1 730 ? -2.630 -22.981 19.163 1.00 82.94 730 ALA A O 1
ATOM 5699 N N . GLN A 1 731 ? -2.948 -20.767 19.363 1.00 82.88 731 GLN A N 1
ATOM 5700 C CA . GLN A 1 731 ? -3.959 -20.650 18.311 1.00 82.88 731 GLN A CA 1
ATOM 5701 C C . GLN A 1 731 ? -3.443 -21.105 16.941 1.00 82.88 731 GLN A C 1
ATOM 5703 O O . GLN A 1 731 ? -4.174 -21.774 16.213 1.00 82.88 731 GLN A O 1
ATOM 5708 N N . ASP A 1 732 ? -2.179 -20.810 16.630 1.00 73.00 732 ASP A N 1
ATOM 5709 C CA . ASP A 1 732 ? -1.550 -21.163 15.349 1.00 73.00 732 ASP A CA 1
ATOM 5710 C C . ASP A 1 732 ? -1.335 -22.680 15.169 1.00 73.00 732 ASP A C 1
ATOM 5712 O O . ASP A 1 732 ? -1.027 -23.136 14.071 1.00 73.00 732 ASP A O 1
ATOM 5716 N N . GLU A 1 733 ? -1.511 -23.474 16.231 1.00 82.62 733 GLU A N 1
ATOM 5717 C CA . GLU A 1 733 ? -1.339 -24.933 16.210 1.00 82.62 733 GLU A CA 1
ATOM 5718 C C . GLU A 1 733 ? -2.623 -25.707 16.552 1.00 82.62 733 GLU A C 1
ATOM 5720 O O . GLU A 1 733 ? -2.791 -26.839 16.102 1.00 82.62 733 GLU A O 1
ATOM 5725 N N . LEU A 1 734 ? -3.538 -25.132 17.345 1.00 77.88 734 LEU A N 1
ATOM 5726 C CA . LEU A 1 734 ? -4.723 -25.836 17.861 1.00 77.88 734 LEU A CA 1
ATOM 5727 C C . LEU A 1 734 ? -5.767 -26.173 16.786 1.00 77.88 734 LEU A C 1
ATOM 5729 O O . LEU A 1 734 ? -6.387 -27.233 16.861 1.00 77.88 734 LEU A O 1
ATOM 5733 N N . ASP A 1 735 ? -5.952 -25.290 15.802 1.00 77.62 735 ASP A N 1
ATOM 5734 C CA . ASP A 1 735 ? -7.009 -25.394 14.781 1.00 77.62 735 ASP A CA 1
ATOM 5735 C C . ASP A 1 735 ? -6.456 -25.544 13.349 1.00 77.62 735 ASP A C 1
ATOM 5737 O O . ASP A 1 735 ? -7.180 -25.378 12.362 1.00 77.62 735 ASP A O 1
ATOM 5741 N N . VAL A 1 736 ? -5.167 -25.865 13.227 1.00 84.00 736 VAL A N 1
ATOM 5742 C CA . VAL A 1 736 ? -4.439 -25.959 11.956 1.00 84.00 736 VAL A CA 1
ATOM 5743 C C . VAL A 1 736 ? -4.068 -27.417 11.683 1.00 84.00 736 VAL A C 1
ATOM 5745 O O . VAL A 1 736 ? -3.764 -28.186 12.595 1.00 84.00 736 VAL A O 1
ATOM 5748 N N . ALA A 1 737 ? -4.135 -27.841 10.420 1.00 90.06 737 ALA A N 1
ATOM 5749 C CA . ALA A 1 737 ? -3.747 -29.202 10.064 1.00 90.06 737 ALA A CA 1
ATOM 5750 C C . ALA A 1 737 ? -2.230 -29.398 10.266 1.00 90.06 737 ALA A C 1
ATOM 5752 O O . ALA A 1 737 ? -1.442 -28.496 9.994 1.00 90.06 737 ALA A O 1
ATOM 5753 N N . LEU A 1 738 ? -1.809 -30.573 10.757 1.00 90.06 738 LEU A N 1
ATOM 5754 C CA . LEU A 1 738 ? -0.405 -30.834 11.120 1.00 90.06 738 LEU A CA 1
ATOM 5755 C C . LEU A 1 738 ? 0.568 -30.572 9.960 1.00 90.06 738 LEU A C 1
ATOM 5757 O O . LEU A 1 738 ? 1.646 -30.033 10.180 1.00 90.06 738 LEU A O 1
ATOM 5761 N N . ASP A 1 739 ? 0.184 -30.927 8.737 1.00 91.25 739 ASP A N 1
ATOM 5762 C CA . ASP A 1 739 ? 0.969 -30.666 7.530 1.00 91.25 739 ASP A CA 1
ATOM 5763 C C . ASP A 1 739 ? 1.185 -29.166 7.295 1.00 91.25 739 ASP A C 1
ATOM 5765 O O . ASP A 1 739 ? 2.298 -28.749 6.995 1.00 91.25 739 ASP A O 1
ATOM 5769 N N . GLN A 1 740 ? 0.164 -28.341 7.525 1.00 90.06 740 GLN A N 1
ATOM 5770 C CA . GLN A 1 740 ? 0.273 -26.885 7.418 1.00 90.06 740 GLN A CA 1
ATOM 5771 C C . GLN A 1 740 ? 1.188 -26.289 8.495 1.00 90.06 740 GLN A C 1
ATOM 5773 O O . GLN A 1 740 ? 1.958 -25.379 8.195 1.00 90.06 740 GLN A O 1
ATOM 5778 N N . VAL A 1 741 ? 1.145 -26.808 9.729 1.00 89.31 741 VAL A N 1
ATOM 5779 C CA . VAL A 1 741 ? 2.065 -26.388 10.805 1.00 89.31 741 VAL A CA 1
ATOM 5780 C C . VAL A 1 741 ? 3.512 -26.754 10.454 1.00 89.31 741 VAL A C 1
ATOM 5782 O O . VAL A 1 741 ? 4.425 -25.952 10.640 1.00 89.31 741 VAL A O 1
ATOM 5785 N N . GLN A 1 742 ? 3.726 -27.951 9.907 1.00 94.25 742 GLN A N 1
ATOM 5786 C CA . GLN A 1 742 ? 5.043 -28.421 9.474 1.00 94.25 742 GLN A CA 1
ATOM 5787 C C . GLN A 1 742 ? 5.581 -27.615 8.282 1.00 94.25 742 GLN A C 1
ATOM 5789 O O . GLN A 1 742 ? 6.762 -27.266 8.267 1.00 94.25 742 GLN A O 1
ATOM 5794 N N . ASP A 1 743 ? 4.729 -27.276 7.313 1.00 91.88 743 ASP A N 1
ATOM 5795 C CA . ASP A 1 743 ? 5.093 -26.419 6.180 1.00 91.88 743 ASP A CA 1
ATOM 5796 C C . ASP A 1 743 ? 5.435 -24.993 6.638 1.00 91.88 743 ASP A C 1
ATOM 5798 O O . ASP A 1 743 ? 6.429 -24.428 6.182 1.00 91.88 743 ASP A O 1
ATOM 5802 N N . ALA A 1 744 ? 4.667 -24.430 7.578 1.00 88.88 744 ALA A N 1
ATOM 5803 C CA . ALA A 1 744 ? 4.953 -23.120 8.163 1.00 88.88 744 ALA A CA 1
ATOM 5804 C C . ALA A 1 744 ? 6.304 -23.113 8.893 1.00 88.88 744 ALA A C 1
ATOM 5806 O O . ALA A 1 744 ? 7.129 -22.237 8.646 1.00 88.88 744 ALA A O 1
ATOM 5807 N N . TRP A 1 745 ? 6.578 -24.139 9.709 1.00 93.06 745 TRP A N 1
ATOM 5808 C CA . TRP A 1 745 ? 7.886 -24.309 10.346 1.00 93.06 745 TRP A CA 1
ATOM 5809 C C . TRP A 1 745 ? 9.021 -24.385 9.313 1.00 93.06 745 TRP A C 1
ATOM 5811 O O . TRP A 1 745 ? 10.073 -23.778 9.505 1.00 93.06 745 TRP A O 1
ATOM 5821 N N . ALA A 1 746 ? 8.815 -25.103 8.203 1.00 94.12 746 ALA A N 1
ATOM 5822 C CA . ALA A 1 746 ? 9.806 -25.212 7.137 1.00 94.12 746 ALA A CA 1
ATOM 5823 C C . ALA A 1 746 ? 10.100 -23.858 6.474 1.00 94.12 746 ALA A C 1
ATOM 5825 O O . ALA A 1 746 ? 11.266 -23.536 6.252 1.00 94.12 746 ALA A O 1
ATOM 5826 N N . GLU A 1 747 ? 9.077 -23.065 6.155 1.00 92.44 747 GLU A N 1
ATOM 5827 C CA . GLU A 1 747 ? 9.269 -21.735 5.562 1.00 92.44 747 GLU A CA 1
ATOM 5828 C C . GLU A 1 747 ? 9.927 -20.764 6.553 1.00 92.44 747 GLU A C 1
ATOM 5830 O O . GLU A 1 747 ? 10.931 -20.147 6.202 1.00 92.44 747 GLU A O 1
ATOM 5835 N N . ASP A 1 748 ? 9.475 -20.715 7.811 1.00 87.56 748 ASP A N 1
ATOM 5836 C CA . ASP A 1 748 ? 10.078 -19.863 8.849 1.00 87.56 748 ASP A CA 1
ATOM 5837 C C . ASP A 1 748 ? 11.565 -20.200 9.066 1.00 87.56 748 ASP A C 1
ATOM 5839 O O . ASP A 1 748 ? 12.424 -19.315 9.175 1.00 87.56 748 ASP A O 1
ATOM 5843 N N . PHE A 1 749 ? 11.899 -21.496 9.086 1.00 91.25 749 PHE A N 1
ATOM 5844 C CA . PHE A 1 749 ? 13.279 -21.959 9.216 1.00 91.25 749 PHE A CA 1
ATOM 5845 C C . PHE A 1 749 ? 14.119 -21.614 7.976 1.00 91.25 749 PHE A C 1
ATOM 5847 O O . PHE A 1 749 ? 15.286 -21.224 8.103 1.00 91.25 749 PHE A O 1
ATOM 5854 N N . ALA A 1 750 ? 13.542 -21.735 6.773 1.00 91.88 750 ALA A N 1
ATOM 5855 C CA . ALA A 1 750 ? 14.198 -21.338 5.529 1.00 91.88 750 ALA A CA 1
ATOM 5856 C C . ALA A 1 750 ? 14.511 -19.841 5.534 1.00 91.88 750 ALA A C 1
ATOM 5858 O O . ALA A 1 750 ? 15.656 -19.465 5.292 1.00 91.88 750 ALA A O 1
ATOM 5859 N N . ASP A 1 751 ? 13.530 -19.004 5.863 1.00 89.69 751 ASP A N 1
ATOM 5860 C CA . ASP A 1 751 ? 13.676 -17.551 5.912 1.00 89.69 751 ASP A CA 1
ATOM 5861 C C . ASP A 1 751 ? 14.754 -17.131 6.917 1.00 89.69 751 ASP A C 1
ATOM 5863 O O . ASP A 1 751 ? 15.577 -16.259 6.621 1.00 89.69 751 ASP A O 1
ATOM 5867 N N . GLY A 1 752 ? 14.818 -17.800 8.074 1.00 84.75 752 GLY A N 1
ATOM 5868 C CA . GLY A 1 752 ? 15.890 -17.616 9.053 1.00 84.75 752 GLY A CA 1
ATOM 5869 C C . GLY A 1 752 ? 17.283 -17.870 8.466 1.00 84.75 752 GLY A C 1
ATOM 5870 O O . GLY A 1 752 ? 18.183 -17.049 8.640 1.00 84.75 752 GLY A O 1
ATOM 5871 N N . LEU A 1 753 ? 17.462 -18.962 7.718 1.00 88.06 753 LEU A N 1
ATOM 5872 C CA . LEU A 1 753 ? 18.738 -19.300 7.075 1.00 88.06 753 LEU A CA 1
ATOM 5873 C C . LEU A 1 753 ? 19.063 -18.414 5.863 1.00 88.06 753 LEU A C 1
ATOM 5875 O O . LEU A 1 753 ? 20.234 -18.090 5.628 1.00 88.06 753 LEU A O 1
ATOM 5879 N N . GLU A 1 754 ? 18.057 -18.019 5.081 1.00 92.81 754 GLU A N 1
ATOM 5880 C CA . GLU A 1 754 ? 18.229 -17.197 3.877 1.00 92.81 754 GLU A CA 1
ATOM 5881 C C . GLU A 1 754 ? 18.688 -15.773 4.203 1.00 92.81 754 GLU A C 1
ATOM 5883 O O . GLU A 1 754 ? 19.373 -15.162 3.378 1.00 92.81 754 GLU A O 1
ATOM 5888 N N . ARG A 1 755 ? 18.414 -15.272 5.418 1.00 86.06 755 ARG A N 1
ATOM 5889 C CA . ARG A 1 755 ? 18.971 -14.000 5.919 1.00 86.06 755 ARG A CA 1
ATOM 5890 C C . ARG A 1 755 ? 20.500 -13.989 5.933 1.00 86.06 755 ARG A C 1
ATOM 5892 O O . ARG A 1 755 ? 21.093 -12.961 5.627 1.00 86.06 755 ARG A O 1
ATOM 5899 N N . PHE A 1 756 ? 21.129 -15.125 6.232 1.00 85.31 756 PHE A N 1
ATOM 5900 C CA . PHE A 1 756 ? 22.588 -15.238 6.337 1.00 85.31 756 PHE A CA 1
ATOM 5901 C C . PHE A 1 756 ? 23.224 -15.811 5.070 1.00 85.31 756 PHE A C 1
ATOM 5903 O O . PHE A 1 756 ? 24.257 -15.346 4.601 1.00 85.31 756 PHE A O 1
ATOM 5910 N N . THR A 1 757 ? 22.604 -16.834 4.487 1.00 87.56 757 THR A N 1
ATOM 5911 C CA . THR A 1 757 ? 23.183 -17.579 3.357 1.00 87.56 757 THR A CA 1
ATOM 5912 C C . THR A 1 757 ? 22.732 -17.033 1.995 1.00 87.56 757 THR A C 1
ATOM 5914 O O . THR A 1 757 ? 23.330 -17.332 0.954 1.00 87.56 757 THR A O 1
ATOM 5917 N N . GLY A 1 758 ? 21.698 -16.185 1.971 1.00 89.81 758 GLY A N 1
ATOM 5918 C CA . GLY A 1 758 ? 20.922 -15.872 0.776 1.00 89.81 758 GLY A CA 1
ATOM 5919 C C . GLY A 1 758 ? 20.000 -17.024 0.366 1.00 89.81 758 GLY A C 1
ATOM 5920 O O . GLY A 1 758 ? 19.991 -18.079 0.985 1.00 89.81 758 GLY A O 1
ATOM 5921 N N . ARG A 1 759 ? 19.240 -16.832 -0.721 1.00 94.44 759 ARG A N 1
ATOM 5922 C CA . ARG A 1 759 ? 18.236 -17.801 -1.196 1.00 94.44 759 ARG A CA 1
ATOM 5923 C C . ARG A 1 759 ? 18.758 -19.246 -1.232 1.00 94.44 759 ARG A C 1
ATOM 5925 O O . ARG A 1 759 ? 19.772 -19.515 -1.887 1.00 94.44 759 ARG A O 1
ATOM 5932 N N . LEU A 1 760 ? 18.034 -20.166 -0.593 1.00 92.88 760 LEU A N 1
ATOM 5933 C CA . LEU A 1 760 ? 18.345 -21.591 -0.594 1.00 92.88 760 LEU A CA 1
ATOM 5934 C C . LEU A 1 760 ? 18.080 -22.204 -1.973 1.00 92.88 760 LEU A C 1
ATOM 5936 O O . LEU A 1 760 ? 17.162 -21.823 -2.707 1.00 92.88 760 LEU A O 1
ATOM 5940 N N . LEU A 1 761 ? 18.894 -23.192 -2.333 1.00 93.75 761 LEU A N 1
ATOM 5941 C CA . LEU A 1 761 ? 18.694 -23.995 -3.530 1.00 93.75 761 LEU A CA 1
ATOM 5942 C C . LEU A 1 761 ? 17.438 -24.853 -3.397 1.00 93.75 761 LEU A C 1
ATOM 5944 O O . LEU A 1 761 ? 17.040 -25.258 -2.305 1.00 93.75 761 LEU A O 1
ATOM 5948 N N . LYS A 1 762 ? 16.876 -25.239 -4.545 1.00 94.19 762 LYS A N 1
ATOM 5949 C CA . LYS A 1 762 ? 15.727 -26.147 -4.592 1.00 94.19 762 LYS A CA 1
ATOM 5950 C C . LYS A 1 762 ? 15.983 -27.445 -3.817 1.00 94.19 762 LYS A C 1
ATOM 5952 O O . LYS A 1 762 ? 15.128 -27.870 -3.059 1.00 94.19 762 LYS A O 1
ATOM 5957 N N . THR A 1 763 ? 17.173 -28.030 -3.943 1.00 94.00 763 THR A N 1
ATOM 5958 C CA . THR A 1 763 ? 17.558 -29.263 -3.233 1.00 94.00 763 THR A CA 1
ATOM 5959 C C . THR A 1 763 ? 17.664 -29.082 -1.715 1.00 94.00 763 THR A C 1
ATOM 5961 O O . THR A 1 763 ? 17.395 -30.021 -0.970 1.00 94.00 763 THR A O 1
ATOM 5964 N N . GLN A 1 764 ? 18.039 -27.887 -1.246 1.00 93.88 764 GLN A N 1
ATOM 5965 C CA . GLN A 1 764 ? 18.088 -27.545 0.179 1.00 93.88 764 GLN A CA 1
ATOM 5966 C C . GLN A 1 764 ? 16.667 -27.364 0.734 1.00 93.88 764 GLN A C 1
ATOM 5968 O O . GLN A 1 764 ? 16.341 -27.956 1.760 1.00 93.88 764 GLN A O 1
ATOM 5973 N N . ARG A 1 765 ? 15.792 -26.646 0.012 1.00 94.75 765 ARG A N 1
ATOM 5974 C CA . ARG A 1 765 ? 14.368 -26.513 0.374 1.00 94.75 765 ARG A CA 1
ATOM 5975 C C . ARG A 1 765 ? 13.631 -27.857 0.337 1.00 94.75 765 ARG A C 1
ATOM 5977 O O . ARG A 1 765 ? 12.905 -28.174 1.265 1.00 94.75 765 ARG A O 1
ATOM 5984 N N . GLU A 1 766 ? 13.890 -28.705 -0.660 1.00 94.31 766 GLU A N 1
ATOM 5985 C CA . GLU A 1 766 ? 13.332 -30.067 -0.726 1.00 94.31 766 GLU A CA 1
ATOM 5986 C C . GLU A 1 766 ? 13.788 -30.946 0.456 1.00 94.31 766 GLU A C 1
ATOM 5988 O O . GLU A 1 766 ? 13.005 -31.753 0.964 1.00 94.31 766 GLU A O 1
ATOM 5993 N N . TYR A 1 767 ? 15.040 -30.804 0.915 1.00 95.06 767 TYR A N 1
ATOM 5994 C CA . TYR A 1 767 ? 15.510 -31.480 2.129 1.00 95.06 767 TYR A CA 1
ATOM 5995 C C . TYR A 1 767 ? 14.741 -30.997 3.361 1.00 95.06 767 TYR A C 1
ATOM 5997 O O . TYR A 1 767 ? 14.243 -31.826 4.124 1.00 95.06 767 TYR A O 1
ATOM 6005 N N . LEU A 1 768 ? 14.624 -29.678 3.519 1.00 95.19 768 LEU A N 1
ATOM 6006 C CA . LEU A 1 768 ? 13.931 -29.030 4.628 1.00 95.19 768 LEU A CA 1
ATOM 6007 C C . LEU A 1 768 ? 12.460 -29.452 4.703 1.00 95.19 768 LEU A C 1
ATOM 6009 O O . LEU A 1 768 ? 12.059 -30.002 5.723 1.00 95.19 768 LEU A O 1
ATOM 6013 N N . SER A 1 769 ? 11.694 -29.327 3.613 1.00 93.81 769 SER A N 1
ATOM 6014 C CA . SER A 1 769 ? 10.284 -29.748 3.570 1.00 93.81 769 SER A CA 1
ATOM 6015 C C . SER A 1 769 ? 10.114 -31.233 3.901 1.00 93.81 769 SER A C 1
ATOM 6017 O O . SER A 1 769 ? 9.189 -31.625 4.605 1.00 93.81 769 SER A O 1
ATOM 6019 N N . ARG A 1 770 ? 11.039 -32.098 3.457 1.00 96.06 770 ARG A N 1
ATOM 6020 C CA . ARG A 1 770 ? 10.995 -33.522 3.821 1.00 96.06 770 ARG A CA 1
ATOM 6021 C C . ARG A 1 770 ? 11.249 -33.740 5.313 1.00 96.06 770 ARG A C 1
ATOM 6023 O O . ARG A 1 770 ? 10.611 -34.607 5.909 1.00 96.06 770 ARG A O 1
ATOM 6030 N N . ARG A 1 771 ? 12.197 -33.016 5.914 1.00 97.00 771 ARG A N 1
ATOM 6031 C CA . ARG A 1 771 ? 12.519 -33.149 7.345 1.00 97.00 771 ARG A CA 1
ATOM 6032 C C . ARG A 1 771 ? 11.485 -32.486 8.250 1.00 97.00 771 ARG A C 1
ATOM 6034 O O . ARG A 1 771 ? 11.249 -33.021 9.326 1.00 97.00 771 ARG A O 1
ATOM 6041 N N . ALA A 1 772 ? 10.794 -31.451 7.780 1.00 95.94 772 ALA A N 1
ATOM 6042 C CA . ALA A 1 772 ? 9.697 -30.795 8.486 1.00 95.94 772 ALA A CA 1
ATOM 6043 C C . ALA A 1 772 ? 8.569 -31.757 8.890 1.00 95.94 772 ALA A C 1
ATOM 6045 O O . ALA A 1 772 ? 7.940 -31.563 9.920 1.00 95.94 772 ALA A O 1
ATOM 6046 N N . THR A 1 773 ? 8.388 -32.871 8.172 1.00 95.50 773 THR A N 1
ATOM 6047 C CA . THR A 1 773 ? 7.441 -33.936 8.566 1.00 95.50 773 THR A CA 1
ATOM 6048 C C . THR A 1 773 ? 7.722 -34.564 9.940 1.00 95.50 773 THR A C 1
ATOM 6050 O O . THR A 1 773 ? 6.842 -35.211 10.509 1.00 95.50 773 THR A O 1
ATOM 6053 N N . ALA A 1 774 ? 8.937 -34.399 10.475 1.00 95.81 774 ALA A N 1
ATOM 6054 C CA . ALA A 1 774 ? 9.310 -34.831 11.820 1.00 95.81 774 ALA A CA 1
ATOM 6055 C C . ALA A 1 774 ? 9.016 -33.778 12.902 1.00 95.81 774 ALA A C 1
ATOM 6057 O O . ALA A 1 774 ? 9.044 -34.130 14.078 1.00 95.81 774 ALA A O 1
ATOM 6058 N N . TYR A 1 775 ? 8.728 -32.527 12.527 1.00 95.44 775 TYR A N 1
ATOM 6059 C CA . TYR A 1 775 ? 8.387 -31.465 13.472 1.00 95.44 775 TYR A CA 1
ATOM 6060 C C . TYR A 1 775 ? 7.062 -31.782 14.167 1.00 95.44 775 TYR A C 1
ATOM 6062 O O . TYR A 1 775 ? 6.106 -32.239 13.527 1.00 95.44 775 TYR A O 1
ATOM 6070 N N . GLN A 1 776 ? 7.016 -31.558 15.477 1.00 93.62 776 GLN A N 1
ATOM 6071 C CA . GLN A 1 776 ? 5.827 -31.749 16.300 1.00 93.62 776 GLN A CA 1
ATOM 6072 C C . GLN A 1 776 ? 5.383 -30.400 16.889 1.00 93.62 776 GLN A C 1
ATOM 6074 O O . GLN A 1 776 ? 6.226 -29.691 17.437 1.00 93.62 776 GLN A O 1
ATOM 6079 N N . PRO A 1 777 ? 4.088 -30.045 16.825 1.00 90.19 777 PRO A N 1
ATOM 6080 C CA . PRO A 1 777 ? 3.572 -28.820 17.435 1.00 90.19 777 PRO A CA 1
ATOM 6081 C C . PRO A 1 777 ? 3.845 -28.803 18.945 1.00 90.19 777 PRO A C 1
ATOM 6083 O O . PRO A 1 777 ? 3.457 -29.728 19.666 1.00 90.19 777 PRO A O 1
ATOM 6086 N N . GLU A 1 778 ? 4.531 -27.769 19.428 1.00 89.75 778 GLU A N 1
ATOM 6087 C CA . GLU A 1 778 ? 4.968 -27.671 20.827 1.00 89.75 778 GLU A CA 1
ATOM 6088 C C . GLU A 1 778 ? 4.367 -26.477 21.571 1.00 89.75 778 GLU A C 1
ATOM 6090 O O . GLU A 1 778 ? 4.370 -26.467 22.805 1.00 89.75 778 GLU A O 1
ATOM 6095 N N . ARG A 1 779 ? 3.807 -25.485 20.862 1.00 86.38 779 ARG A N 1
ATOM 6096 C CA . ARG A 1 779 ? 3.276 -24.254 21.470 1.00 86.38 779 ARG A CA 1
ATOM 6097 C C . ARG A 1 779 ? 2.051 -24.531 22.332 1.00 86.38 779 ARG A C 1
ATOM 6099 O O . ARG A 1 779 ? 1.891 -23.899 23.377 1.00 86.38 779 ARG A O 1
ATOM 6106 N N . VAL A 1 780 ? 1.225 -25.511 21.959 1.00 86.56 780 VAL A N 1
ATOM 6107 C CA . VAL A 1 780 ? 0.085 -25.950 22.789 1.00 86.56 780 VAL A CA 1
ATOM 6108 C C . VAL A 1 780 ? 0.562 -26.514 24.131 1.00 86.56 780 VAL A C 1
ATOM 6110 O O . VAL A 1 780 ? 0.077 -26.111 25.191 1.00 86.56 780 VAL A O 1
ATOM 6113 N N . LEU A 1 781 ? 1.561 -27.401 24.094 1.00 87.81 781 LEU A N 1
ATOM 6114 C CA . LEU A 1 781 ? 2.170 -27.999 25.287 1.00 87.81 781 LEU A CA 1
ATOM 6115 C C . LEU A 1 781 ? 2.899 -26.938 26.128 1.00 87.81 781 LEU A C 1
ATOM 6117 O O . LEU A 1 781 ? 2.823 -26.932 27.362 1.00 87.81 781 LEU A O 1
ATOM 6121 N N . TRP A 1 782 ? 3.557 -25.989 25.463 1.00 84.06 782 TRP A N 1
ATOM 6122 C CA . TRP A 1 782 ? 4.219 -24.861 26.105 1.00 84.06 782 TRP A CA 1
ATOM 6123 C C . TRP A 1 782 ? 3.224 -23.946 26.830 1.00 84.06 782 TRP A C 1
ATOM 6125 O O . TRP A 1 782 ? 3.485 -23.527 27.960 1.00 84.06 782 TRP A O 1
ATOM 6135 N N . ALA A 1 783 ? 2.046 -23.691 26.251 1.00 86.81 783 ALA A N 1
ATOM 6136 C CA . ALA A 1 783 ? 0.989 -22.913 26.895 1.00 86.81 783 ALA A CA 1
ATOM 6137 C C . ALA A 1 783 ? 0.496 -23.571 28.201 1.00 86.81 783 ALA A C 1
ATOM 6139 O O . ALA A 1 783 ? 0.233 -22.878 29.185 1.00 86.81 783 ALA A O 1
ATOM 6140 N N . GLU A 1 784 ? 0.428 -24.904 28.271 1.00 86.50 784 GLU A N 1
ATOM 6141 C CA . GLU A 1 784 ? 0.104 -25.620 29.516 1.00 86.50 784 GLU A CA 1
ATOM 6142 C C . GLU A 1 784 ? 1.189 -25.480 30.592 1.00 86.50 784 GLU A C 1
ATOM 6144 O O . GLU A 1 784 ? 0.881 -25.327 31.779 1.00 86.50 784 GLU A O 1
ATOM 6149 N N . TYR A 1 785 ? 2.465 -25.520 30.201 1.00 86.00 785 TYR A N 1
ATOM 6150 C CA . TYR A 1 785 ? 3.577 -25.188 31.096 1.00 86.00 785 TYR A CA 1
ATOM 6151 C C . TYR A 1 785 ? 3.449 -23.750 31.623 1.00 86.00 785 TYR A C 1
ATOM 6153 O O . TYR A 1 785 ? 3.479 -23.537 32.840 1.00 86.00 785 TYR A O 1
ATOM 6161 N N . ARG A 1 786 ? 3.234 -22.775 30.726 1.00 86.44 786 ARG A N 1
ATOM 6162 C CA . ARG A 1 786 ? 3.107 -21.356 31.085 1.00 86.44 786 ARG A CA 1
ATOM 6163 C C . ARG A 1 786 ? 1.997 -21.146 32.106 1.00 86.44 786 ARG A C 1
ATOM 6165 O O . ARG A 1 786 ? 2.245 -20.473 33.100 1.00 86.44 786 ARG A O 1
ATOM 6172 N N . ARG A 1 787 ? 0.832 -21.785 31.940 1.00 89.75 787 ARG A N 1
ATOM 6173 C CA . ARG A 1 787 ? -0.282 -21.715 32.907 1.00 89.75 787 ARG A CA 1
ATOM 6174 C C . ARG A 1 787 ? 0.110 -22.184 34.309 1.00 89.75 787 ARG A C 1
ATOM 6176 O O . ARG A 1 787 ? -0.258 -21.542 35.290 1.00 89.75 787 ARG A O 1
ATOM 6183 N N . ARG A 1 788 ? 0.865 -23.285 34.420 1.00 88.69 788 ARG A N 1
ATOM 6184 C CA . ARG A 1 788 ? 1.325 -23.816 35.718 1.00 88.69 788 ARG A CA 1
ATOM 6185 C C . ARG A 1 788 ? 2.302 -22.859 36.399 1.00 88.69 788 ARG A C 1
ATOM 6187 O O . ARG A 1 788 ? 2.100 -22.520 37.562 1.00 88.69 788 ARG A O 1
ATOM 6194 N N . PHE A 1 789 ? 3.295 -22.370 35.657 1.00 88.38 789 PHE A N 1
ATOM 6195 C CA . PHE A 1 789 ? 4.250 -21.378 36.156 1.00 88.38 789 PHE A CA 1
ATOM 6196 C C . PHE A 1 789 ? 3.557 -20.063 36.557 1.00 88.38 789 PHE A C 1
ATOM 6198 O O . PHE A 1 789 ? 3.781 -19.535 37.645 1.00 88.38 789 PHE A O 1
ATOM 6205 N N . GLN A 1 790 ? 2.667 -19.552 35.702 1.00 91.06 790 GLN A N 1
ATOM 6206 C CA . GLN A 1 790 ? 1.906 -18.324 35.935 1.00 91.06 790 GLN A CA 1
ATOM 6207 C C . GLN A 1 790 ? 1.014 -18.432 37.175 1.00 91.06 790 GLN A C 1
ATOM 6209 O O . GLN A 1 790 ? 0.904 -17.464 37.920 1.00 91.06 790 GLN A O 1
ATOM 6214 N N . ALA A 1 791 ? 0.415 -19.594 37.448 1.00 91.19 791 ALA A N 1
ATOM 6215 C CA . ALA A 1 791 ? -0.395 -19.791 38.648 1.00 91.19 791 ALA A CA 1
ATOM 6216 C C . ALA A 1 791 ? 0.416 -19.596 39.942 1.00 91.19 791 ALA A C 1
ATOM 6218 O O . ALA A 1 791 ? -0.076 -18.977 40.889 1.00 91.19 791 ALA A O 1
ATOM 6219 N N . ASP A 1 792 ? 1.656 -20.087 39.987 1.00 91.94 792 ASP A N 1
ATOM 6220 C CA . ASP A 1 792 ? 2.533 -19.916 41.150 1.00 91.94 792 ASP A CA 1
ATOM 6221 C C . ASP A 1 792 ? 3.161 -18.516 41.205 1.00 91.94 792 ASP A C 1
ATOM 6223 O O . ASP A 1 792 ? 3.247 -17.932 42.289 1.00 91.94 792 ASP A O 1
ATOM 6227 N N . LEU A 1 793 ? 3.459 -17.910 40.050 1.00 90.94 793 LEU A N 1
ATOM 6228 C CA . LEU A 1 793 ? 3.810 -16.490 39.959 1.00 90.94 793 LEU A CA 1
ATOM 6229 C C . LEU A 1 793 ? 2.699 -15.596 40.530 1.00 90.94 793 LEU A C 1
ATOM 6231 O O . LEU A 1 793 ? 2.984 -14.702 41.322 1.00 90.94 793 LEU A O 1
ATOM 6235 N N . MET A 1 794 ? 1.431 -15.859 40.199 1.00 93.94 794 MET A N 1
ATOM 6236 C CA . MET A 1 794 ? 0.303 -15.077 40.715 1.00 93.94 794 MET A CA 1
ATOM 6237 C C . MET A 1 794 ? 0.183 -15.178 42.237 1.00 93.94 794 MET A C 1
ATOM 6239 O O . MET A 1 794 ? -0.020 -14.161 42.899 1.00 93.94 794 MET A O 1
ATOM 6243 N N . LYS A 1 795 ? 0.365 -16.374 42.817 1.00 93.56 795 LYS A N 1
ATOM 6244 C CA . LYS A 1 795 ? 0.375 -16.548 44.283 1.00 93.56 795 LYS A CA 1
ATOM 6245 C C . LYS A 1 795 ? 1.487 -15.733 44.940 1.00 93.56 795 LYS A C 1
ATOM 6247 O O . LYS A 1 795 ? 1.269 -15.163 46.008 1.00 93.56 795 LYS A O 1
ATOM 6252 N N . LEU A 1 796 ? 2.656 -15.682 44.306 1.00 93.81 796 LEU A N 1
ATOM 6253 C CA . LEU A 1 796 ? 3.802 -14.932 44.803 1.00 93.81 796 LEU A CA 1
ATOM 6254 C C . LEU A 1 796 ? 3.592 -13.411 44.682 1.00 93.81 796 LEU A C 1
ATOM 6256 O O . LEU A 1 796 ? 3.881 -12.676 45.623 1.00 93.81 796 LEU A O 1
ATOM 6260 N N . LEU A 1 797 ? 3.001 -12.927 43.584 1.00 93.44 797 LEU A N 1
ATOM 6261 C CA . LEU A 1 797 ? 2.696 -11.501 43.384 1.00 93.44 797 LEU A CA 1
ATOM 6262 C C . LEU A 1 797 ? 1.673 -10.945 44.388 1.00 93.44 797 LEU A C 1
ATOM 6264 O O . LEU A 1 797 ? 1.738 -9.768 44.756 1.00 93.44 797 LEU A O 1
ATOM 6268 N N . MET A 1 798 ? 0.766 -11.780 44.903 1.00 93.00 798 MET A N 1
ATOM 6269 C CA . MET A 1 798 ? -0.128 -11.385 46.005 1.00 93.00 798 MET A CA 1
ATOM 6270 C C . MET A 1 798 ? 0.633 -11.058 47.302 1.00 93.00 798 MET A C 1
ATOM 6272 O O . MET A 1 798 ? 0.096 -10.363 48.162 1.00 93.00 798 MET A O 1
ATOM 6276 N N . LYS A 1 799 ? 1.884 -11.518 47.427 1.00 94.00 799 LYS A N 1
ATOM 6277 C CA . LYS A 1 799 ? 2.777 -11.322 48.577 1.00 94.00 799 LYS A CA 1
ATOM 6278 C C . LYS A 1 799 ? 3.993 -10.451 48.255 1.00 94.00 799 LYS A C 1
ATOM 6280 O O . LYS A 1 799 ? 4.966 -10.443 48.998 1.00 94.00 799 LYS A O 1
ATOM 6285 N N . ARG A 1 800 ? 3.948 -9.687 47.162 1.00 93.94 800 ARG A N 1
ATOM 6286 C CA . ARG A 1 800 ? 5.092 -8.907 46.651 1.00 93.94 800 ARG A CA 1
ATOM 6287 C C . ARG A 1 800 ? 5.736 -7.924 47.632 1.00 93.94 800 ARG A C 1
ATOM 6289 O O . ARG A 1 800 ? 6.907 -7.594 47.490 1.00 93.94 800 ARG A O 1
ATOM 6296 N N . ASN A 1 801 ? 4.987 -7.492 48.642 1.00 91.88 801 ASN A N 1
ATOM 6297 C CA . ASN A 1 801 ? 5.458 -6.563 49.669 1.00 91.88 801 ASN A CA 1
ATOM 6298 C C . ASN A 1 801 ? 6.029 -7.263 50.920 1.00 91.88 801 ASN A C 1
ATOM 6300 O O . ASN A 1 801 ? 6.416 -6.580 51.869 1.00 91.88 801 ASN A O 1
ATOM 6304 N N . GLU A 1 802 ? 6.053 -8.600 50.964 1.00 93.94 802 GLU A N 1
ATOM 6305 C CA . GLU A 1 802 ? 6.649 -9.364 52.066 1.00 93.94 802 GLU A CA 1
ATOM 6306 C C . GLU A 1 802 ? 8.192 -9.380 51.952 1.00 93.94 802 GLU A C 1
ATOM 6308 O O . GLU A 1 802 ? 8.723 -9.420 50.837 1.00 93.94 802 GLU A O 1
ATOM 6313 N N . PRO A 1 803 ? 8.940 -9.358 53.075 1.00 89.94 803 PRO A N 1
ATOM 6314 C CA . PRO A 1 803 ? 10.411 -9.355 53.075 1.00 89.94 803 PRO A CA 1
ATOM 6315 C C . PRO A 1 803 ? 11.051 -10.526 52.315 1.00 89.94 803 PRO A C 1
ATOM 6317 O O . PRO A 1 803 ? 12.168 -10.409 51.814 1.00 89.94 803 PRO A O 1
ATOM 6320 N N . GLU A 1 804 ? 10.356 -11.658 52.241 1.00 93.38 804 GLU A N 1
ATOM 6321 C CA . GLU A 1 804 ? 10.818 -12.889 51.607 1.00 93.38 804 GLU A CA 1
ATOM 6322 C C . GLU A 1 804 ? 10.619 -12.910 50.079 1.00 93.38 804 GLU A C 1
ATOM 6324 O O . GLU A 1 804 ? 11.154 -13.806 49.419 1.00 93.38 804 GLU A O 1
ATOM 6329 N N . PHE A 1 805 ? 9.901 -11.934 49.499 1.00 93.75 805 PHE A N 1
ATOM 6330 C CA . PHE A 1 805 ? 9.518 -11.941 48.081 1.00 93.75 805 PHE A CA 1
ATOM 6331 C C . PHE A 1 805 ? 10.710 -12.065 47.130 1.00 93.75 805 PHE A C 1
ATOM 6333 O O . PHE A 1 805 ? 10.648 -12.858 46.199 1.00 93.75 805 PHE A O 1
ATOM 6340 N N . ASP A 1 806 ? 11.800 -11.328 47.367 1.00 92.69 806 ASP A N 1
ATOM 6341 C CA . ASP A 1 806 ? 13.005 -11.374 46.523 1.00 92.69 806 ASP A CA 1
ATOM 6342 C C . ASP A 1 806 ? 13.547 -12.813 46.423 1.00 92.69 806 ASP A C 1
ATOM 6344 O O . ASP A 1 806 ? 13.660 -13.387 45.336 1.00 92.69 806 ASP A O 1
ATOM 6348 N N . ALA A 1 807 ? 13.783 -13.447 47.576 1.00 92.81 807 ALA A N 1
ATOM 6349 C CA . ALA A 1 807 ? 14.326 -14.799 47.642 1.00 92.81 807 ALA A CA 1
ATOM 6350 C C . ALA A 1 807 ? 13.378 -15.846 47.027 1.00 92.81 807 ALA A C 1
ATOM 6352 O O . ALA A 1 807 ? 13.836 -16.799 46.388 1.00 92.81 807 ALA A O 1
ATOM 6353 N N . GLU A 1 808 ? 12.065 -15.688 47.210 1.00 93.56 808 GLU A N 1
ATOM 6354 C CA . GLU A 1 808 ? 11.062 -16.576 46.615 1.00 93.56 808 GLU A CA 1
ATOM 6355 C C . GLU A 1 808 ? 10.916 -16.365 45.102 1.00 93.56 808 GLU A C 1
ATOM 6357 O O . GLU A 1 808 ? 10.810 -17.348 44.366 1.00 93.56 808 GLU A O 1
ATOM 6362 N N . PHE A 1 809 ? 10.994 -15.124 44.619 1.00 91.62 809 PHE A N 1
ATOM 6363 C CA . PHE A 1 809 ? 10.923 -14.790 43.195 1.00 91.62 809 PHE A CA 1
ATOM 6364 C C . PHE A 1 809 ? 12.136 -15.318 42.437 1.00 91.62 809 PHE A C 1
ATOM 6366 O O . PHE A 1 809 ? 11.975 -15.970 41.405 1.00 91.62 809 PHE A O 1
ATOM 6373 N N . ARG A 1 810 ? 13.343 -15.151 42.992 1.00 89.88 810 ARG A N 1
ATOM 6374 C CA . ARG A 1 810 ? 14.566 -15.753 42.434 1.00 89.88 810 ARG A CA 1
ATOM 6375 C C . ARG A 1 810 ? 14.468 -17.271 42.359 1.00 89.88 810 ARG A C 1
ATOM 6377 O O . ARG A 1 810 ? 14.822 -17.855 41.338 1.00 89.88 810 ARG A O 1
ATOM 6384 N N . ARG A 1 811 ? 13.949 -17.916 43.412 1.00 90.19 811 ARG A N 1
ATOM 6385 C CA . ARG A 1 811 ? 13.748 -19.373 43.427 1.00 90.19 811 ARG A CA 1
ATOM 6386 C C . ARG A 1 811 ? 12.738 -19.810 42.368 1.00 90.19 811 ARG A C 1
ATOM 6388 O O . ARG A 1 811 ? 12.978 -20.804 41.692 1.00 90.19 811 ARG A O 1
ATOM 6395 N N . LEU A 1 812 ? 11.632 -19.081 42.221 1.00 87.88 812 LEU A N 1
ATOM 6396 C CA . LEU A 1 812 ? 10.613 -19.370 41.215 1.00 87.88 812 LEU A CA 1
ATOM 6397 C C . LEU A 1 812 ? 11.175 -19.229 39.794 1.00 87.88 812 LEU A C 1
ATOM 6399 O O . LEU A 1 812 ? 10.962 -20.116 38.970 1.00 87.88 812 LEU A O 1
ATOM 6403 N N . ALA A 1 813 ? 11.924 -18.157 39.521 1.00 80.94 813 ALA A N 1
ATOM 6404 C CA . ALA A 1 813 ? 12.547 -17.917 38.222 1.00 80.94 813 ALA A CA 1
ATOM 6405 C C . ALA A 1 813 ? 13.594 -18.987 37.868 1.00 80.94 813 ALA A C 1
ATOM 6407 O O . ALA A 1 813 ? 13.592 -19.487 36.745 1.00 80.94 813 ALA A O 1
ATOM 6408 N N . ALA A 1 814 ? 14.425 -19.391 38.834 1.00 79.81 814 ALA A N 1
ATOM 6409 C CA . ALA A 1 814 ? 15.413 -20.459 38.658 1.00 79.81 814 ALA A CA 1
ATOM 6410 C C . ALA A 1 814 ? 14.778 -21.853 38.494 1.00 79.81 814 ALA A C 1
ATOM 6412 O O . ALA A 1 814 ? 15.383 -22.749 37.918 1.00 79.81 814 ALA A O 1
ATOM 6413 N N . ALA A 1 815 ? 13.551 -22.055 38.981 1.00 81.50 815 ALA A N 1
ATOM 6414 C CA . ALA A 1 815 ? 12.851 -23.334 38.905 1.00 81.50 815 ALA A CA 1
ATOM 6415 C C . ALA A 1 815 ? 11.984 -23.493 37.642 1.00 81.50 815 ALA A C 1
ATOM 6417 O O . ALA A 1 815 ? 11.195 -24.437 37.585 1.00 81.50 815 ALA A O 1
ATOM 6418 N N . ARG A 1 816 ? 12.087 -22.604 36.641 1.00 75.38 816 ARG A N 1
ATOM 6419 C CA . ARG A 1 816 ? 11.240 -22.626 35.429 1.00 75.38 816 ARG A CA 1
ATOM 6420 C C . ARG A 1 816 ? 11.156 -24.009 34.787 1.00 75.38 816 ARG A C 1
ATOM 6422 O O . ARG A 1 816 ? 10.059 -24.512 34.570 1.00 75.38 816 ARG A O 1
ATOM 6429 N N . GLU A 1 817 ? 12.291 -24.662 34.579 1.00 77.19 817 GLU A N 1
ATOM 6430 C CA . GLU A 1 817 ? 12.334 -25.958 33.893 1.00 77.19 817 GLU A CA 1
ATOM 6431 C C . GLU A 1 817 ? 11.619 -27.078 34.658 1.00 77.19 817 GLU A C 1
ATOM 6433 O O . GLU A 1 817 ? 11.101 -28.014 34.056 1.00 77.19 817 GLU A O 1
ATOM 6438 N N . SER A 1 818 ? 11.495 -26.957 35.985 1.00 84.06 818 SER A N 1
ATOM 6439 C CA . SER A 1 818 ? 10.795 -27.952 36.812 1.00 84.06 818 SER A CA 1
ATOM 6440 C C . SER A 1 818 ? 9.285 -28.028 36.552 1.00 84.06 818 SER A C 1
ATOM 6442 O O . SER A 1 818 ? 8.638 -28.986 36.976 1.00 84.06 818 SER A O 1
ATOM 6444 N N . TYR A 1 819 ? 8.714 -27.043 35.850 1.00 82.94 819 TYR A N 1
ATOM 6445 C CA . TYR A 1 819 ? 7.306 -27.044 35.448 1.00 82.94 819 TYR A CA 1
ATOM 6446 C C . TYR A 1 819 ? 7.077 -27.681 34.069 1.00 82.94 819 TYR A C 1
ATOM 6448 O O . TYR A 1 819 ? 5.916 -27.876 33.691 1.00 82.94 819 TYR A O 1
ATOM 6456 N N . TYR A 1 820 ? 8.124 -27.996 33.299 1.00 83.06 820 TYR A N 1
ATOM 6457 C CA . TYR A 1 820 ? 7.969 -28.673 32.012 1.00 83.06 820 TYR A CA 1
ATOM 6458 C C . TYR A 1 820 ? 7.329 -30.055 32.210 1.00 83.06 820 TYR A C 1
ATOM 6460 O O . TYR A 1 820 ? 7.658 -30.796 33.133 1.00 83.06 820 TYR A O 1
ATOM 6468 N N . GLY A 1 821 ? 6.314 -30.369 31.397 1.00 85.12 821 GLY A N 1
ATOM 6469 C CA . GLY A 1 821 ? 5.713 -31.707 31.402 1.00 85.12 821 GLY A CA 1
ATOM 6470 C C . GLY A 1 821 ? 6.584 -32.683 30.617 1.00 85.12 821 GLY A C 1
ATOM 6471 O O . GLY A 1 821 ? 7.229 -32.261 29.664 1.00 85.12 821 GLY A O 1
ATOM 6472 N N . GLU A 1 822 ? 6.548 -33.975 30.959 1.00 88.94 822 GLU A N 1
ATOM 6473 C CA . GLU A 1 822 ? 7.327 -35.014 30.258 1.00 88.94 822 GLU A CA 1
ATOM 6474 C C . GLU A 1 822 ? 7.103 -34.988 28.734 1.00 88.94 822 GLU A C 1
ATOM 6476 O O . GLU A 1 822 ? 8.051 -35.113 27.964 1.00 88.94 822 GLU A O 1
ATOM 6481 N N . GLU A 1 823 ? 5.858 -34.760 28.300 1.00 90.06 823 GLU A N 1
ATOM 6482 C CA . GLU A 1 823 ? 5.483 -34.631 26.885 1.00 90.06 823 GLU A CA 1
ATOM 6483 C C . GLU A 1 823 ? 6.132 -33.405 26.221 1.00 90.06 823 GLU A C 1
ATOM 6485 O O . GLU A 1 823 ? 6.729 -33.534 25.156 1.00 90.06 823 GLU A O 1
ATOM 6490 N N . PHE A 1 824 ? 6.061 -32.229 26.863 1.00 90.25 824 PHE A N 1
ATOM 6491 C CA . PHE A 1 824 ? 6.666 -30.997 26.346 1.00 90.25 824 PHE A CA 1
ATOM 6492 C C . PHE A 1 824 ? 8.184 -31.127 26.247 1.00 90.25 824 PHE A C 1
ATOM 6494 O O . PHE A 1 824 ? 8.746 -30.802 25.210 1.00 90.25 824 PHE A O 1
ATOM 6501 N N . THR A 1 825 ? 8.840 -31.639 27.293 1.00 88.75 825 THR A N 1
ATOM 6502 C CA . THR A 1 825 ? 10.294 -31.841 27.296 1.00 88.75 825 THR A CA 1
ATOM 6503 C C . THR A 1 825 ? 10.713 -32.764 26.159 1.00 88.75 825 THR A C 1
ATOM 6505 O O . THR A 1 825 ? 11.589 -32.408 25.380 1.00 88.75 825 THR A O 1
ATOM 6508 N N . ARG A 1 826 ? 10.032 -33.907 25.998 1.00 93.81 826 ARG A N 1
ATOM 6509 C CA . ARG A 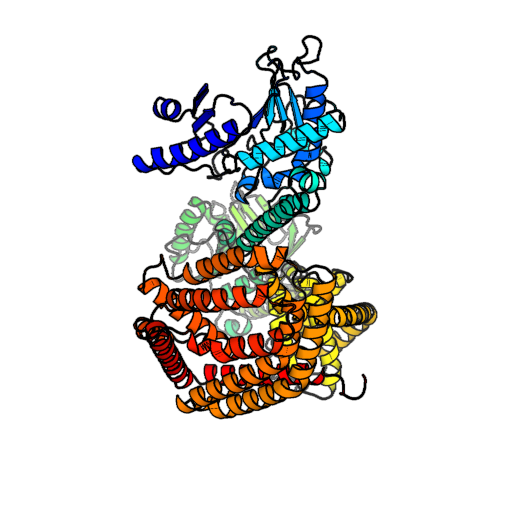1 826 ? 10.318 -34.847 24.909 1.00 93.81 826 ARG A CA 1
ATOM 6510 C C . ARG A 1 826 ? 10.163 -34.195 23.530 1.00 93.81 826 ARG A C 1
ATOM 6512 O O . ARG A 1 826 ? 11.050 -34.341 22.696 1.00 93.81 826 ARG A O 1
ATOM 6519 N N . VAL A 1 827 ? 9.051 -33.494 23.291 1.00 92.38 827 VAL A N 1
ATOM 6520 C CA . VAL A 1 827 ? 8.766 -32.834 22.004 1.00 92.38 827 VAL A CA 1
ATOM 6521 C C . VAL A 1 827 ? 9.759 -31.703 21.719 1.00 92.38 827 VAL A C 1
ATOM 6523 O O . VAL A 1 827 ? 10.306 -31.643 20.622 1.00 92.38 827 VAL A O 1
ATOM 6526 N N . SER A 1 828 ? 10.041 -30.860 22.712 1.00 88.19 828 SER A N 1
ATOM 6527 C CA . SER A 1 828 ? 11.023 -29.776 22.612 1.00 88.19 828 SER A CA 1
ATOM 6528 C C . SER A 1 828 ? 12.414 -30.322 22.281 1.00 88.19 828 SER A C 1
ATOM 6530 O O . SER A 1 828 ? 13.077 -29.819 21.376 1.00 88.19 828 SER A O 1
ATOM 6532 N N . ASP A 1 829 ? 12.853 -31.392 22.951 1.00 89.88 829 ASP A N 1
ATOM 6533 C CA . ASP A 1 829 ? 14.149 -32.026 22.680 1.00 89.88 829 ASP A CA 1
ATOM 6534 C C . ASP A 1 829 ? 14.221 -32.600 21.252 1.00 89.88 829 ASP A C 1
ATOM 6536 O O . ASP A 1 829 ? 15.237 -32.446 20.562 1.00 89.88 829 ASP A O 1
ATOM 6540 N N . GLU A 1 830 ? 13.136 -33.226 20.780 1.00 93.56 830 GLU A N 1
ATOM 6541 C CA . GLU A 1 830 ? 13.008 -33.745 19.412 1.00 93.56 830 GLU A CA 1
ATOM 6542 C C . GLU A 1 830 ? 13.046 -32.616 18.364 1.00 93.56 830 GLU A C 1
ATOM 6544 O O . GLU A 1 830 ? 13.782 -32.718 17.377 1.00 93.56 830 GLU A O 1
ATOM 6549 N N . ASN A 1 831 ? 12.329 -31.511 18.592 1.00 94.00 831 ASN A N 1
ATOM 6550 C CA . ASN A 1 831 ? 12.301 -30.348 17.699 1.00 94.00 831 ASN A CA 1
ATOM 6551 C C . ASN A 1 831 ? 13.644 -29.595 17.666 1.00 94.00 831 ASN A C 1
ATOM 6553 O O . ASN A 1 831 ? 14.091 -29.156 16.598 1.00 94.00 831 ASN A O 1
ATOM 6557 N N . ILE A 1 832 ? 14.334 -29.480 18.806 1.00 86.81 832 ILE A N 1
ATOM 6558 C CA . ILE A 1 832 ? 15.689 -28.909 18.889 1.00 86.81 832 ILE A CA 1
ATOM 6559 C C . ILE A 1 832 ? 16.690 -29.807 18.149 1.00 86.81 832 ILE A C 1
ATOM 6561 O O . ILE A 1 832 ? 17.559 -29.313 17.426 1.00 86.81 832 ILE A O 1
ATOM 6565 N N . ALA A 1 833 ? 16.589 -31.133 18.290 1.00 89.44 833 ALA A N 1
ATOM 6566 C CA . ALA A 1 833 ? 17.403 -32.072 17.514 1.00 89.44 833 ALA A CA 1
ATOM 6567 C C . ALA A 1 833 ? 17.151 -31.941 16.004 1.00 89.44 833 ALA A C 1
ATOM 6569 O O . ALA A 1 833 ? 18.110 -31.843 15.239 1.00 89.44 833 ALA A O 1
ATOM 6570 N N . LEU A 1 834 ? 15.887 -31.843 15.584 1.00 93.50 834 LEU A N 1
ATOM 6571 C CA . LEU A 1 834 ? 15.516 -31.629 14.184 1.00 93.50 834 LEU A CA 1
ATOM 6572 C C . LEU A 1 834 ? 16.098 -30.321 13.626 1.00 93.50 834 LEU A C 1
ATOM 6574 O O . LEU A 1 834 ? 16.688 -30.316 12.547 1.00 93.50 834 LEU A O 1
ATOM 6578 N N . SER A 1 835 ? 15.972 -29.225 14.374 1.00 90.56 835 SER A N 1
ATOM 6579 C CA . SER A 1 835 ? 16.493 -27.909 13.983 1.00 90.56 835 SER A CA 1
ATOM 6580 C C . SER A 1 835 ? 18.013 -27.934 13.791 1.00 90.56 835 SER A C 1
ATOM 6582 O O . SER A 1 835 ? 18.526 -27.429 12.790 1.00 90.56 835 SER A O 1
ATOM 6584 N N . ARG A 1 836 ? 18.746 -28.587 14.705 1.00 87.38 836 ARG A N 1
ATOM 6585 C CA . ARG A 1 836 ? 20.205 -28.773 14.597 1.00 87.38 836 ARG A CA 1
ATOM 6586 C C . ARG A 1 836 ? 20.590 -29.633 13.394 1.00 87.38 836 ARG A C 1
ATOM 6588 O O . ARG A 1 836 ? 21.505 -29.263 12.658 1.00 87.38 836 ARG A O 1
ATOM 6595 N N . GLU A 1 837 ? 19.880 -30.738 13.166 1.00 89.75 837 GLU A N 1
ATOM 6596 C CA . GLU A 1 837 ? 20.098 -31.633 12.022 1.00 89.75 837 GLU A CA 1
ATOM 6597 C C . GLU A 1 837 ? 19.950 -30.873 10.695 1.00 89.75 837 GLU A C 1
ATOM 6599 O O . GLU A 1 837 ? 20.820 -30.931 9.821 1.00 89.75 837 GLU A O 1
ATOM 6604 N N . VAL A 1 838 ? 18.855 -30.122 10.554 1.00 91.38 838 VAL A N 1
ATOM 6605 C CA . VAL A 1 838 ? 18.551 -29.345 9.350 1.00 91.38 838 VAL A CA 1
ATOM 6606 C C . VAL A 1 838 ? 19.566 -28.222 9.143 1.00 91.38 838 VAL A C 1
ATOM 6608 O O . VAL A 1 838 ? 20.090 -28.087 8.033 1.00 91.38 838 VAL A O 1
ATOM 6611 N N . ALA A 1 839 ? 19.890 -27.452 10.188 1.00 89.19 839 ALA A N 1
ATOM 6612 C CA . ALA A 1 839 ? 20.909 -26.407 10.112 1.00 89.19 839 ALA A CA 1
ATOM 6613 C C . ALA A 1 839 ? 22.268 -26.985 9.692 1.00 89.19 839 ALA A C 1
ATOM 6615 O O . ALA A 1 839 ? 22.890 -26.471 8.763 1.00 89.19 839 ALA A O 1
ATOM 6616 N N . SER A 1 840 ? 22.698 -28.096 10.303 1.00 87.44 840 SER A N 1
ATOM 6617 C CA . SER A 1 840 ? 23.959 -28.760 9.954 1.00 87.44 840 SER A CA 1
ATOM 6618 C C . SER A 1 840 ? 23.975 -29.220 8.499 1.00 87.44 840 SER A C 1
ATOM 6620 O O . SER A 1 840 ? 24.963 -28.984 7.798 1.00 87.44 840 SER A O 1
ATOM 6622 N N . TYR A 1 841 ? 22.876 -29.807 8.008 1.00 90.19 841 TYR A N 1
ATOM 6623 C CA . TYR A 1 841 ? 22.775 -30.222 6.611 1.00 90.19 841 TYR A CA 1
ATOM 6624 C C . TYR A 1 841 ? 22.896 -29.032 5.656 1.00 90.19 841 TYR A C 1
ATOM 6626 O O . TYR A 1 841 ? 23.696 -29.086 4.720 1.00 90.19 841 TYR A O 1
ATOM 6634 N N . VAL A 1 842 ? 22.128 -27.959 5.873 1.00 89.44 842 VAL A N 1
ATOM 6635 C CA . VAL A 1 842 ? 22.137 -26.803 4.962 1.00 89.44 842 VAL A CA 1
ATOM 6636 C C . VAL A 1 842 ? 23.499 -26.113 4.981 1.00 89.44 842 VAL A C 1
ATOM 6638 O O . VAL A 1 842 ? 24.076 -25.901 3.914 1.00 89.44 842 VAL A O 1
ATOM 6641 N N . LEU A 1 843 ? 24.047 -25.842 6.169 1.00 87.44 843 LEU A N 1
ATOM 6642 C CA . LEU A 1 843 ? 25.338 -25.169 6.334 1.00 87.44 843 LEU A CA 1
ATOM 6643 C C . LEU A 1 843 ? 26.516 -26.005 5.804 1.00 87.44 843 LEU A C 1
ATOM 6645 O O . LEU A 1 843 ? 27.480 -25.449 5.287 1.00 87.44 843 LEU A O 1
ATOM 6649 N N . SER A 1 844 ? 26.427 -27.338 5.849 1.00 87.56 844 SER A N 1
ATOM 6650 C CA . SER A 1 844 ? 27.439 -28.228 5.252 1.00 87.56 844 SER A CA 1
ATOM 6651 C C . SER A 1 844 ? 27.328 -28.369 3.731 1.00 87.56 844 SER A C 1
ATOM 6653 O O . SER A 1 844 ? 28.237 -28.900 3.099 1.00 87.56 844 SER A O 1
ATOM 6655 N N . ASN A 1 845 ? 26.220 -27.926 3.129 1.00 89.31 845 ASN A N 1
ATOM 6656 C CA . ASN A 1 845 ? 25.944 -28.064 1.696 1.00 89.31 845 ASN A CA 1
ATOM 6657 C C . ASN A 1 845 ? 25.748 -26.700 1.016 1.00 89.31 845 ASN A C 1
ATOM 6659 O O . ASN A 1 845 ? 24.966 -26.583 0.068 1.00 89.31 845 ASN A O 1
ATOM 6663 N N . LEU A 1 846 ? 26.433 -25.661 1.500 1.00 89.69 846 LEU A N 1
ATOM 6664 C CA . LEU A 1 846 ? 26.415 -24.338 0.882 1.00 89.69 846 LEU A CA 1
ATOM 6665 C C . LEU A 1 846 ? 27.236 -24.319 -0.412 1.00 89.69 846 LEU A C 1
ATOM 6667 O O . LEU A 1 846 ? 28.298 -24.927 -0.523 1.00 89.69 846 LEU A O 1
ATOM 6671 N N . THR A 1 847 ? 26.750 -23.574 -1.402 1.00 90.50 847 THR A N 1
ATOM 6672 C CA . THR A 1 847 ? 27.568 -23.205 -2.567 1.00 90.50 847 THR A CA 1
ATOM 6673 C C . THR A 1 847 ? 28.656 -22.208 -2.171 1.00 90.50 847 THR A C 1
ATOM 6675 O O . THR A 1 847 ? 28.504 -21.491 -1.187 1.00 90.50 847 THR A O 1
ATOM 6678 N N . GLU A 1 848 ? 29.706 -22.068 -2.982 1.00 88.75 848 GLU A N 1
ATOM 6679 C CA . GLU A 1 848 ? 30.767 -21.067 -2.764 1.00 88.75 848 GLU A CA 1
ATOM 6680 C C . GLU A 1 848 ? 30.198 -19.647 -2.581 1.00 88.75 848 GLU A C 1
ATOM 6682 O O . GLU A 1 848 ? 30.601 -18.908 -1.687 1.00 88.75 848 GLU A O 1
ATOM 6687 N N . LYS A 1 849 ? 29.166 -19.298 -3.361 1.00 89.62 849 LYS A N 1
ATOM 6688 C CA . LYS A 1 849 ? 28.458 -18.017 -3.237 1.00 89.62 849 LYS A CA 1
ATOM 6689 C C . LYS A 1 849 ? 27.690 -17.881 -1.916 1.00 89.62 849 LYS A C 1
ATOM 6691 O O . LYS A 1 849 ? 27.669 -16.794 -1.348 1.00 89.62 849 LYS A O 1
ATOM 6696 N N . GLN A 1 850 ? 27.025 -18.942 -1.458 1.00 91.56 850 GLN A N 1
ATOM 6697 C CA . GLN A 1 850 ? 26.292 -18.933 -0.185 1.00 91.56 850 GLN A CA 1
ATOM 6698 C C . GLN A 1 850 ? 27.249 -18.922 1.016 1.00 91.56 850 GLN A C 1
ATOM 6700 O O . GLN A 1 850 ? 26.987 -18.210 1.977 1.00 91.56 850 GLN A O 1
ATOM 6705 N N . SER A 1 851 ? 28.370 -19.648 0.942 1.00 89.56 851 SER A N 1
ATOM 6706 C CA . SER A 1 851 ? 29.426 -19.624 1.963 1.00 89.56 851 SER A CA 1
ATOM 6707 C C . SER A 1 851 ? 30.058 -18.231 2.077 1.00 89.56 851 SER A C 1
ATOM 6709 O O . SER A 1 851 ? 30.171 -17.698 3.179 1.00 89.56 851 SER A O 1
ATOM 6711 N N . GLY A 1 852 ? 30.351 -17.579 0.942 1.00 90.12 852 GLY A N 1
ATOM 6712 C CA . GLY A 1 852 ? 30.811 -16.187 0.924 1.00 90.12 852 GLY A CA 1
ATOM 6713 C C . GLY A 1 852 ? 29.825 -15.228 1.597 1.00 90.12 852 GLY A C 1
ATOM 6714 O O . GLY A 1 852 ? 30.223 -14.438 2.442 1.00 90.12 852 GLY A O 1
ATOM 6715 N N . ARG A 1 853 ? 28.523 -15.359 1.307 1.00 90.62 853 ARG A N 1
ATOM 6716 C CA . ARG A 1 853 ? 27.483 -14.541 1.954 1.00 90.62 853 ARG A CA 1
ATOM 6717 C C . ARG A 1 853 ? 27.355 -14.782 3.451 1.00 90.62 853 ARG A C 1
ATOM 6719 O O . ARG A 1 853 ? 27.243 -13.815 4.188 1.00 90.62 853 ARG A O 1
ATOM 6726 N N . LEU A 1 854 ? 27.383 -16.043 3.884 1.00 89.88 854 LEU A N 1
ATOM 6727 C CA . LEU A 1 854 ? 27.346 -16.382 5.305 1.00 89.88 854 LEU A CA 1
ATOM 6728 C C . LEU A 1 854 ? 28.521 -15.736 6.040 1.00 89.88 854 LEU A C 1
ATOM 6730 O O . LEU A 1 854 ? 28.340 -15.160 7.107 1.00 89.88 854 LEU A O 1
ATOM 6734 N N . LYS A 1 855 ? 29.716 -15.804 5.448 1.00 90.81 855 LYS A N 1
ATOM 6735 C CA . LYS A 1 855 ? 30.912 -15.167 5.993 1.00 90.81 855 LYS A CA 1
ATOM 6736 C C . LYS A 1 855 ? 30.753 -13.651 6.093 1.00 90.81 855 LYS A C 1
ATOM 6738 O O . LYS A 1 855 ? 31.020 -13.106 7.158 1.00 90.81 855 LYS A O 1
ATOM 6743 N N . ASP A 1 856 ? 30.319 -12.996 5.019 1.00 92.00 856 ASP A N 1
ATOM 6744 C CA . ASP A 1 856 ? 30.122 -11.543 5.001 1.00 92.00 856 ASP A CA 1
ATOM 6745 C C . ASP A 1 856 ? 29.074 -11.125 6.047 1.00 92.00 856 ASP A C 1
ATOM 6747 O O . ASP A 1 856 ? 29.349 -10.259 6.867 1.00 92.00 856 ASP A O 1
ATOM 6751 N N . ALA A 1 857 ? 27.937 -11.825 6.121 1.00 90.19 857 ALA A N 1
ATOM 6752 C CA . ALA A 1 857 ? 26.880 -11.547 7.094 1.00 90.19 857 ALA A CA 1
ATOM 6753 C C . ALA A 1 857 ? 27.343 -11.703 8.556 1.00 90.19 857 ALA A C 1
ATOM 6755 O O . ALA A 1 857 ? 26.954 -10.917 9.418 1.00 90.19 857 ALA A O 1
ATOM 6756 N N . LEU A 1 858 ? 28.177 -12.708 8.852 1.00 90.06 858 LEU A N 1
ATOM 6757 C CA . LEU A 1 858 ? 28.755 -12.892 10.187 1.00 90.06 858 LEU A CA 1
ATOM 6758 C C . LEU A 1 858 ? 29.778 -11.796 10.525 1.00 90.06 858 LEU A C 1
ATOM 6760 O O . LEU A 1 858 ? 29.821 -11.339 11.664 1.00 90.06 858 LEU A O 1
ATOM 6764 N N . LEU A 1 859 ? 30.586 -11.353 9.557 1.00 92.38 859 LEU A N 1
ATOM 6765 C CA . LEU A 1 859 ? 31.536 -10.253 9.759 1.00 92.38 859 LEU A CA 1
ATOM 6766 C C . LEU A 1 859 ? 30.828 -8.906 9.941 1.00 92.38 859 LEU A C 1
ATOM 6768 O O . LEU A 1 859 ? 31.235 -8.131 10.802 1.00 92.38 859 LEU A O 1
ATOM 6772 N N . ASP A 1 860 ? 29.755 -8.662 9.189 1.00 90.62 860 ASP A N 1
ATOM 6773 C CA . ASP A 1 860 ? 28.922 -7.467 9.340 1.00 90.62 860 ASP A CA 1
ATOM 6774 C C . ASP A 1 860 ? 28.304 -7.423 10.749 1.00 90.62 860 ASP A C 1
ATOM 6776 O O . ASP A 1 860 ? 28.432 -6.423 11.451 1.00 90.62 860 ASP A O 1
ATOM 6780 N N . LEU A 1 861 ? 27.750 -8.543 11.232 1.00 86.50 861 LEU A N 1
ATOM 6781 C CA . LEU A 1 861 ? 27.243 -8.643 12.608 1.00 86.50 861 LEU A CA 1
ATOM 6782 C C . LEU A 1 861 ? 28.331 -8.442 13.665 1.00 86.50 861 LEU A C 1
ATOM 6784 O O . LEU A 1 861 ? 28.085 -7.814 14.694 1.00 86.50 861 LEU A O 1
ATOM 6788 N N . ALA A 1 862 ? 29.536 -8.969 13.434 1.00 90.38 862 ALA A N 1
ATOM 6789 C CA . ALA A 1 862 ? 30.653 -8.736 14.340 1.00 90.38 862 ALA A CA 1
ATOM 6790 C C . ALA A 1 862 ? 30.995 -7.244 14.436 1.00 90.38 862 ALA A C 1
ATOM 6792 O O . ALA A 1 862 ? 31.212 -6.733 15.538 1.00 90.38 862 ALA A O 1
ATOM 6793 N N . GLN A 1 863 ? 31.003 -6.545 13.299 1.00 90.56 863 GLN A N 1
ATOM 6794 C CA . GLN A 1 863 ? 31.223 -5.106 13.250 1.00 90.56 863 GLN A CA 1
ATOM 6795 C C . GLN A 1 863 ? 30.103 -4.349 13.975 1.00 90.56 863 GLN A C 1
ATOM 6797 O O . GLN A 1 863 ? 30.404 -3.486 14.799 1.00 90.56 863 GLN A O 1
ATOM 6802 N N . ASP A 1 864 ? 28.837 -4.703 13.747 1.00 86.81 864 ASP A N 1
ATOM 6803 C CA . ASP A 1 864 ? 27.697 -4.080 14.430 1.00 86.81 864 ASP A CA 1
ATOM 6804 C C . ASP A 1 864 ? 27.814 -4.221 15.956 1.00 86.81 864 ASP A C 1
ATOM 6806 O O . ASP A 1 864 ? 27.654 -3.246 16.699 1.00 86.81 864 ASP A O 1
ATOM 6810 N N . PHE A 1 865 ? 28.173 -5.412 16.448 1.00 87.94 865 PHE A N 1
ATOM 6811 C CA . PHE A 1 865 ? 28.402 -5.631 17.876 1.00 87.94 865 PHE A CA 1
ATOM 6812 C C . PHE A 1 865 ? 29.586 -4.820 18.417 1.00 87.94 865 PHE A C 1
ATOM 6814 O O . PHE A 1 865 ? 29.489 -4.280 19.520 1.00 87.94 865 PHE A O 1
ATOM 6821 N N . GLN A 1 866 ? 30.674 -4.664 17.654 1.00 88.88 866 GLN A N 1
ATOM 6822 C CA . GLN A 1 866 ? 31.806 -3.807 18.039 1.00 88.88 866 GLN A CA 1
ATOM 6823 C C . GLN A 1 866 ? 31.416 -2.327 18.099 1.00 88.88 866 GLN A C 1
ATOM 6825 O O . GLN A 1 866 ? 31.785 -1.629 19.046 1.00 88.88 866 GLN A O 1
ATOM 6830 N N . GLU A 1 867 ? 30.653 -1.843 17.120 1.00 85.94 867 GLU A N 1
ATOM 6831 C CA . GLU A 1 867 ? 30.172 -0.462 17.078 1.00 85.94 867 GLU A CA 1
ATOM 6832 C C . GLU A 1 867 ? 29.216 -0.163 18.237 1.00 85.94 867 GLU A C 1
ATOM 6834 O O . GLU A 1 867 ? 29.295 0.907 18.847 1.00 85.94 867 GLU A O 1
ATOM 6839 N N . LEU A 1 868 ? 28.344 -1.111 18.588 1.00 80.69 868 LEU A N 1
ATOM 6840 C CA . LEU A 1 868 ? 27.458 -0.999 19.746 1.00 80.69 868 LEU A CA 1
ATOM 6841 C C . LEU A 1 868 ? 28.220 -1.087 21.075 1.00 80.69 868 LEU A C 1
ATOM 6843 O O . LEU A 1 868 ? 27.919 -0.322 21.994 1.00 80.69 868 LEU A O 1
ATOM 6847 N N . ALA A 1 869 ? 29.228 -1.955 21.174 1.00 85.75 869 ALA A N 1
ATOM 6848 C CA . ALA A 1 869 ? 30.089 -2.050 22.351 1.00 85.75 869 ALA A CA 1
ATOM 6849 C C . ALA A 1 869 ? 30.896 -0.761 22.579 1.00 85.75 869 ALA A C 1
ATOM 6851 O O . ALA A 1 869 ? 31.032 -0.301 23.713 1.00 85.75 869 ALA A O 1
ATOM 6852 N N . ALA A 1 870 ? 31.369 -0.117 21.506 1.00 83.44 870 ALA A N 1
ATOM 6853 C CA . ALA A 1 870 ? 32.118 1.141 21.574 1.00 83.44 870 ALA A CA 1
ATOM 6854 C C . ALA A 1 870 ? 31.299 2.323 22.130 1.00 83.44 870 ALA A C 1
ATOM 6856 O O . ALA A 1 870 ? 31.879 3.327 22.543 1.00 83.44 870 ALA A O 1
ATOM 6857 N N . LYS A 1 871 ? 29.965 2.209 22.161 1.00 78.62 871 LYS A N 1
ATOM 6858 C CA . LYS A 1 871 ? 29.061 3.201 22.766 1.00 78.62 871 LYS A CA 1
ATOM 6859 C C . LYS A 1 871 ? 28.925 3.049 24.287 1.00 78.62 871 LYS A C 1
ATOM 6861 O O . LYS A 1 871 ? 28.210 3.839 24.897 1.00 78.62 871 LYS A O 1
ATOM 6866 N N . ALA A 1 872 ? 29.555 2.050 24.908 1.00 74.06 872 ALA A N 1
ATOM 6867 C CA . ALA A 1 872 ? 29.548 1.913 26.361 1.00 74.06 872 ALA A CA 1
ATOM 6868 C C . ALA A 1 872 ? 30.376 3.039 27.011 1.00 74.06 872 ALA A C 1
ATOM 6870 O O . ALA A 1 872 ? 31.571 3.174 26.745 1.00 74.06 872 ALA A O 1
ATOM 6871 N N . GLU A 1 873 ? 29.756 3.852 27.872 1.00 60.59 873 GLU A N 1
ATOM 6872 C CA . GLU A 1 873 ? 30.487 4.852 28.657 1.00 60.59 873 GLU A CA 1
ATOM 6873 C C . GLU A 1 873 ? 31.471 4.175 29.642 1.00 60.59 873 GLU A C 1
ATOM 6875 O O . GLU A 1 873 ? 31.165 3.106 30.187 1.00 60.59 873 GLU A O 1
ATOM 6880 N N . PRO A 1 874 ? 32.661 4.760 29.902 1.00 52.59 874 PRO A N 1
ATOM 6881 C CA . PRO A 1 874 ? 33.607 4.214 30.872 1.00 52.59 874 PRO A CA 1
ATOM 6882 C C . PRO A 1 874 ? 33.012 4.203 32.287 1.00 52.59 874 PRO A C 1
ATOM 6884 O O . PRO A 1 874 ? 32.435 5.192 32.730 1.00 52.59 874 PRO A O 1
ATOM 6887 N N . ALA A 1 875 ? 33.231 3.112 33.025 1.00 51.00 875 ALA A N 1
ATOM 6888 C CA . ALA A 1 875 ? 32.620 2.834 34.332 1.00 51.00 875 ALA A CA 1
ATOM 6889 C C . ALA A 1 875 ? 32.931 3.838 35.472 1.00 51.00 875 ALA A C 1
ATOM 6891 O O . ALA A 1 875 ? 32.356 3.711 36.547 1.00 51.00 875 ALA A O 1
ATOM 6892 N N . ASP A 1 876 ? 33.795 4.834 35.254 1.00 42.72 876 ASP A N 1
ATOM 6893 C CA . ASP A 1 876 ? 34.248 5.796 36.275 1.00 42.72 876 ASP A CA 1
ATOM 6894 C C . ASP A 1 876 ? 33.529 7.166 36.224 1.00 42.72 876 ASP A C 1
ATOM 6896 O O . ASP A 1 876 ? 34.014 8.142 36.799 1.00 42.72 876 ASP A O 1
ATOM 6900 N N . ALA A 1 877 ? 32.383 7.277 35.541 1.00 40.59 877 ALA A N 1
ATOM 6901 C CA . ALA A 1 877 ? 31.623 8.531 35.422 1.00 40.59 877 ALA A CA 1
ATOM 6902 C C . ALA A 1 877 ? 30.259 8.548 36.151 1.00 40.59 877 ALA A C 1
ATOM 6904 O O . ALA A 1 877 ? 29.411 9.372 35.808 1.00 40.59 877 ALA A O 1
ATOM 6905 N N . ALA A 1 878 ? 30.055 7.693 37.163 1.00 31.19 878 ALA A N 1
ATOM 6906 C CA . ALA A 1 878 ? 28.877 7.720 38.045 1.00 31.19 878 ALA A CA 1
ATOM 6907 C C . ALA A 1 878 ? 29.248 7.986 39.512 1.00 31.19 878 ALA A C 1
ATOM 6909 O O . ALA A 1 878 ? 30.101 7.244 40.054 1.00 31.19 878 ALA A O 1
#

InterPro domains:
  IPR008146 Glutamine synthetase, catalytic domain [PF00120] (6-264)
  IPR008146 Glutamine synthetase, catalytic domain [PS51987] (1-311)
  IPR008146 Glutamine synthetase, catalytic domain [SM01230] (1-183)
  IPR010652 Domain of unknown function DUF1232 [PF06803] (557-592)
  IPR014746 Glutamine synthetase/guanido kinase, catalytic domain [SSF55931] (2-265)
  IPR017926 Glutamine amidotransferase [PF00117] (288-453)
  IPR029062 Class I glutamine amidotransferase-like [G3DSA:3.40.50.880] (280-506)
  IPR029062 Class I glutamine amidotransferase-like [SSF52317] (280-459)
  IPR044992 Glutamine amidotransferase domain containing protein ChyE-like [cd01741] (268-450)

Radius of gyration: 37.81 Å; chains: 1; bounding box: 92×62×114 Å

Sequence (878 aa):
MDYALALDCDLEGLHCETGPGVWEGALKSKLGVEAADRANLFKTFTKVYLQKRGLMGTFMAKWSMDYPGQSGHFHFSVQDKQGNNPFYDSHGEAGMSALQCHAVAGLKKYLPELLALIAPTINSYTRLVKGAWAPTAATWGVENRTSAVRVIPAGPKAQRIECRVGGADGNPYLVASAVLAAALQGIEEKLEPGEPVTGNAYEMQDSLPAAAQFPSNLRTAAENLAASKIAVDHFGEVFVEHFVMSRLWECAEYDRNINSWQLDLNVRIGILLTDHVRTQFVAQHGDYGDMFTQLLKAQDPDLDLVIYDVQVACPEEITCDAYLITGSKDSVYDNLPWINELVAFLRRVLAADKKVIGICFGHQLMAHFFGGRVAPGPQGWAVGVHTSHIDKVEPWMGNLTRSEVSLLSSHKDQVVELPEEADVFLSNDFCPVAGFTLGSQVLSLQGHPEFVAAYASDLMDMRADIIGDAVYQAGKQSLEIPTQTGEAPTRFGQFRRRAEKLVSNPDRVQALLSDADRKQANAGGEKFREMRAQIGVAIALIKAWVSGDYRQVSNKTIVILVAALLYFVMPLDVVPDFLFGLGLLDDAAVLVYVFSQLQTEIAAFQVWRQQQVDEQQSEEERLVKWQMSDYLDLNSDQRKLLETQIEGLMAWHRREHLPEYAILMESLATQWSDGVSEAQIQSLFEQMFIWGEDIQEQGMPAAIVMMQSLTDEQVAALPERLEKSNQEIAQDELDVALDQVQDAWAEDFADGLERFTGRLLKTQREYLSRRATAYQPERVLWAEYRRRFQADLMKLLMKRNEPEFDAEFRRLAAARESYYGEEFTRVSDENIALSREVASYVLSNLTEKQSGRLKDALLDLAQDFQELAAKAEPADAA

pLDDT: mean 84.4, std 14.95, range [23.38, 98.69]

Foldseek 3Di:
DVVCVVVVQDFPDWDADWDPPRIDTHGDDDPDCVRLVSLVVVQVCVQVVQVVVVHGDDQQQDPDPVTAGAWDKDKDFDADPVRWTQQADPPDDLRGDLLVQLLLQLQQQCCQLLVCQQQVAQRLLSNLDPPRLAEFWSAEADVDSQHQKYFDRDDRNRGIIMGGHHGSPHNSVSNVLSSVLSSVVSSVVSGGNPDHDDDHPSVCQVVDDPSGGHDSGLLVNLVSNLVDPSNCVRPNNVVSVVSSVVSVVNVVVVVPDDDPVNVVPAAEEEEAEADWDPPVCCVPQNTLLVLVLCQVCLVPVRHHYHYDDLVVNDDPDDPGQAYEYEDDPDALPPPDPSSVRVLVVVVVCVVVLHAYEAEQNGQNNVQVSLPFDKDFFPVFWQAAKDKWFFPDDDVVNPPDPDGIAIAGAGDGMAGPGGRPQKDAGIADPRHRRQWIDRPPHYTYGNGDLSDALVSSLVVLVVCDVPRDDVNSVVRNVRNVPDGPRDDPPDPLVSLLVVLLVQLVPLVSLVVLLVLLVVLLVPDDDPVSVVVSVLLVLLSVQLVCVSVPVDDPDDPSLSSLSSSLSVLVRDDPDPDPPPDDPDPDPPSVVSSVVSSVVCVVVSVVSVVVVVVVVVVVVVVVLVPVVVVVVLQFDDDPVLSVLLSVLVVVLLLVCLAPPLLVLLVVLLVCLVPLLQADDLVNVVVVVVVVVVVVVVSCVSSLVSVLVSLLPDDPVSLVRRVVSLVVVLCVQCVVPPPDDLLVVLVVVLVVLQVVLCLQLNHADPVLSVVSSVLSVQQDDQSNQVSQLSVVLVVVVSVLSVVSVPPCSSVVVVVSVVCSCVSRDPVNVVNVVSNVVSSSVSCRVRSRPGDNSSSVRNSV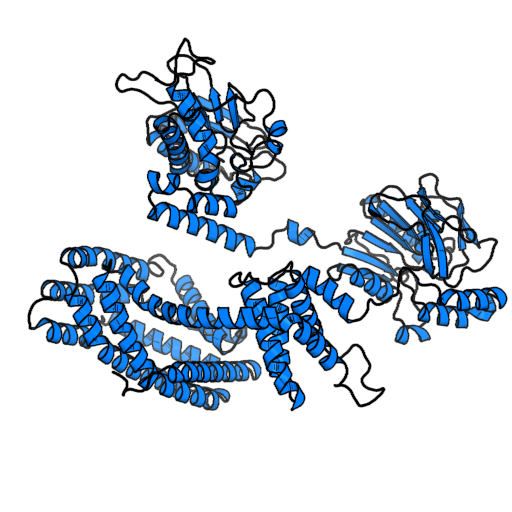SSNVSSVVSVVSSVPNDDPPPD

Organism: Symbiodinium pilosum (NCBI:txid2952)

Secondary structure (DSSP, 8-state):
-HHHHHTT--EEEEEE-SSTT-EEEEEPP-STTHHHHHHHHHHHHHHHHHHTTT------S-S-SSSPPPB--EEE----TTS--TTB-TTSGGGB-HHHHHHHHHHHHHTTTSHHHHS-SHHHHHHSSTTSSS--B--EEES-TTSSEEEE---TTT-EEEE---BTTS-HHHHHHHHHHHHHHHHHHT----SPPPS-HHHHGGGS-GGGBPPSSHHHHHHHHHT-HHHHHHH-HHHHHHHHHHHHHHHHHHHTPPPHHHHTT--EEEEEE-S---HHHHHHH--HHHHHHHHHHHH-TT-EEEEEETTT---SS---SEEEEPP-SS-TTS--HHHHHHHHHHHHHHHTT-EEEEETHHHHHHHHHTT-EEEE-TT--EEEEEEEEE----GGG-S---SEEEEEEEESEEEEE--TTEEEEEE-SS-TTSEEEETTTEEEESSBTT--HHHHHHHHHHTHHHH-HHHHHHHHHHTTSPPSS-----HHHHHHHHHHHHTT-HHHHHHHHHHHHHHHHH---TTHHHHHHHHHHHHHHHHHHHHSS---S-HHHHHHHHHHHHHHHS-S-SS-TTS-S-TTSHHHHHHHHHHHTTHHHHHHHHHHHHHHHHHHTTTTTHHHHHHHHTT----HHHHHHHHHHHHHHHHHHHHHTHHHHHHHHHHHHHHGGG---HHHHHHHHHHHHHHHHHHHHHHHHHHHHHHHT--HHHHHHHHHHHHHHHHHHHHHHHSS-HHHHHHHHHHHHHHHHHHHH-SPPHHHHHHHHHHHTT----HHHHHHHHHHHHHHHHHHHTTTTSTTHHHHHHHHHHTGGGG--HHHHHHHHHHHHHHHHHHHHHHHT--HHHHHHHHHHHHHHHHHHHHHHTTPPPTT--